Protein 6HCU (pdb70)

Radius of gyration: 32.03 Å; Cα contacts (8 Å, |Δi|>4): 2051; chains: 2; bounding box: 73×59×92 Å

Secondary structure (DSSP, 8-state):
--HHHHHHHHHHHHHHHHHTT--SS-S----S--HHHHHHHHTTPPTT-B-TT--EEEEEEEEEEE-SSTTEEEEEEEETTEEEEEEEEGGGS-GGG--HHHHHHT--TT-EEEEEEEEEE-TT--EEEEEEEEEEEE---SPPPPTT----HHHHTTSHHHHHHH-HHHHHHHHHHHHHHHHHHHHHHHTT-EE----SEES---PPPEEEETTTTEEEEE-S-SHHHHHHHHHTT--EEEEEEEEE--S--BTTB-SEEEEEEEEEET--HHHHHHHHHHHHHHHHHHHHSSSEEEE-TT-TTS--EEEE-PSP--EEEHHHHHHHHHT---PSSTTSHHHHHHHHHHHHHTTPPPPSS--HHHHHHHHHHHHTTTS-SSS-EEEE--BGGG-TTBPBPSSSTTBBSEEEEEETTEEEEEEEEB---GGG-TTT---HHHHHHHHTTPPSEEEEEEEHHHHHHHHTT-SSGGGTSSS------/--HHHHHHHHHHHHHHHHHTT--SS-S----S--HHHHHHHHTT--TT-B-TT--EEEEEEEEEE----EEEEEEEETTEEEEEEEEGGG--TTT--HHHHHHT--TT-EEEEEEEEEE-TTS-EEEEEEEEEEEE---SPPPPSS----HHHHHHSHHHHHHH-HHHHHHHHHHHHHHHHHHHHHHHTT-EE----SEES---BTTBPPPEEEETTTTEEEEE-S-SHHHHHHHHHTT--EEEEEEEEE--S--BTTB-SEEEEEEEEEET--HHHHHHHHHHHHHHHHHHHHSSSEEEE-TT-TTS--EEEE-PSP--EEEHHHHHHHHHT---PSSTTSHHHHHHHHHHHHHHTPPPPSS--HHHHHHHHHHHHTTTS-SSS-EEEE--BGGG-TTBPBPSSSTTBBSEEEEEETTEEEEEEEEB---TTT-TT---HHHHHHHTTPPSEEEEEEEHHHHHHHHHT-SSGGGGSSS------

InterPro domains:
  IPR002313 Lysine-tRNA ligase, class II [MF_00252] (86-583)
  IPR002313 Lysine-tRNA ligase, class II [TIGR00499] (83-581)
  IPR004364 Aminoacyl-tRNA synthetase, class II (D/K/N) [PF00152] (230-579)
  IPR004365 OB-fold nucleic acid binding domain, AA-tRNA synthetase-type [PF01336] (135-210)
  IPR006195 Aminoacyl-tRNA synthetase, class II [PS50862] (251-581)
  IPR012340 Nucleic acid-binding, OB-fold [G3DSA:2.40.50.140] (77-225)
  IPR012340 Nucleic acid-binding, OB-fold [SSF50249] (78-222)
  IPR018149 Lysyl-tRNA synthetase, class II, C-terminal [PR00982] (266-276)
  IPR018149 Lysyl-tRNA synthetase, class II, C-terminal [PR00982] (282-298)
  IPR018149 Lysyl-tRNA synthetase, class II, C-terminal [PR00982] (311-324)
  IPR018149 Lysyl-tRNA synthetase, class II, C-terminal [PR00982] (329-346)
  IPR018149 Lysyl-tRNA synthetase, class II, C-terminal [PR00982] (464-480)
  IPR018149 Lysyl-tRNA synthetase, class II, C-terminal [cd00775] (244-581)
  IPR034762 Bacterial/eukaryotic lysine-tRNA ligase, class II [PIRSF039101] (47-582)
  IPR044136 Lysine-tRNA ligase, class II, N-terminal [cd04322] (132-241)
  IPR045864 Class II Aminoacyl-tRNA synthetase/Biotinyl protein ligase (BPL) and lipoyl protein ligase (LPL) [G3DSA:3.30.930.10] (226-583)
  IPR045864 Class II Aminoacyl-tRNA synthetase/Biotinyl protein ligase (BPL) and lipoyl protein ligase (LPL) [SSF55681] (229-580)

Sequence (970 aa):
VDPRLYFENRSKFIQDQKDKGINPYPHKFERTISIPEFIEKYKDLGNGEHLEDTILNITGRIMRVSASGQKLRFFDLVVGDGEKIQQVLANYSFHNHEKGNFAECCYDKIRRGDIVGIVGFPGKSKKGELSIFPKETILLSACLHMLPMKYGLKDTEIRYRQRYLDLLINESSRHTFVTRTKIINFLRNNFLNERGFFEVETPMMMNNLIAARPFITHHNDLDLDLYLRIATELPLKMMLIVGGIDKKVYEIGKVFRNEGIDNTHNPEFTSCEFYWAYADYNDLIKWSEDFFSQLVYHLFGTYKISYNKDGPENQPIEIDFTPPYPKVSIVEEIEKVTNTILEQPFDSNETIEKMINIIKEHKIELPNPPTAAKLLDQLASHFIENKYNDKPFFIVEHPQIMSPLAKYHRTKPGLTERLEMFICGKEVLNAYTTELNDPFKQKECCFLDSSAFCCCTSLEYGLPPTGGLGLGIDRITMFLTNKNSIKDVILFPTMRRPAVDPRLYFENRSKFIQDQKDKGINPYPHKFERTISIPEFIEKYKDLGNGEHLEDTILNITGRIMRVSAQKLRFFDLVGDGEKIQVLANYSFHNHEKGNFAECCYDKIRRGDIVGIVGFPGKSKKGELSIFPKETILLSACLHMLPMKYGLKDTEIRYRQRYLDLLINESSRHTFVTRTKIINFLRNNFLNERGFFEVETPMMMNLIAGGANARPFITHHNDLDLDLYLRIATELPLKMLIVGGIDKKVYEIGKVFRNEGIDNTHNPEFTSCEFYWAYADYNDLIIKKWSEDFFSQLVYHLFGTYKISYNKDGPENQPIEIDFTPPYPKVSSIVEEIEKVTNTILEQPFDSNETIEKMINIIKEHKIELPNPPTAAKLLDQLASHFIENKYNDKPFFIVEHPQIIMSPLAKYHRTKPGLTERLEMFICGKEVLNAYTELNDPFKQKECFSAFCCTSLEYGLPPTGGLGLGIDRITMFLTNKNSIKDVILFPTMRPA

CATH classification: 2.40.50.140 (+1 more: 3.30.930.10)

Foldseek 3Di:
DPQVVLLVVVVVVCVVCVVVVAHLADDDDDFDDEPVRLCVVCLPADAPFWPQPDKGKYKFFWADWDADDLFWIKTWGDGPLDIAMETEGNVLAPCVVHDRSVQRVSDDHGFMKMFIFTWHHHNVSTTYGYGNDIGTNHDDSGDQAAQVRDDDCVCCQAVVVSVVVRPSLLVVLQVLLVVLVVLVVVLLVVVVEDEDDDDQWAQDDLVWDWDADDVVRGIITGAQDPPQVQLLVLLVVNQKYKYWAKGAHPDDFDQPDFRIFIKIKIKHFPDALVVVLVVVLVSLQVSLCVVPVAQKDWAQQPDPVDGTAIEGSHDDAAEAAQQVQLCVVQVHHQDPPCQDPVSLVVLVVVCVVVVQDQDVPNGSLVSSVSSCLVRPLQPDQHYKHKHFFAFCVNPLFFAADPPDGRTGSKIFIHHNSHTFKIKHWGHLDLVSRVVQCPPVVSSVSSVSPRGGMMMMMGGSLVVSCGSSRHSGSSSNDSRTDDDDD/DDFVVLLVVVVVVCVVCVVVVAHLADDDDDFDAEPVRLCVVCVPADAPDWPQVDKGKYKFFWAAWDCVQWTWTWGDDPLDIAIAIEGPVLAPVVVHDPCVQSVSDDGGFIKIFTATWDHYNVGGTYGYGNDIGGNGDDSGDQQAQPRPPDVVCCQAVVVSVVVRPSLLVVLQVLLVLLVVLVVVLLVVVPEDEDDDDQKADDQADDVFGWDWDADVVVRDIITGAQDPPQVQLLVLLVPNQKYKYWAWHAGPDDFDQPDARIFIKIKIKHFPDALVNVLVSVLVSLQVSLCVVPVAQKDWACQPDPVDGTAIEGSHDDAAEAEQQVQLCVQQVHHQDPPCQPPVNLVVLQVSCVVVVHDQDPPSGSLVSSVSSCLPRPLQVDQRYKHKHAFAFCVNPLQFDHDPPDPRTGSKIFIHHNSHTFKIKHWGHLDLVSRVVNCDPRSVSSVSPNHGMMMMMGGSLVSSCRSSRHRGSSSNDSHGDDDDD

Nearest PDB structures (foldseek):
  6hcu-assembly1_A  TM=1.002E+00  e=0.000E+00  Plasmodium falciparum 3D7
  8k9v-assembly1_B  TM=9.851E-01  e=1.370E-96  Plasmodium falciparum CAMP/Malaysia
  8k9u-assembly1_A  TM=9.831E-01  e=2.458E-96  Plasmodium falciparum CAMP/Malaysia
  6kct-assembly2_D  TM=9.791E-01  e=2.017E-95  Plasmodium falciparum NF54
  6l3y-assembly1_A  TM=9.919E-01  e=2.642E-94  Plasmodium falciparum 3D7

Organism: Plasmodium falciparum (isolate 3D7) (NCBI:txid36329)

GO terms:
  GO:0005524 ATP binding (F, IDA)
  GO:0015966 diadenosine tetraphosphate biosynthetic process (P, IDA)

Structure (mmCIF, N/CA/C/O backbone):
data_6HCU
#
_entry.id   6HCU
#
_cell.length_a   73.137
_cell.length_b   95.344
_cell.length_c   166.517
_cell.angle_alpha   90.000
_cell.angle_beta   90.000
_cell.angle_gamma   90.000
#
_symmetry.space_group_name_H-M   'P 21 21 21'
#
loop_
_entity.id
_entity.type
_entity.pdbx_description
1 polymer 'Lysine--tRNA ligase'
2 non-polymer ~{N}-[[4,4-bis(fluoranyl)-1-oxidanyl-cyclohexyl]methyl]-6-fluoranyl-4-oxidanylidene-chromene-2-carboxamide
3 non-polymer LYSINE
4 non-polymer DI(HYDROXYETHYL)ETHER
5 non-polymer HISTIDINE
6 non-polymer 2-AMINO-2-HYDROXYMETHYL-PROPANE-1,3-DIOL
7 water water
#
loop_
_atom_site.group_PDB
_atom_site.id
_atom_site.type_symbol
_atom_site.label_atom_id
_atom_site.label_alt_id
_atom_site.label_comp_id
_atom_site.label_asym_id
_atom_site.label_entity_id
_atom_site.label_seq_id
_atom_site.pdbx_PDB_ins_code
_atom_site.Cartn_x
_atom_site.Cartn_y
_atom_site.Cartn_z
_atom_site.occupancy
_atom_site.B_iso_or_equiv
_atom_site.auth_seq_id
_atom_site.auth_comp_id
_atom_site.auth_asym_id
_atom_site.auth_atom_id
_atom_site.pdbx_PDB_model_num
ATOM 1 N N . VAL A 1 2 ? -46.714 -1.362 -59.514 1.00 75.89 78 VAL A N 1
ATOM 2 C CA . VAL A 1 2 ? -45.482 -0.753 -60.106 1.00 72.17 78 VAL A CA 1
ATOM 3 C C . VAL A 1 2 ? -44.691 -1.700 -61.043 1.00 65.93 78 VAL A C 1
ATOM 4 O O . VAL A 1 2 ? -44.544 -1.379 -62.209 1.00 72.37 78 VAL A O 1
ATOM 8 N N . ASP A 1 3 ? -44.254 -2.866 -60.566 1.00 60.91 79 ASP A N 1
ATOM 9 C CA . ASP A 1 3 ? -43.202 -3.703 -61.245 1.00 58.61 79 ASP A CA 1
ATOM 10 C C . ASP A 1 3 ? -41.773 -3.032 -61.334 1.00 48.01 79 ASP A C 1
ATOM 11 O O . ASP A 1 3 ? -41.336 -2.582 -62.403 1.00 38.11 79 ASP A O 1
ATOM 16 N N . PRO A 1 4 ? -41.045 -2.980 -60.202 1.00 49.29 80 PRO A N 1
ATOM 17 C CA . PRO A 1 4 ? -39.635 -2.488 -60.234 1.00 43.07 80 PRO A CA 1
ATOM 18 C C . PRO A 1 4 ? -38.725 -3.202 -61.242 1.00 36.97 80 PRO A C 1
ATOM 19 O O . PRO A 1 4 ? -37.842 -2.572 -61.863 1.00 31.82 80 PRO A O 1
ATOM 23 N N . ARG A 1 5 ? -38.938 -4.511 -61.454 1.00 33.69 81 ARG A N 1
ATOM 24 C CA . ARG A 1 5 ? -38.050 -5.253 -62.337 1.00 37.20 81 ARG A CA 1
ATOM 25 C C . ARG A 1 5 ? -38.075 -4.726 -63.746 1.00 31.11 81 ARG A C 1
ATOM 26 O O . ARG A 1 5 ? -37.015 -4.643 -64.419 1.00 30.43 81 ARG A O 1
ATOM 34 N N . LEU A 1 6 ? -39.268 -4.322 -64.183 1.00 30.30 82 LEU A N 1
ATOM 35 C CA . LEU A 1 6 ? -39.458 -3.804 -65.510 1.00 30.76 82 LEU A CA 1
ATOM 36 C C . LEU A 1 6 ? -38.825 -2.414 -65.656 1.00 23.73 82 LEU A C 1
ATOM 37 O O . LEU A 1 6 ? -38.213 -2.073 -66.681 1.00 27.68 82 LEU A O 1
ATOM 42 N N . TYR A 1 7 ? -39.118 -1.575 -64.694 1.00 29.75 83 TYR A N 1
ATOM 43 C CA . TYR A 1 7 ? -38.472 -0.241 -64.575 1.00 28.29 83 TYR A CA 1
ATOM 44 C C . TYR A 1 7 ? -36.929 -0.308 -64.811 1.00 20.27 83 TYR A C 1
ATOM 45 O O . TYR A 1 7 ? -36.330 0.385 -65.690 1.00 22.41 83 TYR A O 1
ATOM 54 N N . PHE A 1 8 ? -36.317 -1.213 -64.086 1.00 25.20 84 PHE A N 1
ATOM 55 C CA . PHE A 1 8 ? -34.880 -1.431 -64.151 1.00 25.63 84 PHE A CA 1
ATOM 56 C C . PHE A 1 8 ? -34.415 -1.956 -65.515 1.00 25.73 84 PHE A C 1
ATOM 57 O O . PHE A 1 8 ? -33.500 -1.434 -66.120 1.00 23.45 84 PHE A O 1
ATOM 65 N N . GLU A 1 9 ? -35.146 -2.924 -66.054 1.00 25.98 85 GLU A N 1
ATOM 66 C CA . GLU A 1 9 ? -34.809 -3.433 -67.382 1.00 28.76 85 GLU A CA 1
ATOM 67 C C . GLU A 1 9 ? -34.880 -2.337 -68.395 1.00 24.23 85 GLU A C 1
ATOM 68 O O . GLU A 1 9 ? -34.016 -2.218 -69.223 1.00 26.04 85 GLU A O 1
ATOM 74 N N . ASN A 1 10 ? -35.924 -1.491 -68.324 1.00 22.50 86 ASN A N 1
ATOM 75 C CA . ASN A 1 10 ? -36.058 -0.414 -69.294 1.00 22.55 86 ASN A CA 1
ATOM 76 C C . ASN A 1 10 ? -35.017 0.708 -69.136 1.00 20.31 86 ASN A C 1
ATOM 77 O O . ASN A 1 10 ? -34.494 1.306 -70.089 1.00 20.78 86 ASN A O 1
ATOM 82 N N . ARG A 1 11 ? -34.656 0.996 -67.895 1.00 25.68 87 ARG A N 1
ATOM 83 C CA . ARG A 1 11 ? -33.598 2.006 -67.682 1.00 24.89 87 ARG A CA 1
ATOM 84 C C . ARG A 1 11 ? -32.290 1.500 -68.195 1.00 21.67 87 ARG A C 1
ATOM 85 O O . ARG A 1 11 ? -31.490 2.263 -68.691 1.00 22.27 87 ARG A O 1
ATOM 93 N N . SER A 1 12 ? -32.036 0.192 -68.064 1.00 23.57 88 SER A N 1
ATOM 94 C CA . SER A 1 12 ? -30.790 -0.382 -68.639 1.00 22.96 88 SER A CA 1
ATOM 95 C C . SER A 1 12 ? -30.761 -0.236 -70.138 1.00 21.86 88 SER A C 1
ATOM 96 O O . SER A 1 12 ? -29.760 0.175 -70.742 1.00 24.22 88 SER A O 1
ATOM 99 N N . LYS A 1 13 ? -31.924 -0.423 -70.771 1.00 25.87 89 LYS A N 1
ATOM 100 C CA . LYS A 1 13 ? -32.034 -0.168 -72.222 1.00 27.25 89 LYS A CA 1
ATOM 101 C C . LYS A 1 13 ? -31.825 1.253 -72.663 1.00 25.28 89 LYS A C 1
ATOM 102 O O . LYS A 1 13 ? -31.088 1.568 -73.666 1.00 31.21 89 LYS A O 1
ATOM 108 N N . PHE A 1 14 ? -32.343 2.175 -71.860 1.00 29.63 90 PHE A N 1
ATOM 109 C CA . PHE A 1 14 ? -32.052 3.590 -72.035 1.00 23.61 90 PHE A CA 1
ATOM 110 C C . PHE A 1 14 ? -30.566 3.901 -72.038 1.00 23.02 90 PHE A C 1
ATOM 111 O O . PHE A 1 14 ? -30.076 4.712 -72.826 1.00 26.52 90 PHE A O 1
ATOM 119 N N . ILE A 1 15 ? -29.826 3.330 -71.068 1.00 24.89 91 ILE A N 1
ATOM 120 C CA . ILE A 1 15 ? -28.404 3.550 -70.991 1.00 23.37 91 ILE A CA 1
ATOM 121 C C . ILE A 1 15 ? -27.736 3.222 -72.353 1.00 22.31 91 ILE A C 1
ATOM 122 O O . ILE A 1 15 ? -26.959 4.041 -72.889 1.00 25.54 91 ILE A O 1
ATOM 127 N N . GLN A 1 16 ? -28.047 2.043 -72.859 1.00 25.05 92 GLN A N 1
ATOM 128 C CA . GLN A 1 16 ? -27.493 1.544 -74.114 1.00 32.63 92 GLN A CA 1
ATOM 129 C C . GLN A 1 16 ? -27.849 2.452 -75.280 1.00 26.27 92 GLN A C 1
ATOM 130 O O . GLN A 1 16 ? -27.025 2.869 -76.102 1.00 27.47 92 GLN A O 1
ATOM 136 N N . ASP A 1 17 ? -29.116 2.812 -75.292 1.00 29.18 93 ASP A N 1
ATOM 137 C CA . ASP A 1 17 ? -29.658 3.871 -76.180 1.00 32.70 93 ASP A CA 1
ATOM 138 C C . ASP A 1 17 ? -28.979 5.203 -76.230 1.00 30.55 93 ASP A C 1
ATOM 139 O O . ASP A 1 17 ? -28.735 5.737 -77.276 1.00 29.50 93 ASP A O 1
ATOM 144 N N . GLN A 1 18 ? -28.680 5.772 -75.059 1.00 27.14 94 GLN A N 1
ATOM 145 C CA . GLN A 1 18 ? -27.937 6.956 -75.013 1.00 26.72 94 GLN A CA 1
ATOM 146 C C . GLN A 1 18 ? -26.555 6.812 -75.582 1.00 25.56 94 GLN A C 1
ATOM 147 O O . GLN A 1 18 ? -26.062 7.666 -76.377 1.00 29.16 94 GLN A O 1
ATOM 153 N N . LYS A 1 19 ? -25.910 5.685 -75.219 1.00 26.26 95 LYS A N 1
ATOM 154 C CA . LYS A 1 19 ? -24.600 5.408 -75.729 1.00 26.40 95 LYS A CA 1
ATOM 155 C C . LYS A 1 19 ? -24.590 5.305 -77.309 1.00 22.82 95 LYS A C 1
ATOM 156 O O . LYS A 1 19 ? -23.618 5.683 -77.947 1.00 28.74 95 LYS A O 1
ATOM 162 N N . ASP A 1 20 ? -25.609 4.716 -77.844 1.00 30.26 96 ASP A N 1
ATOM 163 C CA . ASP A 1 20 ? -25.811 4.687 -79.355 1.00 33.31 96 ASP A CA 1
ATOM 164 C C . ASP A 1 20 ? -25.811 6.033 -80.039 1.00 40.17 96 ASP A C 1
ATOM 165 O O . ASP A 1 20 ? -25.292 6.132 -81.166 1.00 45.25 96 ASP A O 1
ATOM 170 N N . LYS A 1 21 ? -26.239 7.083 -79.315 1.00 39.07 97 LYS A N 1
ATOM 171 C CA . LYS A 1 21 ? -26.318 8.484 -79.811 1.00 40.89 97 LYS A CA 1
ATOM 172 C C . LYS A 1 21 ? -25.063 9.303 -79.523 1.00 39.79 97 LYS A C 1
ATOM 173 O O . LYS A 1 21 ? -24.911 10.480 -79.899 1.00 44.12 97 LYS A O 1
ATOM 179 N N . GLY A 1 22 ? -24.084 8.639 -78.956 1.00 29.46 98 GLY A N 1
ATOM 180 C CA . GLY A 1 22 ? -22.828 9.239 -78.667 1.00 34.30 98 GLY A CA 1
ATOM 181 C C . GLY A 1 22 ? -22.893 10.048 -77.376 1.00 35.51 98 GLY A C 1
ATOM 182 O O . GLY A 1 22 ? -21.947 10.767 -77.109 1.00 38.43 98 GLY A O 1
ATOM 183 N N . ILE A 1 23 ? -23.906 9.794 -76.545 1.00 32.81 99 ILE A N 1
ATOM 184 C CA . ILE A 1 23 ? -23.999 10.363 -75.175 1.00 35.54 99 ILE A CA 1
ATOM 185 C C . ILE A 1 23 ? -23.502 9.343 -74.095 1.00 26.75 99 ILE A C 1
ATOM 186 O O . ILE A 1 23 ? -24.042 8.252 -74.033 1.00 29.17 99 ILE A O 1
ATOM 191 N N . ASN A 1 24 ? -22.469 9.706 -73.307 1.00 28.50 100 ASN A N 1
ATOM 192 C CA . ASN A 1 24 ? -22.004 8.854 -72.217 1.00 27.28 100 ASN A CA 1
ATOM 193 C C . ASN A 1 24 ? -22.825 9.226 -70.981 1.00 24.91 100 ASN A C 1
ATOM 194 O O . ASN A 1 24 ? -22.678 10.308 -70.455 1.00 24.49 100 ASN A O 1
ATOM 199 N N . PRO A 1 25 ? -23.679 8.347 -70.531 1.00 21.92 101 PRO A N 1
ATOM 200 C CA . PRO A 1 25 ? -24.496 8.696 -69.363 1.00 23.51 101 PRO A CA 1
ATOM 201 C C . PRO A 1 25 ? -23.717 8.583 -68.063 1.00 21.37 101 PRO A C 1
ATOM 202 O O . PRO A 1 25 ? -24.224 9.001 -66.991 1.00 22.05 101 PRO A O 1
ATOM 206 N N . TYR A 1 26 ? -22.464 8.112 -68.154 1.00 18.12 102 TYR A N 1
ATOM 207 C CA . TYR A 1 26 ? -21.494 8.129 -67.042 1.00 18.97 102 TYR A CA 1
ATOM 208 C C . TYR A 1 26 ? -20.216 8.819 -67.421 1.00 18.86 102 TYR A C 1
ATOM 209 O O . TYR A 1 26 ? -19.121 8.212 -67.467 1.00 20.24 102 TYR A O 1
ATOM 218 N N . PRO A 1 27 ? -20.261 10.144 -67.588 1.00 19.11 103 PRO A N 1
ATOM 219 C CA . PRO A 1 27 ? -19.120 10.838 -68.131 1.00 22.10 103 PRO A CA 1
ATOM 220 C C . PRO A 1 27 ? -18.005 11.036 -67.144 1.00 20.94 103 PRO A C 1
ATOM 221 O O . PRO A 1 27 ? -18.195 10.825 -65.945 1.00 21.23 103 PRO A O 1
ATOM 225 N N . HIS A 1 28 ? -16.820 11.361 -67.636 1.00 22.65 104 HIS A N 1
ATOM 226 C CA . HIS A 1 28 ? -15.655 11.409 -66.783 1.00 26.68 104 HIS A CA 1
ATOM 227 C C . HIS A 1 28 ? -15.573 12.351 -65.642 1.00 34.98 104 HIS A C 1
ATOM 228 O O . HIS A 1 28 ? -15.231 11.937 -64.460 1.00 40.80 104 HIS A O 1
ATOM 235 N N . LYS A 1 29 ? -15.799 13.605 -65.985 1.00 28.14 105 LYS A N 1
ATOM 236 C CA . LYS A 1 29 ? -15.554 14.710 -65.090 1.00 35.88 105 LYS A CA 1
ATOM 237 C C . LYS A 1 29 ? -16.491 15.901 -65.477 1.00 31.79 105 LYS A C 1
ATOM 238 O O . LYS A 1 29 ? -16.652 16.258 -66.631 1.00 33.41 105 LYS A O 1
ATOM 244 N N . PHE A 1 30 ? -17.198 16.395 -64.493 1.00 26.47 106 PHE A N 1
ATOM 245 C CA . PHE A 1 30 ? -17.961 17.647 -64.702 1.00 25.05 106 PHE A CA 1
ATOM 246 C C . PHE A 1 30 ? -17.378 18.564 -63.701 1.00 20.57 106 PHE A C 1
ATOM 247 O O . PHE A 1 30 ? -17.299 18.226 -62.549 1.00 22.35 106 PHE A O 1
ATOM 255 N N . GLU A 1 31 ? -16.918 19.745 -64.104 1.00 19.26 107 GLU A N 1
ATOM 256 C CA . GLU A 1 31 ? -16.318 20.648 -63.209 1.00 23.99 107 GLU A CA 1
ATOM 257 C C . GLU A 1 31 ? -17.334 21.580 -62.575 1.00 23.67 107 GLU A C 1
ATOM 258 O O . GLU A 1 31 ? -17.716 22.568 -63.176 1.00 26.22 107 GLU A O 1
ATOM 264 N N . ARG A 1 32 ? -17.567 21.382 -61.308 1.00 24.29 108 ARG A N 1
ATOM 265 C CA . ARG A 1 32 ? -18.548 22.114 -60.582 1.00 23.03 108 ARG A CA 1
ATOM 266 C C . ARG A 1 32 ? -17.969 23.397 -60.058 1.00 21.96 108 ARG A C 1
ATOM 267 O O . ARG A 1 32 ? -16.809 23.429 -59.623 1.00 21.27 108 ARG A O 1
ATOM 275 N N . THR A 1 33 ? -18.739 24.430 -59.927 1.00 19.07 109 THR A N 1
ATOM 276 C CA . THR A 1 33 ? -18.179 25.645 -59.336 1.00 21.97 109 THR A CA 1
ATOM 277 C C . THR A 1 33 ? -18.634 25.979 -57.925 1.00 20.40 109 THR A C 1
ATOM 278 O O . THR A 1 33 ? -18.001 26.740 -57.287 1.00 22.82 109 THR A O 1
ATOM 282 N N . ILE A 1 34 ? -19.730 25.382 -57.456 1.00 19.59 110 ILE A N 1
ATOM 283 C CA . ILE A 1 34 ? -20.318 25.655 -56.175 1.00 18.54 110 ILE A CA 1
ATOM 284 C C . ILE A 1 34 ? -21.130 24.451 -55.730 1.00 15.11 110 ILE A C 1
ATOM 285 O O . ILE A 1 34 ? -21.706 23.766 -56.562 1.00 17.12 110 ILE A O 1
ATOM 290 N N . SER A 1 35 ? -21.191 24.237 -54.403 1.00 15.31 111 SER A N 1
ATOM 291 C CA . SER A 1 35 ? -21.978 23.153 -53.821 1.00 16.76 111 SER A CA 1
ATOM 292 C C . SER A 1 35 ? -23.382 23.663 -53.545 1.00 16.14 111 SER A C 1
ATOM 293 O O . SER A 1 35 ? -23.575 24.872 -53.531 1.00 16.41 111 SER A O 1
ATOM 296 N N . ILE A 1 36 ? -24.312 22.752 -53.323 1.00 15.05 112 ILE A N 1
ATOM 297 C CA . ILE A 1 36 ? -25.692 23.213 -53.032 1.00 14.79 112 ILE A CA 1
ATOM 298 C C . ILE A 1 36 ? -25.748 24.038 -51.722 1.00 15.82 112 ILE A C 1
ATOM 299 O O . ILE A 1 36 ? -26.381 25.138 -51.684 1.00 15.30 112 ILE A O 1
ATOM 304 N N . PRO A 1 37 ? -25.102 23.624 -50.620 1.00 14.99 113 PRO A N 1
ATOM 305 C CA . PRO A 1 37 ? -25.076 24.454 -49.389 1.00 16.17 113 PRO A CA 1
ATOM 306 C C . PRO A 1 37 ? -24.427 25.773 -49.654 1.00 16.89 113 PRO A C 1
ATOM 307 O O . PRO A 1 37 ? -24.902 26.804 -49.101 1.00 18.57 113 PRO A O 1
ATOM 311 N N . GLU A 1 38 ? -23.400 25.826 -50.480 1.00 16.05 114 GLU A N 1
ATOM 312 C CA . GLU A 1 38 ? -22.753 27.102 -50.723 1.00 17.68 114 GLU A CA 1
ATOM 313 C C . GLU A 1 38 ? -23.710 27.990 -51.524 1.00 19.05 114 GLU A C 1
ATOM 314 O O . GLU A 1 38 ? -23.714 29.232 -51.300 1.00 18.11 114 GLU A O 1
ATOM 320 N N . PHE A 1 39 ? -24.391 27.391 -52.492 1.00 18.02 115 PHE A N 1
ATOM 321 C CA . PHE A 1 39 ? -25.331 28.156 -53.354 1.00 19.93 115 PHE A CA 1
ATOM 322 C C . PHE A 1 39 ? -26.468 28.776 -52.461 1.00 18.98 115 PHE A C 1
ATOM 323 O O . PHE A 1 39 ? -26.839 29.977 -52.592 1.00 17.58 115 PHE A O 1
ATOM 331 N N . ILE A 1 40 ? -26.988 27.971 -51.540 1.00 16.74 116 ILE A N 1
ATOM 332 C CA . ILE A 1 40 ? -28.055 28.449 -50.630 1.00 17.48 116 ILE A CA 1
ATOM 333 C C . ILE A 1 40 ? -27.529 29.581 -49.743 1.00 20.50 116 ILE A C 1
ATOM 334 O O . ILE A 1 40 ? -28.153 30.632 -49.632 1.00 19.42 116 ILE A O 1
ATOM 339 N N . GLU A 1 41 ? -26.332 29.415 -49.229 1.00 19.95 117 GLU A N 1
ATOM 340 C CA . GLU A 1 41 ? -25.796 30.476 -48.411 1.00 22.13 117 GLU A CA 1
ATOM 341 C C . GLU A 1 41 ? -25.570 31.736 -49.221 1.00 21.95 117 GLU A C 1
ATOM 342 O O . GLU A 1 41 ? -25.819 32.825 -48.684 1.00 23.97 117 GLU A O 1
ATOM 348 N N . LYS A 1 42 ? -25.125 31.629 -50.471 1.00 21.46 118 LYS A N 1
ATOM 349 C CA . LYS A 1 42 ? -24.722 32.824 -51.231 1.00 22.53 118 LYS A CA 1
ATOM 350 C C . LYS A 1 42 ? -25.986 33.560 -51.787 1.00 21.81 118 LYS A C 1
ATOM 351 O O . LYS A 1 42 ? -25.996 34.782 -51.916 1.00 23.48 118 LYS A O 1
ATOM 357 N N . TYR A 1 43 ? -27.010 32.843 -52.128 1.00 21.52 119 TYR A N 1
ATOM 358 C CA . TYR A 1 43 ? -28.169 33.429 -52.817 1.00 23.65 119 TYR A CA 1
ATOM 359 C C . TYR A 1 43 ? -29.465 33.562 -52.010 1.00 23.67 119 TYR A C 1
ATOM 360 O O . TYR A 1 43 ? -30.473 33.979 -52.558 1.00 23.93 119 TYR A O 1
ATOM 369 N N . LYS A 1 44 ? -29.459 33.201 -50.723 1.00 25.86 120 LYS A N 1
ATOM 370 C CA . LYS A 1 44 ? -30.700 33.082 -49.988 1.00 31.00 120 LYS A CA 1
ATOM 371 C C . LYS A 1 44 ? -31.335 34.448 -49.790 1.00 28.49 120 LYS A C 1
ATOM 372 O O . LYS A 1 44 ? -32.489 34.470 -49.529 1.00 33.34 120 LYS A O 1
ATOM 378 N N . ASP A 1 45 ? -30.589 35.546 -49.941 1.00 28.83 121 ASP A N 1
ATOM 379 C CA . ASP A 1 45 ? -31.174 36.902 -49.780 1.00 34.45 121 ASP A CA 1
ATOM 380 C C . ASP A 1 45 ? -31.684 37.520 -51.070 1.00 34.96 121 ASP A C 1
ATOM 381 O O . ASP A 1 45 ? -32.136 38.702 -51.026 1.00 33.64 121 ASP A O 1
ATOM 386 N N . LEU A 1 46 ? -31.703 36.761 -52.192 1.00 24.14 122 LEU A N 1
ATOM 387 C CA . LEU A 1 46 ? -32.337 37.287 -53.404 1.00 22.26 122 LEU A CA 1
ATOM 388 C C . LEU A 1 46 ? -33.781 37.634 -53.103 1.00 21.24 122 LEU A C 1
ATOM 389 O O . LEU A 1 46 ? -34.416 36.986 -52.322 1.00 19.89 122 LEU A O 1
ATOM 394 N N . GLY A 1 47 ? -34.333 38.577 -53.863 1.00 25.58 123 GLY A N 1
ATOM 395 C CA . GLY A 1 47 ? -35.773 38.836 -53.734 1.00 22.74 123 GLY A CA 1
ATOM 396 C C . GLY A 1 47 ? -36.573 37.865 -54.557 1.00 22.49 123 GLY A C 1
ATOM 397 O O . GLY A 1 47 ? -36.077 37.194 -55.452 1.00 21.63 123 GLY A O 1
ATOM 398 N N . ASN A 1 48 ? -37.843 37.795 -54.251 1.00 19.03 124 ASN A N 1
ATOM 399 C CA . ASN A 1 48 ? -38.749 37.006 -55.037 1.00 20.62 124 ASN A CA 1
ATOM 400 C C . ASN A 1 48 ? -38.730 37.346 -56.518 1.00 22.76 124 ASN A C 1
ATOM 401 O O . ASN A 1 48 ? -38.777 38.526 -56.866 1.00 23.77 124 ASN A O 1
ATOM 406 N N . GLY A 1 49 ? -38.576 36.327 -57.397 1.00 19.16 125 GLY A N 1
ATOM 407 C CA . GLY A 1 49 ? -38.532 36.556 -58.826 1.00 19.43 125 GLY A CA 1
ATOM 408 C C . GLY A 1 49 ? -37.256 37.102 -59.369 1.00 17.72 125 GLY A C 1
ATOM 409 O O . GLY A 1 49 ? -37.174 37.309 -60.580 1.00 23.06 125 GLY A O 1
ATOM 410 N N . GLU A 1 50 ? -36.255 37.367 -58.547 1.00 17.85 126 GLU A N 1
ATOM 411 C CA . GLU A 1 50 ? -34.988 37.985 -58.968 1.00 19.33 126 GLU A CA 1
ATOM 412 C C . GLU A 1 50 ? -34.072 36.913 -59.626 1.00 21.83 126 GLU A C 1
ATOM 413 O O . GLU A 1 50 ? -34.013 35.774 -59.116 1.00 22.36 126 GLU A O 1
ATOM 419 N N . HIS A 1 51 ? -33.505 37.273 -60.766 1.00 21.01 127 HIS A N 1
ATOM 420 C CA . HIS A 1 51 ? -32.663 36.356 -61.608 1.00 20.82 127 HIS A CA 1
ATOM 421 C C . HIS A 1 51 ? -31.329 37.040 -61.679 1.00 27.11 127 HIS A C 1
ATOM 422 O O . HIS A 1 51 ? -31.299 38.278 -61.813 1.00 26.55 127 HIS A O 1
ATOM 429 N N . LEU A 1 52 ? -30.209 36.292 -61.580 1.00 22.33 128 LEU A N 1
ATOM 430 C CA . LEU A 1 52 ? -28.910 36.821 -61.854 1.00 22.04 128 LEU A CA 1
ATOM 431 C C . LEU A 1 52 ? -28.409 36.223 -63.150 1.00 27.79 128 LEU A C 1
ATOM 432 O O . LEU A 1 52 ? -27.523 35.383 -63.121 1.00 24.11 128 LEU A O 1
ATOM 437 N N . GLU A 1 53 ? -29.030 36.623 -64.285 1.00 24.25 129 GLU A N 1
ATOM 438 C CA . GLU A 1 53 ? -28.868 35.949 -65.573 1.00 27.33 129 GLU A CA 1
ATOM 439 C C . GLU A 1 53 ? -27.409 36.010 -66.063 1.00 26.42 129 GLU A C 1
ATOM 440 O O . GLU A 1 53 ? -27.051 35.178 -66.829 1.00 28.51 129 GLU A O 1
ATOM 446 N N . ASP A 1 54 ? -26.608 36.976 -65.612 1.00 25.86 130 ASP A N 1
ATOM 447 C CA . ASP A 1 54 ? -25.196 37.055 -65.995 1.00 30.79 130 ASP A CA 1
ATOM 448 C C . ASP A 1 54 ? -24.267 36.216 -65.150 1.00 31.05 130 ASP A C 1
ATOM 449 O O . ASP A 1 54 ? -23.079 36.236 -65.435 1.00 28.89 130 ASP A O 1
ATOM 454 N N . THR A 1 55 ? -24.765 35.542 -64.108 1.00 23.51 131 THR A N 1
ATOM 455 C CA . THR A 1 55 ? -23.893 34.685 -63.245 1.00 25.16 131 THR A CA 1
ATOM 456 C C . THR A 1 55 ? -24.064 33.270 -63.730 1.00 27.17 131 THR A C 1
ATOM 457 O O . THR A 1 55 ? -25.149 32.707 -63.691 1.00 26.84 131 THR A O 1
ATOM 461 N N . ILE A 1 56 ? -23.004 32.681 -64.285 1.00 24.27 132 ILE A N 1
ATOM 462 C CA . ILE A 1 56 ? -23.178 31.322 -64.863 1.00 23.38 132 ILE A CA 1
ATOM 463 C C . ILE A 1 56 ? -22.374 30.401 -63.963 1.00 23.02 132 ILE A C 1
ATOM 464 O O . ILE A 1 56 ? -21.201 30.669 -63.660 1.00 25.66 132 ILE A O 1
ATOM 469 N N . LEU A 1 57 ? -23.062 29.394 -63.444 1.00 20.14 133 LEU A N 1
ATOM 470 C CA . LEU A 1 57 ? -22.545 28.478 -62.454 1.00 18.61 133 LEU A CA 1
ATOM 471 C C . LEU A 1 57 ? -22.729 27.079 -62.955 1.00 17.87 133 LEU A C 1
ATOM 472 O O . LEU A 1 57 ? -23.646 26.713 -63.665 1.00 17.30 133 LEU A O 1
ATOM 477 N N . ASN A 1 58 ? -21.815 26.216 -62.524 1.00 18.94 134 ASN A N 1
ATOM 478 C CA . ASN A 1 58 ? -21.967 24.796 -62.687 1.00 17.85 134 ASN A CA 1
ATOM 479 C C . ASN A 1 58 ? -22.234 24.091 -61.355 1.00 15.80 134 ASN A C 1
ATOM 480 O O . ASN A 1 58 ? -21.474 24.230 -60.383 1.00 16.10 134 ASN A O 1
ATOM 485 N N . ILE A 1 59 ? -23.305 23.346 -61.321 1.00 14.06 135 ILE A N 1
ATOM 486 C CA . ILE A 1 59 ? -23.741 22.712 -60.026 1.00 15.00 135 ILE A CA 1
ATOM 487 C C . ILE A 1 59 ? -24.123 21.286 -60.285 1.00 15.57 135 ILE A C 1
ATOM 488 O O . ILE A 1 59 ? -24.480 20.890 -61.388 1.00 17.57 135 ILE A O 1
ATOM 493 N N . THR A 1 60 ? -24.088 20.449 -59.255 1.00 14.05 136 THR A N 1
ATOM 494 C CA . THR A 1 60 ? -24.492 19.100 -59.360 1.00 13.91 136 THR A CA 1
ATOM 495 C C . THR A 1 60 ? -25.344 18.709 -58.228 1.00 14.00 136 THR A C 1
ATOM 496 O O . THR A 1 60 ? -25.374 19.346 -57.165 1.00 13.92 136 THR A O 1
ATOM 500 N N . GLY A 1 61 ? -25.986 17.595 -58.395 1.00 12.08 137 GLY A N 1
ATOM 501 C CA . GLY A 1 61 ? -26.861 17.036 -57.388 1.00 13.05 137 GLY A CA 1
ATOM 502 C C . GLY A 1 61 ? -27.692 15.902 -57.818 1.00 14.93 137 GLY A C 1
ATOM 503 O O . GLY A 1 61 ? -27.636 15.493 -58.965 1.00 14.94 137 GLY A O 1
ATOM 504 N N . ARG A 1 62 ? -28.470 15.357 -56.910 1.00 14.12 138 ARG A N 1
ATOM 505 C CA . ARG A 1 62 ? -29.364 14.289 -57.229 1.00 15.15 138 ARG A CA 1
ATOM 506 C C . ARG A 1 62 ? -30.806 14.840 -57.371 1.00 15.64 138 ARG A C 1
ATOM 507 O O . ARG A 1 62 ? -31.332 15.466 -56.429 1.00 14.39 138 ARG A O 1
ATOM 515 N N . ILE A 1 63 ? -31.423 14.470 -58.494 1.00 15.10 139 ILE A N 1
ATOM 516 C CA . ILE A 1 63 ? -32.858 14.785 -58.701 1.00 15.67 139 ILE A CA 1
ATOM 517 C C . ILE A 1 63 ? -33.712 13.938 -57.813 1.00 14.96 139 ILE A C 1
ATOM 518 O O . ILE A 1 63 ? -33.630 12.692 -57.869 1.00 19.17 139 ILE A O 1
ATOM 523 N N . MET A 1 64 ? -34.564 14.568 -57.001 1.00 15.48 140 MET A N 1
ATOM 524 C CA . MET A 1 64 ? -35.427 13.873 -56.098 1.00 17.95 140 MET A CA 1
ATOM 525 C C . MET A 1 64 ? -36.923 14.105 -56.322 1.00 19.76 140 MET A C 1
ATOM 526 O O . MET A 1 64 ? -37.666 13.440 -55.714 1.00 21.22 140 MET A O 1
ATOM 531 N N . ARG A 1 65 ? -37.249 14.986 -57.236 1.00 19.87 141 ARG A N 1
ATOM 532 C CA . ARG A 1 65 ? -38.634 15.159 -57.712 1.00 21.45 141 ARG A CA 1
ATOM 533 C C . ARG A 1 65 ? -38.640 15.660 -59.109 1.00 19.82 141 ARG A C 1
ATOM 534 O O . ARG A 1 65 ? -37.806 16.413 -59.532 1.00 18.29 141 ARG A O 1
ATOM 542 N N . VAL A 1 66 ? -39.598 15.199 -59.900 1.00 22.84 142 VAL A N 1
ATOM 543 C CA . VAL A 1 66 ? -39.761 15.643 -61.254 1.00 25.12 142 VAL A CA 1
ATOM 544 C C . VAL A 1 66 ? -41.236 16.077 -61.459 1.00 25.70 142 VAL A C 1
ATOM 545 O O . VAL A 1 66 ? -42.118 15.362 -61.009 1.00 28.18 142 VAL A O 1
ATOM 549 N N . SER A 1 67 ? -41.407 17.201 -62.146 1.00 29.86 143 SER A N 1
ATOM 550 C CA . SER A 1 67 ? -42.721 17.717 -62.649 1.00 35.05 143 SER A CA 1
ATOM 551 C C . SER A 1 67 ? -42.599 18.739 -63.810 1.00 42.42 143 SER A C 1
ATOM 552 O O . SER A 1 67 ? -41.487 19.196 -64.207 1.00 32.48 143 SER A O 1
ATOM 555 N N . ALA A 1 68 ? -43.750 19.048 -64.416 1.00 52.36 144 ALA A N 1
ATOM 556 C CA . ALA A 1 68 ? -43.774 19.865 -65.630 1.00 54.69 144 ALA A CA 1
ATOM 557 C C . ALA A 1 68 ? -45.048 20.684 -65.760 1.00 63.83 144 ALA A C 1
ATOM 558 O O . ALA A 1 68 ? -45.145 21.777 -65.229 1.00 67.82 144 ALA A O 1
ATOM 560 N N . SER A 1 69 ? -46.035 20.108 -66.443 1.00 74.75 145 SER A N 1
ATOM 561 C CA . SER A 1 69 ? -47.028 20.847 -67.230 1.00 73.27 145 SER A CA 1
ATOM 562 C C . SER A 1 69 ? -46.468 22.104 -67.950 1.00 67.67 145 SER A C 1
ATOM 563 O O . SER A 1 69 ? -45.901 23.035 -67.357 1.00 60.63 145 SER A O 1
ATOM 566 N N . GLY A 1 70 ? -46.649 22.079 -69.261 1.00 57.86 146 GLY A N 1
ATOM 567 C CA . GLY A 1 70 ? -45.777 22.759 -70.158 1.00 55.43 146 GLY A CA 1
ATOM 568 C C . GLY A 1 70 ? -44.760 21.716 -70.585 1.00 49.00 146 GLY A C 1
ATOM 569 O O . GLY A 1 70 ? -43.905 21.265 -69.799 1.00 46.09 146 GLY A O 1
ATOM 570 N N 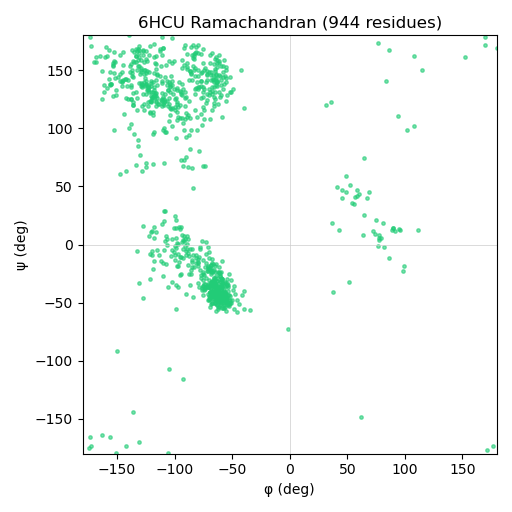. GLN A 1 71 ? -44.843 21.329 -71.840 1.00 46.48 147 GLN A N 1
ATOM 571 C CA . GLN A 1 71 ? -43.685 20.759 -72.518 1.00 49.40 147 GLN A CA 1
ATOM 572 C C . GLN A 1 71 ? -42.468 21.685 -72.381 1.00 43.30 147 GLN A C 1
ATOM 573 O O . GLN A 1 71 ? -41.333 21.198 -72.523 1.00 42.28 147 GLN A O 1
ATOM 579 N N . LYS A 1 72 ? -42.699 23.006 -72.175 1.00 35.64 148 LYS A N 1
ATOM 580 C CA . LYS A 1 72 ? -41.637 24.023 -72.214 1.00 33.86 148 LYS A CA 1
ATOM 581 C C . LYS A 1 72 ? -41.222 24.622 -70.841 1.00 26.25 148 LYS A C 1
ATOM 582 O O . LYS A 1 72 ? -40.451 25.609 -70.799 1.00 26.95 148 LYS A O 1
ATOM 588 N N . LEU A 1 73 ? -41.762 24.059 -69.754 1.00 28.73 149 LEU A N 1
ATOM 589 C CA . LEU A 1 73 ? -41.421 24.508 -68.356 1.00 33.46 149 LEU A CA 1
ATOM 590 C C . LEU A 1 73 ? -41.409 23.271 -67.436 1.00 30.35 149 LEU A C 1
ATOM 591 O O . LEU A 1 73 ? -42.418 22.603 -67.223 1.00 31.37 149 LEU A O 1
ATOM 596 N N . ARG A 1 74 ? -40.203 22.943 -66.964 1.00 30.51 150 ARG A N 1
ATOM 597 C CA . ARG A 1 74 ? -39.962 21.681 -66.226 1.00 24.63 150 ARG A CA 1
ATOM 598 C C . ARG A 1 74 ? -39.331 22.067 -64.867 1.00 21.39 150 ARG A C 1
ATOM 599 O O . ARG A 1 74 ? -38.536 22.997 -64.805 1.00 22.16 150 ARG A O 1
ATOM 607 N N . PHE A 1 75 ? -39.752 21.357 -63.800 1.00 22.35 151 PHE A N 1
ATOM 608 C CA . PHE A 1 75 ? -39.322 21.717 -62.424 1.00 24.19 151 PHE A CA 1
ATOM 609 C C . PHE A 1 75 ? -38.842 20.421 -61.761 1.00 22.50 151 PHE A C 1
ATOM 610 O O . PHE A 1 75 ? -39.517 19.412 -61.821 1.00 21.32 151 PHE A O 1
ATOM 618 N N . PHE A 1 76 ? -37.728 20.508 -61.008 1.00 20.00 152 PHE A N 1
ATOM 619 C CA . PHE A 1 76 ? -37.185 19.376 -60.252 1.00 17.53 152 PHE A CA 1
ATOM 620 C C . PHE A 1 76 ? -36.733 19.852 -58.873 1.00 14.06 152 PHE A C 1
ATOM 621 O O . PHE A 1 76 ? -36.421 21.073 -58.683 1.00 16.73 152 PHE A O 1
ATOM 629 N N . ASP A 1 77 ? -36.703 18.926 -57.919 1.00 16.37 153 ASP A N 1
ATOM 630 C CA . ASP A 1 77 ? -35.940 19.096 -56.662 1.00 17.95 153 ASP A CA 1
ATOM 631 C C . ASP A 1 77 ? -34.499 18.515 -56.847 1.00 17.46 153 ASP A C 1
ATOM 632 O O . ASP A 1 77 ? -34.381 17.377 -57.351 1.00 18.26 153 ASP A O 1
ATOM 637 N N . LEU A 1 78 ? -33.494 19.271 -56.474 1.00 14.64 154 LEU A N 1
ATOM 638 C CA . LEU A 1 78 ? -32.053 18.868 -56.618 1.00 15.32 154 LEU A CA 1
ATOM 639 C C . LEU A 1 78 ? -31.453 18.883 -55.215 1.00 15.51 154 LEU A C 1
ATOM 640 O O . LEU A 1 78 ? -31.484 19.931 -54.532 1.00 15.61 154 LEU A O 1
ATOM 645 N N . VAL A 1 79 ? -30.890 17.747 -54.788 1.00 14.03 155 VAL A N 1
ATOM 646 C CA A VAL A 1 79 ? -30.365 17.688 -53.444 0.50 14.46 155 VAL A CA 1
ATOM 647 C CA B VAL A 1 79 ? -30.383 17.606 -53.433 0.50 14.53 155 VAL A CA 1
ATOM 648 C C . VAL A 1 79 ? -28.854 17.459 -53.449 1.00 14.57 155 VAL A C 1
ATOM 649 O O . VAL A 1 79 ? -28.338 16.726 -54.287 1.00 15.25 155 VAL A O 1
ATOM 656 N N . GLY A 1 80 ? -28.182 18.017 -52.488 1.00 14.63 156 GLY A N 1
ATOM 657 C CA . GLY A 1 80 ? -26.756 17.780 -52.324 1.00 17.53 156 GLY A CA 1
ATOM 658 C C . GLY A 1 80 ? -26.335 18.158 -50.908 1.00 18.52 156 GLY A C 1
ATOM 659 O O . GLY A 1 80 ? -26.757 19.186 -50.347 1.00 16.92 156 GLY A O 1
ATOM 660 N N . ASP A 1 81 ? -25.475 17.302 -50.284 1.00 17.68 157 ASP A N 1
ATOM 661 C CA . ASP A 1 81 ? -25.030 17.604 -48.926 1.00 18.96 157 ASP A CA 1
ATOM 662 C C . ASP A 1 81 ? -26.170 17.842 -47.929 1.00 18.00 157 ASP A C 1
ATOM 663 O O . ASP A 1 81 ? -26.043 18.623 -47.048 1.00 19.70 157 ASP A O 1
ATOM 668 N N . GLY A 1 82 ? -27.245 17.092 -48.106 1.00 20.71 158 GLY A N 1
ATOM 669 C CA . GLY A 1 82 ? -28.420 17.158 -47.231 1.00 23.35 158 GLY A CA 1
ATOM 670 C C . GLY A 1 82 ? -29.285 18.420 -47.382 1.00 24.33 158 GLY A C 1
ATOM 671 O O . GLY A 1 82 ? -30.115 18.714 -46.514 1.00 23.85 158 GLY A O 1
ATOM 672 N N . GLU A 1 83 ? -29.026 19.190 -48.434 1.00 20.14 159 GLU A N 1
ATOM 673 C CA . GLU A 1 83 ? -29.721 20.433 -48.639 1.00 16.93 159 GLU A CA 1
ATOM 674 C C . GLU A 1 83 ? -30.345 20.385 -50.048 1.00 19.57 159 GLU A C 1
ATOM 675 O O . GLU A 1 83 ? -30.075 19.489 -50.848 1.00 16.21 159 GLU A O 1
ATOM 681 N N . LYS A 1 84 ? -31.256 21.321 -50.321 1.00 17.38 160 LYS A N 1
ATOM 682 C CA . LYS A 1 84 ? -32.064 21.185 -51.504 1.00 16.78 160 LYS A CA 1
ATOM 683 C C . LYS A 1 84 ? -32.386 22.514 -52.131 1.00 15.89 160 LYS A C 1
ATOM 684 O O . LYS A 1 84 ? -32.551 23.500 -51.420 1.00 14.61 160 LYS A O 1
ATOM 690 N N . ILE A 1 85 ? -32.373 22.550 -53.444 1.00 14.12 161 ILE A N 1
ATOM 691 C CA . ILE A 1 85 ? -32.813 23.728 -54.268 1.00 14.80 161 ILE A CA 1
ATOM 692 C C . ILE A 1 85 ? -33.763 23.229 -55.333 1.00 16.35 161 ILE A C 1
ATOM 693 O O . ILE A 1 85 ? -33.870 22.024 -55.625 1.00 14.04 161 ILE A O 1
ATOM 698 N N . GLN A 1 86 ? -34.455 24.185 -55.987 1.00 14.20 162 GLN A N 1
ATOM 699 C CA A GLN A 1 86 ? -35.246 23.827 -57.157 0.50 15.13 162 GLN A CA 1
ATOM 700 C CA B GLN A 1 86 ? -35.245 23.861 -57.178 0.50 15.33 162 GLN A CA 1
ATOM 701 C C . GLN A 1 86 ? -34.432 24.039 -58.450 1.00 13.31 162 GLN A C 1
ATOM 702 O O . GLN A 1 86 ? -33.522 24.850 -58.504 1.00 14.43 162 GLN A O 1
ATOM 713 N N . VAL A 1 87 ? -34.792 23.253 -59.485 1.00 14.01 163 VAL A N 1
ATOM 714 C CA . VAL A 1 87 ? -34.329 23.434 -60.856 1.00 12.86 163 VAL A CA 1
ATOM 715 C C . VAL A 1 87 ? -35.568 23.895 -61.659 1.00 14.12 163 VAL A C 1
ATOM 716 O O . VAL A 1 87 ? -36.521 23.121 -61.689 1.00 16.77 163 VAL A O 1
ATOM 720 N N . LEU A 1 88 ? -35.442 25.095 -62.230 1.00 15.56 164 LEU A N 1
ATOM 721 C CA . LEU A 1 88 ? -36.465 25.658 -63.144 1.00 18.28 164 LEU A CA 1
ATOM 722 C C . LEU A 1 88 ? -35.931 25.703 -64.569 1.00 14.59 164 LEU A C 1
ATOM 723 O O . LEU A 1 88 ? -35.162 26.568 -64.890 1.00 17.78 164 LEU A O 1
ATOM 728 N N . ALA A 1 89 ? -36.310 24.709 -65.359 1.00 16.02 165 ALA A N 1
ATOM 729 C CA . ALA A 1 89 ? -35.862 24.576 -66.745 1.00 18.82 165 ALA A CA 1
ATOM 730 C C . ALA A 1 89 ? -36.885 25.314 -67.646 1.00 19.32 165 ALA A C 1
ATOM 731 O O . ALA A 1 89 ? -37.954 24.811 -67.833 1.00 23.21 165 ALA A O 1
ATOM 733 N N . ASN A 1 90 ? -36.495 26.429 -68.163 1.00 22.42 166 ASN A N 1
ATOM 734 C CA . ASN A 1 90 ? -37.461 27.224 -69.015 1.00 20.46 166 ASN A CA 1
ATOM 735 C C . ASN A 1 90 ? -36.906 27.117 -70.437 1.00 22.71 166 ASN A C 1
ATOM 736 O O . ASN A 1 90 ? -35.702 27.333 -70.645 1.00 22.10 166 ASN A O 1
ATOM 741 N N . TYR A 1 91 ? -37.780 26.757 -71.369 1.00 21.20 167 TYR A N 1
ATOM 742 C CA . TYR A 1 91 ? -37.440 26.681 -72.813 1.00 24.01 167 TYR A CA 1
ATOM 743 C C . TYR A 1 91 ? -36.586 27.825 -73.310 1.00 25.24 167 TYR A C 1
ATOM 744 O O . TYR A 1 91 ? -35.662 27.592 -74.041 1.00 23.53 167 TYR A O 1
ATOM 753 N N . SER A 1 92 ? -36.894 29.071 -72.913 1.00 24.68 168 SER A N 1
ATOM 754 C CA . SER A 1 92 ? -36.178 30.240 -73.360 1.00 24.87 168 SER A CA 1
ATOM 755 C C . SER A 1 92 ? -34.813 30.412 -72.880 1.00 23.96 168 SER A C 1
ATOM 756 O O . SER A 1 92 ? -34.058 31.233 -73.442 1.00 25.32 168 SER A O 1
ATOM 759 N N . PHE A 1 93 ? -34.490 29.764 -71.743 1.00 21.94 169 PHE A N 1
ATOM 760 C CA . PHE A 1 93 ? -33.129 29.871 -71.209 1.00 23.36 169 PHE A CA 1
ATOM 761 C C . PHE A 1 93 ? -32.194 28.720 -71.637 1.00 23.38 169 PHE A C 1
ATOM 762 O O . PHE A 1 93 ? -31.012 28.811 -71.417 1.00 23.79 169 PHE A O 1
ATOM 770 N N . HIS A 1 94 ? -32.756 27.700 -72.223 1.00 23.32 170 HIS A N 1
ATOM 771 C CA . HIS A 1 94 ? -32.001 26.589 -72.781 1.00 22.27 170 HIS A CA 1
ATOM 772 C C . HIS A 1 94 ? -31.075 26.965 -73.929 1.00 29.50 170 HIS A C 1
ATOM 773 O O . HIS A 1 94 ? -31.391 27.795 -74.776 1.00 25.22 170 HIS A O 1
ATOM 780 N N . ASN A 1 95 ? -29.888 26.372 -73.920 1.00 24.67 171 ASN A N 1
ATOM 781 C CA . ASN A 1 95 ? -28.960 26.487 -75.040 1.00 27.72 171 ASN A CA 1
ATOM 782 C C . ASN A 1 95 ? -29.444 25.472 -76.086 1.00 28.81 171 ASN A C 1
ATOM 783 O O . ASN A 1 95 ? -29.192 24.249 -75.992 1.00 27.05 171 ASN A O 1
ATOM 788 N N . HIS A 1 96 ? -30.190 25.966 -77.094 1.00 24.57 172 HIS A N 1
ATOM 789 C CA . HIS A 1 96 ? -30.785 25.015 -78.088 1.00 25.75 172 HIS A CA 1
ATOM 790 C C . HIS A 1 96 ? -29.740 24.414 -79.056 1.00 24.61 172 HIS A C 1
ATOM 791 O O . HIS A 1 96 ? -30.042 23.450 -79.677 1.00 30.26 172 HIS A O 1
ATOM 798 N N . GLU A 1 97 ? -28.574 24.986 -79.141 1.00 33.29 173 GLU A N 1
ATOM 799 C CA . GLU A 1 97 ? -27.489 24.440 -79.975 1.00 37.68 173 GLU A CA 1
ATOM 800 C C . GLU A 1 97 ? -26.906 23.174 -79.369 1.00 37.95 173 GLU A C 1
ATOM 801 O O . GLU A 1 97 ? -26.261 22.391 -80.060 1.00 38.75 173 GLU A O 1
ATOM 807 N N . LYS A 1 98 ? -27.053 22.981 -78.076 1.00 36.33 174 LYS A N 1
ATOM 808 C CA . LYS A 1 98 ? -26.494 21.754 -77.445 1.00 38.29 174 LYS A CA 1
ATOM 809 C C . LYS A 1 98 ? -27.483 20.611 -77.418 1.00 37.64 174 LYS A C 1
ATOM 810 O O . LYS A 1 98 ? -27.166 19.546 -76.934 1.00 43.12 174 LYS A O 1
ATOM 816 N N . GLY A 1 99 ? -28.689 20.821 -77.906 1.00 32.37 175 GLY A N 1
ATOM 817 C CA . GLY A 1 99 ? -29.717 19.774 -77.934 1.00 28.07 175 GLY A CA 1
ATOM 818 C C . GLY A 1 99 ? -31.162 20.247 -77.880 1.00 29.04 175 GLY A C 1
ATOM 819 O O . GLY A 1 99 ? -31.453 21.339 -77.403 1.00 32.03 175 GLY A O 1
ATOM 820 N N . ASN A 1 100 ? -32.065 19.365 -78.286 1.00 31.37 176 ASN A N 1
ATOM 821 C CA . ASN A 1 100 ? -33.483 19.568 -78.141 1.00 32.40 176 ASN A CA 1
ATOM 822 C C . ASN A 1 100 ? -33.942 19.602 -76.647 1.00 34.47 176 ASN A C 1
ATOM 823 O O . ASN A 1 100 ? -33.579 18.738 -75.869 1.00 32.35 176 ASN A O 1
ATOM 828 N N . PHE A 1 101 ? -34.795 20.566 -76.305 1.00 26.67 177 PHE A N 1
ATOM 829 C CA . PHE A 1 101 ? -35.122 20.881 -74.921 1.00 25.39 177 PHE A CA 1
ATOM 830 C C . PHE A 1 101 ? -35.905 19.769 -74.381 1.00 27.30 177 PHE A C 1
ATOM 831 O O . PHE A 1 101 ? -35.570 19.201 -73.322 1.00 27.58 177 PHE A O 1
ATOM 839 N N . ALA A 1 102 ? -36.979 19.427 -75.078 1.00 27.94 178 ALA A N 1
ATOM 840 C CA . ALA A 1 102 ? -37.847 18.422 -74.602 1.00 31.15 178 ALA A CA 1
ATOM 841 C C . ALA A 1 102 ? -37.133 17.081 -74.493 1.00 33.55 178 ALA A C 1
ATOM 842 O O . ALA A 1 102 ? -37.395 16.321 -73.559 1.00 39.20 178 ALA A O 1
ATOM 844 N N . GLU A 1 103 ? -36.222 16.814 -75.426 1.00 34.14 179 GLU A N 1
ATOM 845 C CA . GLU A 1 103 ? -35.509 15.532 -75.434 1.00 39.37 179 GLU A CA 1
ATOM 846 C C . GLU A 1 103 ? -34.596 15.449 -74.206 1.00 31.72 179 GLU A C 1
ATOM 847 O O . GLU A 1 103 ? -34.570 14.382 -73.513 1.00 37.25 179 GLU A O 1
ATOM 853 N N . CYS A 1 104 ? -33.897 16.550 -73.938 1.00 30.47 180 CYS A N 1
ATOM 854 C CA A CYS A 1 104 ? -32.987 16.623 -72.808 0.48 31.78 180 CYS A CA 1
ATOM 855 C CA B CYS A 1 104 ? -33.001 16.648 -72.760 0.52 29.38 180 CYS A CA 1
ATOM 856 C C . CYS A 1 104 ? -33.766 16.367 -71.501 1.00 29.56 180 CYS A C 1
ATOM 857 O O . CYS A 1 104 ? -33.367 15.547 -70.696 1.00 36.08 180 CYS A O 1
ATOM 862 N N . TYR A 1 105 ? -34.911 17.029 -71.306 1.00 25.26 181 TYR A N 1
ATOM 863 C CA . TYR A 1 105 ? -35.615 16.973 -70.045 1.00 21.12 181 TYR A CA 1
ATOM 864 C C . TYR A 1 105 ? -36.574 15.877 -69.856 1.00 24.85 181 TYR A C 1
ATOM 865 O O . TYR A 1 105 ? -36.868 15.432 -68.730 1.00 22.99 181 TYR A O 1
ATOM 874 N N . ASP A 1 106 ? -37.130 15.324 -70.943 1.00 23.71 182 ASP A N 1
ATOM 875 C CA . ASP A 1 106 ? -38.014 14.188 -70.805 1.00 24.84 182 ASP A CA 1
ATOM 876 C C . ASP A 1 106 ? -37.314 12.884 -70.216 1.00 22.48 182 ASP A C 1
ATOM 877 O O . ASP A 1 106 ? -38.001 12.038 -69.695 1.00 21.34 182 ASP A O 1
ATOM 882 N N . LYS A 1 107 ? -36.025 12.769 -70.441 1.00 26.68 183 LYS A N 1
ATOM 883 C CA . LYS A 1 107 ? -35.309 11.530 -70.079 1.00 26.71 183 LYS A CA 1
ATOM 884 C C . LYS A 1 107 ? -34.953 11.534 -68.560 1.00 27.42 183 LYS A C 1
ATOM 885 O O . LYS A 1 107 ? -34.499 10.538 -68.085 1.00 24.64 183 LYS A O 1
ATOM 891 N N . ILE A 1 108 ? -35.012 12.679 -67.892 1.00 23.41 184 ILE A N 1
ATOM 892 C CA . ILE A 1 108 ? -34.601 12.754 -66.449 1.00 22.26 184 ILE A CA 1
ATOM 893 C C . ILE A 1 108 ? -35.579 12.020 -65.562 1.00 26.34 184 ILE A C 1
ATOM 894 O O . ILE A 1 108 ? -36.820 12.199 -65.689 1.00 25.87 184 ILE A O 1
ATOM 899 N N . ARG A 1 109 ? -35.070 11.165 -64.664 1.00 20.34 185 ARG A N 1
ATOM 900 C CA . ARG A 1 109 ? -35.886 10.433 -63.688 1.00 20.49 185 ARG A CA 1
ATOM 901 C C . ARG A 1 109 ? -35.398 10.697 -62.253 1.00 20.63 185 ARG A C 1
ATOM 902 O O . ARG A 1 109 ? -34.229 11.078 -62.015 1.00 18.81 185 ARG A O 1
ATOM 910 N N . ARG A 1 110 ? -36.300 10.480 -61.337 1.00 19.74 186 ARG A N 1
ATOM 911 C CA . ARG A 1 110 ? -36.018 10.616 -59.920 1.00 19.41 186 ARG A CA 1
ATOM 912 C C . ARG A 1 110 ? -34.896 9.681 -59.591 1.00 20.01 186 ARG A C 1
ATOM 913 O O . ARG A 1 110 ? -34.907 8.526 -59.969 1.00 18.27 186 ARG A O 1
ATOM 921 N N . GLY A 1 111 ? -33.917 10.181 -58.839 1.00 17.38 187 GLY A N 1
ATOM 922 C CA . GLY A 1 111 ? -32.692 9.440 -58.570 1.00 16.66 187 GLY A CA 1
ATOM 923 C C . GLY A 1 111 ? -31.476 9.799 -59.444 1.00 17.58 187 GLY A C 1
ATOM 924 O O . GLY A 1 111 ? -30.341 9.643 -59.019 1.00 17.55 187 GLY A O 1
ATOM 925 N N . ASP A 1 112 ? -31.675 10.367 -60.634 1.00 16.26 188 ASP A N 1
ATOM 926 C CA . ASP A 1 112 ? -30.576 10.700 -61.478 1.00 16.64 188 ASP A CA 1
ATOM 927 C C . ASP A 1 112 ? -29.646 11.767 -60.863 1.00 17.77 188 ASP A C 1
ATOM 928 O O . ASP A 1 112 ? -30.113 12.777 -60.329 1.00 17.75 188 ASP A O 1
ATOM 933 N N . ILE A 1 113 ? -28.337 11.569 -60.966 1.00 14.45 189 ILE A N 1
ATOM 934 C CA . ILE A 1 113 ? -27.377 12.592 -60.645 1.00 15.82 189 ILE A CA 1
ATOM 935 C C . ILE A 1 113 ? -27.095 13.374 -61.900 1.00 15.13 189 ILE A C 1
ATOM 936 O O . ILE A 1 113 ? -26.812 12.747 -62.943 1.00 16.32 189 ILE A O 1
ATOM 941 N N . VAL A 1 114 ? -27.233 14.719 -61.840 1.00 14.47 190 VAL A N 1
ATOM 942 C CA . VAL A 1 114 ? -27.002 15.621 -62.938 1.00 14.51 190 VAL A CA 1
ATOM 943 C C . VAL A 1 114 ? -26.012 16.730 -62.670 1.00 14.33 190 VAL A C 1
ATOM 944 O O . VAL A 1 114 ? -25.669 17.065 -61.517 1.00 14.03 190 VAL A O 1
ATOM 948 N N . GLY A 1 115 ? -25.485 17.280 -63.762 1.00 12.78 191 GLY A N 1
ATOM 949 C CA . GLY A 1 115 ? -24.593 18.354 -63.826 1.00 13.93 191 GLY A CA 1
ATOM 950 C C . GLY A 1 115 ? -25.369 19.449 -64.566 1.00 17.08 191 GLY A C 1
ATOM 951 O O . GLY A 1 115 ? -25.847 19.188 -65.674 1.00 16.82 191 GLY A O 1
ATOM 952 N N . ILE A 1 116 ? -25.414 20.640 -63.958 1.00 14.29 192 ILE A N 1
ATOM 953 C CA . ILE A 1 116 ? -26.201 21.765 -64.533 1.00 15.97 192 ILE A CA 1
ATOM 954 C C . ILE A 1 116 ? -25.266 22.944 -64.748 1.00 15.39 192 ILE A C 1
ATOM 955 O O . ILE A 1 116 ? -24.489 23.362 -63.840 1.00 15.81 192 ILE A O 1
ATOM 960 N N . VAL A 1 117 ? -25.391 23.596 -65.922 1.00 15.43 193 VAL A N 1
ATOM 961 C CA . VAL A 1 117 ? -24.829 24.877 -66.188 1.00 15.46 193 VAL A CA 1
ATOM 962 C C . VAL A 1 117 ? -26.021 25.838 -66.236 1.00 14.66 193 VAL A C 1
ATOM 963 O O . VAL A 1 117 ? -26.950 25.670 -67.046 1.00 16.52 193 VAL A O 1
ATOM 967 N N . GLY A 1 118 ? -25.957 26.848 -65.409 1.00 16.59 194 GLY A N 1
ATOM 968 C CA . GLY A 1 118 ? -27.138 27.756 -65.304 1.00 17.17 194 GLY A CA 1
ATOM 969 C C . GLY A 1 118 ? -26.923 28.918 -64.459 1.00 15.57 194 GLY A C 1
ATOM 970 O O . GLY A 1 118 ? -25.853 29.188 -64.024 1.00 18.49 194 GLY A O 1
ATOM 971 N N . PHE A 1 119 ? -28.021 29.715 -64.249 1.00 18.18 195 PHE A N 1
ATOM 972 C CA . PHE A 1 119 ? -27.903 30.890 -63.416 1.00 18.02 195 PHE A CA 1
ATOM 973 C C . PHE A 1 119 ? -28.766 30.835 -62.146 1.00 15.08 195 PHE A C 1
ATOM 974 O O . PHE A 1 119 ? -29.747 30.162 -62.140 1.00 15.02 195 PHE A O 1
ATOM 982 N N . PRO A 1 120 ? -28.383 31.586 -61.091 1.00 16.64 196 PRO A N 1
ATOM 983 C CA . PRO A 1 120 ? -29.148 31.503 -59.870 1.00 17.79 196 PRO A CA 1
ATOM 984 C C . PRO A 1 120 ? -30.338 32.556 -59.875 1.00 18.62 196 PRO A C 1
ATOM 985 O O . PRO A 1 120 ? -30.265 33.561 -60.527 1.00 18.26 196 PRO A O 1
ATOM 989 N N . GLY A 1 121 ? -31.384 32.246 -59.193 1.00 19.62 197 GLY A N 1
ATOM 990 C CA . GLY A 1 121 ? -32.518 33.173 -59.025 1.00 20.58 197 GLY A CA 1
ATOM 991 C C . GLY A 1 121 ? -33.505 32.608 -58.071 1.00 22.12 197 GLY A C 1
ATOM 992 O O . GLY A 1 121 ? -33.306 31.524 -57.489 1.00 20.31 197 GLY A O 1
ATOM 993 N N . LYS A 1 122 ? -34.583 33.348 -57.799 1.00 18.44 198 LYS A N 1
ATOM 994 C CA . LYS A 1 122 ? -35.629 32.820 -57.049 1.00 18.28 198 LYS A CA 1
ATOM 995 C C . LYS A 1 122 ? -36.888 32.790 -57.882 1.00 18.40 198 LYS A C 1
ATOM 996 O O . LYS A 1 122 ? -37.118 33.718 -58.700 1.00 21.68 198 LYS A O 1
ATOM 1002 N N . SER A 1 123 ? -37.738 31.813 -57.666 1.00 18.27 199 SER A N 1
ATOM 1003 C CA . SER A 1 123 ? -39.022 31.761 -58.318 1.00 20.62 199 SER A CA 1
ATOM 1004 C C . SER A 1 123 ? -39.855 32.932 -57.759 1.00 20.24 199 SER A C 1
ATOM 1005 O O . SER A 1 123 ? -39.442 33.547 -56.778 1.00 17.62 199 SER A O 1
ATOM 1008 N N . LYS A 1 124 ? -40.946 33.235 -58.451 1.00 24.92 200 LYS A N 1
ATOM 1009 C CA . LYS A 1 124 ? -41.881 34.322 -57.949 1.00 23.28 200 LYS A CA 1
ATOM 1010 C C . LYS A 1 124 ? -42.391 33.968 -56.569 1.00 23.96 200 LYS A C 1
ATOM 1011 O O . LYS A 1 124 ? -42.554 34.853 -55.723 1.00 22.96 200 LYS A O 1
ATOM 1017 N N . LYS A 1 125 ? -42.500 32.694 -56.267 1.00 20.52 201 LYS A N 1
ATOM 1018 C CA . LYS A 1 125 ? -42.807 32.248 -54.878 1.00 20.75 201 LYS A CA 1
ATOM 1019 C C . LYS A 1 125 ? -41.714 32.365 -53.799 1.00 24.06 201 LYS A C 1
ATOM 1020 O O . LYS A 1 125 ? -41.909 32.184 -52.584 1.00 27.13 201 LYS A O 1
ATOM 1026 N N . GLY A 1 126 ? -40.531 32.697 -54.186 1.00 21.80 202 GLY A N 1
ATOM 1027 C CA . GLY A 1 126 ? -39.462 32.807 -53.275 1.00 21.58 202 GLY A CA 1
ATOM 1028 C C . GLY A 1 126 ? -38.591 31.563 -53.164 1.00 21.91 202 GLY A C 1
ATOM 1029 O O . GLY A 1 126 ? -37.718 31.550 -52.330 1.00 24.58 202 GLY A O 1
ATOM 1030 N N . GLU A 1 127 ? -38.732 30.593 -54.077 1.00 22.46 203 GLU A N 1
ATOM 1031 C CA . GLU A 1 127 ? -37.877 29.363 -53.906 1.00 26.00 203 GLU A CA 1
ATOM 1032 C C . GLU A 1 127 ? -36.573 29.540 -54.655 1.00 21.74 203 GLU A C 1
ATOM 1033 O O . GLU A 1 127 ? -36.594 29.758 -55.909 1.00 19.71 203 GLU A O 1
ATOM 1039 N N . LEU A 1 128 ? -35.519 29.349 -53.940 1.00 20.19 204 LEU A N 1
ATOM 1040 C CA . LEU A 1 128 ? -34.183 29.479 -54.480 1.00 21.80 204 LEU A CA 1
ATOM 1041 C C . LEU A 1 128 ? -34.007 28.398 -55.528 1.00 14.97 204 LEU A C 1
ATOM 1042 O O . LEU A 1 128 ? -34.334 27.209 -55.273 1.00 15.27 204 LEU A O 1
ATOM 1047 N N . SER A 1 129 ? -33.514 28.783 -56.711 1.00 15.31 205 SER A N 1
ATOM 1048 C CA . SER A 1 129 ? -33.530 27.880 -57.866 1.00 14.22 205 SER A CA 1
ATOM 1049 C C . SER A 1 129 ? -32.289 28.084 -58.711 1.00 14.33 205 SER A C 1
ATOM 1050 O O . SER A 1 129 ? -31.687 29.120 -58.728 1.00 14.31 205 SER A O 1
ATOM 1053 N N . ILE A 1 130 ? -31.915 27.023 -59.441 1.00 14.10 206 ILE A N 1
ATOM 1054 C CA . ILE A 1 130 ? -30.998 27.126 -60.547 1.00 15.16 206 ILE A CA 1
ATOM 1055 C C . ILE A 1 130 ? -31.824 27.042 -61.821 1.00 12.70 206 ILE A C 1
ATOM 1056 O O . ILE A 1 130 ? -32.719 26.192 -61.944 1.00 14.07 206 ILE A O 1
ATOM 1061 N N . PHE A 1 131 ? -31.466 27.931 -62.751 1.00 14.46 207 PHE A N 1
ATOM 1062 C CA . PHE A 1 131 ? -32.117 28.049 -64.076 1.00 17.25 207 PHE A CA 1
ATOM 1063 C C . PHE A 1 131 ? -31.173 27.530 -65.133 1.00 13.57 207 PHE A C 1
ATOM 1064 O O . PHE A 1 131 ? -30.291 28.239 -65.491 1.00 17.34 207 PHE A O 1
ATOM 1072 N N . PRO A 1 132 ? -31.335 26.255 -65.533 1.00 16.59 208 PRO A N 1
ATOM 1073 C CA . PRO A 1 132 ? -30.302 25.698 -66.450 1.00 17.44 208 PRO A CA 1
ATOM 1074 C C . PRO A 1 132 ? -30.349 26.246 -67.885 1.00 21.62 208 PRO A C 1
ATOM 1075 O O . PRO A 1 132 ? -31.461 26.579 -68.354 1.00 19.42 208 PRO A O 1
ATOM 1079 N N . LYS A 1 133 ? -29.182 26.348 -68.497 1.00 19.61 209 LYS A N 1
ATOM 1080 C CA . LYS A 1 133 ? -28.966 26.419 -69.940 1.00 20.07 209 LYS A CA 1
ATOM 1081 C C . LYS A 1 133 ? -28.677 25.005 -70.486 1.00 22.74 209 LYS A C 1
ATOM 1082 O O . LYS A 1 133 ? -28.987 24.666 -71.687 1.00 19.67 209 LYS A O 1
ATOM 1088 N N . GLU A 1 134 ? -28.167 24.106 -69.628 1.00 20.43 210 GLU A N 1
ATOM 1089 C CA . GLU A 1 134 ? -27.801 22.780 -70.098 1.00 20.96 210 GLU A CA 1
ATOM 1090 C C . GLU A 1 134 ? -27.773 21.858 -68.859 1.00 19.46 210 GLU A C 1
ATOM 1091 O O . GLU A 1 134 ? -27.251 22.297 -67.812 1.00 17.81 210 GLU A O 1
ATOM 1097 N N . THR A 1 135 ? -28.355 20.712 -68.988 1.00 20.00 211 THR A N 1
ATOM 1098 C CA . THR A 1 135 ? -28.362 19.664 -67.963 1.00 21.24 211 THR A CA 1
ATOM 1099 C C . THR A 1 135 ? -27.878 18.360 -68.554 1.00 22.42 211 THR A C 1
ATOM 1100 O O . THR A 1 135 ? -28.284 18.029 -69.706 1.00 20.63 211 THR A O 1
ATOM 1104 N N . ILE A 1 136 ? -26.915 17.721 -67.879 1.00 20.57 212 ILE A N 1
ATOM 1105 C CA . ILE A 1 136 ? -26.394 16.422 -68.374 1.00 20.87 212 ILE A CA 1
ATOM 1106 C C . ILE A 1 136 ? -26.534 15.403 -67.268 1.00 18.42 212 ILE A C 1
ATOM 1107 O O . ILE A 1 136 ? -26.395 15.759 -66.073 1.00 18.69 212 ILE A O 1
ATOM 1112 N N . LEU A 1 137 ? -26.767 14.154 -67.646 1.00 15.91 213 LEU A N 1
ATOM 1113 C CA . LEU A 1 137 ? -26.749 13.066 -66.722 1.00 17.72 213 LEU A CA 1
ATOM 1114 C C . LEU A 1 137 ? -25.286 12.787 -66.398 1.00 19.72 213 LEU A C 1
ATOM 1115 O O . LEU A 1 137 ? -24.393 12.701 -67.320 1.00 17.11 213 LEU A O 1
ATOM 1120 N N . LEU A 1 138 ? -25.008 12.675 -65.076 1.00 16.55 214 LEU A N 1
ATOM 1121 C CA . LEU A 1 138 ? -23.726 12.221 -64.571 1.00 16.36 214 LEU A CA 1
ATOM 1122 C C . LEU A 1 138 ? -23.724 10.786 -64.096 1.00 16.98 214 LEU A C 1
ATOM 1123 O O . LEU A 1 138 ? -22.709 10.097 -64.213 1.00 19.73 214 LEU A O 1
ATOM 1128 N N . SER A 1 139 ? -24.836 10.321 -63.565 1.00 14.59 215 SER A N 1
ATOM 1129 C CA . SER A 1 139 ? -24.996 8.969 -63.213 1.00 17.30 215 SER A CA 1
ATOM 1130 C C . SER A 1 139 ? -26.458 8.623 -63.074 1.00 18.18 215 SER A C 1
ATOM 1131 O O . SER A 1 139 ? -27.180 9.219 -62.336 1.00 23.15 215 SER A O 1
ATOM 1134 N N . ALA A 1 140 ? -26.917 7.549 -63.672 1.00 17.80 216 ALA A N 1
ATOM 1135 C CA . ALA A 1 140 ? -28.312 7.225 -63.551 1.00 18.94 216 ALA A CA 1
ATOM 1136 C C . ALA A 1 140 ? -28.699 6.415 -62.340 1.00 19.90 216 ALA A C 1
ATOM 1137 O O . ALA A 1 140 ? -27.978 5.520 -61.923 1.00 19.22 216 ALA A O 1
ATOM 1139 N N . CYS A 1 141 ? -29.925 6.635 -61.869 1.00 17.89 217 CYS A N 1
ATOM 1140 C CA . CYS A 1 141 ? -30.534 5.748 -60.954 1.00 19.07 217 CYS A CA 1
ATOM 1141 C C . CYS A 1 141 ? -31.390 4.725 -61.720 1.00 21.69 217 CYS A C 1
ATOM 1142 O O . CYS A 1 141 ? -32.443 5.100 -62.245 1.00 22.55 217 CYS A O 1
ATOM 1145 N N . LEU A 1 142 ? -30.969 3.462 -61.793 1.00 19.05 218 LEU A N 1
ATOM 1146 C CA . LEU A 1 142 ? -31.699 2.475 -62.626 1.00 20.12 218 LEU A CA 1
ATOM 1147 C C . LEU A 1 142 ? -32.867 1.870 -61.965 1.00 21.41 218 LEU A C 1
ATOM 1148 O O . LEU A 1 142 ? -33.744 1.385 -62.645 1.00 24.44 218 LEU A O 1
ATOM 1153 N N . HIS A 1 143 ? -32.934 1.924 -60.626 1.00 19.68 219 HIS A N 1
ATOM 1154 C CA . HIS A 1 143 ? -34.064 1.448 -59.812 1.00 21.98 219 HIS A CA 1
ATOM 1155 C C . HIS A 1 143 ? -35.068 2.506 -59.490 1.00 23.04 219 HIS A C 1
ATOM 1156 O O . HIS A 1 143 ? -34.757 3.705 -59.454 1.00 26.46 219 HIS A O 1
ATOM 1163 N N . MET A 1 144 ? -36.255 2.076 -59.164 1.00 24.64 220 MET A N 1
ATOM 1164 C CA . MET A 1 144 ? -37.260 2.937 -58.543 1.00 28.37 220 MET A CA 1
ATOM 1165 C C . MET A 1 144 ? -36.874 3.146 -57.070 1.00 27.61 220 MET A C 1
ATOM 1166 O O . MET A 1 144 ? -36.826 2.222 -56.285 1.00 27.00 220 MET A O 1
ATOM 1171 N N . LEU A 1 145 ? -36.628 4.373 -56.705 1.00 26.92 221 LEU A N 1
ATOM 1172 C CA . LEU A 1 145 ? -36.374 4.664 -55.310 1.00 27.30 221 LEU A CA 1
ATOM 1173 C C . LEU A 1 145 ? -37.638 4.588 -54.522 1.00 33.11 221 LEU A C 1
ATOM 1174 O O . LEU A 1 145 ? -38.699 4.782 -55.049 1.00 37.61 221 LEU A O 1
ATOM 1179 N N . PRO A 1 146 ? -37.550 4.256 -53.251 1.00 31.61 222 PRO A N 1
ATOM 1180 C CA . PRO A 1 146 ? -38.748 4.362 -52.480 1.00 31.83 222 PRO A CA 1
ATOM 1181 C C . PRO A 1 146 ? -39.266 5.791 -52.385 1.00 31.57 222 PRO A C 1
ATOM 1182 O O . PRO A 1 146 ? -38.501 6.735 -52.413 1.00 24.50 222 PRO A O 1
ATOM 1186 N N . MET A 1 147 ? -40.563 5.916 -52.134 1.00 33.88 223 MET A N 1
ATOM 1187 C CA . MET A 1 147 ? -41.165 7.237 -51.968 1.00 38.44 223 MET A CA 1
ATOM 1188 C C . MET A 1 147 ? -40.784 7.785 -50.612 1.00 32.20 223 MET A C 1
ATOM 1189 O O . MET A 1 147 ? -40.503 7.014 -49.652 1.00 29.37 223 MET A O 1
ATOM 1194 N N . LYS A 1 148 ? -40.818 9.105 -50.478 1.00 35.11 224 LYS A N 1
ATOM 1195 C CA . LYS A 1 148 ? -40.601 9.782 -49.160 1.00 43.01 224 LYS A CA 1
ATOM 1196 C C . LYS A 1 148 ? -41.621 9.202 -48.170 1.00 43.59 224 LYS A C 1
ATOM 1197 O O . LYS A 1 148 ? -42.737 8.912 -48.568 1.00 42.55 224 LYS A O 1
ATOM 1203 N N . TYR A 1 149 ? -41.238 8.945 -46.927 1.00 51.79 225 TYR A N 1
ATOM 1204 C CA . TYR A 1 149 ? -42.150 8.238 -45.983 1.00 52.44 225 TYR A CA 1
ATOM 1205 C C . TYR A 1 149 ? -42.502 6.802 -46.418 1.00 47.00 225 TYR A C 1
ATOM 1206 O O . TYR A 1 149 ? -43.319 6.170 -45.760 1.00 47.73 225 TYR A O 1
ATOM 1215 N N . GLY A 1 150 ? -41.875 6.250 -47.468 1.00 43.13 226 GLY A N 1
ATOM 1216 C CA . GLY A 1 150 ? -42.142 4.842 -47.894 1.00 40.96 226 GLY A CA 1
ATOM 1217 C C . GLY A 1 150 ? -41.005 3.858 -47.623 1.00 36.81 226 GLY A C 1
ATOM 1218 O O . GLY A 1 150 ? -40.883 2.794 -48.293 1.00 35.15 226 GLY A O 1
ATOM 1219 N N . LEU A 1 151 ? -40.107 4.223 -46.701 1.00 37.18 227 LEU A N 1
ATOM 1220 C CA . LEU A 1 151 ? -38.981 3.324 -46.350 1.00 33.01 227 LEU A CA 1
ATOM 1221 C C . LEU A 1 151 ? -38.901 3.238 -44.852 1.00 39.81 227 LEU A C 1
ATOM 1222 O O . LEU A 1 151 ? -38.270 4.086 -44.144 1.00 38.16 227 LEU A O 1
ATOM 1227 N N . LYS A 1 152 ? -39.635 2.243 -44.361 1.00 35.88 228 LYS A N 1
ATOM 1228 C CA . LYS A 1 152 ? -39.705 1.944 -42.947 1.00 38.83 228 LYS A CA 1
ATOM 1229 C C . LYS A 1 152 ? -39.005 0.640 -42.608 1.00 36.55 228 LYS A C 1
ATOM 1230 O O . LYS A 1 152 ? -38.574 0.500 -41.458 1.00 37.83 228 LYS A O 1
ATOM 1236 N N . ASP A 1 153 ? -38.925 -0.306 -43.563 1.00 30.06 229 ASP A N 1
ATOM 1237 C CA . ASP A 1 153 ? -38.371 -1.656 -43.343 1.00 32.06 229 ASP A CA 1
ATOM 1238 C C . ASP A 1 153 ? -36.904 -1.575 -42.859 1.00 32.69 229 ASP A C 1
ATOM 1239 O O . ASP A 1 153 ? -36.024 -1.133 -43.613 1.00 30.50 229 ASP A O 1
ATOM 1244 N N . THR A 1 154 ? -36.675 -1.915 -41.597 1.00 31.23 230 THR A N 1
ATOM 1245 C CA . THR A 1 154 ? -35.343 -1.932 -41.048 1.00 33.84 230 THR A CA 1
ATOM 1246 C C . THR A 1 154 ? -34.431 -2.924 -41.762 1.00 34.56 230 THR A C 1
ATOM 1247 O O . THR A 1 154 ? -33.208 -2.739 -41.767 1.00 35.05 230 THR A O 1
ATOM 1251 N N . GLU A 1 155 ? -34.965 -3.950 -42.409 1.00 29.26 231 GLU A N 1
ATOM 1252 C CA . GLU A 1 155 ? -34.099 -4.874 -43.107 1.00 31.30 231 GLU A CA 1
ATOM 1253 C C . GLU A 1 155 ? -33.437 -4.141 -44.263 1.00 32.91 231 GLU A C 1
ATOM 1254 O O . GLU A 1 155 ? -32.359 -4.545 -44.687 1.00 36.63 231 GLU A O 1
ATOM 1260 N N . ILE A 1 156 ? -34.092 -3.141 -44.861 1.00 24.19 232 ILE A N 1
ATOM 1261 C CA . ILE A 1 156 ? -33.459 -2.439 -46.013 1.00 23.33 232 ILE A CA 1
ATOM 1262 C C . ILE A 1 156 ? -32.643 -1.244 -45.458 1.00 21.46 232 ILE A C 1
ATOM 1263 O O . ILE A 1 156 ? -31.487 -1.112 -45.833 1.00 22.03 232 ILE A O 1
ATOM 1268 N N . ARG A 1 157 ? -33.179 -0.503 -44.507 1.00 18.74 233 ARG A N 1
ATOM 1269 C CA . ARG A 1 157 ? -32.537 0.679 -43.966 1.00 19.87 233 ARG A CA 1
ATOM 1270 C C . ARG A 1 157 ? -31.151 0.315 -43.333 1.00 19.55 233 ARG A C 1
ATOM 1271 O O . ARG A 1 157 ? -30.277 1.195 -43.337 1.00 18.44 233 ARG A O 1
ATOM 1279 N N . TYR A 1 158 ? -31.036 -0.879 -42.685 1.00 17.76 234 TYR A N 1
ATOM 1280 C CA . TYR A 1 158 ? -29.781 -1.271 -41.983 1.00 18.70 234 TYR A CA 1
ATOM 1281 C C . TYR A 1 158 ? -28.801 -1.948 -42.800 1.00 19.86 234 TYR A C 1
ATOM 1282 O O . TYR A 1 158 ? -27.601 -2.017 -42.388 1.00 23.08 234 TYR A O 1
ATOM 1291 N N . ARG A 1 159 ? -29.208 -2.463 -43.946 1.00 18.13 235 ARG A N 1
ATOM 1292 C CA . ARG A 1 159 ? -28.304 -3.075 -44.897 1.00 21.88 235 ARG A CA 1
ATOM 1293 C C . ARG A 1 159 ? -27.925 -2.126 -46.022 1.00 21.74 235 ARG A C 1
ATOM 1294 O O . ARG A 1 159 ? -26.713 -1.852 -46.223 1.00 25.18 235 ARG A O 1
ATOM 1302 N N . GLN A 1 160 ? -28.935 -1.590 -46.724 1.00 20.22 236 GLN A N 1
ATOM 1303 C CA . GLN A 1 160 ? -28.760 -0.586 -47.752 1.00 19.92 236 GLN A CA 1
ATOM 1304 C C . GLN A 1 160 ? -28.891 0.802 -47.163 1.00 16.33 236 GLN A C 1
ATOM 1305 O O . GLN A 1 160 ? -29.815 1.548 -47.412 1.00 15.56 236 GLN A O 1
ATOM 1311 N N . ARG A 1 161 ? -27.901 1.144 -46.313 1.00 15.62 237 ARG A N 1
ATOM 1312 C CA . ARG A 1 161 ? -27.968 2.385 -45.536 1.00 14.26 237 ARG A CA 1
ATOM 1313 C C . ARG A 1 161 ? -28.054 3.646 -46.464 1.00 14.07 237 ARG A C 1
ATOM 1314 O O . ARG A 1 161 ? -28.617 4.634 -46.125 1.00 13.66 237 ARG A O 1
ATOM 1322 N N . TYR A 1 162 ? -27.491 3.525 -47.626 1.00 12.74 238 TYR A N 1
ATOM 1323 C CA . TYR A 1 162 ? -27.537 4.583 -48.645 1.00 13.11 238 TYR A CA 1
ATOM 1324 C C . TYR A 1 162 ? -29.021 4.991 -49.005 1.00 12.85 238 TYR A C 1
ATOM 1325 O O . TYR A 1 162 ? -29.296 6.179 -49.178 1.00 14.27 238 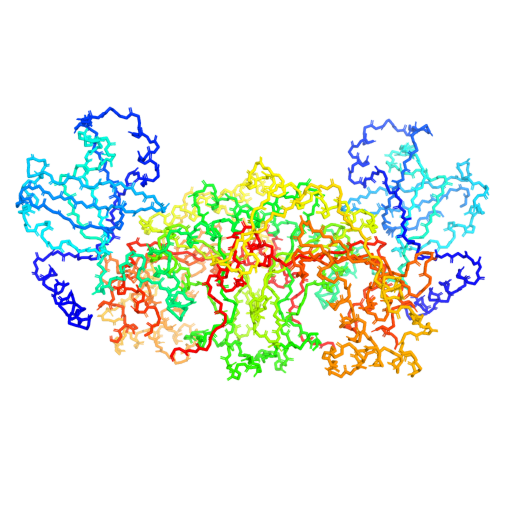TYR A O 1
ATOM 1334 N N . LEU A 1 163 ? -29.893 3.976 -49.101 1.00 15.52 239 LEU A N 1
ATOM 1335 C CA . LEU A 1 163 ? -31.316 4.306 -49.341 1.00 17.80 239 LEU A CA 1
ATOM 1336 C C . LEU A 1 163 ? -31.924 5.042 -48.171 1.00 15.67 239 LEU A C 1
ATOM 1337 O O . LEU A 1 163 ? -32.691 5.990 -48.354 1.00 17.37 239 LEU A O 1
ATOM 1342 N N . ASP A 1 164 ? -31.618 4.587 -46.972 1.00 15.56 240 ASP A N 1
ATOM 1343 C CA . ASP A 1 164 ? -32.030 5.348 -45.764 1.00 15.83 240 ASP A CA 1
ATOM 1344 C C . ASP A 1 164 ? -31.551 6.767 -45.735 1.00 16.83 240 ASP A C 1
ATOM 1345 O O . ASP A 1 164 ? -32.292 7.680 -45.484 1.00 15.89 240 ASP A O 1
ATOM 1350 N N . LEU A 1 165 ? -30.282 7.007 -46.110 1.00 14.23 241 LEU A N 1
ATOM 1351 C CA . LEU A 1 165 ? -29.758 8.348 -46.155 1.00 14.68 241 LEU A CA 1
ATOM 1352 C C . LEU A 1 165 ? -30.397 9.231 -47.232 1.00 14.83 241 LEU A C 1
ATOM 1353 O O . LEU A 1 165 ? -30.584 10.435 -47.012 1.00 16.00 241 LEU A O 1
ATOM 1358 N N . LEU A 1 166 ? -30.754 8.653 -48.335 1.00 15.05 242 LEU A N 1
ATOM 1359 C CA . LEU A 1 166 ? -31.363 9.438 -49.412 1.00 17.93 242 LEU A CA 1
ATOM 1360 C C . LEU A 1 166 ? -32.817 9.778 -49.106 1.00 19.25 242 LEU A C 1
ATOM 1361 O O . LEU A 1 166 ? -33.280 10.865 -49.484 1.00 21.13 242 LEU A O 1
ATOM 1366 N N . ILE A 1 167 ? -33.553 8.863 -48.490 1.00 18.17 243 ILE A N 1
ATOM 1367 C CA . ILE A 1 167 ? -35.066 9.010 -48.371 1.00 20.30 243 ILE A CA 1
ATOM 1368 C C . ILE A 1 167 ? -35.551 9.564 -47.010 1.00 25.53 243 ILE A C 1
ATOM 1369 O O . ILE A 1 167 ? -36.537 10.329 -46.912 1.00 23.68 243 ILE A O 1
ATOM 1374 N N . ASN A 1 168 ? -34.852 9.194 -45.932 1.00 21.90 244 ASN A N 1
ATOM 1375 C CA . ASN A 1 168 ? -35.206 9.568 -44.547 1.00 22.73 244 ASN A CA 1
ATOM 1376 C C . ASN A 1 168 ? -34.292 10.703 -44.071 1.00 27.07 244 ASN A C 1
ATOM 1377 O O . ASN A 1 168 ? -33.152 10.466 -43.635 1.00 25.38 244 ASN A O 1
ATOM 1382 N N . GLU A 1 169 ? -34.782 11.944 -44.063 1.00 26.12 245 GLU A N 1
ATOM 1383 C CA . GLU A 1 169 ? -33.939 13.102 -43.688 1.00 28.57 245 GLU A CA 1
ATOM 1384 C C . GLU A 1 169 ? -33.363 13.082 -42.319 1.00 27.83 245 GLU A C 1
ATOM 1385 O O . GLU A 1 169 ? -32.270 13.570 -42.124 1.00 28.61 245 GLU A O 1
ATOM 1391 N N . SER A 1 170 ? -34.067 12.508 -41.358 1.00 21.32 246 SER A N 1
ATOM 1392 C CA . SER A 1 170 ? -33.553 12.485 -40.037 1.00 25.11 246 SER A CA 1
ATOM 1393 C C . SER A 1 170 ? -32.338 11.520 -39.953 1.00 22.36 246 SER A C 1
ATOM 1394 O O . SER A 1 170 ? -31.604 11.559 -38.976 1.00 24.40 246 SER A O 1
ATOM 1397 N N . SER A 1 171 ? -32.203 10.580 -40.904 1.00 22.23 247 SER A N 1
ATOM 1398 C CA . SER A 1 171 ? -31.086 9.613 -40.811 1.00 19.86 247 SER A CA 1
ATOM 1399 C C . SER A 1 171 ? -29.754 10.341 -40.950 1.00 16.22 247 SER A C 1
ATOM 1400 O O . SER A 1 171 ? -28.834 10.204 -40.069 1.00 17.08 247 SER A O 1
ATOM 1403 N N . ARG A 1 172 ? -29.576 11.179 -41.962 1.00 15.92 248 ARG A N 1
ATOM 1404 C CA . ARG A 1 172 ? -28.363 11.908 -42.093 1.00 17.03 248 ARG A CA 1
ATOM 1405 C C . ARG A 1 172 ? -28.078 12.753 -40.817 1.00 18.65 248 ARG A C 1
ATOM 1406 O O . ARG A 1 172 ? -26.963 12.813 -40.341 1.00 15.49 248 ARG A O 1
ATOM 1414 N N . HIS A 1 173 ? -29.091 13.459 -40.282 1.00 17.27 249 HIS A N 1
ATOM 1415 C CA . HIS A 1 173 ? -28.927 14.259 -39.074 1.00 19.47 249 HIS A CA 1
ATOM 1416 C C . HIS A 1 173 ? -28.383 13.410 -37.929 1.00 15.58 249 HIS A C 1
ATOM 1417 O O . HIS A 1 173 ? -27.553 13.869 -37.176 1.00 16.46 249 HIS A O 1
ATOM 1424 N N . THR A 1 174 ? -28.895 12.198 -37.766 1.00 13.03 250 THR A N 1
ATOM 1425 C CA . THR A 1 174 ? -28.439 11.287 -36.708 1.00 13.57 250 THR A CA 1
ATOM 1426 C C . THR A 1 174 ? -26.910 11.032 -36.811 1.00 12.76 250 THR A C 1
ATOM 1427 O O . THR A 1 174 ? -26.170 11.155 -35.805 1.00 12.48 250 THR A O 1
ATOM 1431 N N . PHE A 1 175 ? -26.490 10.757 -38.057 1.00 11.91 251 PHE A N 1
ATOM 1432 C CA . PHE A 1 175 ? -25.047 10.386 -38.249 1.00 12.65 251 PHE A CA 1
ATOM 1433 C C . PHE A 1 175 ? -24.172 11.603 -38.189 1.00 12.72 251 PHE A C 1
ATOM 1434 O O . PHE A 1 175 ? -23.027 11.548 -37.731 1.00 12.85 251 PHE A O 1
ATOM 1442 N N . VAL A 1 176 ? -24.711 12.770 -38.578 1.00 12.70 252 VAL A N 1
ATOM 1443 C CA . VAL A 1 176 ? -23.987 14.009 -38.371 1.00 11.94 252 VAL A CA 1
ATOM 1444 C C . VAL A 1 176 ? -23.740 14.256 -36.874 1.00 10.83 252 VAL A C 1
ATOM 1445 O O . VAL A 1 176 ? -22.637 14.599 -36.423 1.00 12.95 252 VAL A O 1
ATOM 1449 N N . THR A 1 177 ? -24.797 14.093 -36.067 1.00 11.14 253 THR A N 1
ATOM 1450 C CA . THR A 1 177 ? -24.735 14.313 -34.598 1.00 12.31 253 THR A CA 1
ATOM 1451 C C . THR A 1 177 ? -23.674 13.325 -34.004 1.00 12.63 253 THR A C 1
ATOM 1452 O O . THR A 1 177 ? -22.870 13.714 -33.156 1.00 13.32 253 THR A O 1
ATOM 1456 N N . ARG A 1 178 ? -23.686 12.082 -34.476 1.00 11.71 254 ARG A N 1
ATOM 1457 C CA . ARG A 1 178 ? -22.700 11.115 -33.955 1.00 13.27 254 ARG A CA 1
ATOM 1458 C C . ARG A 1 178 ? -21.249 11.617 -34.153 1.00 10.38 254 ARG A C 1
ATOM 1459 O O . ARG A 1 178 ? -20.402 11.656 -33.224 1.00 10.74 254 ARG A O 1
ATOM 1467 N N . THR A 1 179 ? -20.937 12.045 -35.399 1.00 11.05 255 THR A N 1
ATOM 1468 C CA . THR A 1 179 ? -19.624 12.574 -35.633 1.00 10.78 255 THR A CA 1
ATOM 1469 C C . THR A 1 179 ? -19.291 13.860 -34.833 1.00 10.82 255 THR A C 1
ATOM 1470 O O . THR A 1 179 ? -18.186 14.016 -34.333 1.00 10.66 255 THR A O 1
ATOM 1474 N N . LYS A 1 180 ? -20.272 14.762 -34.628 1.00 11.28 256 LYS A N 1
ATOM 1475 C CA . LYS A 1 180 ? -20.053 15.909 -33.777 1.00 12.41 256 LYS A CA 1
ATOM 1476 C C . LYS A 1 180 ? -19.821 15.497 -32.353 1.00 10.39 256 LYS A C 1
ATOM 1477 O O . LYS A 1 180 ? -19.007 16.120 -31.706 1.00 11.31 256 LYS A O 1
ATOM 1483 N N . ILE A 1 181 ? -20.453 14.422 -31.863 1.00 11.03 257 ILE A N 1
ATOM 1484 C CA . ILE A 1 181 ? -20.190 13.961 -30.467 1.00 11.46 257 ILE A CA 1
ATOM 1485 C C . ILE A 1 181 ? -18.706 13.507 -30.319 1.00 10.05 257 ILE A C 1
ATOM 1486 O O . ILE A 1 181 ? -17.992 13.860 -29.375 1.00 10.24 257 ILE A O 1
ATOM 1491 N N . ILE A 1 182 ? -18.286 12.649 -31.228 1.00 10.57 258 ILE A N 1
ATOM 1492 C CA . ILE A 1 182 ? -16.901 12.137 -31.246 1.00 10.61 258 ILE A CA 1
ATOM 1493 C C . ILE A 1 182 ? -15.928 13.267 -31.391 1.00 9.90 258 ILE A C 1
ATOM 1494 O O . ILE A 1 182 ? -14.931 13.322 -30.634 1.00 10.36 258 ILE A O 1
ATOM 1499 N N . ASN A 1 183 ? -16.202 14.248 -32.271 1.00 10.16 259 ASN A N 1
ATOM 1500 C CA . ASN A 1 183 ? -15.284 15.419 -32.452 1.00 10.80 259 ASN A CA 1
ATOM 1501 C C . ASN A 1 183 ? -15.221 16.167 -31.135 1.00 9.75 259 ASN A C 1
ATOM 1502 O O . ASN A 1 183 ? -14.138 16.642 -30.719 1.00 10.36 259 ASN A O 1
ATOM 1507 N N . PHE A 1 184 ? -16.378 16.400 -30.526 1.00 11.31 260 PHE A N 1
ATOM 1508 C CA . PHE A 1 184 ? -16.413 17.118 -29.204 1.00 12.32 260 PHE A CA 1
ATOM 1509 C C . PHE A 1 184 ? -15.544 16.449 -28.141 1.00 11.85 260 PHE A C 1
ATOM 1510 O O . PHE A 1 184 ? -14.792 17.066 -27.435 1.00 12.31 260 PHE A O 1
ATOM 1518 N N . LEU A 1 185 ? -15.707 15.138 -28.031 1.00 12.03 261 LEU A N 1
ATOM 1519 C CA . LEU A 1 185 ? -14.905 14.333 -27.094 1.00 11.01 261 LEU A CA 1
ATOM 1520 C C . LEU A 1 185 ? -13.479 14.356 -27.338 1.00 9.79 261 LEU A C 1
ATOM 1521 O O . LEU A 1 185 ? -12.693 14.585 -26.420 1.00 11.33 261 LEU A O 1
ATOM 1526 N N . ARG A 1 186 ? -13.072 14.169 -28.594 1.00 10.99 262 ARG A N 1
ATOM 1527 C CA . ARG A 1 186 ? -11.657 14.188 -28.929 1.00 12.43 262 ARG A CA 1
ATOM 1528 C C . ARG A 1 186 ? -11.074 15.554 -28.554 1.00 11.46 262 ARG A C 1
ATOM 1529 O O . ARG A 1 186 ? -10.020 15.638 -27.948 1.00 11.41 262 ARG A O 1
ATOM 1537 N N . ASN A 1 187 ? -11.780 16.634 -28.884 1.00 12.98 263 ASN A N 1
ATOM 1538 C CA A ASN A 1 187 ? -11.297 17.984 -28.541 0.50 13.99 263 ASN A CA 1
ATOM 1539 C CA B ASN A 1 187 ? -11.272 17.979 -28.542 0.50 13.30 263 ASN A CA 1
ATOM 1540 C C . ASN A 1 187 ? -11.254 18.228 -27.006 1.00 13.37 263 ASN A C 1
ATOM 1541 O O . ASN A 1 187 ? -10.295 18.792 -26.475 1.00 12.65 263 ASN A O 1
ATOM 1550 N N . PHE A 1 188 ? -12.225 17.718 -26.320 1.00 12.88 264 PHE A N 1
ATOM 1551 C CA . PHE A 1 188 ? -12.358 17.837 -24.868 1.00 13.11 264 PHE A CA 1
ATOM 1552 C C . PHE A 1 188 ? -11.187 17.225 -24.170 1.00 14.37 264 PHE A C 1
ATOM 1553 O O . PHE A 1 188 ? -10.613 17.779 -23.243 1.00 13.58 264 PHE A O 1
ATOM 1561 N N . LEU A 1 189 ? -10.846 15.991 -24.583 1.00 11.65 265 LEU A N 1
ATOM 1562 C CA . LEU A 1 189 ? -9.683 15.329 -24.105 1.00 12.36 265 LEU A CA 1
ATOM 1563 C C . LEU A 1 189 ? -8.395 16.016 -24.522 1.00 11.72 265 LEU A C 1
ATOM 1564 O O . LEU A 1 189 ? -7.471 16.206 -23.692 1.00 11.31 265 LEU A O 1
ATOM 1569 N N . ASN A 1 190 ? -8.258 16.393 -25.795 1.00 12.79 266 ASN A N 1
ATOM 1570 C CA . ASN A 1 190 ? -7.016 16.959 -26.272 1.00 11.20 266 ASN A CA 1
ATOM 1571 C C . ASN A 1 190 ? -6.767 18.301 -25.576 1.00 11.70 266 ASN A C 1
ATOM 1572 O O . ASN A 1 190 ? -5.632 18.512 -25.209 1.00 14.42 266 ASN A O 1
ATOM 1577 N N . GLU A 1 191 ? -7.795 19.063 -25.293 1.00 12.92 267 GLU A N 1
ATOM 1578 C CA . GLU A 1 191 ? -7.543 20.371 -24.608 1.00 14.91 267 GLU A CA 1
ATOM 1579 C C . GLU A 1 191 ? -7.131 20.172 -23.198 1.00 18.97 267 GLU A C 1
ATOM 1580 O O . GLU A 1 191 ? -6.497 21.105 -22.574 1.00 20.82 267 GLU A O 1
ATOM 1586 N N . ARG A 1 192 ? -7.446 19.009 -22.610 1.00 16.33 268 ARG A N 1
ATOM 1587 C CA . ARG A 1 192 ? -6.945 18.642 -21.294 1.00 16.56 268 ARG A CA 1
ATOM 1588 C C . ARG A 1 192 ? -5.592 17.914 -21.173 1.00 17.62 268 ARG A C 1
ATOM 1589 O O . ARG A 1 192 ? -5.251 17.413 -20.093 1.00 18.74 268 ARG A O 1
ATOM 1597 N N . GLY A 1 193 ? -4.902 17.754 -22.298 1.00 15.55 269 GLY A N 1
ATOM 1598 C CA . GLY A 1 193 ? -3.542 17.298 -22.385 1.00 15.74 269 GLY A CA 1
ATOM 1599 C C . GLY A 1 193 ? -3.476 15.799 -22.623 1.00 16.19 269 GLY A C 1
ATOM 1600 O O . GLY A 1 193 ? -2.443 15.198 -22.437 1.00 16.77 269 GLY A O 1
ATOM 1601 N N . PHE A 1 194 ? -4.607 15.208 -22.973 1.00 15.13 270 PHE A N 1
ATOM 1602 C CA . PHE A 1 194 ? -4.652 13.705 -23.259 1.00 13.01 270 PHE A CA 1
ATOM 1603 C C . PHE A 1 194 ? -4.055 13.397 -24.616 1.00 12.99 270 PHE A C 1
ATOM 1604 O O . PHE A 1 194 ? -4.131 14.155 -25.574 1.00 14.38 270 PHE A O 1
ATOM 1612 N N . PHE A 1 195 ? -3.452 12.222 -24.741 1.00 12.33 271 PHE A N 1
ATOM 1613 C CA . PHE A 1 195 ? -2.675 11.791 -25.845 1.00 12.71 271 PHE A CA 1
ATOM 1614 C C . PHE A 1 195 ? -3.346 10.552 -26.447 1.00 12.61 271 PHE A C 1
ATOM 1615 O O . PHE A 1 195 ? -3.451 9.561 -25.754 1.00 11.14 271 PHE A O 1
ATOM 1623 N N . GLU A 1 196 ? -3.841 10.653 -27.666 1.00 10.78 272 GLU A N 1
ATOM 1624 C CA . GLU A 1 196 ? -4.573 9.562 -28.312 1.00 11.19 272 GLU A CA 1
ATOM 1625 C C . GLU A 1 196 ? -3.666 8.513 -28.875 1.00 13.28 272 GLU A C 1
ATOM 1626 O O . GLU A 1 196 ? -2.661 8.916 -29.568 1.00 12.39 272 GLU A O 1
ATOM 1632 N N . VAL A 1 197 ? -3.933 7.238 -28.686 1.00 9.80 273 VAL A N 1
ATOM 1633 C CA . VAL A 1 197 ? -3.111 6.151 -29.250 1.00 11.29 273 VAL A CA 1
ATOM 1634 C C . VAL A 1 197 ? -3.968 5.125 -29.935 1.00 11.70 273 VAL A C 1
ATOM 1635 O O . VAL A 1 197 ? -5.209 5.122 -29.847 1.00 11.18 273 VAL A O 1
ATOM 1639 N N . GLU A 1 198 ? -3.317 4.209 -30.639 1.00 11.79 274 GLU A N 1
ATOM 1640 C CA . GLU A 1 198 ? -3.932 2.971 -31.135 1.00 11.57 274 GLU A CA 1
ATOM 1641 C C . GLU A 1 198 ? -3.241 1.762 -30.485 1.00 11.35 274 GLU A C 1
ATOM 1642 O O . GLU A 1 198 ? -2.030 1.660 -30.412 1.00 12.54 274 GLU A O 1
ATOM 1648 N N . THR A 1 199 ? -4.077 0.909 -29.934 1.00 10.60 275 THR A N 1
ATOM 1649 C CA . THR A 1 199 ? -3.640 -0.401 -29.391 1.00 11.85 275 THR A CA 1
ATOM 1650 C C . THR A 1 199 ? -4.196 -1.540 -30.218 1.00 11.57 275 THR A C 1
ATOM 1651 O O . THR A 1 199 ? -5.054 -1.387 -31.045 1.00 11.06 275 THR A O 1
ATOM 1655 N N . PRO A 1 200 ? -3.652 -2.770 -30.015 1.00 13.16 276 PRO A N 1
ATOM 1656 C CA . PRO A 1 200 ? -4.024 -3.852 -30.943 1.00 13.21 276 PRO A CA 1
ATOM 1657 C C . PRO A 1 200 ? -5.481 -4.275 -30.855 1.00 13.93 276 PRO A C 1
ATOM 1658 O O . PRO A 1 200 ? -6.065 -4.303 -29.794 1.00 12.26 276 PRO A O 1
ATOM 1662 N N . MET A 1 201 ? -6.017 -4.649 -31.994 1.00 12.47 277 MET A N 1
ATOM 1663 C CA A MET A 1 201 ? -7.398 -5.093 -32.000 0.50 14.71 277 MET A CA 1
ATOM 1664 C CA B MET A 1 201 ? -7.373 -5.112 -32.121 0.50 14.42 277 MET A CA 1
ATOM 1665 C C . MET A 1 201 ? -7.509 -6.576 -31.671 1.00 15.33 277 MET A C 1
ATOM 1666 O O . MET A 1 201 ? -8.626 -7.056 -31.447 1.00 14.35 277 MET A O 1
ATOM 1675 N N . MET A 1 202 ? -6.410 -7.286 -31.681 1.00 16.67 278 MET A N 1
ATOM 1676 C CA . MET A 1 202 ? -6.422 -8.727 -31.324 1.00 19.54 278 MET A CA 1
ATOM 1677 C C . MET A 1 202 ? -5.274 -9.062 -30.411 1.00 20.64 278 MET A C 1
ATOM 1678 O O . MET A 1 202 ? -4.240 -8.366 -30.470 1.00 19.81 278 MET A O 1
ATOM 1683 N N . ASN A 1 203 ? -5.550 -9.979 -29.475 1.00 18.67 279 ASN A N 1
ATOM 1684 C CA A ASN A 1 203 ? -4.675 -10.238 -28.324 0.50 22.45 279 ASN A CA 1
ATOM 1685 C CA B ASN A 1 203 ? -4.590 -10.247 -28.416 0.50 20.63 279 ASN A CA 1
ATOM 1686 C C . ASN A 1 203 ? -4.582 -11.728 -28.115 1.00 21.92 279 ASN A C 1
ATOM 1687 O O . ASN A 1 203 ? -5.437 -12.508 -28.598 1.00 18.23 279 ASN A O 1
ATOM 1696 N N . LEU A 1 204 ? -3.583 -12.123 -27.320 1.00 32.18 280 LEU A N 1
ATOM 1697 C CA . LEU A 1 204 ? -3.190 -13.536 -27.200 1.00 38.66 280 LEU A CA 1
ATOM 1698 C C . LEU A 1 204 ? -4.050 -14.213 -26.224 1.00 42.07 280 LEU A C 1
ATOM 1699 O O . LEU A 1 204 ? -4.502 -15.347 -26.423 1.00 55.51 280 LEU A O 1
ATOM 1704 N N . ILE A 1 205 ? -4.244 -13.543 -25.130 1.00 37.30 281 ILE A N 1
ATOM 1705 C CA . ILE A 1 205 ? -4.850 -14.186 -24.035 1.00 37.84 281 ILE A CA 1
ATOM 1706 C C . ILE A 1 205 ? -6.084 -13.380 -24.086 1.00 47.69 281 ILE A C 1
ATOM 1707 O O . ILE A 1 205 ? -6.072 -12.218 -24.519 1.00 38.90 281 ILE A O 1
ATOM 1708 N N . ALA A 1 206 ? -7.181 -14.025 -23.759 1.00 48.87 282 ALA A N 1
ATOM 1709 C CA . ALA A 1 206 ? -8.388 -13.309 -23.571 1.00 40.90 282 ALA A CA 1
ATOM 1710 C C . ALA A 1 206 ? -9.434 -14.309 -23.218 1.00 46.61 282 ALA A C 1
ATOM 1711 O O . ALA A 1 206 ? -9.822 -15.083 -24.085 1.00 54.25 282 ALA A O 1
ATOM 1713 N N . ALA A 1 211 ? -16.874 -10.867 -20.389 1.00 49.97 287 ALA A N 1
ATOM 1714 C CA . ALA A 1 211 ? -17.208 -10.785 -21.823 1.00 43.17 287 ALA A CA 1
ATOM 1715 C C . ALA A 1 211 ? -16.576 -11.906 -22.661 1.00 39.83 287 ALA A C 1
ATOM 1716 O O . ALA A 1 211 ? -15.372 -12.030 -22.707 1.00 34.03 287 ALA A O 1
ATOM 1718 N N . ARG A 1 212 ? -17.432 -12.678 -23.307 1.00 33.13 288 ARG A N 1
ATOM 1719 C CA . ARG A 1 212 ? -17.109 -13.767 -24.251 1.00 27.33 288 ARG A CA 1
ATOM 1720 C C . ARG A 1 212 ? -16.442 -13.153 -25.515 1.00 22.85 288 ARG A C 1
ATOM 1721 O O . ARG A 1 212 ? -17.051 -12.236 -26.088 1.00 21.35 288 ARG A O 1
ATOM 1723 N N . PRO A 1 213 ? -15.271 -13.646 -25.919 1.00 19.68 289 PRO A N 1
ATOM 1724 C CA . PRO A 1 213 ? -14.521 -13.034 -26.997 1.00 18.78 289 PRO A CA 1
ATOM 1725 C C . PRO A 1 213 ? -14.876 -13.673 -28.360 1.00 16.50 289 PRO A C 1
ATOM 1726 O O . PRO A 1 213 ? -15.388 -14.846 -28.460 1.00 17.04 289 PRO A O 1
ATOM 1730 N N . PHE A 1 214 ? -14.688 -12.891 -29.404 1.00 15.39 290 PHE A N 1
ATOM 1731 C CA . PHE A 1 214 ? -14.545 -13.434 -30.753 1.00 15.17 290 PHE A CA 1
ATOM 1732 C C . PHE A 1 214 ? -13.140 -13.993 -30.883 1.00 15.17 290 PHE A C 1
ATOM 1733 O O . PHE A 1 214 ? -12.109 -13.428 -30.350 1.00 14.85 290 PHE A O 1
ATOM 1741 N N . ILE A 1 215 ? -13.053 -15.158 -31.577 1.00 14.97 291 ILE A N 1
ATOM 1742 C CA . ILE A 1 215 ? -11.742 -15.779 -31.825 1.00 15.28 291 ILE A CA 1
ATOM 1743 C C . ILE A 1 215 ? -11.423 -15.791 -33.297 1.00 15.16 291 ILE A C 1
ATOM 1744 O O . ILE A 1 215 ? -12.337 -15.918 -34.100 1.00 18.00 291 ILE A O 1
ATOM 1749 N N . THR A 1 216 ? -10.123 -15.633 -33.679 1.00 15.45 292 THR A N 1
ATOM 1750 C CA . THR A 1 216 ? -9.701 -15.606 -35.073 1.00 14.15 292 THR A CA 1
ATOM 1751 C C . THR A 1 216 ? -8.361 -16.228 -35.188 1.00 16.15 292 THR A C 1
ATOM 1752 O O . THR A 1 216 ? -7.529 -16.169 -34.305 1.00 21.54 292 THR A O 1
ATOM 1756 N N . HIS A 1 217 ? -8.115 -16.848 -36.321 1.00 19.50 293 HIS A N 1
ATOM 1757 C CA . HIS A 1 217 ? -6.835 -17.540 -36.574 1.00 18.34 293 HIS A CA 1
ATOM 1758 C C . HIS A 1 217 ? -5.919 -16.646 -37.304 1.00 17.03 293 HIS A C 1
ATOM 1759 O O . HIS A 1 217 ? -6.295 -16.140 -38.329 1.00 17.74 293 HIS A O 1
ATOM 1766 N N . HIS A 1 218 ? -4.687 -16.544 -36.846 1.00 15.79 294 HIS A N 1
ATOM 1767 C CA . HIS A 1 218 ? -3.680 -15.723 -37.437 1.00 16.65 294 HIS A CA 1
ATOM 1768 C C . HIS A 1 218 ? -2.749 -16.637 -38.233 1.00 19.69 294 HIS A C 1
ATOM 1769 O O . HIS A 1 218 ? -2.106 -17.484 -37.676 1.00 19.75 294 HIS A O 1
ATOM 1776 N N . ASN A 1 219 ? -2.697 -16.422 -39.532 1.00 19.04 295 ASN A N 1
ATOM 1777 C CA . ASN A 1 219 ? -2.055 -17.322 -40.437 1.00 21.72 295 ASN A CA 1
ATOM 1778 C C . ASN A 1 219 ? -0.575 -17.325 -40.321 1.00 23.55 295 ASN A C 1
ATOM 1779 O O . ASN A 1 219 ? 0.019 -18.390 -40.300 1.00 22.29 295 ASN A O 1
ATOM 1784 N N . ASP A 1 220 ? 0.045 -16.143 -40.192 1.00 22.53 296 ASP A N 1
ATOM 1785 C CA . ASP A 1 220 ? 1.516 -16.033 -40.098 1.00 25.58 296 ASP A CA 1
ATOM 1786 C C . ASP A 1 220 ? 2.027 -16.604 -38.800 1.00 21.99 296 ASP A C 1
ATOM 1787 O O . ASP A 1 220 ? 3.048 -17.294 -38.762 1.00 24.61 296 ASP A O 1
ATOM 1792 N N . LEU A 1 221 ? 1.291 -16.468 -37.700 1.00 21.27 297 LEU A N 1
ATOM 1793 C CA . LEU A 1 221 ? 1.821 -16.933 -36.405 1.00 23.92 297 LEU A CA 1
ATOM 1794 C C . LEU A 1 221 ? 1.332 -18.340 -35.992 1.00 24.97 297 LEU A C 1
ATOM 1795 O O . LEU A 1 221 ? 1.759 -18.827 -34.963 1.00 24.93 297 LEU A O 1
ATOM 1800 N N . ASP A 1 222 ? 0.388 -18.929 -36.722 1.00 23.86 298 ASP A N 1
ATOM 1801 C CA . ASP A 1 222 ? -0.286 -20.163 -36.383 1.00 26.31 298 ASP A CA 1
ATOM 1802 C C . ASP A 1 222 ? -0.856 -20.118 -34.994 1.00 27.29 298 ASP A C 1
ATOM 1803 O O . ASP A 1 222 ? -0.541 -20.944 -34.185 1.00 27.17 298 ASP A O 1
ATOM 1808 N N . LEU A 1 223 ? -1.612 -19.063 -34.692 1.00 27.00 299 LEU A N 1
ATOM 1809 C CA . LEU A 1 223 ? -2.210 -18.802 -33.388 1.00 25.46 299 LEU A CA 1
ATOM 1810 C C . LEU A 1 223 ? -3.625 -18.446 -33.535 1.00 20.76 299 LEU A C 1
ATOM 1811 O O . LEU A 1 223 ? -3.990 -17.783 -34.545 1.00 23.04 299 LEU A O 1
ATOM 1816 N N . ASP A 1 224 ? -4.425 -18.771 -32.537 1.00 20.66 300 ASP A N 1
ATOM 1817 C CA . ASP A 1 224 ? -5.765 -18.378 -32.464 1.00 22.96 300 ASP A CA 1
ATOM 1818 C C . ASP A 1 224 ? -5.831 -17.245 -31.436 1.00 27.53 300 ASP A C 1
ATOM 1819 O O . ASP A 1 224 ? -5.635 -17.474 -30.226 1.00 26.23 300 ASP A O 1
ATOM 1824 N N . LEU A 1 225 ? -6.232 -16.080 -31.930 1.00 18.81 301 LEU A N 1
ATOM 1825 C CA . LEU A 1 225 ? -6.135 -14.874 -31.119 1.00 19.71 301 LEU A CA 1
ATOM 1826 C C . LEU A 1 225 ? -7.545 -14.416 -30.802 1.00 17.85 301 LEU A C 1
ATOM 1827 O O . LEU A 1 225 ? -8.540 -14.890 -31.376 1.00 17.31 301 LEU A O 1
ATOM 1832 N N . TYR A 1 226 ? -7.687 -13.480 -29.881 1.00 16.34 302 TYR A N 1
ATOM 1833 C CA . TYR A 1 226 ? -8.994 -13.028 -29.496 1.00 16.33 302 TYR A CA 1
ATOM 1834 C C . TYR A 1 226 ? -9.128 -11.534 -29.907 1.00 15.12 302 TYR A C 1
ATOM 1835 O O . TYR A 1 226 ? -8.169 -10.798 -29.654 1.00 15.28 302 TYR A O 1
ATOM 1844 N N . LEU A 1 227 ? -10.269 -11.168 -30.465 1.00 13.75 303 LEU A N 1
ATOM 1845 C CA . LEU A 1 227 ? -10.567 -9.718 -30.658 1.00 13.82 303 LEU A CA 1
ATOM 1846 C C . LEU A 1 227 ? -10.687 -9.061 -29.304 1.00 13.60 303 LEU A C 1
ATOM 1847 O O . LEU A 1 227 ? -11.214 -9.609 -28.349 1.00 14.37 303 LEU A O 1
ATOM 1852 N N . ARG A 1 228 ? -10.197 -7.816 -29.208 1.00 12.08 304 ARG A N 1
ATOM 1853 C CA . ARG A 1 228 ? -10.217 -7.120 -27.947 1.00 11.46 304 ARG A CA 1
ATOM 1854 C C . ARG A 1 228 ? -11.654 -6.865 -27.464 1.00 10.44 304 ARG A C 1
ATOM 1855 O O . ARG A 1 228 ? -12.525 -6.493 -28.225 1.00 11.26 304 ARG A O 1
ATOM 1863 N N . ILE A 1 229 ? -11.850 -7.038 -26.163 1.00 11.12 305 ILE A N 1
ATOM 1864 C CA . ILE A 1 229 ? -13.091 -6.715 -25.550 1.00 12.75 305 ILE A CA 1
ATOM 1865 C C . ILE A 1 229 ? -13.075 -5.287 -24.918 1.00 12.63 305 ILE A C 1
ATOM 1866 O O . ILE A 1 229 ? -14.105 -4.751 -24.637 1.00 14.26 305 ILE A O 1
ATOM 1871 N N . ALA A 1 230 ? -11.909 -4.728 -24.768 1.00 12.87 306 ALA A N 1
ATOM 1872 C CA . ALA A 1 230 ? -11.639 -3.450 -24.160 1.00 13.27 306 ALA A CA 1
ATOM 1873 C C . ALA A 1 230 ? -10.234 -3.004 -24.503 1.00 16.67 306 ALA A C 1
ATOM 1874 O O . ALA A 1 230 ? -9.423 -3.833 -24.848 1.00 17.08 306 ALA A O 1
ATOM 1876 N N . THR A 1 231 ? -9.901 -1.706 -24.358 1.00 15.46 307 THR A N 1
ATOM 1877 C CA . THR A 1 231 ? -8.573 -1.228 -24.569 1.00 13.91 307 THR A CA 1
ATOM 1878 C C . THR A 1 231 ? -7.800 -0.975 -23.269 1.00 14.65 307 THR A C 1
ATOM 1879 O O . THR A 1 231 ? -6.612 -0.566 -23.324 1.00 14.26 307 THR A O 1
ATOM 1883 N N . GLU A 1 232 ? -8.403 -1.305 -22.145 1.00 12.17 308 GLU A N 1
ATOM 1884 C CA . GLU A 1 232 ? -7.883 -1.017 -20.906 1.00 14.76 308 GLU A CA 1
ATOM 1885 C C . GLU A 1 232 ? -6.418 -1.461 -20.651 1.00 14.32 308 GLU A C 1
ATOM 1886 O O . GLU A 1 232 ? -5.644 -0.728 -20.094 1.00 14.95 308 GLU A O 1
ATOM 1892 N N . LEU A 1 233 ? -6.107 -2.715 -20.937 1.00 14.40 309 LEU A N 1
ATOM 1893 C CA . LEU A 1 233 ? -4.758 -3.198 -20.510 1.00 17.21 309 LEU A CA 1
ATOM 1894 C C . LEU A 1 233 ? -3.605 -2.487 -21.162 1.00 15.31 309 LEU A C 1
ATOM 1895 O O . LEU A 1 233 ? -2.680 -2.011 -20.483 1.00 15.86 309 LEU A O 1
ATOM 1900 N N . PRO A 1 234 ? -3.610 -2.401 -22.515 1.00 13.72 310 PRO A N 1
ATOM 1901 C CA . PRO A 1 234 ? -2.477 -1.708 -23.057 1.00 13.72 310 PRO A CA 1
ATOM 1902 C C . PRO A 1 234 ? -2.416 -0.234 -22.705 1.00 12.82 310 PRO A C 1
ATOM 1903 O O . PRO A 1 234 ? -1.310 0.360 -22.610 1.00 14.44 310 PRO A O 1
ATOM 1907 N N . LEU A 1 235 ? -3.593 0.408 -22.483 1.00 12.66 311 LEU A N 1
ATOM 1908 C CA . LEU A 1 235 ? -3.575 1.858 -22.022 1.00 12.35 311 LEU A CA 1
ATOM 1909 C C . LEU A 1 235 ? -2.880 1.973 -20.710 1.00 12.12 311 LEU A C 1
ATOM 1910 O O . LEU A 1 235 ? -2.130 2.914 -20.419 1.00 12.04 311 LEU A O 1
ATOM 1915 N N . LYS A 1 236 ? -3.168 1.054 -19.806 1.00 11.85 312 LYS A N 1
ATOM 1916 C CA . LYS A 1 236 ? -2.500 1.143 -18.466 1.00 13.16 312 LYS A CA 1
ATOM 1917 C C . LYS A 1 236 ? -1.030 0.894 -18.614 1.00 12.98 312 LYS A C 1
ATOM 1918 O O . LYS A 1 236 ? -0.226 1.491 -17.869 1.00 14.43 312 LYS A O 1
ATOM 1924 N N . MET A 1 237 ? -0.606 0.018 -19.523 1.00 13.25 313 MET A N 1
ATOM 1925 C CA A MET A 1 237 ? 0.817 -0.179 -19.747 0.50 15.09 313 MET A CA 1
ATOM 1926 C CA B MET A 1 237 ? 0.820 -0.174 -19.761 0.50 14.64 313 MET A CA 1
ATOM 1927 C C . MET A 1 237 ? 1.455 1.105 -20.257 1.00 15.38 313 MET A C 1
ATOM 1928 O O . MET A 1 237 ? 2.609 1.399 -19.929 1.00 13.32 313 MET A O 1
ATOM 1937 N N . LEU A 1 238 ? 0.713 1.913 -21.042 1.00 11.93 314 LEU A N 1
ATOM 1938 C CA . LEU A 1 238 ? 1.238 3.216 -21.439 1.00 13.48 314 LEU A CA 1
ATOM 1939 C C . LEU A 1 238 ? 1.389 4.213 -20.292 1.00 11.24 314 LEU A C 1
ATOM 1940 O O . LEU A 1 238 ? 2.332 5.013 -20.297 1.00 12.66 314 LEU A O 1
ATOM 1945 N N . ILE A 1 239 ? 0.539 4.136 -19.299 1.00 11.05 315 ILE A N 1
ATOM 1946 C CA . ILE A 1 239 ? 0.666 4.953 -18.070 1.00 11.60 315 ILE A CA 1
ATOM 1947 C C . ILE A 1 239 ? 1.998 4.561 -17.383 1.00 13.36 315 ILE A C 1
ATOM 1948 O O . ILE A 1 239 ? 2.819 5.437 -16.979 1.00 13.21 315 ILE A O 1
ATOM 1953 N N . VAL A 1 240 ? 2.224 3.222 -17.257 1.00 13.58 316 VAL A N 1
ATOM 1954 C CA . VAL A 1 240 ? 3.514 2.753 -16.725 1.00 14.45 316 VAL A CA 1
ATOM 1955 C C . VAL A 1 240 ? 4.696 3.335 -17.501 1.00 15.17 316 VAL A C 1
ATOM 1956 O O . VAL A 1 240 ? 5.609 3.851 -16.937 1.00 15.25 316 VAL A O 1
ATOM 1960 N N . GLY A 1 241 ? 4.544 3.403 -18.837 1.00 13.71 317 GLY A N 1
ATOM 1961 C CA . GLY A 1 241 ? 5.517 3.963 -19.735 1.00 15.57 317 GLY A CA 1
ATOM 1962 C C . GLY A 1 241 ? 5.686 5.467 -19.701 1.00 16.41 317 GLY A C 1
ATOM 1963 O O . GLY A 1 241 ? 6.520 6.026 -20.424 1.00 18.11 317 GLY A O 1
ATOM 1964 N N . GLY A 1 242 ? 4.891 6.130 -18.876 1.00 14.22 318 GLY A N 1
ATOM 1965 C CA . GLY A 1 242 ? 4.993 7.537 -18.680 1.00 14.47 318 GLY A CA 1
ATOM 1966 C C . GLY A 1 242 ? 4.120 8.457 -19.591 1.00 17.00 318 GLY A C 1
ATOM 1967 O O . GLY A 1 242 ? 4.269 9.671 -19.596 1.00 17.75 318 GLY A O 1
ATOM 1968 N N . ILE A 1 243 ? 3.166 7.860 -20.312 1.00 14.93 319 ILE A N 1
ATOM 1969 C CA . ILE A 1 243 ? 2.155 8.657 -21.034 1.00 14.51 319 ILE A CA 1
ATOM 1970 C C . ILE A 1 243 ? 1.077 8.857 -20.023 1.00 15.17 319 ILE A C 1
ATOM 1971 O O . ILE A 1 243 ? 0.138 8.055 -19.956 1.00 16.40 319 ILE A O 1
ATOM 1976 N N . ASP A 1 244 ? 1.123 9.990 -19.301 1.00 13.75 320 ASP A N 1
ATOM 1977 C CA . ASP A 1 244 ? 0.338 10.088 -18.115 1.00 13.26 320 ASP A CA 1
ATOM 1978 C C . ASP A 1 244 ? -1.150 10.407 -18.301 1.00 12.76 320 ASP A C 1
ATOM 1979 O O . ASP A 1 244 ? -1.975 10.299 -17.351 1.00 14.52 320 ASP A O 1
ATOM 1984 N N . LYS A 1 245 ? -1.528 10.882 -19.493 1.00 12.46 321 LYS A N 1
ATOM 1985 C CA A LYS A 1 245 ? -2.905 11.075 -19.860 0.50 11.13 321 LYS A CA 1
ATOM 1986 C CA B LYS A 1 245 ? -2.911 11.058 -19.851 0.50 10.97 321 LYS A CA 1
ATOM 1987 C C . LYS A 1 245 ? -3.060 10.474 -21.247 1.00 11.11 321 LYS A C 1
ATOM 1988 O O . LYS A 1 245 ? -2.510 10.996 -22.220 1.00 12.41 321 LYS A O 1
ATOM 1999 N N . VAL A 1 246 ? -3.741 9.366 -21.334 1.00 10.89 322 VAL A N 1
ATOM 2000 C CA . VAL A 1 246 ? -3.756 8.551 -22.564 1.00 10.21 322 VAL A CA 1
ATOM 2001 C C . VAL A 1 246 ? -5.180 8.080 -22.860 1.00 9.68 322 VAL A C 1
ATOM 2002 O O . VAL A 1 246 ? -5.965 7.800 -21.940 1.00 11.29 322 VAL A O 1
ATOM 2006 N N . TYR A 1 247 ? -5.516 7.937 -24.145 1.00 9.11 323 TYR A N 1
ATOM 2007 C CA . TYR A 1 247 ? -6.842 7.416 -24.477 1.00 9.19 323 TYR A CA 1
ATOM 2008 C C . TYR A 1 247 ? -6.880 6.799 -25.843 1.00 9.38 323 TYR A C 1
ATOM 2009 O O . TYR A 1 247 ? -5.959 7.065 -26.668 1.00 9.90 323 TYR A O 1
ATOM 2018 N N . GLU A 1 248 ? -7.980 6.072 -26.086 1.00 9.19 324 GLU A N 1
ATOM 2019 C CA . GLU A 1 248 ? -8.271 5.533 -27.416 1.00 8.82 324 GLU A CA 1
ATOM 2020 C C . GLU A 1 248 ? -9.718 5.623 -27.660 1.00 10.10 324 GLU A C 1
ATOM 2021 O O . GLU A 1 248 ? -10.541 5.293 -26.765 1.00 9.87 324 GLU A O 1
ATOM 2027 N N . ILE A 1 249 ? -10.103 5.937 -28.906 1.00 9.96 325 ILE A N 1
ATOM 2028 C CA . ILE A 1 249 ? -11.475 5.889 -29.362 1.00 9.24 325 ILE A CA 1
ATOM 2029 C C . ILE A 1 249 ? -11.540 4.908 -30.471 1.00 11.40 325 ILE A C 1
ATOM 2030 O O . ILE A 1 249 ? -10.948 5.082 -31.505 1.00 10.71 325 ILE A O 1
ATOM 2035 N N . GLY A 1 250 ? -12.203 3.785 -30.235 1.00 10.99 326 GLY A N 1
ATOM 2036 C CA . GLY A 1 250 ? -12.239 2.803 -31.296 1.00 11.30 326 GLY A CA 1
ATOM 2037 C C . GLY A 1 250 ? -13.187 1.629 -30.955 1.00 10.36 326 GLY A C 1
ATOM 2038 O O . GLY A 1 250 ? -13.764 1.581 -29.879 1.00 11.41 326 GLY A O 1
ATOM 2039 N N . LYS A 1 251 ? -13.154 0.645 -31.827 1.00 10.79 327 LYS A N 1
ATOM 2040 C CA . LYS A 1 251 ? -14.077 -0.433 -31.751 1.00 11.13 327 LYS A CA 1
ATOM 2041 C C . LYS A 1 251 ? -13.580 -1.504 -30.774 1.00 10.27 327 LYS A C 1
ATOM 2042 O O . LYS A 1 251 ? -12.382 -1.833 -30.752 1.00 11.01 327 LYS A O 1
ATOM 2048 N N . VAL A 1 252 ? -14.502 -2.039 -30.051 1.00 9.59 328 VAL A N 1
ATOM 2049 C CA . VAL A 1 252 ? -14.264 -3.227 -29.223 1.00 11.33 328 VAL A CA 1
ATOM 2050 C C . VAL A 1 252 ? -15.381 -4.244 -29.621 1.00 11.72 328 VAL A C 1
ATOM 2051 O O . VAL A 1 252 ? -16.359 -3.899 -30.267 1.00 11.63 328 VAL A O 1
ATOM 2055 N N . PHE A 1 253 ? -15.152 -5.530 -29.244 1.00 12.73 329 PHE A N 1
ATOM 2056 C CA . PHE A 1 253 ? -15.886 -6.655 -29.850 1.00 12.67 329 PHE A CA 1
ATOM 2057 C C . PHE A 1 253 ? -16.365 -7.573 -28.724 1.00 12.51 329 PHE A C 1
ATOM 2058 O O . PHE A 1 253 ? -15.541 -7.967 -27.909 1.00 13.41 329 PHE A O 1
ATOM 2066 N N . ARG A 1 254 ? -17.631 -7.930 -28.773 1.00 12.93 330 ARG A N 1
ATOM 2067 C CA . ARG A 1 254 ? -18.181 -8.763 -27.693 1.00 15.40 330 ARG A CA 1
ATOM 2068 C C . ARG A 1 254 ? -19.021 -9.832 -28.388 1.00 12.98 330 ARG A C 1
ATOM 2069 O O . ARG A 1 254 ? -19.998 -9.538 -29.018 1.00 13.99 330 ARG A O 1
ATOM 2077 N N . ASN A 1 255 ? -18.622 -11.073 -28.153 1.00 14.28 331 ASN A N 1
ATOM 2078 C CA . ASN A 1 255 ? -19.290 -12.198 -28.851 1.00 15.01 331 ASN A CA 1
ATOM 2079 C C . ASN A 1 255 ? -20.444 -12.678 -27.950 1.00 17.18 331 ASN A C 1
ATOM 2080 O O . ASN A 1 255 ? -20.314 -13.727 -27.256 1.00 18.69 331 ASN A O 1
ATOM 2085 N N . GLU A 1 256 ? -21.486 -11.880 -27.889 1.00 17.01 332 GLU A N 1
ATOM 2086 C CA . GLU A 1 256 ? -22.563 -11.950 -26.871 1.00 17.42 332 GLU A CA 1
ATOM 2087 C C . GLU A 1 256 ? -23.902 -11.788 -27.510 1.00 17.27 332 GLU A C 1
ATOM 2088 O O . GLU A 1 256 ? -24.115 -12.318 -28.599 1.00 18.34 332 GLU A O 1
ATOM 2094 N N . GLY A 1 257 ? -24.859 -11.126 -26.872 1.00 17.90 333 GLY A N 1
ATOM 2095 C CA . GLY A 1 257 ? -26.151 -10.964 -27.452 1.00 17.68 333 GLY A CA 1
ATOM 2096 C C . GLY A 1 257 ? -26.299 -9.699 -28.252 1.00 19.34 333 GLY A C 1
ATOM 2097 O O . GLY A 1 257 ? -25.433 -8.839 -28.220 1.00 20.55 333 GLY A O 1
ATOM 2098 N N . ILE A 1 258 ? -27.388 -9.629 -28.981 1.00 16.96 334 ILE A N 1
ATOM 2099 C CA . ILE A 1 258 ? -27.795 -8.467 -29.780 1.00 16.00 334 ILE A CA 1
ATOM 2100 C C . ILE A 1 258 ? -29.146 -8.013 -29.368 1.00 18.98 334 ILE A C 1
ATOM 2101 O O . ILE A 1 258 ? -30.014 -8.866 -29.211 1.00 22.03 334 ILE A O 1
ATOM 2106 N N . ASP A 1 259 ? -29.339 -6.724 -29.152 1.00 16.19 335 ASP A N 1
ATOM 2107 C CA . ASP A 1 259 ? -30.645 -6.181 -28.823 1.00 18.21 335 ASP A CA 1
ATOM 2108 C C . ASP A 1 259 ? -30.633 -4.667 -29.049 1.00 16.97 335 ASP A C 1
ATOM 2109 O O . ASP A 1 259 ? -29.712 -4.174 -29.711 1.00 17.25 335 ASP A O 1
ATOM 2114 N N . ASN A 1 260 ? -31.598 -3.920 -28.525 1.00 16.16 336 ASN A N 1
ATOM 2115 C CA . ASN A 1 260 ? -31.692 -2.466 -28.778 1.00 17.11 336 ASN A CA 1
ATOM 2116 C C . ASN A 1 260 ? -30.499 -1.707 -28.202 1.00 14.86 336 ASN A C 1
ATOM 2117 O O . ASN A 1 260 ? -30.347 -0.503 -28.655 1.00 15.31 336 ASN A O 1
ATOM 2122 N N . THR A 1 261 ? -29.696 -2.273 -27.274 1.00 15.27 337 THR A N 1
ATOM 2123 C CA . THR A 1 261 ? -28.521 -1.547 -26.686 1.00 13.11 337 THR A CA 1
ATOM 2124 C C . THR A 1 261 ? -27.249 -2.318 -26.774 1.00 13.29 337 THR A C 1
ATOM 2125 O O . THR A 1 261 ? -26.265 -1.968 -26.181 1.00 13.37 337 THR A O 1
ATOM 2129 N N . HIS A 1 262 ? -27.211 -3.358 -27.621 1.00 13.04 338 HIS A N 1
ATOM 2130 C CA . HIS A 1 262 ? -26.005 -4.168 -27.786 1.00 13.34 338 HIS A CA 1
ATOM 2131 C C . HIS A 1 262 ? -25.831 -4.530 -29.270 1.00 15.48 338 HIS A C 1
ATOM 2132 O O . HIS A 1 262 ? -26.705 -5.116 -29.901 1.00 14.75 338 HIS A O 1
ATOM 2139 N N . ASN A 1 263 ? -24.648 -4.191 -29.818 1.00 14.22 339 ASN A N 1
ATOM 2140 C CA . ASN A 1 263 ? -24.167 -4.637 -31.107 1.00 14.34 339 ASN A CA 1
ATOM 2141 C C . ASN A 1 263 ? -22.817 -5.312 -30.906 1.00 12.84 339 ASN A C 1
ATOM 2142 O O . ASN A 1 263 ? -22.029 -4.933 -30.048 1.00 15.61 339 ASN A O 1
ATOM 2147 N N . PRO A 1 264 ? -22.487 -6.320 -31.773 1.00 13.00 340 PRO A N 1
ATOM 2148 C CA . PRO A 1 264 ? -21.283 -7.116 -31.451 1.00 14.48 340 PRO A CA 1
ATOM 2149 C C . PRO A 1 264 ? -19.969 -6.384 -31.559 1.00 13.59 340 PRO A C 1
ATOM 2150 O O . PRO A 1 264 ? -18.994 -6.761 -30.932 1.00 14.95 340 PRO A O 1
ATOM 2154 N N . GLU A 1 265 ? -20.005 -5.283 -32.309 1.00 13.72 341 GLU A N 1
ATOM 2155 C CA . GLU A 1 265 ? -18.880 -4.339 -32.256 1.00 10.99 341 GLU A CA 1
ATOM 2156 C C . GLU A 1 265 ? -19.480 -3.006 -31.913 1.00 12.52 341 GLU A C 1
ATOM 2157 O O . GLU A 1 265 ? -20.490 -2.590 -32.470 1.00 13.26 341 GLU A O 1
ATOM 2163 N N . PHE A 1 266 ? -18.782 -2.318 -31.037 1.00 10.66 342 PHE A N 1
ATOM 2164 C CA . PHE A 1 266 ? -19.256 -1.019 -30.637 1.00 10.97 342 PHE A CA 1
ATOM 2165 C C . PHE A 1 266 ? -18.080 -0.136 -30.418 1.00 10.30 342 PHE A C 1
ATOM 2166 O O . PHE A 1 266 ? -16.977 -0.603 -30.265 1.00 11.51 342 PHE A O 1
ATOM 2174 N N . THR A 1 267 ? -18.359 1.169 -30.331 1.00 10.82 343 THR A N 1
ATOM 2175 C CA . THR A 1 267 ? -17.230 2.111 -30.173 1.00 12.09 343 THR A CA 1
ATOM 2176 C C . THR A 1 267 ? -17.113 2.635 -28.769 1.00 11.34 343 THR A C 1
ATOM 2177 O O . THR A 1 267 ? -18.087 3.179 -28.184 1.00 12.48 343 THR A O 1
ATOM 2181 N N . SER A 1 268 ? -15.992 2.394 -28.153 1.00 11.22 344 SER A N 1
ATOM 2182 C CA . SER A 1 268 ? -15.712 2.895 -26.782 1.00 11.65 344 SER A CA 1
ATOM 2183 C C . SER A 1 268 ? -14.656 4.047 -26.850 1.00 11.67 344 SER A C 1
ATOM 2184 O O . SER A 1 268 ? -13.795 4.103 -27.727 1.00 11.74 344 SER A O 1
ATOM 2187 N N . CYS A 1 269 ? -14.669 4.930 -25.854 1.00 10.00 345 CYS A N 1
ATOM 2188 C CA . CYS A 1 269 ? -13.561 5.790 -25.568 1.00 10.36 345 CYS A CA 1
ATOM 2189 C C . CYS A 1 269 ? -13.088 5.388 -24.183 1.00 11.18 345 CYS A C 1
ATOM 2190 O O . CYS A 1 269 ? -13.928 5.413 -23.240 1.00 13.30 345 CYS A O 1
ATOM 2193 N N . GLU A 1 270 ? -11.825 4.998 -24.021 1.00 12.61 346 GLU A N 1
ATOM 2194 C CA . GLU A 1 270 ? -11.303 4.645 -22.709 1.00 11.77 346 GLU A CA 1
ATOM 2195 C C . GLU A 1 270 ? -10.102 5.584 -22.494 1.00 11.20 346 GLU A C 1
ATOM 2196 O O . GLU A 1 270 ? -9.320 5.782 -23.441 1.00 11.55 346 GLU A O 1
ATOM 2202 N N . PHE A 1 271 ? -9.976 6.177 -21.310 1.00 10.42 347 PHE A N 1
ATOM 2203 C CA . PHE A 1 271 ? -8.844 6.993 -20.961 1.00 11.18 347 PHE A CA 1
ATOM 2204 C C . PHE A 1 271 ? -8.299 6.590 -19.624 1.00 10.78 347 PHE A C 1
ATOM 2205 O O . PHE A 1 271 ? -9.045 6.090 -18.760 1.00 12.17 347 PHE A O 1
ATOM 2213 N N . TYR A 1 272 ? -7.008 6.861 -19.444 1.00 10.25 348 TYR A N 1
ATOM 2214 C CA . TYR A 1 272 ? -6.306 6.725 -18.139 1.00 11.26 348 TYR A CA 1
ATOM 2215 C C . TYR A 1 272 ? -5.624 8.023 -17.849 1.00 11.62 348 TYR A C 1
ATOM 2216 O O . TYR A 1 272 ? -5.045 8.670 -18.751 1.00 11.28 348 TYR A O 1
ATOM 2225 N N . TRP A 1 273 ? -5.700 8.398 -16.578 1.00 11.42 349 TRP A N 1
ATOM 2226 C CA . TRP A 1 273 ? -5.329 9.696 -16.076 1.00 11.78 349 TRP A CA 1
ATOM 2227 C C . TRP A 1 273 ? -4.512 9.564 -14.806 1.00 11.99 349 TRP A C 1
ATOM 2228 O O . TRP A 1 273 ? -5.110 9.290 -13.702 1.00 11.56 349 TRP A O 1
ATOM 2239 N N . ALA A 1 274 ? -3.195 9.586 -14.975 1.00 11.76 350 ALA A N 1
ATOM 2240 C CA . ALA A 1 274 ? -2.299 9.464 -13.784 1.00 13.51 350 ALA A CA 1
ATOM 2241 C C . ALA A 1 274 ? -2.610 10.558 -12.792 1.00 15.71 350 ALA A C 1
ATOM 2242 O O . ALA A 1 274 ? -2.749 11.744 -13.097 1.00 14.94 350 ALA A O 1
ATOM 2244 N N . TYR A 1 275 ? -2.623 10.152 -11.529 1.00 15.99 351 TYR A N 1
ATOM 2245 C CA . TYR A 1 275 ? -2.770 11.101 -10.381 1.00 17.47 351 TYR A CA 1
ATOM 2246 C C . TYR A 1 275 ? -4.132 11.585 -10.139 1.00 19.93 351 TYR A C 1
ATOM 2247 O O . TYR A 1 275 ? -4.304 12.409 -9.249 1.00 23.77 351 TYR A O 1
ATOM 2256 N N . ALA A 1 276 ? -5.123 11.098 -10.887 1.00 15.69 352 ALA A N 1
ATOM 2257 C CA . ALA A 1 276 ? -6.524 11.323 -10.645 1.00 17.42 352 ALA A CA 1
ATOM 2258 C C . ALA A 1 276 ? -7.122 10.266 -9.713 1.00 18.72 352 ALA A C 1
ATOM 2259 O O . ALA A 1 276 ? -6.606 9.155 -9.735 1.00 22.26 352 ALA A O 1
ATOM 2261 N N . ASP A 1 277 ? -8.167 10.708 -9.021 1.00 23.55 353 ASP A N 1
ATOM 2262 C CA . ASP A 1 277 ? -9.010 9.999 -8.031 1.00 33.02 353 ASP A CA 1
ATOM 2263 C C . ASP A 1 277 ? -10.445 9.942 -8.562 1.00 30.28 353 ASP A C 1
ATOM 2264 O O . ASP A 1 277 ? -10.834 10.542 -9.542 1.00 20.53 353 ASP A O 1
ATOM 2269 N N . TYR A 1 278 ? -11.234 9.184 -7.810 1.00 38.43 354 TYR A N 1
ATOM 2270 C CA . TYR A 1 278 ? -12.685 9.136 -7.874 1.00 35.53 354 TYR A CA 1
ATOM 2271 C C . TYR A 1 278 ? -13.351 10.408 -8.186 1.00 27.59 354 TYR A C 1
ATOM 2272 O O . TYR A 1 278 ? -14.191 10.550 -9.087 1.00 24.26 354 TYR A O 1
ATOM 2281 N N . ASN A 1 279 ? -13.054 11.367 -7.366 1.00 29.26 355 ASN A N 1
ATOM 2282 C CA . ASN A 1 279 ? -13.675 12.624 -7.370 1.00 28.55 355 ASN A CA 1
ATOM 2283 C C . ASN A 1 279 ? -13.357 13.324 -8.681 1.00 22.61 355 ASN A C 1
ATOM 2284 O O . ASN A 1 279 ? -14.228 14.049 -9.208 1.00 22.07 355 ASN A O 1
ATOM 2289 N N . ASP A 1 280 ? -12.105 13.148 -9.186 1.00 19.50 356 ASP A N 1
ATOM 2290 C CA . ASP A 1 280 ? -11.778 13.778 -10.464 1.00 17.89 356 ASP A CA 1
ATOM 2291 C C . ASP A 1 280 ? -12.610 13.122 -11.601 1.00 16.74 356 ASP A C 1
ATOM 2292 O O . ASP A 1 280 ? -12.964 13.783 -12.594 1.00 17.44 356 ASP A O 1
ATOM 2297 N N . LEU A 1 281 ? -12.863 11.827 -11.459 1.00 14.93 357 LEU A N 1
ATOM 2298 C CA . LEU A 1 281 ? -13.621 11.107 -12.532 1.00 14.62 357 LEU A CA 1
ATOM 2299 C C . LEU A 1 281 ? -15.093 11.454 -12.553 1.00 13.23 357 LEU A C 1
ATOM 2300 O O . LEU A 1 281 ? -15.702 11.675 -13.591 1.00 13.71 357 LEU A O 1
ATOM 2305 N N . ILE A 1 282 ? -15.649 11.642 -11.358 1.00 14.92 358 ILE A N 1
ATOM 2306 C CA . ILE A 1 282 ? -16.979 12.127 -11.250 1.00 16.19 358 ILE A CA 1
ATOM 2307 C C . ILE A 1 282 ? -17.149 13.546 -11.839 1.00 15.44 358 ILE A C 1
ATOM 2308 O O . ILE A 1 282 ? -18.113 13.800 -12.616 1.00 15.72 358 ILE A O 1
ATOM 2313 N N . LYS A 1 283 ? -16.224 14.444 -11.494 1.00 16.04 359 LYS A N 1
ATOM 2314 C CA . LYS A 1 283 ? -16.265 15.799 -12.010 1.00 17.27 359 LYS A CA 1
ATOM 2315 C C . LYS A 1 283 ? -16.071 15.823 -13.517 1.00 15.79 359 LYS A C 1
ATOM 2316 O O . LYS A 1 283 ? -16.766 16.532 -14.262 1.00 16.65 359 LYS A O 1
ATOM 2322 N N . TRP A 1 284 ? -15.120 15.041 -14.019 1.00 14.67 360 TRP A N 1
ATOM 2323 C CA . TRP A 1 284 ? -14.937 14.871 -15.483 1.00 14.44 360 TRP A CA 1
ATOM 2324 C C . TRP A 1 284 ? -16.234 14.507 -16.160 1.00 13.71 360 TRP A C 1
ATOM 2325 O O . TRP A 1 284 ? -16.568 15.055 -17.182 1.00 14.21 360 TRP A O 1
ATOM 2336 N N . SER A 1 285 ? -16.944 13.515 -15.664 1.00 12.65 361 SER A N 1
ATOM 2337 C CA . SER A 1 285 ? -18.182 13.030 -16.201 1.00 13.75 361 SER A CA 1
ATOM 2338 C C . SER A 1 285 ? -19.259 14.099 -16.248 1.00 13.90 361 SER A C 1
ATOM 2339 O O . SER A 1 285 ? -19.903 14.322 -17.274 1.00 14.66 361 SER A O 1
ATOM 2342 N N . GLU A 1 286 ? -19.436 14.740 -15.084 1.00 15.94 362 GLU A N 1
ATOM 2343 C CA . GLU A 1 286 ? -20.401 15.867 -15.030 1.00 14.44 362 GLU A CA 1
ATOM 2344 C C . GLU A 1 286 ? -20.042 16.980 -15.981 1.00 12.74 362 GLU A C 1
ATOM 2345 O O . GLU A 1 286 ? -20.988 17.458 -16.726 1.00 14.46 362 GLU A O 1
ATOM 2351 N N . ASP A 1 287 ? -18.774 17.352 -16.038 1.00 13.25 363 ASP A N 1
ATOM 2352 C CA . ASP A 1 287 ? -18.295 18.433 -16.962 1.00 13.91 363 ASP A CA 1
ATOM 2353 C C . ASP A 1 287 ? -18.544 18.052 -18.431 1.00 15.16 363 ASP A C 1
ATOM 2354 O O . ASP A 1 287 ? -19.105 18.795 -19.213 1.00 13.05 363 ASP A O 1
ATOM 2359 N N . PHE A 1 288 ? -18.180 16.816 -18.741 1.00 12.28 364 PHE A N 1
ATOM 2360 C CA . PHE A 1 288 ? -18.222 16.362 -20.100 1.00 12.59 364 PHE A CA 1
ATOM 2361 C C . PHE A 1 288 ? -19.684 16.242 -20.583 1.00 13.38 364 PHE A C 1
ATOM 2362 O O . PHE A 1 288 ? -20.050 16.755 -21.638 1.00 14.44 364 PHE A O 1
ATOM 2370 N N . PHE A 1 289 ? -20.557 15.555 -19.848 1.00 13.96 365 PHE A N 1
ATOM 2371 C CA . PHE A 1 289 ? -21.914 15.412 -20.317 1.00 13.04 365 PHE A CA 1
ATOM 2372 C C . PHE A 1 289 ? -22.676 16.745 -20.427 1.00 13.64 365 PHE A C 1
ATOM 2373 O O . PHE A 1 289 ? -23.391 16.988 -21.394 1.00 14.35 365 PHE A O 1
ATOM 2381 N N . SER A 1 290 ? -22.539 17.538 -19.368 1.00 16.10 366 SER A N 1
ATOM 2382 C CA . SER A 1 290 ? -23.231 18.849 -19.399 1.00 15.99 366 SER A CA 1
ATOM 2383 C C . SER A 1 290 ? -22.746 19.718 -20.580 1.00 14.98 366 SER A C 1
ATOM 2384 O O . SER A 1 290 ? -23.535 20.342 -21.240 1.00 16.36 366 SER A O 1
ATOM 2387 N N . GLN A 1 291 ? -21.433 19.786 -20.779 1.00 13.34 367 GLN A N 1
ATOM 2388 C CA . GLN A 1 291 ? -20.877 20.622 -21.820 1.00 14.12 367 GLN A CA 1
ATOM 2389 C C . GLN A 1 291 ? -21.167 20.057 -23.199 1.00 15.11 367 GLN A C 1
ATOM 2390 O O . GLN A 1 291 ? -21.435 20.832 -24.171 1.00 14.56 367 GLN A O 1
ATOM 2396 N N . LEU A 1 292 ? -21.179 18.695 -23.327 1.00 13.78 368 LEU A N 1
ATOM 2397 C CA . LEU A 1 292 ? -21.594 18.138 -24.639 1.00 13.67 368 LEU A CA 1
ATOM 2398 C C . LEU A 1 292 ? -23.036 18.486 -25.004 1.00 13.94 368 LEU A C 1
ATOM 2399 O O . LEU A 1 292 ? -23.369 18.810 -26.140 1.00 14.27 368 LEU A O 1
ATOM 2404 N N . VAL A 1 293 ? -23.948 18.287 -24.065 1.00 14.35 369 VAL A N 1
ATOM 2405 C CA . VAL A 1 293 ? -25.361 18.546 -24.351 1.00 14.13 369 VAL A CA 1
ATOM 2406 C C . VAL A 1 293 ? -25.580 20.052 -24.673 1.00 14.43 369 VAL A C 1
ATOM 2407 O O . VAL A 1 293 ? -26.281 20.316 -25.631 1.00 17.31 369 VAL A O 1
ATOM 2411 N N . TYR A 1 294 ? -24.967 20.931 -23.909 1.00 16.02 370 TYR A N 1
ATOM 2412 C CA . TYR A 1 294 ? -25.038 22.370 -24.145 1.00 17.38 370 TYR A CA 1
ATOM 2413 C C . TYR A 1 294 ? -24.493 22.681 -25.557 1.00 19.53 370 TYR A C 1
ATOM 2414 O O . TYR A 1 294 ? -25.057 23.457 -26.336 1.00 20.11 370 TYR A O 1
ATOM 2423 N N . HIS A 1 295 ? -23.334 22.095 -25.907 1.00 17.77 371 HIS A N 1
ATOM 2424 C CA . HIS A 1 295 ? -22.750 22.272 -27.245 1.00 18.19 371 HIS A CA 1
ATOM 2425 C C . HIS A 1 295 ? -23.707 21.887 -28.356 1.00 18.73 371 HIS A C 1
ATOM 2426 O O . HIS A 1 295 ? -23.829 22.627 -29.348 1.00 20.67 371 HIS A O 1
ATOM 2433 N N . LEU A 1 296 ? -24.385 20.756 -28.227 1.00 16.90 372 LEU A N 1
ATOM 2434 C CA . LEU A 1 296 ? -25.306 20.309 -29.221 1.00 17.31 372 LEU A CA 1
ATOM 2435 C C . LEU A 1 296 ? -26.627 21.076 -29.266 1.00 20.61 372 LEU A C 1
ATOM 2436 O O . LEU A 1 296 ? -27.185 21.259 -30.342 1.00 20.54 372 LEU A O 1
ATOM 2441 N N . PHE A 1 297 ? -27.132 21.434 -28.099 1.00 19.20 373 PHE A N 1
ATOM 2442 C CA . PHE A 1 297 ? -28.520 21.873 -27.995 1.00 22.37 373 PHE A CA 1
ATOM 2443 C C . PHE A 1 297 ? -28.745 23.306 -27.510 1.00 23.24 373 PHE A C 1
ATOM 2444 O O . PHE A 1 297 ? -29.931 23.809 -27.594 1.00 22.63 373 PHE A O 1
ATOM 2452 N N . GLY A 1 298 ? -27.722 23.906 -26.958 1.00 21.44 374 GLY A N 1
ATOM 2453 C CA . GLY A 1 298 ? -27.822 25.201 -26.306 1.00 23.61 374 GLY A CA 1
ATOM 2454 C C . GLY A 1 298 ? -28.683 25.236 -25.066 1.00 24.29 374 GLY A C 1
ATOM 2455 O O . GLY A 1 298 ? -29.233 26.305 -24.704 1.00 23.90 374 GLY A O 1
ATOM 2456 N N . THR A 1 299 ? -28.836 24.092 -24.404 1.00 20.75 375 THR A N 1
ATOM 2457 C CA . THR A 1 299 ? -29.568 23.947 -23.163 1.00 21.89 375 THR A CA 1
ATOM 2458 C C . THR A 1 299 ? -29.030 22.607 -22.557 1.00 22.89 375 THR A C 1
ATOM 2459 O O . THR A 1 299 ? -28.437 21.791 -23.301 1.00 20.48 375 THR A O 1
ATOM 2463 N N . TYR A 1 300 ? -29.239 22.428 -21.283 1.00 21.30 376 TYR A N 1
ATOM 2464 C CA . TYR A 1 300 ? -28.961 21.151 -20.567 1.00 21.17 376 TYR A CA 1
ATOM 2465 C C . TYR A 1 300 ? -30.015 20.116 -20.611 1.00 22.67 376 TYR A C 1
ATOM 2466 O O . TYR A 1 300 ? -29.782 18.968 -20.208 1.00 21.90 376 TYR A O 1
ATOM 2475 N N . LYS A 1 301 ? -31.208 20.473 -21.042 1.00 23.40 377 LYS A N 1
ATOM 2476 C CA . LYS A 1 301 ? -32.378 19.616 -21.031 1.00 24.72 377 LYS A CA 1
ATOM 2477 C C . LYS A 1 301 ? -32.751 19.121 -22.372 1.00 25.82 377 LYS A C 1
ATOM 2478 O O . LYS A 1 301 ? -32.827 19.879 -23.314 1.00 30.86 377 LYS A O 1
ATOM 2484 N N . ILE A 1 302 ? -33.017 17.828 -22.465 1.00 22.85 378 ILE A N 1
ATOM 2485 C CA . ILE A 1 302 ? -33.472 17.283 -23.700 1.00 22.78 378 ILE A CA 1
ATOM 2486 C C . ILE A 1 302 ? -34.662 16.436 -23.548 1.00 21.04 378 ILE A C 1
ATOM 2487 O O . ILE A 1 302 ? -35.061 16.021 -22.466 1.00 23.69 378 ILE A O 1
ATOM 2492 N N . SER A 1 303 ? -35.272 16.191 -24.679 1.00 22.40 379 SER A N 1
ATOM 2493 C CA . SER A 1 303 ? -36.394 15.376 -24.786 1.00 24.38 379 SER A CA 1
ATOM 2494 C C . SER A 1 303 ? -36.004 13.998 -25.328 1.00 24.70 379 SER A C 1
ATOM 2495 O O . SER A 1 303 ? -35.213 13.908 -26.297 1.00 22.59 379 SER A O 1
ATOM 2498 N N . TYR A 1 304 ? -36.554 12.903 -24.764 1.00 20.75 380 TYR A N 1
ATOM 2499 C CA . TYR A 1 304 ? -36.240 11.539 -25.237 1.00 20.06 380 TYR A CA 1
ATOM 2500 C C . TYR A 1 304 ? -37.464 10.684 -25.182 1.00 22.81 380 TYR A C 1
ATOM 2501 O O . TYR A 1 304 ? -38.129 10.603 -24.123 1.00 22.21 380 TYR A O 1
ATOM 2510 N N . ASN A 1 305 ? -37.807 10.081 -26.276 1.00 21.43 381 ASN A N 1
ATOM 2511 C CA . ASN A 1 305 ? -38.878 9.072 -26.294 1.00 23.29 381 ASN A CA 1
ATOM 2512 C C . ASN A 1 305 ? -38.444 7.698 -25.786 1.00 25.24 381 ASN A C 1
ATOM 2513 O O . ASN A 1 305 ? -38.202 6.792 -26.550 1.00 32.66 381 ASN A O 1
ATOM 2518 N N . LYS A 1 306 ? -38.402 7.568 -24.481 1.00 31.46 382 LYS A N 1
ATOM 2519 C CA . LYS A 1 306 ? -37.954 6.359 -23.812 1.00 36.83 382 LYS A CA 1
ATOM 2520 C C . LYS A 1 306 ? -38.777 5.162 -24.196 1.00 45.33 382 LYS A C 1
ATOM 2521 O O . LYS A 1 306 ? -38.240 4.055 -24.320 1.00 40.64 382 LYS A O 1
ATOM 2527 N N . ASP A 1 307 ? -40.071 5.369 -24.405 1.00 41.40 383 ASP A N 1
ATOM 2528 C CA . ASP A 1 307 ? -40.966 4.238 -24.623 1.00 47.04 383 ASP A CA 1
ATOM 2529 C C . ASP A 1 307 ? -41.444 4.236 -26.038 1.00 48.16 383 ASP A C 1
ATOM 2530 O O . ASP A 1 307 ? -42.454 3.625 -26.342 1.00 53.43 383 ASP A O 1
ATOM 2535 N N . GLY A 1 308 ? -40.752 4.955 -26.909 1.00 43.27 384 GLY A N 1
ATOM 2536 C CA . GLY A 1 308 ? -40.983 4.841 -28.314 1.00 41.98 384 GLY A CA 1
ATOM 2537 C C . GLY A 1 308 ? -41.687 6.073 -28.836 1.00 39.26 384 GLY A C 1
ATOM 2538 O O . GLY A 1 308 ? -42.214 6.849 -28.067 1.00 39.10 384 GLY A O 1
ATOM 2539 N N . PRO A 1 309 ? -41.628 6.270 -30.157 1.00 41.35 385 PRO A N 1
ATOM 2540 C CA . PRO A 1 309 ? -42.154 7.403 -30.905 1.00 47.04 385 PRO A CA 1
ATOM 2541 C C . PRO A 1 309 ? -43.667 7.578 -30.788 1.00 47.31 385 PRO A C 1
ATOM 2542 O O . PRO A 1 309 ? -44.148 8.664 -30.990 1.00 57.07 385 PRO A O 1
ATOM 2546 N N . GLU A 1 310 ? -44.388 6.513 -30.488 1.00 56.32 386 GLU A N 1
ATOM 2547 C CA . GLU A 1 310 ? -45.854 6.564 -30.361 1.00 61.04 386 GLU A CA 1
ATOM 2548 C C . GLU A 1 310 ? -46.347 7.010 -28.953 1.00 61.43 386 GLU A C 1
ATOM 2549 O O . GLU A 1 310 ? -47.506 7.408 -28.823 1.00 56.87 386 GLU A O 1
ATOM 2555 N N . ASN A 1 311 ? -45.460 7.007 -27.942 1.00 50.75 387 ASN A N 1
ATOM 2556 C CA . ASN A 1 311 ? -45.769 7.462 -26.584 1.00 47.79 387 ASN A CA 1
ATOM 2557 C C . ASN A 1 311 ? -45.042 8.741 -26.260 1.00 45.00 387 ASN A C 1
ATOM 2558 O O . ASN A 1 311 ? -44.062 9.106 -26.905 1.00 43.86 387 ASN A O 1
ATOM 2563 N N . GLN A 1 312 ? -45.507 9.405 -25.214 1.00 36.26 388 GLN A N 1
ATOM 2564 C CA . GLN A 1 312 ? -45.060 10.769 -24.898 1.00 37.68 388 GLN A CA 1
ATOM 2565 C C . GLN A 1 312 ? -43.572 10.705 -24.446 1.00 33.48 388 GLN A C 1
ATOM 2566 O O . GLN A 1 312 ? -43.174 9.733 -23.844 1.00 33.02 388 GLN A O 1
ATOM 2572 N N . PRO A 1 313 ? -42.801 11.721 -24.759 1.00 32.04 389 PRO A N 1
ATOM 2573 C CA . PRO A 1 313 ? -41.379 11.656 -24.381 1.00 31.69 389 PRO A CA 1
ATOM 2574 C C . PRO A 1 313 ? -41.207 12.040 -22.932 1.00 36.50 389 PRO A C 1
ATOM 2575 O O . PRO A 1 313 ? -42.154 12.542 -22.311 1.00 33.68 389 PRO A O 1
ATOM 2579 N N . ILE A 1 314 ? -40.017 11.833 -22.399 1.00 29.82 390 ILE A N 1
ATOM 2580 C CA . ILE A 1 314 ? -39.593 12.450 -21.134 1.00 25.88 390 ILE A CA 1
ATOM 2581 C C . ILE A 1 314 ? -38.525 13.499 -21.324 1.00 30.03 390 ILE A C 1
ATOM 2582 O O . ILE A 1 314 ? -37.951 13.652 -22.418 1.00 32.48 390 ILE A O 1
ATOM 2587 N N . GLU A 1 315 ? -38.274 14.241 -20.266 1.00 26.58 391 GLU A N 1
ATOM 2588 C CA . GLU A 1 315 ? -37.228 15.213 -20.270 1.00 26.82 391 GLU A CA 1
ATOM 2589 C C . GLU A 1 315 ? -36.082 14.668 -19.437 1.00 27.96 391 GLU A C 1
ATOM 2590 O O . GLU A 1 315 ? -36.272 14.117 -18.352 1.00 27.29 391 GLU A O 1
ATOM 2596 N N . ILE A 1 316 ? -34.865 14.775 -19.992 1.00 26.77 392 ILE A N 1
ATOM 2597 C CA . ILE A 1 316 ? -33.626 14.396 -19.280 1.00 23.99 392 ILE A CA 1
ATOM 2598 C C . ILE A 1 316 ? -32.826 15.615 -19.122 1.00 20.58 392 ILE A C 1
ATOM 2599 O O . ILE A 1 316 ? -32.509 16.295 -20.081 1.00 21.51 392 ILE A O 1
ATOM 2604 N N . ASP A 1 317 ? -32.498 15.921 -17.891 1.00 18.70 393 ASP A N 1
ATOM 2605 C CA . ASP A 1 317 ? -31.805 17.047 -17.524 1.00 19.22 393 ASP A CA 1
ATOM 2606 C C . ASP A 1 317 ? -30.354 16.738 -17.155 1.00 19.25 393 ASP A C 1
ATOM 2607 O O . ASP A 1 317 ? -30.068 16.043 -16.162 1.00 19.96 393 ASP A O 1
ATOM 2612 N N . PHE A 1 318 ? -29.451 17.353 -17.932 1.00 19.09 394 PHE A N 1
ATOM 2613 C CA . PHE A 1 318 ? -28.022 17.160 -17.761 1.00 16.59 394 PHE A CA 1
ATOM 2614 C C . PHE A 1 318 ? -27.344 18.243 -16.989 1.00 17.27 394 PHE A C 1
ATOM 2615 O O . PHE A 1 318 ? -26.157 18.269 -16.888 1.00 17.56 394 PHE A O 1
ATOM 2623 N N . THR A 1 319 ? -28.142 19.122 -16.280 1.00 18.75 395 THR A N 1
ATOM 2624 C CA . THR A 1 319 ? -27.548 20.040 -15.308 1.00 18.68 395 THR A CA 1
ATOM 2625 C C . THR A 1 319 ? -26.854 19.337 -14.147 1.00 15.82 395 THR A C 1
ATOM 2626 O O . THR A 1 319 ? -27.452 18.538 -13.476 1.00 17.94 395 THR A O 1
ATOM 2630 N N . PRO A 1 320 ? -25.609 19.572 -13.964 1.00 18.55 396 PRO A N 1
ATOM 2631 C CA . PRO A 1 320 ? -24.859 18.922 -12.910 1.00 21.26 396 PRO A CA 1
ATOM 2632 C C . PRO A 1 320 ? -25.131 19.614 -11.529 1.00 26.78 396 PRO A C 1
ATOM 2633 O O . PRO A 1 320 ? -25.635 20.734 -11.559 1.00 24.95 396 PRO A O 1
ATOM 2637 N N . PRO A 1 321 ? -24.794 19.001 -10.385 1.00 25.88 397 PRO A N 1
ATOM 2638 C CA . PRO A 1 321 ? -24.234 17.606 -10.281 1.00 22.39 397 PRO A CA 1
ATOM 2639 C C . PRO A 1 321 ? -25.351 16.608 -10.393 1.00 21.21 397 PRO A C 1
ATOM 2640 O O . PRO A 1 321 ? -26.575 16.908 -10.501 1.00 22.89 397 PRO A O 1
ATOM 2644 N N . TYR A 1 322 ? -24.970 15.336 -10.490 1.00 19.38 398 TYR A N 1
ATOM 2645 C CA . TYR A 1 322 ? -25.899 14.266 -10.691 1.00 16.21 398 TYR A CA 1
ATOM 2646 C C . TYR A 1 322 ? -25.927 13.397 -9.408 1.00 16.84 398 TYR A C 1
ATOM 2647 O O . TYR A 1 322 ? -24.891 13.331 -8.722 1.00 18.66 398 TYR A O 1
ATOM 2656 N N . PRO A 1 323 ? -27.046 12.711 -9.157 1.00 16.79 399 PRO A N 1
ATOM 2657 C CA . PRO A 1 323 ? -27.149 11.848 -7.964 1.00 19.83 399 PRO A CA 1
ATOM 2658 C C . PRO A 1 323 ? -26.125 10.729 -7.946 1.00 21.53 399 PRO A C 1
ATOM 2659 O O . PRO A 1 323 ? -25.722 10.219 -9.044 1.00 18.35 399 PRO A O 1
ATOM 2663 N N . LYS A 1 324 ? -25.662 10.399 -6.745 1.00 16.86 400 LYS A N 1
ATOM 2664 C CA . LYS A 1 324 ? -24.825 9.196 -6.540 1.00 18.47 400 LYS A CA 1
ATOM 2665 C C . LYS A 1 324 ? -25.450 8.234 -5.566 1.00 20.22 400 LYS A C 1
ATOM 2666 O O . LYS A 1 324 ? -25.834 8.647 -4.442 1.00 19.49 400 LYS A O 1
ATOM 2672 N N . VAL A 1 325 ? -25.570 6.982 -5.966 1.00 16.87 401 VAL A N 1
ATOM 2673 C CA . VAL A 1 325 ? -26.323 5.945 -5.198 1.00 16.06 401 VAL A CA 1
ATOM 2674 C C . VAL A 1 325 ? -25.342 4.829 -4.888 1.00 17.19 401 VAL A C 1
ATOM 2675 O O . VAL A 1 325 ? -24.818 4.182 -5.792 1.00 16.20 401 VAL A O 1
ATOM 2679 N N . SER A 1 326 ? -25.021 4.609 -3.620 1.00 14.54 402 SER A N 1
ATOM 2680 C CA . SER A 1 326 ? -24.104 3.534 -3.210 1.00 14.50 402 SER A CA 1
ATOM 2681 C C . SER A 1 326 ? -24.803 2.187 -3.314 1.00 16.50 402 SER A C 1
ATOM 2682 O O . SER A 1 326 ? -25.879 1.959 -2.691 1.00 19.55 402 SER A O 1
ATOM 2685 N N . ILE A 1 327 ? -24.337 1.310 -4.193 1.00 14.37 403 ILE A N 1
ATOM 2686 C CA . ILE A 1 327 ? -25.053 0.107 -4.577 1.00 14.35 403 ILE A CA 1
ATOM 2687 C C . ILE A 1 327 ? -25.462 -0.827 -3.418 1.00 16.40 403 ILE A C 1
ATOM 2688 O O . ILE A 1 327 ? -26.681 -1.169 -3.268 1.00 14.94 403 ILE A O 1
ATOM 2693 N N . VAL A 1 328 ? -24.513 -1.153 -2.537 1.00 14.27 404 VAL A N 1
ATOM 2694 C CA . VAL A 1 328 ? -24.836 -2.114 -1.462 1.00 15.82 404 VAL A CA 1
ATOM 2695 C C . VAL A 1 328 ? -25.823 -1.539 -0.480 1.00 17.85 404 VAL A C 1
ATOM 2696 O O . VAL A 1 328 ? -26.863 -2.183 -0.169 1.00 18.65 404 VAL A O 1
ATOM 2700 N N . GLU A 1 329 ? -25.508 -0.344 -0.004 1.00 19.75 405 GLU A N 1
ATOM 2701 C CA . GLU A 1 329 ? -26.364 0.375 0.977 1.00 19.85 405 GLU A CA 1
ATOM 2702 C C . GLU A 1 329 ? -27.764 0.484 0.455 1.00 19.84 405 GLU A C 1
ATOM 2703 O O . GLU A 1 329 ? -28.730 0.262 1.207 1.00 21.36 405 GLU A O 1
ATOM 2709 N N . GLU A 1 330 ? -27.921 0.825 -0.824 1.00 16.59 406 GLU A N 1
ATOM 2710 C CA . GLU A 1 330 ? -29.224 0.927 -1.384 1.00 17.78 406 GLU A CA 1
ATOM 2711 C C . GLU A 1 330 ? -29.903 -0.401 -1.515 1.00 15.57 406 GLU A C 1
ATOM 2712 O O . GLU A 1 330 ? -31.119 -0.476 -1.199 1.00 18.95 406 GLU A O 1
ATOM 2718 N N . ILE A 1 331 ? -29.240 -1.479 -1.927 1.00 15.24 407 ILE A N 1
ATOM 2719 C CA . ILE A 1 331 ? -29.913 -2.792 -2.028 1.00 15.31 407 ILE A CA 1
ATOM 2720 C C . ILE A 1 331 ? -30.403 -3.191 -0.595 1.00 15.78 407 ILE A C 1
ATOM 2721 O O . ILE A 1 331 ? -31.497 -3.673 -0.404 1.00 16.59 407 ILE A O 1
ATOM 2726 N N . GLU A 1 332 ? -29.512 -3.013 0.348 1.00 15.02 408 GLU A N 1
ATOM 2727 C CA . GLU A 1 332 ? -29.806 -3.402 1.763 1.00 17.15 408 GLU A CA 1
ATOM 2728 C C . GLU A 1 332 ? -31.001 -2.638 2.309 1.00 17.50 408 GLU A C 1
ATOM 2729 O O . GLU A 1 332 ? -31.910 -3.231 2.939 1.00 21.35 408 GLU A O 1
ATOM 2735 N N . LYS A 1 333 ? -31.070 -1.346 2.004 1.00 19.59 409 LYS A N 1
ATOM 2736 C CA . LYS A 1 333 ? -32.157 -0.498 2.391 1.00 23.95 409 LYS A CA 1
ATOM 2737 C C . LYS A 1 333 ? -33.498 -0.971 1.824 1.00 25.64 409 LYS A C 1
ATOM 2738 O O . LYS A 1 333 ? -34.471 -1.208 2.594 1.00 23.41 409 LYS A O 1
ATOM 2744 N N . VAL A 1 334 ? -33.556 -1.200 0.532 1.00 24.79 410 VAL A N 1
ATOM 2745 C CA . VAL A 1 334 ? -34.827 -1.464 -0.111 1.00 26.20 410 VAL A CA 1
ATOM 2746 C C . VAL A 1 334 ? -35.298 -2.833 0.208 1.00 27.66 410 VAL A C 1
ATOM 2747 O O . VAL A 1 334 ? -36.504 -3.003 0.271 1.00 29.23 410 VAL A O 1
ATOM 2751 N N . THR A 1 335 ? -34.390 -3.797 0.365 1.00 22.17 411 THR A N 1
ATOM 2752 C CA . THR A 1 335 ? -34.725 -5.177 0.654 1.00 21.71 411 THR A CA 1
ATOM 2753 C C . THR A 1 335 ? -34.799 -5.473 2.175 1.00 23.26 411 THR A C 1
ATOM 2754 O O . THR A 1 335 ? -35.128 -6.593 2.553 1.00 22.08 411 THR A O 1
ATOM 2758 N N . ASN A 1 336 ? -34.454 -4.496 2.987 1.00 21.07 412 ASN A N 1
ATOM 2759 C CA . ASN A 1 336 ? -34.267 -4.665 4.429 1.00 22.43 412 ASN A CA 1
ATOM 2760 C C . ASN A 1 336 ? -33.471 -5.869 4.887 1.00 24.84 412 ASN A C 1
ATOM 2761 O O . ASN A 1 336 ? -33.780 -6.535 5.892 1.00 20.64 412 ASN A O 1
ATOM 2766 N N . THR A 1 337 ? -32.409 -6.154 4.153 1.00 19.23 413 THR A N 1
ATOM 2767 C CA . THR A 1 337 ? -31.567 -7.275 4.351 1.00 21.09 413 THR A CA 1
ATOM 2768 C C . THR A 1 337 ? -30.136 -6.831 4.232 1.00 21.63 413 THR A C 1
ATOM 2769 O O . THR A 1 337 ? -29.697 -6.371 3.165 1.00 20.22 413 THR A O 1
ATOM 2773 N N . ILE A 1 338 ? -29.336 -7.221 5.216 1.00 17.89 414 ILE A N 1
ATOM 2774 C CA . ILE A 1 338 ? -27.899 -7.030 5.174 1.00 17.75 414 ILE A CA 1
ATOM 2775 C C . ILE A 1 338 ? -27.256 -8.145 4.376 1.00 18.13 414 ILE A C 1
ATOM 2776 O O . ILE A 1 338 ? -27.573 -9.323 4.583 1.00 19.89 414 ILE A O 1
ATOM 2781 N N . LEU A 1 339 ? -26.426 -7.773 3.441 1.00 17.13 415 LEU A N 1
ATOM 2782 C CA . LEU A 1 339 ? -25.633 -8.729 2.669 1.00 18.64 415 LEU A CA 1
ATOM 2783 C C . LEU A 1 339 ? -24.235 -8.792 3.270 1.00 19.92 415 LEU A C 1
ATOM 2784 O O . LEU A 1 339 ? -23.330 -8.003 3.000 1.00 18.16 415 LEU A O 1
ATOM 2789 N N . GLU A 1 340 ? -24.079 -9.722 4.186 1.00 18.72 416 GLU A N 1
ATOM 2790 C CA . GLU A 1 340 ? -22.894 -9.794 5.014 1.00 21.57 416 GLU A CA 1
ATOM 2791 C C . GLU A 1 340 ? -21.681 -10.154 4.175 1.00 19.29 416 GLU A C 1
ATOM 2792 O O . GLU A 1 340 ? -21.654 -11.107 3.407 1.00 20.38 416 GLU A O 1
ATOM 2798 N N . GLN A 1 341 ? -20.605 -9.441 4.422 1.00 17.79 417 GLN A N 1
ATOM 2799 C CA . GLN A 1 341 ? -19.382 -9.768 3.771 1.00 20.01 417 GLN A CA 1
ATOM 2800 C C . GLN A 1 341 ? -18.685 -10.999 4.386 1.00 23.24 417 GLN A C 1
ATOM 2801 O O . GLN A 1 341 ? -18.747 -11.170 5.579 1.00 22.91 417 GLN A O 1
ATOM 2807 N N . PRO A 1 342 ? -17.993 -11.769 3.603 1.00 23.97 418 PRO A N 1
ATOM 2808 C CA . PRO A 1 342 ? -17.816 -11.549 2.113 1.00 25.36 418 PRO A CA 1
ATOM 2809 C C . PRO A 1 342 ? -19.012 -11.887 1.287 1.00 23.40 418 PRO A C 1
ATOM 2810 O O . PRO A 1 342 ? -19.838 -12.751 1.654 1.00 22.80 418 PRO A O 1
ATOM 2814 N N . PHE A 1 343 ? -19.167 -11.190 0.149 1.00 26.56 419 PHE A N 1
ATOM 2815 C CA . PHE A 1 343 ? -20.419 -11.333 -0.610 1.00 24.74 419 PHE A CA 1
ATOM 2816 C C . PHE A 1 343 ? -20.510 -12.658 -1.332 1.00 26.50 419 PHE A C 1
ATOM 2817 O O . PHE A 1 343 ? -21.596 -13.101 -1.698 1.00 23.01 419 PHE A O 1
ATOM 2825 N N . ASP A 1 344 ? -19.388 -13.329 -1.547 1.00 26.25 420 ASP A N 1
ATOM 2826 C CA . ASP A 1 344 ? -19.409 -14.642 -2.130 1.00 30.35 420 ASP A CA 1
ATOM 2827 C C . ASP A 1 344 ? -19.371 -15.801 -1.136 1.00 31.89 420 ASP A C 1
ATOM 2828 O O . ASP A 1 344 ? -19.129 -16.906 -1.561 1.00 33.28 420 ASP A O 1
ATOM 2833 N N . SER A 1 345 ? -19.621 -15.574 0.143 1.00 27.91 421 SER A N 1
ATOM 2834 C CA . SER A 1 345 ? -19.889 -16.673 1.056 1.00 26.11 421 SER A CA 1
ATOM 2835 C C . SER A 1 345 ? -21.096 -17.457 0.623 1.00 30.00 421 SER A C 1
ATOM 2836 O O . SER A 1 345 ? -22.008 -16.903 -0.048 1.00 26.92 421 SER A O 1
ATOM 2839 N N . ASN A 1 346 ? -21.152 -18.742 1.000 1.00 31.33 422 ASN A N 1
ATOM 2840 C CA . ASN A 1 346 ? -22.306 -19.541 0.621 1.00 31.92 422 ASN A CA 1
ATOM 2841 C C . ASN A 1 346 ? -23.555 -18.898 1.198 1.00 28.57 422 ASN A C 1
ATOM 2842 O O . ASN A 1 346 ? -24.608 -18.903 0.522 1.00 29.12 422 ASN A O 1
ATOM 2847 N N . GLU A 1 347 ? -23.457 -18.344 2.428 1.00 28.47 423 GLU A N 1
ATOM 2848 C CA . GLU A 1 347 ? -24.640 -17.779 3.109 1.00 28.92 423 GLU A CA 1
ATOM 2849 C C . GLU A 1 347 ? -25.145 -16.523 2.407 1.00 25.16 423 GLU A C 1
ATOM 2850 O O . GLU A 1 347 ? -26.346 -16.317 2.229 1.00 25.88 423 GLU A O 1
ATOM 2856 N N . THR A 1 348 ? -24.236 -15.649 2.041 1.00 23.22 424 THR A N 1
ATOM 2857 C CA . THR A 1 348 ? -24.681 -14.421 1.374 1.00 21.26 424 THR A CA 1
ATOM 2858 C C . THR A 1 348 ? -25.207 -14.620 -0.080 1.00 20.13 424 THR A C 1
ATOM 2859 O O . THR A 1 348 ? -26.130 -13.951 -0.461 1.00 20.73 424 THR A O 1
ATOM 2863 N N . ILE A 1 349 ? -24.588 -15.519 -0.817 1.00 19.81 425 ILE A N 1
ATOM 2864 C CA . ILE A 1 349 ? -25.123 -15.990 -2.083 1.00 22.92 425 ILE A CA 1
ATOM 2865 C C . ILE A 1 349 ? -26.529 -16.484 -1.904 1.00 23.76 425 ILE A C 1
ATOM 2866 O O . ILE A 1 349 ? -27.447 -16.055 -2.610 1.00 21.05 425 ILE A O 1
ATOM 2871 N N . GLU A 1 350 ? -26.724 -17.376 -0.931 1.00 24.82 426 GLU A N 1
ATOM 2872 C CA . GLU A 1 350 ? -28.104 -17.849 -0.636 1.00 22.74 426 GLU A CA 1
ATOM 2873 C C . GLU A 1 350 ? -29.046 -16.741 -0.320 1.00 24.88 426 GLU A C 1
ATOM 2874 O O . GLU A 1 350 ? -30.183 -16.770 -0.758 1.00 23.73 426 GLU A O 1
ATOM 2876 N N . LYS A 1 351 ? -28.641 -15.754 0.481 1.00 22.86 427 LYS A N 1
ATOM 2877 C CA . LYS A 1 351 ? -29.498 -14.649 0.727 1.00 24.76 427 LYS A CA 1
ATOM 2878 C C . LYS A 1 351 ? -29.859 -13.871 -0.545 1.00 21.90 427 LYS A C 1
ATOM 2879 O O . LYS A 1 351 ? -30.992 -13.446 -0.650 1.00 22.19 427 LYS A O 1
ATOM 2885 N N . MET A 1 352 ? -28.871 -13.595 -1.413 1.00 20.46 428 MET A N 1
ATOM 2886 C CA . MET A 1 352 ? -29.169 -12.848 -2.639 1.00 18.74 428 MET A CA 1
ATOM 2887 C C . MET A 1 352 ? -30.173 -13.667 -3.568 1.00 17.79 428 MET A C 1
ATOM 2888 O O . MET A 1 352 ? -31.131 -13.105 -4.107 1.00 21.89 428 MET A O 1
ATOM 2893 N N . ILE A 1 353 ? -29.941 -14.934 -3.668 1.00 18.94 429 ILE A N 1
ATOM 2894 C CA . ILE A 1 353 ? -30.810 -15.838 -4.455 1.00 23.05 429 ILE A CA 1
ATOM 2895 C C . ILE A 1 353 ? -32.237 -15.758 -3.874 1.00 23.57 429 ILE A C 1
ATOM 2896 O O . ILE A 1 353 ? -33.172 -15.698 -4.640 1.00 22.94 429 ILE A O 1
ATOM 2901 N N . ASN A 1 354 ? -32.393 -15.760 -2.531 1.00 24.75 430 ASN A N 1
ATOM 2902 C CA . ASN A 1 354 ? -33.686 -15.698 -1.945 1.00 27.58 430 ASN A CA 1
ATOM 2903 C C . ASN A 1 354 ? -34.349 -14.409 -2.290 1.00 25.26 430 ASN A C 1
ATOM 2904 O O . ASN A 1 354 ? -35.554 -14.356 -2.503 1.00 23.65 430 ASN A O 1
ATOM 2909 N N . ILE A 1 355 ? -33.602 -13.271 -2.283 1.00 20.73 431 ILE A N 1
ATOM 2910 C CA . ILE A 1 355 ? -34.275 -12.056 -2.612 1.00 18.91 431 ILE A CA 1
ATOM 2911 C C . ILE A 1 355 ? -34.731 -12.056 -4.059 1.00 21.01 431 ILE A C 1
ATOM 2912 O O . ILE A 1 355 ? -35.798 -11.546 -4.419 1.00 21.36 431 ILE A O 1
ATOM 2917 N N . ILE A 1 356 ? -33.832 -12.579 -4.910 1.00 19.53 432 ILE A N 1
ATOM 2918 C CA . ILE A 1 356 ? -34.076 -12.653 -6.354 1.00 21.12 432 ILE A CA 1
ATOM 2919 C C . ILE A 1 356 ? -35.367 -13.520 -6.575 1.00 22.98 432 ILE A C 1
ATOM 2920 O O . ILE A 1 356 ? -36.318 -13.057 -7.261 1.00 23.35 432 ILE A O 1
ATOM 2925 N N . LYS A 1 357 ? -35.375 -14.640 -5.905 1.00 24.88 433 LYS A N 1
ATOM 2926 C CA . LYS A 1 357 ? -36.581 -15.567 -5.953 1.00 29.24 433 LYS A CA 1
ATOM 2927 C C . LYS A 1 357 ? -37.879 -14.871 -5.514 1.00 33.94 433 LYS A C 1
ATOM 2928 O O . LYS A 1 357 ? -38.865 -14.846 -6.292 1.00 34.60 433 LYS A O 1
ATOM 2934 N N . GLU A 1 358 ? -37.865 -14.231 -4.345 1.00 31.08 434 GLU A N 1
ATOM 2935 C CA . GLU A 1 358 ? -39.060 -13.417 -3.918 1.00 28.14 434 GLU A CA 1
ATOM 2936 C C . GLU A 1 358 ? -39.532 -12.285 -4.805 1.00 31.31 434 GLU A C 1
ATOM 2937 O O . GLU A 1 358 ? -40.705 -12.093 -4.881 1.00 36.15 434 GLU A O 1
ATOM 2943 N N . HIS A 1 359 ? -38.690 -11.566 -5.526 1.00 24.95 435 HIS A N 1
ATOM 2944 C CA . HIS A 1 359 ? -39.100 -10.545 -6.439 1.00 28.91 435 HIS A CA 1
ATOM 2945 C C . HIS A 1 359 ? -39.283 -11.072 -7.851 1.00 31.29 435 HIS A C 1
ATOM 2946 O O . HIS A 1 359 ? -39.510 -10.283 -8.740 1.00 33.00 435 HIS A O 1
ATOM 2953 N N . LYS A 1 360 ? -39.102 -12.377 -8.053 1.00 29.83 436 LYS A N 1
ATOM 2954 C CA . LYS A 1 360 ? -39.292 -12.946 -9.395 1.00 32.99 436 LYS A CA 1
ATOM 2955 C C . LYS A 1 3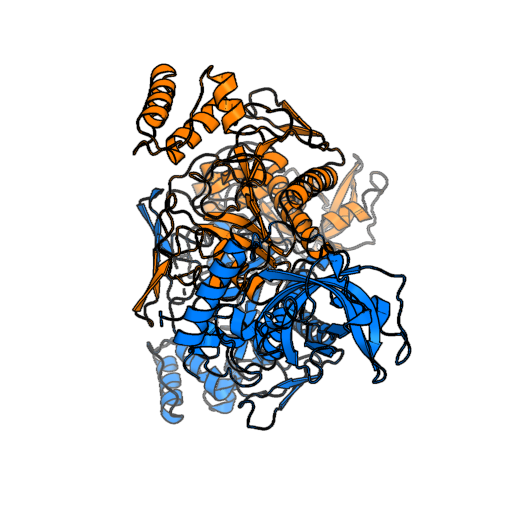60 ? -38.414 -12.257 -10.422 1.00 32.04 436 LYS A C 1
ATOM 2956 O O . LYS A 1 360 ? -38.833 -11.990 -11.544 1.00 30.90 436 LYS A O 1
ATOM 2962 N N . ILE A 1 361 ? -37.178 -11.976 -10.014 1.00 28.07 437 ILE A N 1
ATOM 2963 C CA . ILE A 1 361 ? -36.156 -11.454 -10.890 1.00 29.07 437 ILE A CA 1
ATOM 2964 C C . ILE A 1 361 ? -35.481 -12.658 -11.505 1.00 26.04 437 ILE A C 1
ATOM 2965 O O . ILE A 1 361 ? -35.128 -13.632 -10.829 1.00 28.68 437 ILE A O 1
ATOM 2970 N N . GLU A 1 362 ? -35.146 -12.523 -12.772 1.00 27.18 438 GLU A N 1
ATOM 2971 C CA . GLU A 1 362 ? -34.544 -13.616 -13.469 1.00 27.88 438 GLU A CA 1
ATOM 2972 C C . GLU A 1 362 ? -33.240 -13.995 -12.800 1.00 31.97 438 GLU A C 1
ATOM 2973 O O . GLU A 1 362 ? -32.450 -13.081 -12.549 1.00 26.82 438 GLU A O 1
ATOM 2979 N N . LEU A 1 363 ? -33.048 -15.278 -12.448 1.00 24.11 439 LEU A N 1
ATOM 2980 C CA . LEU A 1 363 ? -31.820 -15.703 -11.808 1.00 26.47 439 LEU A CA 1
ATOM 2981 C C . LEU A 1 363 ? -30.785 -15.734 -12.818 1.00 28.03 439 LEU A C 1
ATOM 2982 O O . LEU A 1 363 ? -31.014 -16.285 -13.892 1.00 28.14 439 LEU A O 1
ATOM 2987 N N . PRO A 1 364 ? -29.608 -15.185 -12.505 1.00 28.05 440 PRO A N 1
ATOM 2988 C CA . PRO A 1 364 ? -28.621 -15.248 -13.574 1.00 28.90 440 PRO A CA 1
ATOM 2989 C C . PRO A 1 364 ? -27.927 -16.550 -13.642 1.00 27.95 440 PRO A C 1
ATOM 2990 O O . PRO A 1 364 ? -27.847 -17.319 -12.684 1.00 31.93 440 PRO A O 1
ATOM 2994 N N . ASN A 1 365 ? -27.289 -16.717 -14.786 1.00 37.32 441 ASN A N 1
ATOM 2995 C CA . ASN A 1 365 ? -26.639 -17.944 -15.100 1.00 45.42 441 ASN A CA 1
ATOM 2996 C C . ASN A 1 365 ? -25.179 -17.680 -15.478 1.00 42.34 441 ASN A C 1
ATOM 2997 O O . ASN A 1 365 ? -24.928 -16.931 -16.455 1.00 41.64 441 ASN A O 1
ATOM 3002 N N . PRO A 1 366 ? -24.217 -18.261 -14.760 1.00 39.59 442 PRO A N 1
ATOM 3003 C CA . PRO A 1 366 ? -24.358 -18.879 -13.486 1.00 40.51 442 PRO A CA 1
ATOM 3004 C C . PRO A 1 366 ? -24.652 -17.835 -12.339 1.00 37.40 442 PRO A C 1
ATOM 3005 O O . PRO A 1 366 ? -24.433 -16.629 -12.509 1.00 34.49 442 PRO A O 1
ATOM 3009 N N . PRO A 1 367 ? -25.137 -18.295 -11.208 1.00 38.66 443 PRO A N 1
ATOM 3010 C CA . PRO A 1 367 ? -25.551 -17.340 -10.174 1.00 37.55 443 PRO A CA 1
ATOM 3011 C C . PRO A 1 367 ? -24.392 -16.974 -9.267 1.00 32.87 443 PRO A C 1
ATOM 3012 O O . PRO A 1 367 ? -24.397 -17.333 -8.104 1.00 31.85 443 PRO A O 1
ATOM 3016 N N . THR A 1 368 ? -23.380 -16.271 -9.807 1.00 28.58 444 THR A N 1
ATOM 3017 C CA . THR A 1 368 ? -22.183 -15.951 -9.044 1.00 29.95 444 THR A CA 1
ATOM 3018 C C . THR A 1 368 ? -22.491 -14.700 -8.257 1.00 21.41 444 THR A C 1
ATOM 3019 O O . THR A 1 368 ? -23.417 -13.962 -8.632 1.00 23.88 444 THR A O 1
ATOM 3023 N N . ALA A 1 369 ? -21.715 -14.456 -7.207 1.00 24.24 445 ALA A N 1
ATOM 3024 C CA . ALA A 1 369 ? -22.024 -13.297 -6.367 1.00 24.78 445 ALA A CA 1
ATOM 3025 C C . ALA A 1 369 ? -22.067 -12.046 -7.214 1.00 21.36 445 ALA A C 1
ATOM 3026 O O . ALA A 1 369 ? -22.953 -11.226 -7.049 1.00 18.82 445 ALA A O 1
ATOM 3028 N N . ALA A 1 370 ? -21.083 -11.847 -8.094 1.00 20.53 446 ALA A N 1
ATOM 3029 C CA . ALA A 1 370 ? -21.145 -10.591 -8.866 1.00 22.33 446 ALA A CA 1
ATOM 3030 C C . ALA A 1 370 ? -22.317 -10.451 -9.761 1.00 20.73 446 ALA A C 1
ATOM 3031 O O . ALA A 1 370 ? -22.883 -9.352 -9.901 1.00 19.41 446 ALA A O 1
ATOM 3033 N N . LYS A 1 371 ? -22.707 -11.585 -10.398 1.00 22.05 447 LYS A N 1
ATOM 3034 C CA . LYS A 1 371 ? -23.885 -11.483 -11.252 1.00 21.09 447 LYS A CA 1
ATOM 3035 C C . LYS A 1 371 ? -25.227 -11.282 -10.474 1.00 17.46 447 LYS A C 1
ATOM 3036 O O . LYS A 1 371 ? -26.147 -10.669 -10.945 1.00 17.65 447 LYS A O 1
ATOM 3042 N N . LEU A 1 372 ? -25.269 -11.831 -9.294 1.00 18.14 448 LEU A N 1
ATOM 3043 C CA . LEU A 1 372 ? -26.395 -11.623 -8.387 1.00 18.18 448 LEU A CA 1
ATOM 3044 C C . LEU A 1 372 ? -26.539 -10.163 -7.962 1.00 17.94 448 LEU A C 1
ATOM 3045 O O . LEU A 1 372 ? -27.602 -9.578 -8.066 1.00 16.61 448 LEU A O 1
ATOM 3050 N N . LEU A 1 373 ? -25.430 -9.584 -7.563 1.00 18.30 449 LEU A N 1
ATOM 3051 C CA . LEU A 1 373 ? -25.413 -8.129 -7.255 1.00 18.55 449 LEU A CA 1
ATOM 3052 C C . LEU A 1 373 ? -25.806 -7.277 -8.445 1.00 18.28 449 LEU A C 1
ATOM 3053 O O . LEU A 1 373 ? -26.539 -6.313 -8.309 1.00 16.50 449 LEU A O 1
ATOM 3058 N N . ASP A 1 374 ? -25.353 -7.651 -9.641 1.00 17.64 450 ASP A N 1
ATOM 3059 C CA . ASP A 1 374 ? -25.735 -6.944 -10.874 1.00 21.87 450 ASP A CA 1
ATOM 3060 C C . ASP A 1 374 ? -27.240 -6.973 -11.102 1.00 20.24 450 ASP A C 1
ATOM 3061 O O . ASP A 1 374 ? -27.889 -5.928 -11.373 1.00 19.07 450 ASP A O 1
ATOM 3066 N N . GLN A 1 375 ? -27.809 -8.167 -10.944 1.00 20.01 451 GLN A N 1
ATOM 3067 C CA . GLN A 1 375 ? -29.280 -8.312 -11.126 1.00 18.48 451 GLN A CA 1
ATOM 3068 C C . GLN A 1 375 ? -30.084 -7.514 -10.076 1.00 19.79 451 GLN A C 1
ATOM 3069 O O . GLN A 1 375 ? -31.080 -6.829 -10.374 1.00 18.50 451 GLN A O 1
ATOM 3075 N N . LEU A 1 376 ? -29.591 -7.550 -8.841 1.00 16.27 452 LEU A N 1
ATOM 3076 C CA . LEU A 1 376 ? -30.234 -6.736 -7.793 1.00 16.49 452 LEU A CA 1
ATOM 3077 C C . LEU A 1 376 ? -30.215 -5.268 -8.045 1.00 15.19 452 LEU A C 1
ATOM 3078 O O . LEU A 1 376 ? -31.169 -4.558 -7.880 1.00 17.08 452 LEU A O 1
ATOM 3083 N N . ALA A 1 377 ? -29.046 -4.777 -8.479 1.00 15.82 453 ALA A N 1
ATOM 3084 C CA . ALA A 1 377 ? -28.970 -3.384 -8.920 1.00 18.92 453 ALA A CA 1
ATOM 3085 C C . ALA A 1 377 ? -29.839 -3.010 -10.099 1.00 19.29 453 ALA A C 1
ATOM 3086 O O . ALA A 1 377 ? -30.475 -1.990 -10.045 1.00 19.71 453 ALA A O 1
ATOM 3088 N N . SER A 1 378 ? -29.913 -3.875 -11.111 1.00 19.73 454 SER A N 1
ATOM 3089 C CA . SER A 1 378 ? -30.819 -3.600 -12.236 1.00 21.06 454 SER A CA 1
ATOM 3090 C C . SER A 1 378 ? -32.269 -3.539 -11.782 1.00 23.81 454 SER A C 1
ATOM 3091 O O . SER A 1 378 ? -33.064 -2.688 -12.242 1.00 25.87 454 SER A O 1
ATOM 3094 N N . HIS A 1 379 ? -32.660 -4.415 -10.827 1.00 21.26 455 HIS A N 1
ATOM 3095 C CA . HIS A 1 379 ? -34.006 -4.371 -10.342 1.00 24.22 455 HIS A CA 1
ATOM 3096 C C . HIS A 1 379 ? -34.349 -3.222 -9.387 1.00 23.29 455 HIS A C 1
ATOM 3097 O O . HIS A 1 379 ? -35.398 -2.653 -9.462 1.00 27.56 455 HIS A O 1
ATOM 3104 N N . PHE A 1 380 ? -33.481 -2.932 -8.427 1.00 22.46 456 PHE A N 1
ATOM 3105 C CA . PHE A 1 380 ? -33.752 -2.021 -7.368 1.00 22.08 456 PHE A CA 1
ATOM 3106 C C . PHE A 1 380 ? -33.210 -0.611 -7.569 1.00 23.55 456 PHE A C 1
ATOM 3107 O O . PHE A 1 380 ? -33.648 0.325 -6.914 1.00 24.30 456 PHE A O 1
ATOM 3115 N N . ILE A 1 381 ? -32.259 -0.435 -8.459 1.00 21.87 457 ILE A N 1
ATOM 3116 C CA . ILE A 1 381 ? -31.609 0.854 -8.585 1.00 23.26 457 ILE A CA 1
ATOM 3117 C C . ILE A 1 381 ? -31.566 1.462 -10.021 1.00 24.04 457 ILE A C 1
ATOM 3118 O O . ILE A 1 381 ? -31.806 2.657 -10.169 1.00 30.50 457 ILE A O 1
ATOM 3123 N N . GLU A 1 382 ? -31.208 0.657 -11.022 1.00 23.23 458 GLU A N 1
ATOM 3124 C CA . GLU A 1 382 ? -30.830 1.205 -12.330 1.00 24.38 458 GLU A CA 1
ATOM 3125 C C . GLU A 1 382 ? -31.972 1.987 -12.942 1.00 27.92 458 GLU A C 1
ATOM 3126 O O . GLU A 1 382 ? -31.712 2.874 -13.700 1.00 30.07 458 GLU A O 1
ATOM 3132 N N . ASN A 1 383 ? -33.232 1.678 -12.605 1.00 30.44 459 ASN A N 1
ATOM 3133 C CA . ASN A 1 383 ? -34.355 2.513 -13.083 1.00 36.56 459 ASN A CA 1
ATOM 3134 C C . ASN A 1 383 ? -34.837 3.602 -12.126 1.00 38.19 459 ASN A C 1
ATOM 3135 O O . ASN A 1 383 ? -35.820 4.215 -12.431 1.00 44.15 459 ASN A O 1
ATOM 3140 N N . LYS A 1 384 ? -34.074 3.907 -11.074 1.00 46.99 460 LYS A N 1
ATOM 3141 C CA . LYS A 1 384 ? -34.375 4.945 -10.047 1.00 50.86 460 LYS A CA 1
ATOM 3142 C C . LYS A 1 384 ? -34.610 6.378 -10.576 1.00 53.58 460 LYS A C 1
ATOM 3143 O O . LYS A 1 384 ? -35.357 7.155 -9.965 1.00 44.90 460 LYS A O 1
ATOM 3149 N N . TYR A 1 385 ? -33.918 6.741 -11.652 1.00 42.02 461 TYR A N 1
ATOM 3150 C CA . TYR A 1 385 ? -33.886 8.125 -12.137 1.00 41.06 461 TYR A CA 1
ATOM 3151 C C . TYR A 1 385 ? -33.957 8.138 -13.662 1.00 38.06 461 TYR A C 1
ATOM 3152 O O . TYR A 1 385 ? -32.971 7.915 -14.356 1.00 47.94 461 TYR A O 1
ATOM 3161 N N . ASN A 1 386 ? -35.110 8.391 -14.211 1.00 32.91 462 ASN A N 1
ATOM 3162 C CA . ASN A 1 386 ? -35.249 8.466 -15.671 1.00 38.20 462 ASN A CA 1
ATOM 3163 C C . ASN A 1 386 ? -35.116 9.925 -16.149 1.00 36.51 462 ASN A C 1
ATOM 3164 O O . ASN A 1 386 ? -34.832 10.160 -17.341 1.00 42.31 462 ASN A O 1
ATOM 3169 N N . ASP A 1 387 ? -35.118 10.884 -15.223 1.00 30.02 463 ASP A N 1
ATOM 3170 C CA . ASP A 1 387 ? -35.212 12.333 -15.534 1.00 35.78 463 ASP A CA 1
ATOM 3171 C C . ASP A 1 387 ? -33.834 13.055 -15.512 1.00 28.09 463 ASP A C 1
ATOM 3172 O O . ASP A 1 387 ? -33.697 14.189 -15.875 1.00 26.70 463 ASP A O 1
ATOM 3177 N N . LYS A 1 388 ? -32.803 12.365 -15.049 1.00 29.12 464 LYS A N 1
ATOM 3178 C CA . LYS A 1 388 ? -31.458 12.889 -15.041 1.00 25.90 464 LYS A CA 1
ATOM 3179 C C . LYS A 1 388 ? -30.505 11.673 -15.106 1.00 20.87 464 LYS A C 1
ATOM 3180 O O . LYS A 1 388 ? -30.857 10.554 -14.715 1.00 23.18 464 LYS A O 1
ATOM 3186 N N . PRO A 1 389 ? -29.349 11.918 -15.611 1.00 19.05 465 PRO A N 1
ATOM 3187 C CA . PRO A 1 389 ? -28.309 10.857 -15.448 1.00 19.11 465 PRO A CA 1
ATOM 3188 C C . PRO A 1 389 ? -27.973 10.719 -14.001 1.00 20.59 465 PRO A C 1
ATOM 3189 O O . PRO A 1 389 ? -28.141 11.647 -13.219 1.00 19.34 465 PRO A O 1
ATOM 3193 N N . PHE A 1 390 ? -27.496 9.557 -13.630 1.00 16.30 466 PHE A N 1
ATOM 3194 C CA . PHE A 1 390 ? -27.070 9.375 -12.224 1.00 16.20 466 PHE A CA 1
ATOM 3195 C C . PHE A 1 390 ? -25.977 8.280 -12.173 1.00 14.02 466 PHE A C 1
ATOM 3196 O O . PHE A 1 390 ? -25.860 7.494 -13.135 1.00 13.24 466 PHE A O 1
ATOM 3204 N N . PHE A 1 391 ? -25.181 8.295 -11.130 1.00 12.68 467 PHE A N 1
ATOM 3205 C CA . PHE A 1 391 ? -24.137 7.318 -10.876 1.00 13.62 467 PHE A CA 1
ATOM 3206 C C . PHE A 1 391 ? -24.506 6.270 -9.776 1.00 16.36 467 PHE A C 1
ATOM 3207 O O . PHE A 1 391 ? -25.058 6.644 -8.716 1.00 17.25 467 PHE A O 1
ATOM 3215 N N . ILE A 1 392 ? -24.206 5.016 -10.050 1.00 14.68 468 ILE A N 1
ATOM 3216 C CA . ILE A 1 392 ? -24.172 3.968 -9.076 1.00 14.32 468 ILE A CA 1
ATOM 3217 C C . ILE A 1 392 ? -22.744 3.905 -8.671 1.00 15.98 468 ILE A C 1
ATOM 3218 O O . ILE A 1 392 ? -21.831 3.910 -9.544 1.00 15.07 468 ILE A O 1
ATOM 3223 N N . VAL A 1 393 ? -22.456 3.900 -7.375 1.00 14.20 469 VAL A N 1
ATOM 3224 C CA . VAL A 1 393 ? -21.071 4.055 -6.862 1.00 13.63 469 VAL A CA 1
ATOM 3225 C C . VAL A 1 393 ? -20.725 3.030 -5.779 1.00 13.26 469 VAL A C 1
ATOM 3226 O O . VAL A 1 393 ? -21.602 2.397 -5.205 1.00 14.13 469 VAL A O 1
ATOM 3230 N N . GLU A 1 394 ? -19.432 2.886 -5.562 1.00 13.93 470 GLU A N 1
ATOM 3231 C CA . GLU A 1 394 ? -18.850 2.140 -4.425 1.00 14.65 470 GLU A CA 1
ATOM 3232 C C . GLU A 1 394 ? -19.163 0.646 -4.548 1.00 14.47 470 GLU A C 1
ATOM 3233 O O . GLU A 1 394 ? -19.463 -0.050 -3.593 1.00 15.80 470 GLU A O 1
ATOM 3239 N N . HIS A 1 395 ? -19.084 0.133 -5.763 1.00 14.56 471 HIS A N 1
ATOM 3240 C CA . HIS A 1 395 ? -19.264 -1.275 -5.980 1.00 15.27 471 HIS A CA 1
ATOM 3241 C C . HIS A 1 395 ? -18.312 -2.150 -5.154 1.00 13.19 471 HIS A C 1
ATOM 3242 O O . HIS A 1 395 ? -17.138 -1.823 -4.971 1.00 14.60 471 HIS A O 1
ATOM 3249 N N . PRO A 1 396 ? -18.802 -3.331 -4.706 1.00 13.09 472 PRO A N 1
ATOM 3250 C CA . PRO A 1 396 ? -17.967 -4.336 -4.079 1.00 13.59 472 PRO A CA 1
ATOM 3251 C C . PRO A 1 396 ? -16.747 -4.697 -4.912 1.00 14.99 472 PRO A C 1
ATOM 3252 O O . PRO A 1 396 ? -16.841 -4.728 -6.173 1.00 16.14 472 PRO A O 1
ATOM 3256 N N . GLN A 1 397 ? -15.646 -4.966 -4.249 1.00 14.45 473 GLN A N 1
ATOM 3257 C CA . GLN A 1 397 ? -14.462 -5.529 -4.842 1.00 16.51 473 GLN A CA 1
ATOM 3258 C C . GLN A 1 397 ? -14.723 -6.758 -5.695 1.00 17.28 473 GLN A C 1
ATOM 3259 O O . GLN A 1 397 ? -14.107 -6.922 -6.717 1.00 18.83 473 GLN A O 1
ATOM 3265 N N . ILE A 1 398 ? -15.610 -7.605 -5.267 1.00 16.97 474 ILE A N 1
ATOM 3266 C CA . ILE A 1 398 ? -15.806 -8.820 -6.035 1.00 18.51 474 ILE A CA 1
ATOM 3267 C C . ILE A 1 398 ? -16.427 -8.529 -7.395 1.00 17.68 474 ILE A C 1
ATOM 3268 O O . ILE A 1 398 ? -16.374 -9.351 -8.289 1.00 21.18 474 ILE A O 1
ATOM 3273 N N . MET A 1 399 ? -17.129 -7.392 -7.537 1.00 15.06 475 MET A N 1
ATOM 3274 C CA . MET A 1 399 ? -17.663 -6.939 -8.839 1.00 18.62 475 MET A CA 1
ATOM 3275 C C . MET A 1 399 ? -16.649 -6.169 -9.697 1.00 18.82 475 MET A C 1
ATOM 3276 O O . MET A 1 399 ? -16.936 -5.912 -10.892 1.00 20.22 475 MET A O 1
ATOM 3281 N N . SER A 1 400 ? -15.514 -5.846 -9.129 1.00 18.33 476 SER A N 1
ATOM 3282 C CA . SER A 1 400 ? -14.668 -4.749 -9.645 1.00 19.43 476 SER A CA 1
ATOM 3283 C C . SER A 1 400 ? -13.199 -5.104 -9.392 1.00 18.61 476 SER A C 1
ATOM 3284 O O . SER A 1 400 ? -12.548 -4.440 -8.637 1.00 17.24 476 SER A O 1
ATOM 3287 N N . PRO A 1 401 ? -12.703 -6.215 -9.963 1.00 19.07 477 PRO A N 1
ATOM 3288 C CA . PRO A 1 401 ? -11.347 -6.681 -9.556 1.00 22.26 477 PRO A CA 1
ATOM 3289 C C . PRO A 1 401 ? -10.176 -5.799 -9.960 1.00 22.57 477 PRO A C 1
ATOM 3290 O O . PRO A 1 401 ? -9.057 -5.949 -9.412 1.00 21.87 477 PRO A O 1
ATOM 3294 N N . LEU A 1 402 ? -10.417 -4.839 -10.847 1.00 18.82 478 LEU A N 1
ATOM 3295 C CA . LEU A 1 402 ? -9.342 -3.872 -11.161 1.00 18.43 478 LEU A CA 1
ATOM 3296 C C . LEU A 1 402 ? -9.399 -2.542 -10.421 1.00 18.08 478 LEU A C 1
ATOM 3297 O O . LEU A 1 402 ? -8.578 -1.635 -10.638 1.00 17.32 478 LEU A O 1
ATOM 3302 N N . ALA A 1 403 ? -10.405 -2.387 -9.551 1.00 16.43 479 ALA A N 1
ATOM 3303 C CA . ALA A 1 403 ? -10.637 -1.136 -8.867 1.00 15.05 479 ALA A CA 1
ATOM 3304 C C . ALA A 1 403 ? -10.011 -1.134 -7.498 1.00 15.10 479 ALA A C 1
ATOM 3305 O O . ALA A 1 403 ? -10.116 -2.057 -6.707 1.00 19.65 479 ALA A O 1
ATOM 3307 N N . LYS A 1 404 ? -9.441 0.012 -7.166 1.00 14.88 480 LYS A N 1
ATOM 3308 C CA . LYS A 1 404 ? -8.746 0.185 -5.919 1.00 17.26 480 LYS A CA 1
ATOM 3309 C C . LYS A 1 404 ? -9.749 0.140 -4.750 1.00 17.56 480 LYS A C 1
ATOM 3310 O O . LYS A 1 404 ? -10.896 0.666 -4.843 1.00 15.72 480 LYS A O 1
ATOM 3316 N N . TYR A 1 405 ? -9.255 -0.372 -3.609 1.00 18.57 481 TYR A N 1
ATOM 3317 C CA . TYR A 1 405 ? -10.109 -0.439 -2.401 1.00 18.35 481 TYR A CA 1
ATOM 3318 C C . TYR A 1 405 ? -10.614 0.863 -1.911 1.00 20.29 481 TYR A C 1
ATOM 3319 O O . TYR A 1 405 ? -9.918 1.897 -2.008 1.00 19.34 481 TYR A O 1
ATOM 3328 N N . HIS A 1 406 ? -11.866 0.935 -1.426 1.00 18.48 482 HIS A N 1
ATOM 3329 C CA . HIS A 1 406 ? -12.440 2.158 -0.941 1.00 17.79 482 HIS A CA 1
ATOM 3330 C C . HIS A 1 406 ? -11.676 2.516 0.369 1.00 23.69 482 HIS A C 1
ATOM 3331 O O . HIS A 1 406 ? -11.346 1.644 1.141 1.00 22.54 482 HIS A O 1
ATOM 3338 N N . ARG A 1 407 ? -11.415 3.783 0.578 1.00 25.38 483 ARG A N 1
ATOM 3339 C CA . ARG A 1 407 ? -10.532 4.125 1.706 1.00 35.54 483 ARG A CA 1
ATOM 3340 C C . ARG A 1 407 ? -11.236 4.108 3.039 1.00 35.09 483 ARG A C 1
ATOM 3341 O O . ARG A 1 407 ? -10.576 4.004 4.035 1.00 39.01 483 ARG A O 1
ATOM 3349 N N . THR A 1 408 ? -12.568 4.108 3.086 1.00 28.27 484 THR A N 1
ATOM 3350 C CA . THR A 1 408 ? -13.296 4.013 4.334 1.00 30.02 484 THR A CA 1
ATOM 3351 C C . THR A 1 408 ? -14.442 3.046 4.480 1.00 29.38 484 THR A C 1
ATOM 3352 O O . THR A 1 408 ? -15.022 2.941 5.557 1.00 28.29 484 THR A O 1
ATOM 3356 N N . LYS A 1 409 ? -14.853 2.365 3.407 1.00 25.47 485 LYS A N 1
ATOM 3357 C CA . LYS A 1 409 ? -15.988 1.425 3.444 1.00 23.11 485 LYS A CA 1
ATOM 3358 C C . LYS A 1 409 ? -15.339 0.082 3.052 1.00 23.73 485 LYS A C 1
ATOM 3359 O O . LYS A 1 409 ? -15.061 -0.188 1.859 1.00 21.62 485 LYS A O 1
ATOM 3365 N N . PRO A 1 410 ? -14.940 -0.728 4.044 1.00 23.27 486 PRO A N 1
ATOM 3366 C CA . PRO A 1 410 ? -14.269 -1.965 3.640 1.00 20.13 486 PRO A CA 1
ATOM 3367 C C . PRO A 1 410 ? -15.056 -2.880 2.741 1.00 18.88 486 PRO A C 1
ATOM 3368 O O . PRO A 1 410 ? -16.271 -2.935 2.823 1.00 19.72 486 PRO A O 1
ATOM 3372 N N . GLY A 1 411 ? -14.367 -3.533 1.818 1.00 19.63 487 GLY A N 1
ATOM 3373 C CA . GLY A 1 411 ? -14.954 -4.406 0.879 1.00 18.48 487 GLY A CA 1
ATOM 3374 C C . GLY A 1 411 ? -15.493 -3.755 -0.421 1.00 17.29 487 GLY A C 1
ATOM 3375 O O . GLY A 1 411 ? -15.873 -4.505 -1.375 1.00 17.27 487 GLY A O 1
ATOM 3376 N N . LEU A 1 412 ? -15.561 -2.439 -0.409 1.00 16.52 488 LEU A N 1
ATOM 3377 C CA . LEU A 1 412 ? -16.065 -1.683 -1.548 1.00 16.13 488 LEU A CA 1
ATOM 3378 C C . LEU A 1 412 ? -14.842 -1.099 -2.289 1.00 16.36 488 LEU A C 1
ATOM 3379 O O . LEU A 1 412 ? -13.693 -1.305 -1.931 1.00 17.94 488 LEU A O 1
ATOM 3384 N N . THR A 1 413 ? -15.159 -0.404 -3.396 1.00 15.03 489 THR A N 1
ATOM 3385 C CA . THR A 1 413 ? -14.169 0.230 -4.290 1.00 13.94 489 THR A CA 1
ATOM 3386 C C . THR A 1 413 ? -14.565 1.641 -4.587 1.00 13.69 489 THR A C 1
ATOM 3387 O O . THR A 1 413 ? -15.667 2.075 -4.275 1.00 16.05 489 THR A O 1
ATOM 3391 N N . GLU A 1 414 ? -13.603 2.359 -5.182 1.00 16.80 490 GLU A N 1
ATOM 3392 C CA . GLU A 1 414 ? -13.838 3.711 -5.664 1.00 19.79 490 GLU A CA 1
ATOM 3393 C C . GLU A 1 414 ? -14.220 3.652 -7.144 1.00 20.47 490 GLU A C 1
ATOM 3394 O O . GLU A 1 414 ? -13.296 3.878 -7.988 1.00 17.85 490 GLU A O 1
ATOM 3400 N N . ARG A 1 415 ? -15.412 3.190 -7.398 1.00 16.34 491 ARG A N 1
ATOM 3401 C CA . ARG A 1 415 ? -15.941 2.965 -8.759 1.00 15.61 491 ARG A CA 1
ATOM 3402 C C . ARG A 1 415 ? -17.217 3.782 -8.895 1.00 14.32 491 ARG A C 1
ATOM 3403 O O . ARG A 1 415 ? -17.994 4.015 -7.920 1.00 14.07 491 ARG A O 1
ATOM 3411 N N . LEU A 1 416 ? -17.465 4.237 -10.139 1.00 12.29 492 LEU A N 1
ATOM 3412 C CA . LEU A 1 416 ? -18.685 4.934 -10.500 1.00 12.33 492 LEU A CA 1
ATOM 3413 C C . LEU A 1 416 ? -19.159 4.400 -11.849 1.00 16.36 492 LEU A C 1
ATOM 3414 O O . LEU A 1 416 ? -18.344 4.125 -12.720 1.00 15.73 492 LEU A O 1
ATOM 3419 N N . GLU A 1 417 ? -20.448 4.318 -12.040 1.00 15.91 493 GLU A N 1
ATOM 3420 C CA . GLU A 1 417 ? -21.031 3.852 -13.306 1.00 15.40 493 GLU A CA 1
ATOM 3421 C C . GLU A 1 417 ? -22.196 4.757 -13.593 1.00 16.78 493 GLU A C 1
ATOM 3422 O O . GLU A 1 417 ? -23.012 4.947 -12.739 1.00 16.14 493 GLU A O 1
ATOM 3428 N N . MET A 1 418 ? -22.257 5.401 -14.756 1.00 11.99 494 MET A N 1
ATOM 3429 C CA . MET A 1 418 ? -23.246 6.397 -15.022 1.00 14.01 494 MET A CA 1
ATOM 3430 C C . MET A 1 418 ? -24.303 5.795 -15.929 1.00 14.00 494 MET A C 1
ATOM 3431 O O . MET A 1 418 ? -23.967 5.098 -16.889 1.00 12.86 494 MET A O 1
ATOM 3436 N N . PHE A 1 419 ? -25.584 6.073 -15.654 1.00 13.47 495 PHE A N 1
ATOM 3437 C CA . PHE A 1 419 ? -26.758 5.530 -16.341 1.00 15.16 495 PHE A CA 1
ATOM 3438 C C . PHE A 1 419 ? -27.615 6.693 -16.845 1.00 16.02 495 PHE A C 1
ATOM 3439 O O . PHE A 1 419 ? -27.720 7.732 -16.192 1.00 15.87 495 PHE A O 1
ATOM 3447 N N . ILE A 1 420 ? -28.091 6.523 -18.064 1.00 17.41 496 ILE A N 1
ATOM 3448 C CA . ILE A 1 420 ? -29.112 7.427 -18.693 1.00 19.88 496 ILE A CA 1
ATOM 3449 C C . ILE A 1 420 ? -30.280 6.521 -18.997 1.00 20.03 496 ILE A C 1
ATOM 3450 O O . ILE A 1 420 ? -30.154 5.500 -19.738 1.00 16.81 496 ILE A O 1
ATOM 3455 N N . CYS A 1 421 ? -31.468 6.877 -18.439 1.00 21.66 497 CYS A N 1
ATOM 3456 C CA . CYS A 1 421 ? -32.663 6.071 -18.599 1.00 22.07 497 CYS A CA 1
ATOM 3457 C C . CYS A 1 421 ? -32.473 4.608 -18.402 1.00 20.34 497 CYS A C 1
ATOM 3458 O O . CYS A 1 421 ? -32.906 3.810 -19.197 1.00 21.68 497 CYS A O 1
ATOM 3461 N N . GLY A 1 422 ? -31.789 4.244 -17.329 1.00 19.67 498 GLY A N 1
ATOM 3462 C CA . GLY A 1 422 ? -31.658 2.878 -16.977 1.00 20.29 498 GLY A CA 1
ATOM 3463 C C . GLY A 1 422 ? -30.610 2.120 -17.771 1.00 20.61 498 GLY A C 1
ATOM 3464 O O . GLY A 1 422 ? -30.471 0.939 -17.598 1.00 19.21 498 GLY A O 1
ATOM 3465 N N . LYS A 1 423 ? -29.856 2.808 -18.619 1.00 16.78 499 LYS A N 1
ATOM 3466 C CA . LYS A 1 423 ? -28.771 2.155 -19.433 1.00 14.36 499 LYS A CA 1
ATOM 3467 C C . LYS A 1 423 ? -27.379 2.673 -19.111 1.00 13.62 499 LYS A C 1
ATOM 3468 O O . LYS A 1 423 ? -27.209 3.899 -19.033 1.00 13.67 499 LYS A O 1
ATOM 3474 N N . GLU A 1 424 ? -26.443 1.724 -18.881 1.00 13.60 500 GLU A N 1
ATOM 3475 C CA . GLU A 1 424 ? -25.058 2.068 -18.559 1.00 12.88 500 GLU A CA 1
ATOM 3476 C C . GLU A 1 424 ? -24.397 2.774 -19.757 1.00 12.98 500 GLU A C 1
ATOM 3477 O O . GLU A 1 424 ? -24.387 2.211 -20.886 1.00 13.98 500 GLU A O 1
ATOM 3483 N N . VAL A 1 425 ? -23.842 3.948 -19.553 1.00 12.81 501 VAL A N 1
ATOM 3484 C CA . VAL A 1 425 ? -23.051 4.585 -20.637 1.00 12.78 501 VAL A CA 1
ATOM 3485 C C . VAL A 1 425 ? -21.567 4.863 -20.290 1.00 13.04 501 VAL A C 1
ATOM 3486 O O . VAL A 1 425 ? -20.772 5.265 -21.129 1.00 12.53 501 VAL A O 1
ATOM 3490 N N . LEU A 1 426 ? -21.194 4.690 -19.046 1.00 11.79 502 LEU A N 1
ATOM 3491 C CA . LEU A 1 426 ? -19.909 5.054 -18.518 1.00 12.38 502 LEU A CA 1
ATOM 3492 C C . LEU A 1 426 ? -19.576 4.216 -17.278 1.00 12.20 502 LEU A C 1
ATOM 3493 O O . LEU A 1 426 ? -20.463 3.891 -16.493 1.00 13.79 502 LEU A O 1
ATOM 3498 N N . ASN A 1 427 ? -18.327 3.789 -17.223 1.00 11.96 503 ASN A N 1
ATOM 3499 C CA . ASN A 1 427 ? -17.821 3.069 -16.045 1.00 12.69 503 ASN A CA 1
ATOM 3500 C C . ASN A 1 427 ? -16.455 3.615 -15.796 1.00 12.60 503 ASN A C 1
ATOM 3501 O O . ASN A 1 427 ? -15.629 3.786 -16.710 1.00 12.58 503 ASN A O 1
ATOM 3506 N N . ALA A 1 428 ? -16.121 3.873 -14.514 1.00 11.99 504 ALA A N 1
ATOM 3507 C CA . ALA A 1 428 ? -14.815 4.478 -14.172 1.00 10.81 504 ALA A CA 1
ATOM 3508 C C . ALA A 1 428 ? -14.411 4.074 -12.762 1.00 12.35 504 ALA A C 1
ATOM 3509 O O . ALA A 1 428 ? -15.262 3.810 -11.901 1.00 12.01 504 ALA A O 1
ATOM 3511 N N . TYR A 1 429 ? -13.101 4.110 -12.511 1.00 12.79 505 TYR A N 1
ATOM 3512 C CA . TYR A 1 429 ? -12.605 3.814 -11.170 1.00 13.92 505 TYR A CA 1
ATOM 3513 C C . TYR A 1 429 ? -11.163 4.174 -11.034 1.00 14.55 505 TYR A C 1
ATOM 3514 O O . TYR A 1 429 ? -10.457 4.267 -11.994 1.00 14.27 505 TYR A O 1
ATOM 3523 N N . THR A 1 430 ? -10.729 4.400 -9.789 1.00 12.52 506 THR A N 1
ATOM 3524 C CA A THR A 1 430 ? -9.312 4.406 -9.402 0.50 14.61 506 THR A CA 1
ATOM 3525 C CA B THR A 1 430 ? -9.289 4.417 -9.566 0.50 14.32 506 THR A CA 1
ATOM 3526 C C . THR A 1 430 ? -8.748 3.003 -9.642 1.00 14.65 506 THR A C 1
ATOM 3527 O O . THR A 1 430 ? -9.403 2.001 -9.201 1.00 13.30 506 THR A O 1
ATOM 3534 N N . GLU A 1 431 ? -7.597 2.850 -10.303 1.00 14.35 507 GLU A N 1
ATOM 3535 C CA . GLU A 1 431 ? -7.018 1.523 -10.583 1.00 14.79 507 GLU A CA 1
ATOM 3536 C C . GLU A 1 431 ? -6.341 0.907 -9.341 1.00 13.96 507 GLU A C 1
ATOM 3537 O O . GLU A 1 431 ? -5.655 1.603 -8.610 1.00 15.56 507 GLU A O 1
ATOM 3543 N N . LEU A 1 432 ? -6.595 -0.388 -9.119 1.00 16.65 508 LEU A N 1
ATOM 3544 C CA . LEU A 1 432 ? -5.858 -1.125 -8.072 1.00 16.38 508 LEU A CA 1
ATOM 3545 C C . LEU A 1 432 ? -4.407 -1.263 -8.562 1.00 21.21 508 LEU A C 1
ATOM 3546 O O . LEU A 1 432 ? -4.154 -2.003 -9.526 1.00 21.83 508 LEU A O 1
ATOM 3551 N N . ASN A 1 433 ? -3.488 -0.514 -7.946 1.00 18.35 509 ASN A N 1
ATOM 3552 C CA . ASN A 1 433 ? -2.110 -0.518 -8.431 1.00 17.41 509 ASN A CA 1
ATOM 3553 C C . ASN A 1 433 ? -1.078 -1.277 -7.577 1.00 20.15 509 ASN A C 1
ATOM 3554 O O . ASN A 1 433 ? 0.091 -1.345 -7.962 1.00 20.21 509 ASN A O 1
ATOM 3559 N N . ASP A 1 434 ? -1.522 -1.865 -6.468 1.00 19.68 510 ASP A N 1
ATOM 3560 C CA . ASP A 1 434 ? -0.639 -2.706 -5.617 1.00 18.86 510 ASP A CA 1
ATOM 3561 C C . ASP A 1 434 ? -0.667 -4.104 -6.146 1.00 17.48 510 ASP A C 1
ATOM 3562 O O . ASP A 1 434 ? -1.694 -4.784 -6.057 1.00 20.18 510 ASP A O 1
ATOM 3567 N N . PRO A 1 435 ? 0.442 -4.581 -6.779 1.00 18.24 511 PRO A N 1
ATOM 3568 C CA . PRO A 1 435 ? 0.446 -5.908 -7.388 1.00 20.36 511 PRO A CA 1
ATOM 3569 C C . PRO A 1 435 ? 0.182 -7.012 -6.363 1.00 22.41 511 PRO A C 1
ATOM 3570 O O . PRO A 1 435 ? -0.416 -8.036 -6.693 1.00 25.34 511 PRO A O 1
ATOM 3574 N N . PHE A 1 436 ? 0.531 -6.768 -5.127 1.00 24.39 512 PHE A N 1
ATOM 3575 C CA . PHE A 1 436 ? 0.235 -7.777 -4.068 1.00 25.41 512 PHE A CA 1
ATOM 3576 C C . PHE A 1 436 ? -1.213 -7.827 -3.639 1.00 26.40 512 PHE A C 1
ATOM 3577 O O . PHE A 1 436 ? -1.614 -8.788 -2.923 1.00 30.72 512 PHE A O 1
ATOM 3585 N N . LYS A 1 437 ? -2.018 -6.819 -4.024 1.00 21.69 513 LYS A N 1
ATOM 3586 C CA . LYS A 1 437 ? -3.436 -6.885 -3.823 1.00 21.91 513 LYS A CA 1
ATOM 3587 C C . LYS A 1 437 ? -4.219 -7.264 -5.055 1.00 24.71 513 LYS A C 1
ATOM 3588 O O . LYS A 1 437 ? -5.442 -7.454 -4.933 1.00 25.13 513 LYS A O 1
ATOM 3594 N N . GLN A 1 438 ? -3.567 -7.379 -6.227 1.00 24.39 514 GLN A N 1
ATOM 3595 C CA . GLN A 1 438 ? -4.260 -7.676 -7.445 1.00 25.10 514 GLN A CA 1
ATOM 3596 C C . GLN A 1 438 ? -4.403 -9.222 -7.571 1.00 31.39 514 GLN A C 1
ATOM 3597 O O . GLN A 1 438 ? -3.483 -9.915 -7.978 1.00 30.40 514 GLN A O 1
ATOM 3603 N N . LYS A 1 439 ? -5.564 -9.735 -7.206 1.00 29.89 515 LYS A N 1
ATOM 3604 C CA . LYS A 1 439 ? -5.743 -11.187 -7.078 1.00 37.76 515 LYS A CA 1
ATOM 3605 C C . LYS A 1 439 ? -5.581 -11.913 -8.403 1.00 38.50 515 LYS A C 1
ATOM 3606 O O . LYS A 1 439 ? -5.132 -13.070 -8.470 1.00 28.56 515 LYS A O 1
ATOM 3612 N N . GLU A 1 440 ? -5.897 -11.192 -9.475 1.00 35.69 516 GLU A N 1
ATOM 3613 C CA . GLU A 1 440 ? -5.881 -11.766 -10.768 1.00 41.14 516 GLU A CA 1
ATOM 3614 C C . GLU A 1 440 ? -4.459 -11.910 -11.242 1.00 39.68 516 GLU A C 1
ATOM 3615 O O . GLU A 1 440 ? -4.289 -12.316 -12.361 1.00 56.49 516 GLU A O 1
ATOM 3617 N N . CYS A 1 441 ? -3.457 -11.555 -10.403 1.00 43.89 517 CYS A N 1
ATOM 3618 C CA A CYS A 1 441 ? -2.106 -11.819 -10.802 0.50 48.03 517 CYS A CA 1
ATOM 3619 C CA B CYS A 1 441 ? -1.984 -11.709 -10.601 0.50 45.40 517 CYS A CA 1
ATOM 3620 C C . CYS A 1 441 ? -1.544 -13.075 -10.167 1.00 55.20 517 CYS A C 1
ATOM 3621 O O . CYS A 1 441 ? -0.944 -13.851 -10.912 1.00 69.20 517 CYS A O 1
ATOM 3626 N N . PHE A 1 442 ? -1.806 -13.308 -8.876 1.00 61.47 518 PHE A N 1
ATOM 3627 C CA . PHE A 1 442 ? -1.146 -14.347 -8.097 1.00 70.12 518 PHE A CA 1
ATOM 3628 C C . PHE A 1 442 ? -2.028 -15.509 -7.736 1.00 71.10 518 PHE A C 1
ATOM 3629 O O . PHE A 1 442 ? -1.890 -16.557 -8.350 1.00 80.91 518 PHE A O 1
ATOM 3637 N N . LEU A 1 459 ? -5.422 -12.668 -15.288 1.00 58.02 535 LEU A N 1
ATOM 3638 C CA . LEU A 1 459 ? -5.064 -11.456 -16.055 1.00 61.64 535 LEU A CA 1
ATOM 3639 C C . LEU A 1 459 ? -3.843 -11.704 -16.947 1.00 61.97 535 LEU A C 1
ATOM 3640 O O . LEU A 1 459 ? -2.886 -12.376 -16.530 1.00 55.38 535 LEU A O 1
ATOM 3645 N N . ASP A 1 460 ? -3.862 -11.149 -18.160 1.00 62.25 536 ASP A N 1
ATOM 3646 C CA . ASP A 1 460 ? -2.684 -11.196 -19.056 1.00 62.10 536 ASP A CA 1
ATOM 3647 C C . ASP A 1 460 ? -1.430 -10.989 -18.221 1.00 55.88 536 ASP A C 1
ATOM 3648 O O . ASP A 1 460 ? -1.282 -9.908 -17.634 1.00 52.09 536 ASP A O 1
ATOM 3653 N N . SER A 1 461 ? -0.557 -12.015 -18.196 1.00 47.26 537 SER A N 1
ATOM 3654 C CA A SER A 1 461 ? 0.643 -12.015 -17.332 0.50 41.02 537 SER A CA 1
ATOM 3655 C CA B SER A 1 461 ? 0.697 -12.044 -17.401 0.50 41.00 537 SER A CA 1
ATOM 3656 C C . SER A 1 461 ? 1.464 -10.753 -17.595 1.00 36.76 537 SER A C 1
ATOM 3657 O O . SER A 1 461 ? 2.125 -10.270 -16.685 1.00 33.18 537 SER A O 1
ATOM 3662 N N . ALA A 1 462 ? 1.387 -10.236 -18.818 1.00 32.21 538 ALA A N 1
ATOM 3663 C CA . ALA A 1 462 ? 1.991 -8.942 -19.225 1.00 32.30 538 ALA A CA 1
ATOM 3664 C C . ALA A 1 462 ? 1.494 -7.766 -18.381 1.00 28.72 538 ALA A C 1
ATOM 3665 O O . ALA A 1 462 ? 2.284 -6.899 -18.029 1.00 27.26 538 ALA A O 1
ATOM 3667 N N . PHE A 1 463 ? 0.214 -7.751 -18.021 1.00 30.01 539 PHE A N 1
ATOM 3668 C CA . PHE A 1 463 ? -0.310 -6.681 -17.166 1.00 33.01 539 PHE A CA 1
ATOM 3669 C C . PHE A 1 463 ? 0.261 -6.717 -15.784 1.00 26.24 539 PHE A C 1
ATOM 3670 O O . PHE A 1 463 ? 0.650 -5.695 -15.222 1.00 25.95 539 PHE A O 1
ATOM 3678 N N . CYS A 1 464 ? 0.263 -7.929 -15.205 1.00 25.87 540 CYS A N 1
ATOM 3679 C CA A CYS A 1 464 ? 0.780 -8.166 -13.866 0.25 25.71 540 CYS A CA 1
ATOM 3680 C CA B CYS A 1 464 ? 0.790 -8.084 -13.811 0.25 25.18 540 CYS A CA 1
ATOM 3681 C CA C CYS A 1 464 ? 0.739 -8.223 -13.912 0.50 26.98 540 CYS A CA 1
ATOM 3682 C C . CYS A 1 464 ? 2.258 -7.727 -13.774 1.00 23.41 540 CYS A C 1
ATOM 3683 O O . CYS A 1 464 ? 2.688 -7.023 -12.877 1.00 23.53 540 CYS A O 1
ATOM 3690 N N . THR A 1 465 ? 3.005 -8.102 -14.761 1.00 21.14 541 THR A N 1
ATOM 3691 C CA . THR A 1 465 ? 4.373 -7.733 -14.862 1.00 18.20 541 THR A CA 1
ATOM 3692 C C . THR A 1 465 ? 4.507 -6.230 -14.889 1.00 21.73 541 THR A C 1
ATOM 3693 O O . THR A 1 465 ? 5.393 -5.633 -14.292 1.00 17.83 541 THR A O 1
ATOM 3697 N N . SER A 1 466 ? 3.657 -5.587 -15.709 1.00 18.89 542 SER A N 1
ATOM 3698 C CA . SER A 1 466 ? 3.801 -4.131 -15.827 1.00 18.98 542 SER A CA 1
ATOM 3699 C C . SER A 1 466 ? 3.502 -3.460 -14.530 1.00 17.72 542 SER A C 1
ATOM 3700 O O . SER A 1 466 ? 4.135 -2.426 -14.173 1.00 17.18 542 SER A O 1
ATOM 3703 N N . LEU A 1 467 ? 2.558 -3.988 -13.715 1.00 17.55 543 LEU A N 1
ATOM 3704 C CA . LEU A 1 467 ? 2.362 -3.414 -12.402 1.00 18.45 543 LEU A CA 1
ATOM 3705 C C . LEU A 1 467 ? 3.569 -3.437 -11.479 1.00 20.43 543 LEU A C 1
ATOM 3706 O O . LEU A 1 467 ? 3.683 -2.628 -10.632 1.00 20.56 543 LEU A O 1
ATOM 3711 N N . GLU A 1 468 ? 4.405 -4.470 -11.616 1.00 18.50 544 GLU A N 1
ATOM 3712 C CA . GLU A 1 468 ? 5.616 -4.619 -10.866 1.00 19.67 544 GLU A CA 1
ATOM 3713 C C . GLU A 1 468 ? 6.624 -3.589 -11.210 1.00 19.97 544 GLU A C 1
ATOM 3714 O O . GLU A 1 468 ? 7.601 -3.363 -10.495 1.00 17.97 544 GLU A O 1
ATOM 3720 N N . TYR A 1 469 ? 6.452 -2.903 -12.354 1.00 17.25 545 TYR A N 1
ATOM 3721 C CA . TYR A 1 469 ? 7.327 -1.750 -12.615 1.00 17.33 545 TYR A CA 1
ATOM 3722 C C . TYR A 1 469 ? 6.853 -0.428 -12.097 1.00 17.79 545 TYR A C 1
ATOM 3723 O O . TYR A 1 469 ? 7.596 0.568 -12.120 1.00 19.25 545 TYR A O 1
ATOM 3732 N N . GLY A 1 470 ? 5.637 -0.421 -11.518 1.00 16.34 546 GLY A N 1
ATOM 3733 C CA . GLY A 1 470 ? 5.152 0.765 -10.861 1.00 17.24 546 GLY A CA 1
ATOM 3734 C C . GLY A 1 470 ? 4.134 1.537 -11.734 1.00 18.86 546 GLY A C 1
ATOM 3735 O O . GLY A 1 470 ? 4.512 2.262 -12.700 1.00 16.84 546 GLY A O 1
ATOM 3736 N N . LEU A 1 471 ? 2.878 1.290 -11.430 1.00 17.26 547 LEU A N 1
ATOM 3737 C CA . LEU A 1 471 ? 1.738 2.119 -11.969 1.00 15.81 547 LEU A CA 1
ATOM 3738 C C . LEU A 1 471 ? 1.449 3.143 -10.932 1.00 17.40 547 LEU A C 1
ATOM 3739 O O . LEU A 1 471 ? 1.181 2.792 -9.790 1.00 16.89 547 LEU A O 1
ATOM 3744 N N . PRO A 1 472 ? 1.565 4.440 -11.295 1.00 16.14 548 PRO A N 1
ATOM 3745 C CA . PRO A 1 472 ? 1.170 5.490 -10.421 1.00 16.77 548 PRO A CA 1
ATOM 3746 C C . PRO A 1 472 ? -0.277 5.365 -9.997 1.00 16.27 548 PRO A C 1
ATOM 3747 O O . PRO A 1 472 ? -1.014 4.766 -10.684 1.00 17.64 548 PRO A O 1
ATOM 3751 N N . PRO A 1 473 ? -0.674 5.976 -8.904 1.00 17.58 549 PRO A N 1
ATOM 3752 C CA . PRO A 1 473 ? -2.094 6.137 -8.708 1.00 16.12 549 PRO A CA 1
ATOM 3753 C C . PRO A 1 473 ? -2.732 6.772 -9.975 1.00 17.09 549 PRO A C 1
ATOM 3754 O O . PRO A 1 473 ? -2.195 7.746 -10.513 1.00 18.30 549 PRO A O 1
ATOM 3758 N N . THR A 1 474 ? -3.801 6.168 -10.418 1.00 15.10 550 THR A N 1
ATOM 3759 C CA . THR A 1 474 ? -4.419 6.475 -11.729 1.00 15.05 550 THR A CA 1
ATOM 3760 C C . THR A 1 474 ? -5.911 6.312 -11.697 1.00 14.40 550 THR A C 1
ATOM 3761 O O . THR A 1 474 ? -6.408 5.354 -11.007 1.00 16.10 550 THR A O 1
ATOM 3765 N N . GLY A 1 475 ? -6.603 7.142 -12.478 1.00 14.81 551 GLY A N 1
ATOM 3766 C CA . GLY A 1 475 ? -8.037 6.937 -12.712 1.00 14.50 551 GLY A CA 1
ATOM 3767 C C . GLY A 1 475 ? -8.276 6.524 -14.138 1.00 14.47 551 GLY A C 1
ATOM 3768 O O . GLY A 1 475 ? -7.689 7.086 -15.088 1.00 14.43 551 GLY A O 1
ATOM 3769 N N . GLY A 1 476 ? -9.191 5.599 -14.313 1.00 13.30 552 GLY A N 1
ATOM 3770 C CA . GLY A 1 476 ? -9.545 5.174 -15.691 1.00 12.63 552 GLY A CA 1
ATOM 3771 C C . GLY A 1 476 ? -11.008 5.295 -15.881 1.00 11.77 552 GLY A C 1
ATOM 3772 O O . GLY A 1 476 ? -11.857 5.146 -14.929 1.00 12.09 552 GLY A O 1
ATOM 3773 N N . LEU A 1 477 ? -11.402 5.417 -17.139 1.00 10.87 553 LEU A N 1
ATOM 3774 C CA . LEU A 1 477 ? -12.827 5.692 -17.476 1.00 9.96 553 LEU A CA 1
ATOM 3775 C C . LEU A 1 477 ? -13.122 5.191 -18.854 1.00 11.30 553 LEU A C 1
ATOM 3776 O O . LEU A 1 477 ? -12.324 5.439 -19.766 1.00 11.53 553 LEU A O 1
ATOM 3781 N N . GLY A 1 478 ? -14.278 4.574 -19.032 1.00 9.51 554 GLY A N 1
ATOM 3782 C CA . GLY A 1 478 ? -14.719 4.299 -20.394 1.00 10.97 554 GLY A CA 1
ATOM 3783 C C . GLY A 1 478 ? -16.176 4.776 -20.625 1.00 12.63 554 GLY A C 1
ATOM 3784 O O . GLY A 1 478 ? -16.997 4.772 -19.729 1.00 12.83 554 GLY A O 1
ATOM 3785 N N . LEU A 1 479 ? -16.421 5.213 -21.884 1.00 11.88 555 LEU A N 1
ATOM 3786 C CA . LEU A 1 479 ? -17.705 5.679 -22.413 1.00 12.77 555 LEU A CA 1
ATOM 3787 C C . LEU A 1 479 ? -18.113 4.819 -23.585 1.00 13.27 555 LEU A C 1
ATOM 3788 O O . LEU A 1 479 ? -17.307 4.466 -24.440 1.00 13.00 555 LEU A O 1
ATOM 3793 N N . GLY A 1 480 ? -19.418 4.541 -23.624 1.00 10.69 556 GLY A N 1
ATOM 3794 C CA . GLY A 1 480 ? -20.058 3.879 -24.761 1.00 12.09 556 GLY A CA 1
ATOM 3795 C C . GLY A 1 480 ? -20.584 4.922 -25.689 1.00 13.45 556 GLY A C 1
ATOM 3796 O O . GLY A 1 480 ? -21.686 5.449 -25.510 1.00 12.44 556 GLY A O 1
ATOM 3797 N N . ILE A 1 481 ? -19.895 5.108 -26.782 1.00 13.61 557 ILE A N 1
ATOM 3798 C CA . ILE A 1 481 ? -20.245 6.200 -27.683 1.00 13.58 557 ILE A CA 1
ATOM 3799 C C . ILE A 1 481 ? -21.591 5.947 -28.376 1.00 11.77 557 ILE A C 1
ATOM 3800 O O . ILE A 1 481 ? -22.404 6.872 -28.557 1.00 10.89 557 ILE A O 1
ATOM 3805 N N . ASP A 1 482 ? -21.849 4.708 -28.797 1.00 12.95 558 ASP A N 1
ATOM 3806 C CA . ASP A 1 482 ? -23.171 4.413 -29.485 1.00 11.76 558 ASP A CA 1
ATOM 3807 C C . ASP A 1 482 ? -24.346 4.719 -28.534 1.00 12.25 558 ASP A C 1
ATOM 3808 O O . ASP A 1 482 ? -25.355 5.349 -28.955 1.00 12.12 558 ASP A O 1
ATOM 3813 N N . ARG A 1 483 ? -24.233 4.277 -27.278 1.00 10.83 559 ARG A N 1
ATOM 3814 C CA . ARG A 1 483 ? -25.416 4.491 -26.389 1.00 12.33 559 ARG A CA 1
ATOM 3815 C C . ARG A 1 483 ? -25.593 5.940 -26.151 1.00 11.92 559 ARG A C 1
ATOM 3816 O O . ARG A 1 483 ? -26.749 6.377 -26.107 1.00 14.71 559 ARG A O 1
ATOM 3824 N N . ILE A 1 484 ? -24.491 6.666 -25.936 1.00 10.89 560 ILE A N 1
ATOM 3825 C CA . ILE A 1 484 ? -24.630 8.134 -25.738 1.00 12.46 560 ILE A CA 1
ATOM 3826 C C . ILE A 1 484 ? -25.338 8.743 -26.951 1.00 13.53 560 ILE A C 1
ATOM 3827 O O . ILE A 1 484 ? -26.265 9.605 -26.815 1.00 12.65 560 ILE A O 1
ATOM 3832 N N . THR A 1 485 ? -24.877 8.385 -28.154 1.00 10.41 561 THR A N 1
ATOM 3833 C CA . THR A 1 485 ? -25.493 8.910 -29.388 1.00 10.92 561 THR A CA 1
ATOM 3834 C C . THR A 1 485 ? -27.016 8.636 -29.485 1.00 11.22 561 THR A C 1
ATOM 3835 O O . THR A 1 485 ? -27.776 9.549 -29.843 1.00 13.67 561 THR A O 1
ATOM 3839 N N . MET A 1 486 ? -27.409 7.433 -29.109 1.00 11.91 562 MET A N 1
ATOM 3840 C CA . MET A 1 486 ? -28.837 7.051 -28.999 1.00 12.47 562 MET A CA 1
ATOM 3841 C C . MET A 1 486 ? -29.571 8.143 -28.215 1.00 14.04 562 MET A C 1
ATOM 3842 O O . MET A 1 486 ? -30.573 8.621 -28.689 1.00 14.39 562 MET A O 1
ATOM 3847 N N . PHE A 1 487 ? -29.117 8.454 -27.024 1.00 13.30 563 PHE A N 1
ATOM 3848 C CA . PHE A 1 487 ? -29.888 9.380 -26.204 1.00 13.98 563 PHE A CA 1
ATOM 3849 C C . PHE A 1 487 ? -29.939 10.788 -26.783 1.00 16.56 563 PHE A C 1
ATOM 3850 O O . PHE A 1 487 ? -30.947 11.493 -26.673 1.00 20.91 563 PHE A O 1
ATOM 3858 N N . LEU A 1 488 ? -28.861 11.215 -27.421 1.00 14.89 564 LEU A N 1
ATOM 3859 C CA . LEU A 1 488 ? -28.767 12.536 -27.941 1.00 14.66 564 LEU A CA 1
ATOM 3860 C C . LEU A 1 488 ? -29.275 12.663 -29.344 1.00 14.05 564 LEU A C 1
ATOM 3861 O O . LEU A 1 488 ? -29.293 13.806 -29.840 1.00 18.42 564 LEU A O 1
ATOM 3866 N N . THR A 1 489 ? -29.751 11.606 -29.970 1.00 14.94 565 THR A N 1
ATOM 3867 C CA . THR A 1 489 ? -30.454 11.626 -31.232 1.00 14.83 565 THR A CA 1
ATOM 3868 C C . THR A 1 489 ? -31.825 11.060 -31.159 1.00 15.95 565 THR A C 1
ATOM 3869 O O . THR A 1 489 ? -32.434 10.864 -32.186 1.00 16.93 565 THR A O 1
ATOM 3873 N N . ASN A 1 490 ? -32.326 10.809 -29.918 1.00 14.72 566 ASN A N 1
ATOM 3874 C CA . ASN A 1 490 ? -33.646 10.324 -29.737 1.00 16.12 566 ASN A CA 1
ATOM 3875 C C . ASN A 1 490 ? -33.979 9.016 -30.417 1.00 16.05 566 ASN A C 1
ATOM 3876 O O . ASN A 1 490 ? -34.990 8.842 -31.047 1.00 18.27 566 ASN A O 1
ATOM 3881 N N . LYS A 1 491 ? -33.045 8.078 -30.345 1.00 16.82 567 LYS A N 1
ATOM 3882 C CA . LYS A 1 491 ? -33.207 6.761 -30.825 1.00 15.90 567 LYS A CA 1
ATOM 3883 C C . LYS A 1 491 ? -33.336 5.770 -29.725 1.00 18.18 567 LYS A C 1
ATOM 3884 O O . LYS A 1 491 ? -32.699 5.911 -28.735 1.00 17.79 567 LYS A O 1
ATOM 3890 N N . ASN A 1 492 ? -34.174 4.753 -29.941 1.00 19.54 568 ASN A N 1
ATOM 3891 C CA . ASN A 1 492 ? -34.419 3.680 -28.993 1.00 21.76 568 ASN A CA 1
ATOM 3892 C C . ASN A 1 492 ? -33.621 2.431 -29.361 1.00 18.29 568 ASN A C 1
ATOM 3893 O O . ASN A 1 492 ? -33.525 1.522 -28.548 1.00 18.74 568 ASN A O 1
ATOM 3898 N N . SER A 1 493 ? -33.036 2.337 -30.573 1.00 17.32 569 SER A N 1
ATOM 3899 C CA . SER A 1 493 ? -32.218 1.174 -30.924 1.00 16.38 569 SER A CA 1
ATOM 3900 C C . SER A 1 493 ? -30.783 1.673 -31.343 1.00 17.35 569 SER A C 1
ATOM 3901 O O . SER A 1 493 ? -30.716 2.658 -32.073 1.00 15.30 569 SER A O 1
ATOM 3904 N N . ILE A 1 494 ? -29.731 1.041 -30.831 1.00 16.44 570 ILE A N 1
ATOM 3905 C CA . ILE A 1 494 ? -28.356 1.184 -31.268 1.00 14.71 570 ILE A CA 1
ATOM 3906 C C . ILE A 1 494 ? -28.238 1.006 -32.776 1.00 14.97 570 ILE A C 1
ATOM 3907 O O . ILE A 1 494 ? -27.345 1.584 -33.424 1.00 15.33 570 ILE A O 1
ATOM 3912 N N . LYS A 1 495 ? -29.082 0.197 -33.407 1.00 14.82 571 LYS A N 1
ATOM 3913 C CA . LYS A 1 495 ? -29.034 0.044 -34.858 1.00 16.45 571 LYS A CA 1
ATOM 3914 C C . LYS A 1 495 ? -29.268 1.323 -35.651 1.00 15.19 571 LYS A C 1
ATOM 3915 O O . LYS A 1 495 ? -28.845 1.434 -36.769 1.00 16.34 571 LYS A O 1
ATOM 3921 N N . ASP A 1 496 ? -29.947 2.287 -35.079 1.00 14.47 572 ASP A N 1
ATOM 3922 C CA . ASP A 1 496 ? -30.220 3.537 -35.682 1.00 14.61 572 ASP A CA 1
ATOM 3923 C C . ASP A 1 496 ? -29.048 4.523 -35.584 1.00 13.85 572 ASP A C 1
ATOM 3924 O O . ASP A 1 496 ? -29.138 5.553 -36.241 1.00 15.98 572 ASP A O 1
ATOM 3929 N N . VAL A 1 497 ? -27.984 4.206 -34.814 1.00 12.57 573 VAL A N 1
ATOM 3930 C CA . VAL A 1 497 ? -26.790 5.106 -34.621 1.00 11.49 573 VAL A CA 1
ATOM 3931 C C . VAL A 1 497 ? -25.460 4.474 -35.146 1.00 10.64 573 VAL A C 1
ATOM 3932 O O . VAL A 1 497 ? -24.448 5.132 -35.077 1.00 12.21 573 VAL A O 1
ATOM 3936 N N . ILE A 1 498 ? -25.559 3.295 -35.791 1.00 10.86 574 ILE A N 1
ATOM 3937 C CA . ILE A 1 498 ? -24.425 2.587 -36.382 1.00 11.41 574 ILE A CA 1
ATOM 3938 C C . ILE A 1 498 ? -24.753 2.427 -37.858 1.00 11.16 574 ILE A C 1
ATOM 3939 O O . ILE A 1 498 ? -25.823 2.010 -38.236 1.00 11.96 574 ILE A O 1
ATOM 3944 N N . LEU A 1 499 ? -23.857 2.934 -38.705 1.00 11.47 575 LEU A N 1
ATOM 3945 C CA . LEU A 1 499 ? -24.158 3.014 -40.111 1.00 12.64 575 LEU A CA 1
ATOM 3946 C C . LEU A 1 499 ? -24.531 1.616 -40.696 1.00 12.75 575 LEU A C 1
ATOM 3947 O O . LEU A 1 499 ? -25.525 1.478 -41.414 1.00 12.23 575 LEU A O 1
ATOM 3952 N N . PHE A 1 500 ? -23.738 0.609 -40.333 1.00 11.61 576 PHE A N 1
ATOM 3953 C CA . PHE A 1 500 ? -24.025 -0.747 -40.799 1.00 12.78 576 PHE A CA 1
ATOM 3954 C C . PHE A 1 500 ? -23.991 -1.763 -39.662 1.00 13.07 576 PHE A C 1
ATOM 3955 O O . PHE A 1 500 ? -22.944 -2.380 -39.346 1.00 13.27 576 PHE A O 1
ATOM 3963 N N . PRO A 1 501 ? -25.115 -1.952 -38.908 1.00 13.02 577 PRO A N 1
ATOM 3964 C CA . PRO A 1 501 ? -25.138 -2.844 -37.740 1.00 14.05 577 PRO A CA 1
ATOM 3965 C C . PRO A 1 501 ? -25.003 -4.334 -38.179 1.00 14.79 577 PRO A C 1
ATOM 3966 O O . PRO A 1 501 ? -25.163 -4.661 -39.352 1.00 16.43 577 PRO A O 1
ATOM 3970 N N . THR A 1 502 ? -24.539 -5.152 -37.283 1.00 17.36 578 THR A N 1
ATOM 3971 C CA . THR A 1 502 ? -24.244 -6.577 -37.565 1.00 17.08 578 THR A CA 1
ATOM 3972 C C . THR A 1 502 ? -25.545 -7.323 -37.837 1.00 21.75 578 THR A C 1
ATOM 3973 O O . THR A 1 502 ? -26.395 -7.345 -37.005 1.00 21.78 578 THR A O 1
ATOM 3977 N N . MET A 1 503 ? -25.691 -7.818 -39.047 1.00 21.98 579 MET A N 1
ATOM 3978 C CA . MET A 1 503 ? -26.936 -8.502 -39.426 1.00 26.79 579 MET A CA 1
ATOM 3979 C C . MET A 1 503 ? -26.550 -9.737 -40.256 1.00 24.01 579 MET A C 1
ATOM 3980 O O . MET A 1 503 ? -25.574 -9.739 -40.990 1.00 25.37 579 MET A O 1
ATOM 3985 N N . ARG A 1 504 ? -27.375 -10.786 -40.132 1.00 28.05 580 ARG A N 1
ATOM 3986 C CA A ARG A 1 504 ? -27.257 -11.935 -41.029 0.50 29.29 580 ARG A CA 1
ATOM 3987 C CA B ARG A 1 504 ? -27.299 -11.925 -41.057 0.50 29.91 580 ARG A CA 1
ATOM 3988 C C . ARG A 1 504 ? -27.588 -11.478 -42.455 1.00 31.49 580 ARG A C 1
ATOM 3989 O O . ARG A 1 504 ? -28.280 -10.443 -42.655 1.00 28.39 580 ARG A O 1
ATOM 4004 N N . PRO A 1 505 ? -27.122 -12.250 -43.455 1.00 31.69 581 PRO A N 1
ATOM 4005 C CA . PRO A 1 505 ? -27.511 -11.877 -44.825 1.00 41.73 581 PRO A CA 1
ATOM 4006 C C . PRO A 1 505 ? -29.055 -11.931 -45.072 1.00 41.49 581 PRO A C 1
ATOM 4007 O O . PRO A 1 505 ? -29.795 -12.581 -44.321 1.00 40.46 581 PRO A O 1
ATOM 4011 N N . ALA A 1 506 ? -29.517 -11.163 -46.067 1.00 54.27 582 ALA A N 1
ATOM 4012 C CA . ALA A 1 506 ? -30.941 -11.117 -46.410 1.00 56.93 582 ALA A CA 1
ATOM 4013 C C . ALA A 1 506 ? -31.348 -12.367 -47.171 1.00 56.58 582 ALA A C 1
ATOM 4014 O O . ALA A 1 506 ? -31.876 -13.298 -46.565 1.00 54.45 582 ALA A O 1
ATOM 4016 N N . VAL B 1 2 ? 24.787 -6.844 -8.595 1.00 80.61 78 VAL B N 1
ATOM 4017 C CA . VAL B 1 2 ? 23.276 -6.742 -8.507 1.00 75.49 78 VAL B CA 1
ATOM 4018 C C . VAL B 1 2 ? 22.556 -7.802 -9.397 1.00 69.13 78 VAL B C 1
ATOM 4019 O O . VAL B 1 2 ? 22.631 -7.753 -10.624 1.00 76.66 78 VAL B O 1
ATOM 4023 N N . ASP B 1 3 ? 21.889 -8.776 -8.773 1.00 63.60 79 ASP B N 1
ATOM 4024 C CA . ASP B 1 3 ? 21.201 -9.873 -9.500 1.00 58.61 79 ASP B CA 1
ATOM 4025 C C . ASP B 1 3 ? 19.664 -9.621 -9.628 1.00 59.69 79 ASP B C 1
ATOM 4026 O O . ASP B 1 3 ? 18.954 -9.591 -8.624 1.00 52.71 79 ASP B O 1
ATOM 4031 N N . PRO B 1 4 ? 19.134 -9.510 -10.863 1.00 63.52 80 PRO B N 1
ATOM 4032 C CA . PRO B 1 4 ? 17.681 -9.211 -11.073 1.00 57.43 80 PRO B CA 1
ATOM 4033 C C . PRO B 1 4 ? 16.604 -10.032 -10.273 1.00 54.93 80 PRO B C 1
ATOM 4034 O O . PRO B 1 4 ? 15.615 -9.433 -9.814 1.00 51.66 80 PRO B O 1
ATOM 4038 N N . ARG B 1 5 ? 16.761 -11.357 -10.135 1.00 47.93 81 ARG B N 1
ATOM 4039 C CA . ARG B 1 5 ? 15.813 -12.174 -9.338 1.00 46.42 81 ARG B CA 1
ATOM 4040 C C . ARG B 1 5 ? 15.831 -11.771 -7.850 1.00 45.22 81 ARG B C 1
ATOM 4041 O O . ARG B 1 5 ? 14.787 -11.702 -7.212 1.00 37.75 81 ARG B O 1
ATOM 4044 N N . LEU B 1 6 ? 17.029 -11.550 -7.318 1.00 48.83 82 LEU B N 1
ATOM 4045 C CA . LEU B 1 6 ? 17.237 -11.302 -5.884 1.00 46.97 82 LEU B CA 1
ATOM 4046 C C . LEU B 1 6 ? 16.813 -9.871 -5.551 1.00 40.98 82 LEU B C 1
ATOM 4047 O O . LEU B 1 6 ? 16.246 -9.607 -4.494 1.00 44.04 82 LEU B O 1
ATOM 4052 N N . TYR B 1 7 ? 17.122 -8.960 -6.466 1.00 36.71 83 TYR B N 1
ATOM 4053 C CA . TYR B 1 7 ? 16.658 -7.570 -6.410 1.00 30.93 83 TYR B CA 1
ATOM 4054 C C . TYR B 1 7 ? 15.104 -7.559 -6.245 1.00 28.10 83 TYR B C 1
ATOM 4055 O O . TYR B 1 7 ? 14.565 -6.962 -5.326 1.00 27.15 83 TYR B O 1
ATOM 4064 N N . PHE B 1 8 ? 14.411 -8.261 -7.133 1.00 28.68 84 PHE B N 1
ATOM 4065 C CA . PHE B 1 8 ? 12.956 -8.280 -7.104 1.00 30.23 84 PHE B CA 1
ATOM 4066 C C . PHE B 1 8 ? 12.427 -8.891 -5.786 1.00 35.07 84 PHE B C 1
ATOM 4067 O O . PHE B 1 8 ? 11.380 -8.493 -5.233 1.00 30.61 84 PHE B O 1
ATOM 4075 N N . GLU B 1 9 ? 13.132 -9.917 -5.299 1.00 32.47 85 GLU B N 1
ATOM 4076 C CA . GLU B 1 9 ? 12.668 -10.603 -4.133 1.00 32.24 85 GLU B CA 1
ATOM 4077 C C . GLU B 1 9 ? 12.819 -9.708 -2.927 1.00 26.83 85 GLU B C 1
ATOM 4078 O O . GLU B 1 9 ? 11.941 -9.734 -2.016 1.00 31.60 85 GLU B O 1
ATOM 4084 N N . ASN B 1 10 ? 13.887 -8.928 -2.901 1.00 27.32 86 ASN B N 1
ATOM 4085 C CA . ASN B 1 10 ? 14.136 -8.050 -1.815 1.00 28.20 86 ASN B CA 1
ATOM 4086 C C . ASN B 1 10 ? 13.220 -6.868 -1.844 1.00 28.50 86 ASN B C 1
ATOM 4087 O O . ASN B 1 10 ? 12.823 -6.407 -0.794 1.00 27.15 86 ASN B O 1
ATOM 4092 N N . ARG B 1 11 ? 12.842 -6.372 -3.051 1.00 26.60 87 ARG B N 1
ATOM 4093 C CA . ARG B 1 11 ? 11.865 -5.256 -3.114 1.00 24.67 87 ARG B CA 1
ATOM 4094 C C . ARG B 1 11 ? 10.511 -5.729 -2.718 1.00 22.90 87 ARG B C 1
ATOM 4095 O O . ARG B 1 11 ? 9.802 -4.982 -2.050 1.00 23.13 87 ARG B O 1
ATOM 4103 N N . SER B 1 12 ? 10.133 -6.957 -3.055 1.00 23.62 88 SER B N 1
ATOM 4104 C CA . SER B 1 12 ? 8.835 -7.482 -2.597 1.00 27.09 88 SER B CA 1
ATOM 4105 C C . SER B 1 12 ? 8.829 -7.546 -1.054 1.00 27.16 88 SER B C 1
ATOM 4106 O O . SER B 1 12 ? 7.833 -7.198 -0.443 1.00 27.70 88 SER B O 1
ATOM 4109 N N . LYS B 1 13 ? 9.954 -7.948 -0.454 1.00 28.42 89 LYS B N 1
ATOM 4110 C CA . LYS B 1 13 ? 10.062 -8.096 1.011 1.00 29.28 89 LYS B CA 1
ATOM 4111 C C . LYS B 1 13 ? 9.975 -6.709 1.630 1.00 26.94 89 LYS B C 1
ATOM 4112 O O . LYS B 1 13 ? 9.238 -6.480 2.618 1.00 32.65 89 LYS B O 1
ATOM 4114 N N . PHE B 1 14 ? 10.615 -5.736 0.988 1.00 27.74 90 PHE B N 1
ATOM 4115 C CA . PHE B 1 14 ? 10.501 -4.320 1.427 1.00 27.91 90 PHE B CA 1
ATOM 4116 C C . PHE B 1 14 ? 9.030 -3.865 1.452 1.00 28.76 90 PHE B C 1
ATOM 4117 O O . PHE B 1 14 ? 8.543 -3.260 2.417 1.00 28.00 90 PHE B O 1
ATOM 4125 N N . ILE B 1 15 ? 8.292 -4.150 0.410 1.00 26.60 91 ILE B N 1
ATOM 4126 C CA . ILE B 1 15 ? 6.926 -3.649 0.393 1.00 25.43 91 ILE B CA 1
ATOM 4127 C C . ILE B 1 15 ? 6.181 -4.129 1.647 1.00 24.49 91 ILE B C 1
ATOM 4128 O O . ILE B 1 15 ? 5.391 -3.370 2.254 1.00 25.10 91 ILE B O 1
ATOM 4133 N N . GLN B 1 16 ? 6.299 -5.417 1.901 1.00 25.07 92 GLN B N 1
ATOM 4134 C CA . GLN B 1 16 ? 5.557 -6.021 3.013 1.00 29.47 92 GLN B CA 1
ATOM 4135 C C . GLN B 1 16 ? 6.036 -5.485 4.370 1.00 28.99 92 GLN B C 1
ATOM 4136 O O . GLN B 1 16 ? 5.235 -5.283 5.313 1.00 31.80 92 GLN B O 1
ATOM 4142 N N . ASP B 1 17 ? 7.324 -5.217 4.448 1.00 30.58 93 ASP B N 1
ATOM 4143 C CA . ASP B 1 17 ? 7.891 -4.614 5.677 1.00 33.96 93 ASP B CA 1
ATOM 4144 C C . ASP B 1 17 ? 7.398 -3.226 5.872 1.00 34.99 93 ASP B C 1
ATOM 4145 O O . ASP B 1 17 ? 7.190 -2.792 6.995 1.00 31.36 93 ASP B O 1
ATOM 4150 N N . GLN B 1 18 ? 7.140 -2.480 4.787 1.00 28.58 94 GLN B N 1
ATOM 4151 C CA . GLN B 1 18 ? 6.604 -1.146 4.987 1.00 24.05 94 GLN B CA 1
ATOM 4152 C C . GLN B 1 18 ? 5.169 -1.236 5.529 1.00 25.11 94 GLN B C 1
ATOM 4153 O O . GLN B 1 18 ? 4.764 -0.463 6.425 1.00 28.57 94 GLN B O 1
ATOM 4159 N N . LYS B 1 19 ? 4.415 -2.165 4.968 1.00 24.90 95 LYS B N 1
ATOM 4160 C CA . LYS B 1 19 ? 3.030 -2.349 5.340 1.00 22.52 95 LYS B CA 1
ATOM 4161 C C . LYS B 1 19 ? 2.990 -2.765 6.836 1.00 28.78 95 LYS B C 1
ATOM 4162 O O . LYS B 1 19 ? 2.167 -2.209 7.559 1.00 30.21 95 LYS B O 1
ATOM 4168 N N . ASP B 1 20 ? 3.859 -3.675 7.240 1.00 34.33 96 ASP B N 1
ATOM 4169 C CA . ASP B 1 20 ? 3.984 -4.089 8.670 1.00 32.11 96 ASP B CA 1
ATOM 4170 C C . ASP B 1 20 ? 4.354 -2.939 9.633 1.00 36.34 96 ASP B C 1
ATOM 4171 O O . ASP B 1 20 ? 4.030 -3.011 10.804 1.00 33.13 96 ASP B O 1
ATOM 4176 N N . LYS B 1 21 ? 4.977 -1.868 9.155 1.00 31.75 97 LYS B N 1
ATOM 4177 C CA . LYS B 1 21 ? 5.204 -0.662 9.939 1.00 35.65 97 LYS B CA 1
ATOM 4178 C C . LYS B 1 21 ? 4.154 0.427 9.793 1.00 31.08 97 LYS B C 1
ATOM 4179 O O . LYS B 1 21 ? 4.357 1.516 10.258 1.00 31.51 97 LYS B O 1
ATOM 4185 N N . GLY B 1 22 ? 3.034 0.159 9.115 1.00 31.15 98 GLY B N 1
ATOM 4186 C CA . GLY B 1 22 ? 1.916 1.108 9.060 1.00 28.49 98 GLY B CA 1
ATOM 4187 C C . GLY B 1 22 ? 2.005 2.098 7.931 1.00 27.61 98 GLY B C 1
ATOM 4188 O O . GLY B 1 22 ? 1.283 3.093 7.940 1.00 28.19 98 GLY B O 1
ATOM 4189 N N . ILE B 1 23 ? 2.929 1.828 6.992 1.00 31.02 99 ILE B N 1
ATOM 4190 C CA . ILE B 1 23 ? 3.139 2.693 5.819 1.00 32.92 99 ILE B CA 1
ATOM 4191 C C . ILE B 1 23 ? 2.514 2.032 4.600 1.00 28.89 99 ILE B C 1
ATOM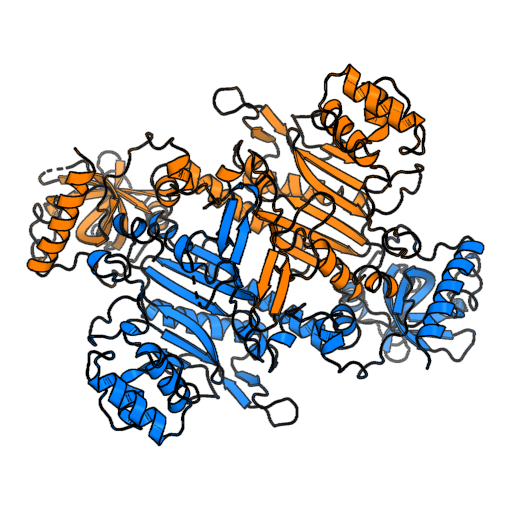 4192 O O . ILE B 1 23 ? 2.697 0.849 4.370 1.00 30.45 99 ILE B O 1
ATOM 4197 N N . ASN B 1 24 ? 1.725 2.785 3.842 1.00 30.77 100 ASN B N 1
ATOM 4198 C CA . ASN B 1 24 ? 1.082 2.196 2.651 1.00 31.74 100 ASN B CA 1
ATOM 4199 C C . ASN B 1 24 ? 2.003 2.614 1.521 1.00 27.99 100 ASN B C 1
ATOM 4200 O O . ASN B 1 24 ? 2.070 3.816 1.263 1.00 25.77 100 ASN B O 1
ATOM 4205 N N . PRO B 1 25 ? 2.759 1.670 0.920 1.00 25.51 101 PRO B N 1
ATOM 4206 C CA . PRO B 1 25 ? 3.606 2.142 -0.157 1.00 28.26 101 PRO B CA 1
ATOM 4207 C C . PRO B 1 25 ? 2.878 2.390 -1.489 1.00 23.49 101 PRO B C 1
ATOM 4208 O O . PRO B 1 25 ? 3.528 2.856 -2.433 1.00 24.55 101 PRO B O 1
ATOM 4212 N N . TYR B 1 26 ? 1.566 2.118 -1.577 1.00 21.31 102 TYR B N 1
ATOM 4213 C CA . TYR B 1 26 ? 0.702 2.465 -2.722 1.00 24.10 102 TYR B CA 1
ATOM 4214 C C . TYR B 1 26 ? -0.490 3.295 -2.218 1.00 23.49 102 TYR B C 1
ATOM 4215 O O . TYR B 1 26 ? -1.660 2.855 -2.314 1.00 23.69 102 TYR B O 1
ATOM 4224 N N . PRO B 1 27 ? -0.223 4.501 -1.741 1.00 22.07 103 PRO B N 1
ATOM 4225 C CA . PRO B 1 27 ? -1.377 5.363 -1.268 1.00 26.16 103 PRO B CA 1
ATOM 4226 C C . PRO B 1 27 ? -2.382 5.785 -2.320 1.00 25.57 103 PRO B C 1
ATOM 4227 O O . PRO B 1 27 ? -2.107 5.704 -3.540 1.00 26.36 103 PRO B O 1
ATOM 4231 N N . HIS B 1 28 ? -3.577 6.205 -1.866 1.00 24.39 104 HIS B N 1
ATOM 4232 C CA . HIS B 1 28 ? -4.705 6.405 -2.801 1.00 31.09 104 HIS B CA 1
ATOM 4233 C C . HIS B 1 28 ? -4.588 7.596 -3.766 1.00 36.61 104 HIS B C 1
ATOM 4234 O O . HIS B 1 28 ? -4.826 7.492 -5.006 1.00 42.48 104 HIS B O 1
ATOM 4241 N N . LYS B 1 29 ? -4.224 8.719 -3.196 1.00 33.82 105 LYS B N 1
ATOM 4242 C CA . LYS B 1 29 ? -4.204 9.978 -3.923 1.00 37.01 105 LYS B CA 1
ATOM 4243 C C . LYS B 1 29 ? -3.152 10.878 -3.326 1.00 38.58 105 LYS B C 1
ATOM 4244 O O . LYS B 1 29 ? -3.094 11.054 -2.137 1.00 36.11 105 LYS B O 1
ATOM 4250 N N . PHE B 1 30 ? -2.360 11.458 -4.187 1.00 30.03 106 PHE B N 1
ATOM 4251 C CA . PHE B 1 30 ? -1.474 12.560 -3.846 1.00 31.30 106 PHE B CA 1
ATOM 4252 C C . PHE B 1 30 ? -1.944 13.687 -4.774 1.00 29.70 106 PHE B C 1
ATOM 4253 O O . PHE B 1 30 ? -2.095 13.483 -6.016 1.00 27.22 106 PHE B O 1
ATOM 4261 N N . GLU B 1 31 ? -2.169 14.883 -4.212 1.00 34.11 107 GLU B N 1
ATOM 4262 C CA . GLU B 1 31 ? -2.733 15.952 -5.000 1.00 32.86 107 GLU B CA 1
ATOM 4263 C C . GLU B 1 31 ? -1.623 16.832 -5.468 1.00 33.57 107 GLU B C 1
ATOM 4264 O O . GLU B 1 31 ? -1.028 17.601 -4.714 1.00 35.55 107 GLU B O 1
ATOM 4270 N N . ARG B 1 32 ? -1.341 16.721 -6.752 1.00 25.49 108 ARG B N 1
ATOM 4271 C CA . ARG B 1 32 ? -0.275 17.459 -7.342 1.00 29.15 108 ARG B CA 1
ATOM 4272 C C . ARG B 1 32 ? -0.725 18.889 -7.712 1.00 27.35 108 ARG B C 1
ATOM 4273 O O . ARG B 1 32 ? -1.890 19.067 -7.995 1.00 32.85 108 ARG B O 1
ATOM 4281 N N . THR B 1 33 ? 0.178 19.867 -7.700 1.00 26.24 109 THR B N 1
ATOM 4282 C CA . THR B 1 33 ? -0.173 21.226 -8.091 1.00 30.59 109 THR B CA 1
ATOM 4283 C C . THR B 1 33 ? 0.492 21.667 -9.387 1.00 28.33 109 THR B C 1
ATOM 4284 O O . THR B 1 33 ? 0.120 22.673 -9.930 1.00 29.62 109 THR B O 1
ATOM 4288 N N . ILE B 1 34 ? 1.490 20.973 -9.882 1.00 26.58 110 ILE B N 1
ATOM 4289 C CA . ILE B 1 34 ? 2.100 21.373 -11.114 1.00 27.45 110 ILE B CA 1
ATOM 4290 C C . ILE B 1 34 ? 2.696 20.134 -11.796 1.00 25.42 110 ILE B C 1
ATOM 4291 O O . ILE B 1 34 ? 3.196 19.247 -11.136 1.00 25.18 110 ILE B O 1
ATOM 4296 N N . SER B 1 35 ? 2.714 20.095 -13.128 1.00 23.98 111 SER B N 1
ATOM 4297 C CA . SER B 1 35 ? 3.455 18.982 -13.801 1.00 23.93 111 SER B CA 1
ATOM 4298 C C . SER B 1 35 ? 4.931 19.313 -13.969 1.00 23.76 111 SER B C 1
ATOM 4299 O O . SER B 1 35 ? 5.327 20.473 -13.798 1.00 22.55 111 SER B O 1
ATOM 4302 N N . ILE B 1 36 ? 5.774 18.361 -14.362 1.00 21.92 112 ILE B N 1
ATOM 4303 C CA . ILE B 1 36 ? 7.170 18.628 -14.595 1.00 20.78 112 ILE B CA 1
ATOM 4304 C C . ILE B 1 36 ? 7.398 19.581 -15.782 1.00 23.68 112 ILE B C 1
ATOM 4305 O O . ILE B 1 36 ? 8.159 20.543 -15.673 1.00 22.03 112 ILE B O 1
ATOM 4310 N N . PRO B 1 37 ? 6.686 19.398 -16.907 1.00 21.67 113 PRO B N 1
ATOM 4311 C CA . PRO B 1 37 ? 6.825 20.422 -18.005 1.00 23.65 113 PRO B CA 1
ATOM 4312 C C . PRO B 1 37 ? 6.444 21.870 -17.602 1.00 23.03 113 PRO B C 1
ATOM 4313 O O . PRO B 1 37 ? 7.086 22.825 -18.106 1.00 31.79 113 PRO B O 1
ATOM 4317 N N . GLU B 1 38 ? 5.421 22.035 -16.763 1.00 22.74 114 GLU B N 1
ATOM 4318 C CA . GLU B 1 38 ? 4.918 23.294 -16.374 1.00 25.21 114 GLU B CA 1
ATOM 4319 C C . GLU B 1 38 ? 5.881 23.911 -15.384 1.00 28.74 114 GLU B C 1
ATOM 4320 O O . GLU B 1 38 ? 6.111 25.122 -15.395 1.00 27.59 114 GLU B O 1
ATOM 4326 N N . PHE B 1 39 ? 6.463 23.046 -14.552 1.00 26.83 115 PHE B N 1
ATOM 4327 C CA . PHE B 1 39 ? 7.530 23.466 -13.609 1.00 28.61 115 PHE B CA 1
ATOM 4328 C C . PHE B 1 39 ? 8.721 24.022 -14.354 1.00 32.44 115 PHE B C 1
ATOM 4329 O O . PHE B 1 39 ? 9.216 25.119 -14.026 1.00 26.75 115 PHE B O 1
ATOM 4337 N N . ILE B 1 40 ? 9.204 23.295 -15.374 1.00 28.71 116 ILE B N 1
ATOM 4338 C CA . ILE B 1 40 ? 10.380 23.718 -16.151 1.00 29.92 116 ILE B CA 1
ATOM 4339 C C . ILE B 1 40 ? 10.003 25.050 -16.783 1.00 27.04 116 ILE B C 1
ATOM 4340 O O . ILE B 1 40 ? 10.766 26.020 -16.693 1.00 35.17 116 ILE B O 1
ATOM 4345 N N . GLU B 1 41 ? 8.836 25.132 -17.401 1.00 28.90 117 GLU B N 1
ATOM 4346 C CA . GLU B 1 41 ? 8.485 26.400 -18.060 1.00 31.21 117 GLU B CA 1
ATOM 4347 C C . GLU B 1 41 ? 8.433 27.595 -17.073 1.00 35.08 117 GLU B C 1
ATOM 4348 O O . GLU B 1 41 ? 8.957 28.664 -17.381 1.00 34.30 117 GLU B O 1
ATOM 4354 N N . LYS B 1 42 ? 7.823 27.402 -15.903 1.00 30.75 118 LYS B N 1
ATOM 4355 C CA . LYS B 1 42 ? 7.652 28.489 -14.907 1.00 35.50 118 LYS B CA 1
ATOM 4356 C C . LYS B 1 42 ? 9.004 28.911 -14.293 1.00 36.88 118 LYS B C 1
ATOM 4357 O O . LYS B 1 42 ? 9.236 30.083 -14.084 1.00 38.75 118 LYS B O 1
ATOM 4362 N N . TYR B 1 43 ? 9.920 27.995 -14.044 1.00 36.26 119 TYR B N 1
ATOM 4363 C CA . TYR B 1 43 ? 11.104 28.323 -13.207 1.00 35.56 119 TYR B CA 1
ATOM 4364 C C . TYR B 1 43 ? 12.442 28.233 -13.988 1.00 39.54 119 TYR B C 1
ATOM 4365 O O . TYR B 1 43 ? 13.506 28.324 -13.408 1.00 43.48 119 TYR B O 1
ATOM 4374 N N . LYS B 1 44 ? 12.400 28.095 -15.318 1.00 42.30 120 LYS B N 1
ATOM 4375 C CA . LYS B 1 44 ? 13.637 27.916 -16.100 1.00 44.44 120 LYS B CA 1
ATOM 4376 C C . LYS B 1 44 ? 14.495 29.193 -16.103 1.00 43.02 120 LYS B C 1
ATOM 4377 O O . LYS B 1 44 ? 15.692 29.087 -16.303 1.00 40.80 120 LYS B O 1
ATOM 4383 N N . ASP B 1 45 ? 13.882 30.357 -15.874 1.00 42.94 121 ASP B N 1
ATOM 4384 C CA . ASP B 1 45 ? 14.669 31.615 -15.836 1.00 55.09 121 ASP B CA 1
ATOM 4385 C C . ASP B 1 45 ? 15.236 31.980 -14.438 1.00 57.99 121 ASP B C 1
ATOM 4386 O O . ASP B 1 45 ? 15.757 33.074 -14.282 1.00 58.22 121 ASP B O 1
ATOM 4391 N N . LEU B 1 46 ? 15.127 31.122 -13.419 1.00 62.09 122 LEU B N 1
ATOM 4392 C CA . LEU B 1 46 ? 15.630 31.488 -12.074 1.00 56.98 122 LEU B CA 1
ATOM 4393 C C . LEU B 1 46 ? 17.144 31.685 -12.140 1.00 56.72 122 LEU B C 1
ATOM 4394 O O . LEU B 1 46 ? 17.857 30.959 -12.855 1.00 52.56 122 LEU B O 1
ATOM 4399 N N . GLY B 1 47 ? 17.636 32.696 -11.422 1.00 55.99 123 GLY B N 1
ATOM 4400 C CA . GLY B 1 47 ? 19.067 32.927 -11.343 1.00 52.54 123 GLY B CA 1
ATOM 4401 C C . GLY B 1 47 ? 19.695 31.757 -10.645 1.00 52.87 123 GLY B C 1
ATOM 4402 O O . GLY B 1 47 ? 19.020 31.119 -9.823 1.00 54.75 123 GLY B O 1
ATOM 4403 N N . ASN B 1 48 ? 20.956 31.447 -10.962 1.00 53.05 124 ASN B N 1
ATOM 4404 C CA . ASN B 1 48 ? 21.701 30.382 -10.234 1.00 56.56 124 ASN B CA 1
ATOM 4405 C C . ASN B 1 48 ? 21.512 30.401 -8.712 1.00 57.91 124 ASN B C 1
ATOM 4406 O O . ASN B 1 48 ? 21.223 31.448 -8.109 1.00 53.96 124 ASN B O 1
ATOM 4411 N N . GLY B 1 49 ? 21.607 29.218 -8.102 1.00 58.48 125 GLY B N 1
ATOM 4412 C CA . GLY B 1 49 ? 21.412 29.070 -6.668 1.00 48.08 125 GLY B CA 1
ATOM 4413 C C . GLY B 1 49 ? 20.250 29.825 -6.037 1.00 46.12 125 GLY B C 1
ATOM 4414 O O . GLY B 1 49 ? 20.179 29.861 -4.810 1.00 53.23 125 GLY B O 1
ATOM 4415 N N . GLU B 1 50 ? 19.329 30.378 -6.843 1.00 47.39 126 GLU B N 1
ATOM 4416 C CA . GLU B 1 50 ? 18.148 31.139 -6.371 1.00 47.48 126 GLU B CA 1
ATOM 4417 C C . GLU B 1 50 ? 17.022 30.151 -5.932 1.00 50.78 126 GLU B C 1
ATOM 4418 O O . GLU B 1 50 ? 16.816 29.106 -6.569 1.00 48.67 126 GLU B O 1
ATOM 4424 N N . HIS B 1 51 ? 16.341 30.470 -4.837 1.00 43.40 127 HIS B N 1
ATOM 4425 C CA . HIS B 1 51 ? 15.342 29.618 -4.213 1.00 47.07 127 HIS B CA 1
ATOM 4426 C C . HIS B 1 51 ? 14.082 30.471 -4.077 1.00 52.27 127 HIS B C 1
ATOM 4427 O O . HIS B 1 51 ? 14.193 31.685 -3.900 1.00 55.69 127 HIS B O 1
ATOM 4434 N N . LEU B 1 52 ? 12.896 29.867 -4.196 1.00 40.86 128 LEU B N 1
ATOM 4435 C CA . LEU B 1 52 ? 11.667 30.544 -3.907 1.00 44.52 128 LEU B CA 1
ATOM 4436 C C . LEU B 1 52 ? 11.013 29.809 -2.778 1.00 43.78 128 LEU B C 1
ATOM 4437 O O . LEU B 1 52 ? 9.967 29.190 -2.932 1.00 41.29 128 LEU B O 1
ATOM 4442 N N . GLU B 1 53 ? 11.631 29.915 -1.591 1.00 44.72 129 GLU B N 1
ATOM 4443 C CA . GLU B 1 53 ? 11.329 29.000 -0.493 1.00 44.48 129 GLU B CA 1
ATOM 4444 C C . GLU B 1 53 ? 9.966 29.170 0.043 1.00 41.54 129 GLU B C 1
ATOM 4445 O O . GLU B 1 53 ? 9.494 28.299 0.743 1.00 48.11 129 GLU B O 1
ATOM 4451 N N . ASP B 1 54 ? 9.332 30.298 -0.282 1.00 37.10 130 ASP B N 1
ATOM 4452 C CA . ASP B 1 54 ? 7.929 30.544 0.003 1.00 38.95 130 ASP B CA 1
ATOM 4453 C C . ASP B 1 54 ? 6.944 29.883 -0.986 1.00 41.85 130 ASP B C 1
ATOM 4454 O O . ASP B 1 54 ? 5.745 29.885 -0.708 1.00 39.70 130 ASP B O 1
ATOM 4456 N N . THR B 1 55 ? 7.418 29.367 -2.138 1.00 38.66 131 THR B N 1
ATOM 4457 C CA . THR B 1 55 ? 6.521 28.677 -3.076 1.00 40.72 131 THR B CA 1
ATOM 4458 C C . THR B 1 55 ? 6.611 27.197 -2.780 1.00 37.54 131 THR B C 1
ATOM 4459 O O . THR B 1 55 ? 7.635 26.560 -3.015 1.00 45.20 131 THR B O 1
ATOM 4463 N N . ILE B 1 56 ? 5.532 26.704 -2.212 1.00 34.54 132 ILE B N 1
ATOM 4464 C CA . ILE B 1 56 ? 5.365 25.319 -1.843 1.00 39.96 132 ILE B CA 1
ATOM 4465 C C . ILE B 1 56 ? 4.539 24.686 -2.934 1.00 35.18 132 ILE B C 1
ATOM 4466 O O . ILE B 1 56 ? 3.414 25.126 -3.193 1.00 33.81 132 ILE B O 1
ATOM 4471 N N . LEU B 1 57 ? 5.072 23.615 -3.506 1.00 35.21 133 LEU B N 1
ATOM 4472 C CA . LEU B 1 57 ? 4.456 22.952 -4.678 1.00 32.65 133 LEU B CA 1
ATOM 4473 C C . LEU B 1 57 ? 4.341 21.488 -4.407 1.00 32.04 133 LEU B C 1
ATOM 4474 O O . LEU B 1 57 ? 5.203 20.937 -3.785 1.00 29.81 133 LEU B O 1
ATOM 4479 N N . ASN B 1 58 ? 3.342 20.821 -4.975 1.00 31.91 134 ASN B N 1
ATOM 4480 C CA . ASN B 1 58 ? 3.276 19.344 -4.882 1.00 29.43 134 ASN B CA 1
ATOM 4481 C C . ASN B 1 58 ? 3.596 18.858 -6.312 1.00 28.12 134 ASN B C 1
ATOM 4482 O O . ASN B 1 58 ? 2.893 19.263 -7.234 1.00 28.08 134 ASN B O 1
ATOM 4487 N N . ILE B 1 59 ? 4.623 18.036 -6.448 1.00 23.71 135 ILE B N 1
ATOM 4488 C CA . ILE B 1 59 ? 4.995 17.493 -7.768 1.00 28.91 135 ILE B CA 1
ATOM 4489 C C . ILE B 1 59 ? 5.148 15.976 -7.728 1.00 26.40 135 ILE B C 1
ATOM 4490 O O . ILE B 1 59 ? 5.451 15.435 -6.710 1.00 23.97 135 ILE B O 1
ATOM 4495 N N . THR B 1 60 ? 4.911 15.283 -8.851 1.00 20.44 136 THR B N 1
ATOM 4496 C CA . THR B 1 60 ? 5.170 13.850 -8.895 1.00 20.96 136 THR B CA 1
ATOM 4497 C C . THR B 1 60 ? 6.051 13.487 -10.069 1.00 17.56 136 THR B C 1
ATOM 4498 O O . THR B 1 60 ? 6.211 14.272 -10.968 1.00 20.20 136 THR B O 1
ATOM 4502 N N . GLY B 1 61 ? 6.590 12.272 -10.097 1.00 18.14 137 GLY B N 1
ATOM 4503 C CA . GLY B 1 61 ? 7.398 11.808 -11.274 1.00 18.26 137 GLY B CA 1
ATOM 4504 C C . GLY B 1 61 ? 8.047 10.516 -10.931 1.00 20.23 137 GLY B C 1
ATOM 4505 O O . GLY B 1 61 ? 7.793 9.998 -9.797 1.00 20.43 137 GLY B O 1
ATOM 4506 N N . ARG B 1 62 ? 8.842 10.000 -11.842 1.00 17.86 138 ARG B N 1
ATOM 4507 C CA . ARG B 1 62 ? 9.502 8.771 -11.669 1.00 20.22 138 ARG B CA 1
ATOM 4508 C C . ARG B 1 62 ? 10.987 9.146 -11.469 1.00 20.97 138 ARG B C 1
ATOM 4509 O O . ARG B 1 62 ? 11.646 9.847 -12.294 1.00 21.55 138 ARG B O 1
ATOM 4517 N N . ILE B 1 63 ? 11.559 8.590 -10.411 1.00 22.66 139 ILE B N 1
ATOM 4518 C CA . ILE B 1 63 ? 12.973 8.726 -10.174 1.00 22.85 139 ILE B CA 1
ATOM 4519 C C . ILE B 1 63 ? 13.735 7.885 -11.157 1.00 21.82 139 ILE B C 1
ATOM 4520 O O . ILE B 1 63 ? 13.529 6.688 -11.245 1.00 25.43 139 ILE B O 1
ATOM 4525 N N . MET B 1 64 ? 14.606 8.499 -11.925 1.00 26.92 140 MET B N 1
ATOM 4526 C CA . MET B 1 64 ? 15.421 7.742 -12.884 1.00 23.91 140 MET B CA 1
ATOM 4527 C C . MET B 1 64 ? 16.921 7.773 -12.593 1.00 28.62 140 MET B C 1
ATOM 4528 O O . MET B 1 64 ? 17.675 7.027 -13.178 1.00 30.06 140 MET B O 1
ATOM 4533 N N . ARG B 1 65 ? 17.331 8.525 -11.619 1.00 31.50 141 ARG B N 1
ATOM 4534 C CA . ARG B 1 65 ? 18.728 8.422 -11.191 1.00 33.19 141 ARG B CA 1
ATOM 4535 C C . ARG B 1 65 ? 18.836 8.640 -9.701 1.00 33.29 141 ARG B C 1
ATOM 4536 O O . ARG B 1 65 ? 18.165 9.517 -9.164 1.00 27.58 141 ARG B O 1
ATOM 4544 N N . VAL B 1 66 ? 19.687 7.861 -9.015 1.00 35.61 142 VAL B N 1
ATOM 4545 C CA . VAL B 1 66 ? 19.854 8.072 -7.572 1.00 34.85 142 VAL B CA 1
ATOM 4546 C C . VAL B 1 66 ? 21.326 8.366 -7.442 1.00 43.34 142 VAL B C 1
ATOM 4547 O O . VAL B 1 66 ? 22.141 7.499 -7.759 1.00 39.00 142 VAL B O 1
ATOM 4551 N N . SER B 1 67 ? 21.651 9.595 -7.069 1.00 48.06 143 SER B N 1
ATOM 4552 C CA . SER B 1 67 ? 23.058 10.029 -6.998 1.00 58.03 143 SER B CA 1
ATOM 4553 C C . SER B 1 67 ? 23.311 10.032 -5.513 1.00 55.18 143 SER B C 1
ATOM 4554 O O . SER B 1 67 ? 23.427 8.935 -4.949 1.00 61.58 143 SER B O 1
ATOM 4557 N N . ALA B 1 68 ? 23.402 11.216 -4.885 1.00 67.64 144 ALA B N 1
ATOM 4558 C CA . ALA B 1 68 ? 23.345 11.401 -3.417 1.00 76.73 144 ALA B CA 1
ATOM 4559 C C . ALA B 1 68 ? 24.634 11.034 -2.658 1.00 71.65 144 ALA B C 1
ATOM 4560 O O . ALA B 1 68 ? 24.710 9.986 -1.998 1.00 76.73 144 ALA B O 1
ATOM 4562 N N . GLN B 1 71 ? 24.911 12.014 2.228 1.00 51.78 147 GLN B N 1
ATOM 4563 C CA . GLN B 1 71 ? 24.290 12.493 3.486 1.00 60.97 147 GLN B CA 1
ATOM 4564 C C . GLN B 1 71 ? 24.296 14.023 3.697 1.00 60.02 147 GLN B C 1
ATOM 4565 O O . GLN B 1 71 ? 25.091 14.764 3.060 1.00 58.82 147 GLN B O 1
ATOM 4571 N N . LYS B 1 72 ? 23.379 14.472 4.578 1.00 43.77 148 LYS B N 1
ATOM 4572 C CA . LYS B 1 72 ? 22.766 15.790 4.518 1.00 45.87 148 LYS B CA 1
ATOM 4573 C C . LYS B 1 72 ? 22.136 16.231 3.169 1.00 43.90 148 LYS B C 1
ATOM 4574 O O . LYS B 1 72 ? 21.189 17.034 3.203 1.00 39.11 148 LYS B O 1
ATOM 4580 N N . LEU B 1 73 ? 22.720 15.762 2.048 1.00 40.71 149 LEU B N 1
ATOM 4581 C CA . LEU B 1 73 ? 22.380 16.140 0.673 1.00 51.52 149 LEU B CA 1
ATOM 4582 C C . LEU B 1 73 ? 22.124 14.874 -0.186 1.00 51.27 149 LEU B C 1
ATOM 4583 O O . LEU B 1 73 ? 23.019 14.019 -0.349 1.00 48.06 149 LEU B O 1
ATOM 4588 N N . ARG B 1 74 ? 20.900 14.775 -0.722 1.00 44.17 150 ARG B N 1
ATOM 4589 C CA . ARG B 1 74 ? 20.534 13.681 -1.631 1.00 39.93 150 ARG B CA 1
ATOM 4590 C C . ARG B 1 74 ? 20.097 14.287 -2.992 1.00 36.49 150 ARG B C 1
ATOM 4591 O O . ARG B 1 74 ? 19.391 15.318 -3.048 1.00 31.44 150 ARG B O 1
ATOM 4599 N N . PHE B 1 75 ? 20.578 13.659 -4.053 1.00 31.14 151 PHE B N 1
ATOM 4600 C CA . PHE B 1 75 ? 20.348 14.063 -5.431 1.00 40.95 151 PHE B CA 1
ATOM 4601 C C . PHE B 1 75 ? 19.627 12.951 -6.186 1.00 34.72 151 PHE B C 1
ATOM 4602 O O . PHE B 1 75 ? 20.084 11.790 -6.174 1.00 33.01 151 PHE B O 1
ATOM 4610 N N . PHE B 1 76 ? 18.544 13.332 -6.893 1.00 31.90 152 PHE B N 1
ATOM 4611 C CA . PHE B 1 76 ? 17.889 12.401 -7.903 1.00 30.08 152 PHE B CA 1
ATOM 4612 C C . PHE B 1 76 ? 17.520 13.088 -9.186 1.00 25.32 152 PHE B C 1
ATOM 4613 O O . PHE B 1 76 ? 17.334 14.316 -9.215 1.00 25.81 152 PHE B O 1
ATOM 4621 N N . ASP B 1 77 ? 17.373 12.290 -10.244 1.00 29.43 153 ASP B N 1
ATOM 4622 C CA . ASP B 1 77 ? 16.611 12.712 -11.457 1.00 29.23 153 ASP B CA 1
ATOM 4623 C C . ASP B 1 77 ? 15.148 12.261 -11.403 1.00 25.43 153 ASP B C 1
ATOM 4624 O O . ASP B 1 77 ? 14.891 11.083 -11.104 1.00 28.37 153 ASP B O 1
ATOM 4629 N N . LEU B 1 78 ? 14.245 13.234 -11.630 1.00 23.65 154 LEU B N 1
ATOM 4630 C CA . LEU B 1 78 ? 12.786 13.027 -11.656 1.00 22.67 154 LEU B CA 1
ATOM 4631 C C . LEU B 1 78 ? 12.244 13.312 -13.108 1.00 22.80 154 LEU B C 1
ATOM 4632 O O . LEU B 1 78 ? 12.397 14.427 -13.639 1.00 23.40 154 LEU B O 1
ATOM 4637 N N . VAL B 1 79 ? 11.513 12.327 -13.654 1.00 20.01 155 VAL B N 1
ATOM 4638 C CA . VAL B 1 79 ? 10.980 12.454 -15.041 1.00 21.78 155 VAL B CA 1
ATOM 4639 C C . VAL B 1 79 ? 9.449 12.407 -15.021 1.00 18.83 155 VAL B C 1
ATOM 4640 O O . VAL B 1 79 ? 8.809 11.738 -14.189 1.00 19.10 155 VAL B O 1
ATOM 4644 N N . GLY B 1 80 ? 8.879 13.258 -15.860 1.00 19.24 156 GLY B N 1
ATOM 4645 C CA . GLY B 1 80 ? 7.463 13.269 -16.118 1.00 19.65 156 GLY B CA 1
ATOM 4646 C C . GLY B 1 80 ? 7.192 13.885 -17.487 1.00 21.38 156 GLY B C 1
ATOM 4647 O O . GLY B 1 80 ? 7.765 14.917 -17.818 1.00 21.69 156 GLY B O 1
ATOM 4648 N N . ASP B 1 81 ? 6.256 13.251 -18.247 1.00 20.10 157 ASP B N 1
ATOM 4649 C CA . ASP B 1 81 ? 5.775 13.742 -19.525 1.00 19.18 157 ASP B CA 1
ATOM 4650 C C . ASP B 1 81 ? 6.971 13.958 -20.493 1.00 21.96 157 ASP B C 1
ATOM 4651 O O . ASP B 1 81 ? 6.982 14.909 -21.274 1.00 24.92 157 ASP B O 1
ATOM 4656 N N . GLY B 1 82 ? 7.968 13.099 -20.378 1.00 22.53 158 GLY B N 1
ATOM 4657 C CA . GLY B 1 82 ? 9.148 13.148 -21.243 1.00 26.35 158 GLY B CA 1
ATOM 4658 C C . GLY B 1 82 ? 10.184 14.212 -20.934 1.00 27.31 158 GLY B C 1
ATOM 4659 O O . GLY B 1 82 ? 11.115 14.387 -21.728 1.00 27.83 158 GLY B O 1
ATOM 4660 N N . GLU B 1 83 ? 10.021 14.904 -19.818 1.00 23.41 159 GLU B N 1
ATOM 4661 C CA . GLU B 1 83 ? 10.949 15.968 -19.366 1.00 24.71 159 GLU B CA 1
ATOM 4662 C C . GLU B 1 83 ? 11.506 15.627 -18.000 1.00 26.64 159 GLU B C 1
ATOM 4663 O O . GLU B 1 83 ? 11.018 14.717 -17.325 1.00 23.89 159 GLU B O 1
ATOM 4669 N N . LYS B 1 84 ? 12.4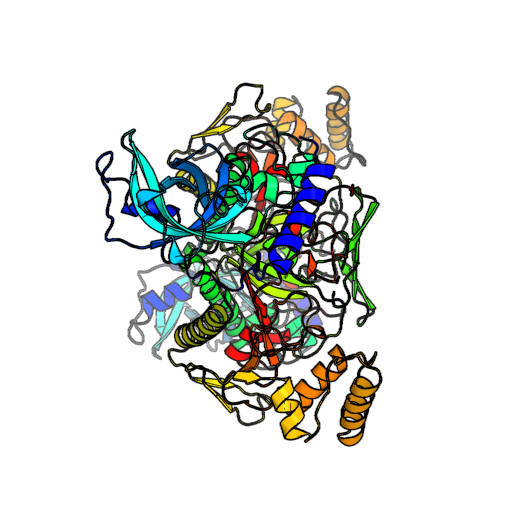91 16.387 -17.546 1.00 26.56 160 LYS B N 1
ATOM 4670 C CA . LYS B 1 84 ? 13.328 15.924 -16.435 1.00 27.94 160 LYS B CA 1
ATOM 4671 C C . LYS B 1 84 ? 13.735 17.096 -15.599 1.00 26.14 160 LYS B C 1
ATOM 4672 O O . LYS B 1 84 ? 14.012 18.171 -16.116 1.00 24.66 160 LYS B O 1
ATOM 4677 N N . ILE B 1 85 ? 13.659 16.910 -14.296 1.00 26.25 161 ILE B N 1
ATOM 4678 C CA . ILE B 1 85 ? 14.241 17.913 -13.345 1.00 28.25 161 ILE B CA 1
ATOM 4679 C C . ILE B 1 85 ? 15.066 17.212 -12.262 1.00 30.51 161 ILE B C 1
ATOM 4680 O O . ILE B 1 85 ? 14.911 16.028 -12.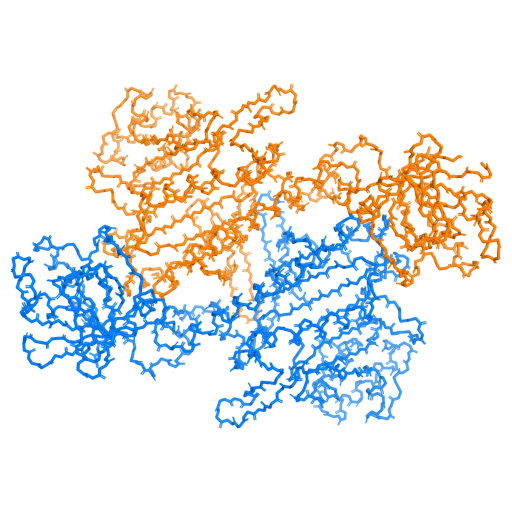055 1.00 28.99 161 ILE B O 1
ATOM 4685 N N . GLN B 1 86 ? 15.942 17.968 -11.563 1.00 29.63 162 GLN B N 1
ATOM 4686 C CA . GLN B 1 86 ? 16.672 17.421 -10.397 1.00 28.46 162 GLN B CA 1
ATOM 4687 C C . GLN B 1 86 ? 15.877 17.535 -9.163 1.00 26.68 162 GLN B C 1
ATOM 4688 O O . GLN B 1 86 ? 15.131 18.488 -9.021 1.00 28.99 162 GLN B O 1
ATOM 4694 N N . VAL B 1 87 ? 16.044 16.548 -8.265 1.00 25.12 163 VAL B N 1
ATOM 4695 C CA . VAL B 1 87 ? 15.530 16.578 -6.902 1.00 27.14 163 VAL B CA 1
ATOM 4696 C C . VAL B 1 87 ? 16.818 16.810 -6.019 1.00 27.76 163 VAL B C 1
ATOM 4697 O O . VAL B 1 87 ? 17.799 16.052 -6.108 1.00 28.18 163 VAL B O 1
ATOM 4701 N N . LEU B 1 88 ? 16.775 17.860 -5.226 1.00 30.74 164 LEU B N 1
ATOM 4702 C CA . LEU B 1 88 ? 17.913 18.169 -4.229 1.00 30.19 164 LEU B CA 1
ATOM 4703 C C . LEU B 1 88 ? 17.356 18.117 -2.827 1.00 26.03 164 LEU B C 1
ATOM 4704 O O . LEU B 1 88 ? 16.698 19.033 -2.417 1.00 28.86 164 LEU B O 1
ATOM 4709 N N . ALA B 1 89 ? 17.500 16.976 -2.101 1.00 29.69 165 ALA B N 1
ATOM 4710 C CA . ALA B 1 89 ? 16.815 16.832 -0.814 1.00 29.39 165 ALA B CA 1
ATOM 4711 C C . ALA B 1 89 ? 17.946 17.234 0.193 1.00 32.95 165 ALA B C 1
ATOM 4712 O O . ALA B 1 89 ? 19.003 16.565 0.220 1.00 31.26 165 ALA B O 1
ATOM 4714 N N . ASN B 1 90 ? 17.693 18.300 0.941 1.00 33.88 166 ASN B N 1
ATOM 4715 C CA . ASN B 1 90 ? 18.681 18.869 1.960 1.00 34.86 166 ASN B CA 1
ATOM 4716 C C . ASN B 1 90 ? 18.123 18.615 3.354 1.00 36.81 166 ASN B C 1
ATOM 4717 O O . ASN B 1 90 ? 16.994 19.097 3.676 1.00 38.50 166 ASN B O 1
ATOM 4722 N N . TYR B 1 91 ? 18.901 17.928 4.220 1.00 34.60 167 TYR B N 1
ATOM 4723 C CA . TYR B 1 91 ? 18.505 17.799 5.653 1.00 38.27 167 TYR B CA 1
ATOM 4724 C C . TYR B 1 91 ? 17.895 19.119 6.204 1.00 33.01 167 TYR B C 1
ATOM 4725 O O . TYR B 1 91 ? 16.852 19.101 6.936 1.00 33.02 167 TYR B O 1
ATOM 4734 N N . SER B 1 92 ? 18.497 20.240 5.806 1.00 33.94 168 SER B N 1
ATOM 4735 C CA . SER B 1 92 ? 18.095 21.564 6.282 1.00 39.70 168 SER B CA 1
ATOM 4736 C C . SER B 1 92 ? 16.612 21.884 6.112 1.00 44.43 168 SER B C 1
ATOM 4737 O O . SER B 1 92 ? 16.001 22.567 6.983 1.00 44.87 168 SER B O 1
ATOM 4740 N N . PHE B 1 93 ? 16.036 21.411 4.989 1.00 44.86 169 PHE B N 1
ATOM 4741 C CA . PHE B 1 93 ? 14.621 21.698 4.664 1.00 40.88 169 PHE B CA 1
ATOM 4742 C C . PHE B 1 93 ? 13.657 20.605 4.991 1.00 37.93 169 PHE B C 1
ATOM 4743 O O . PHE B 1 93 ? 12.489 20.819 4.820 1.00 35.46 169 PHE B O 1
ATOM 4751 N N . HIS B 1 94 ? 14.113 19.466 5.516 1.00 36.92 170 HIS B N 1
ATOM 4752 C CA . HIS B 1 94 ? 13.239 18.353 5.772 1.00 33.68 170 HIS B CA 1
ATOM 4753 C C . HIS B 1 94 ? 12.269 18.580 6.923 1.00 46.52 170 HIS B C 1
ATOM 4754 O O . HIS B 1 94 ? 12.677 19.064 7.994 1.00 49.37 170 HIS B O 1
ATOM 4761 N N . ASN B 1 95 ? 10.999 18.243 6.732 1.00 45.22 171 ASN B N 1
ATOM 4762 C CA . ASN B 1 95 ? 10.067 18.231 7.859 1.00 46.29 171 ASN B CA 1
ATOM 4763 C C . ASN B 1 95 ? 10.297 16.998 8.720 1.00 47.46 171 ASN B C 1
ATOM 4764 O O . ASN B 1 95 ? 9.904 15.858 8.393 1.00 49.20 171 ASN B O 1
ATOM 4769 N N . HIS B 1 96 ? 10.958 17.253 9.844 1.00 47.44 172 HIS B N 1
ATOM 4770 C CA . HIS B 1 96 ? 11.472 16.214 10.711 1.00 41.50 172 HIS B CA 1
ATOM 4771 C C . HIS B 1 96 ? 10.336 15.607 11.469 1.00 40.73 172 HIS B C 1
ATOM 4772 O O . HIS B 1 96 ? 10.397 14.432 11.799 1.00 40.75 172 HIS B O 1
ATOM 4779 N N . GLU B 1 97 ? 9.241 16.356 11.660 1.00 52.02 173 GLU B N 1
ATOM 4780 C CA . GLU B 1 97 ? 7.984 15.803 12.246 1.00 54.07 173 GLU B CA 1
ATOM 4781 C C . GLU B 1 97 ? 7.427 14.572 11.513 1.00 57.67 173 GLU B C 1
ATOM 4782 O O . GLU B 1 97 ? 6.853 13.684 12.140 1.00 61.38 173 GLU B O 1
ATOM 4784 N N . LYS B 1 98 ? 7.590 14.532 10.188 1.00 57.01 174 LYS B N 1
ATOM 4785 C CA . LYS B 1 98 ? 6.954 13.517 9.343 1.00 57.49 174 LYS B CA 1
ATOM 4786 C C . LYS B 1 98 ? 7.783 12.233 9.251 1.00 57.79 174 LYS B C 1
ATOM 4787 O O . LYS B 1 98 ? 7.226 11.163 9.017 1.00 57.65 174 LYS B O 1
ATOM 4793 N N . GLY B 1 99 ? 9.097 12.347 9.451 1.00 55.19 175 GLY B N 1
ATOM 4794 C CA . GLY B 1 99 ? 9.964 11.186 9.486 1.00 48.47 175 GLY B CA 1
ATOM 4795 C C . GLY B 1 99 ? 11.435 11.534 9.477 1.00 38.36 175 GLY B C 1
ATOM 4796 O O . GLY B 1 99 ? 11.810 12.681 9.297 1.00 38.82 175 GLY B O 1
ATOM 4797 N N . ASN B 1 100 ? 12.256 10.500 9.693 1.00 42.16 176 ASN B N 1
ATOM 4798 C CA . ASN B 1 100 ? 13.724 10.581 9.688 1.00 41.92 176 ASN B CA 1
ATOM 4799 C C . ASN B 1 100 ? 14.199 10.776 8.273 1.00 42.12 176 ASN B C 1
ATOM 4800 O O . ASN B 1 100 ? 13.840 10.009 7.383 1.00 45.98 176 ASN B O 1
ATOM 4805 N N . PHE B 1 101 ? 15.050 11.760 8.084 1.00 37.43 177 PHE B N 1
ATOM 4806 C CA . PHE B 1 101 ? 15.575 12.077 6.777 1.00 38.53 177 PHE B CA 1
ATOM 4807 C C . PHE B 1 101 ? 16.257 10.874 6.076 1.00 37.59 177 PHE B C 1
ATOM 4808 O O . PHE B 1 101 ? 15.849 10.442 4.944 1.00 28.20 177 PHE B O 1
ATOM 4816 N N . ALA B 1 102 ? 17.263 10.280 6.702 1.00 37.43 178 ALA B N 1
ATOM 4817 C CA . ALA B 1 102 ? 17.969 9.126 6.043 1.00 36.43 178 ALA B CA 1
ATOM 4818 C C . ALA B 1 102 ? 17.067 7.876 5.824 1.00 40.37 178 ALA B C 1
ATOM 4819 O O . ALA B 1 102 ? 17.124 7.275 4.776 1.00 47.07 178 ALA B O 1
ATOM 4821 N N . GLU B 1 103 ? 16.249 7.500 6.800 1.00 39.45 179 GLU B N 1
ATOM 4822 C CA . GLU B 1 103 ? 15.269 6.409 6.628 1.00 46.41 179 GLU B CA 1
ATOM 4823 C C . GLU B 1 103 ? 14.382 6.673 5.360 1.00 43.38 179 GLU B C 1
ATOM 4824 O O . GLU B 1 103 ? 14.204 5.749 4.555 1.00 42.24 179 GLU B O 1
ATOM 4827 N N . CYS B 1 104 ? 13.848 7.904 5.223 1.00 37.57 180 CYS B N 1
ATOM 4828 C CA A CYS B 1 104 ? 13.014 8.294 4.082 0.47 41.07 180 CYS B CA 1
ATOM 4829 C CA B CYS B 1 104 ? 13.035 8.320 4.027 0.53 40.21 180 CYS B CA 1
ATOM 4830 C C . CYS B 1 104 ? 13.814 8.151 2.754 1.00 37.94 180 CYS B C 1
ATOM 4831 O O . CYS B 1 104 ? 13.395 7.409 1.865 1.00 42.68 180 CYS B O 1
ATOM 4836 N N . TYR B 1 105 ? 14.975 8.811 2.639 1.00 35.57 181 TYR B N 1
ATOM 4837 C CA . TYR B 1 105 ? 15.751 8.767 1.341 1.00 31.58 181 TYR B CA 1
ATOM 4838 C C . TYR B 1 105 ? 16.549 7.538 1.030 1.00 37.40 181 TYR B C 1
ATOM 4839 O O . TYR B 1 105 ? 16.804 7.240 -0.159 1.00 37.88 181 TYR B O 1
ATOM 4848 N N . ASP B 1 106 ? 16.904 6.762 2.060 1.00 34.79 182 ASP B N 1
ATOM 4849 C CA . ASP B 1 106 ? 17.584 5.461 1.850 1.00 39.73 182 ASP B CA 1
ATOM 4850 C C . ASP B 1 106 ? 16.692 4.433 1.139 1.00 36.85 182 ASP B C 1
ATOM 4851 O O . ASP B 1 106 ? 17.216 3.539 0.504 1.00 31.41 182 ASP B O 1
ATOM 4856 N N . LYS B 1 107 ? 15.354 4.529 1.304 1.00 34.58 183 LYS B N 1
ATOM 4857 C CA . LYS B 1 107 ? 14.398 3.547 0.766 1.00 35.35 183 LYS B CA 1
ATOM 4858 C C . LYS B 1 107 ? 14.209 3.688 -0.787 1.00 34.87 183 LYS B C 1
ATOM 4859 O O . LYS B 1 107 ? 13.838 2.709 -1.467 1.00 33.15 183 LYS B O 1
ATOM 4865 N N . ILE B 1 108 ? 14.444 4.888 -1.302 1.00 33.24 184 ILE B N 1
ATOM 4866 C CA . ILE B 1 108 ? 14.209 5.230 -2.755 1.00 31.54 184 ILE B CA 1
ATOM 4867 C C . ILE B 1 108 ? 15.130 4.539 -3.727 1.00 32.64 184 ILE B C 1
ATOM 4868 O O . ILE B 1 108 ? 16.340 4.492 -3.501 1.00 30.70 184 ILE B O 1
ATOM 4873 N N . ARG B 1 109 ? 14.558 3.950 -4.807 1.00 29.71 185 ARG B N 1
ATOM 4874 C CA . ARG B 1 109 ? 15.292 3.238 -5.803 1.00 25.53 185 ARG B CA 1
ATOM 4875 C C . ARG B 1 109 ? 14.902 3.762 -7.167 1.00 27.43 185 ARG B C 1
ATOM 4876 O O . ARG B 1 109 ? 13.819 4.343 -7.331 1.00 25.87 185 ARG B O 1
ATOM 4884 N N . ARG B 1 110 ? 15.784 3.537 -8.127 1.00 26.25 186 ARG B N 1
ATOM 4885 C CA . ARG B 1 110 ? 15.560 4.005 -9.528 1.00 26.74 186 ARG B CA 1
ATOM 4886 C C . ARG B 1 110 ? 14.310 3.323 -10.013 1.00 22.33 186 ARG B C 1
ATOM 4887 O O . ARG B 1 110 ? 14.183 2.122 -9.821 1.00 26.52 186 ARG B O 1
ATOM 4895 N N . GLY B 1 111 ? 13.409 4.138 -10.590 1.00 23.03 187 GLY B N 1
ATOM 4896 C CA . GLY B 1 111 ? 12.096 3.674 -11.102 1.00 23.74 187 GLY B CA 1
ATOM 4897 C C . GLY B 1 111 ? 10.952 3.936 -10.138 1.00 24.76 187 GLY B C 1
ATOM 4898 O O . GLY B 1 111 ? 9.765 3.787 -10.501 1.00 21.20 187 GLY B O 1
ATOM 4899 N N . ASP B 1 112 ? 11.246 4.184 -8.837 1.00 21.81 188 ASP B N 1
ATOM 4900 C CA . ASP B 1 112 ? 10.153 4.498 -7.930 1.00 21.61 188 ASP B CA 1
ATOM 4901 C C . ASP B 1 112 ? 9.361 5.754 -8.366 1.00 18.02 188 ASP B C 1
ATOM 4902 O O . ASP B 1 112 ? 9.924 6.739 -8.797 1.00 19.45 188 ASP B O 1
ATOM 4907 N N . ILE B 1 113 ? 8.025 5.700 -8.286 1.00 17.98 189 ILE B N 1
ATOM 4908 C CA . ILE B 1 113 ? 7.264 6.888 -8.500 1.00 18.18 189 ILE B CA 1
ATOM 4909 C C . ILE B 1 113 ? 7.027 7.558 -7.130 1.00 20.21 189 ILE B C 1
ATOM 4910 O O . ILE B 1 113 ? 6.595 6.916 -6.158 1.00 20.34 189 ILE B O 1
ATOM 4915 N N . VAL B 1 114 ? 7.242 8.863 -7.060 1.00 20.22 190 VAL B N 1
ATOM 4916 C CA . VAL B 1 114 ? 7.180 9.594 -5.816 1.00 22.07 190 VAL B CA 1
ATOM 4917 C C . VAL B 1 114 ? 6.382 10.881 -5.916 1.00 22.44 190 VAL B C 1
ATOM 4918 O O . VAL B 1 114 ? 6.121 11.392 -7.009 1.00 20.94 190 VAL B O 1
ATOM 4922 N N . GLY B 1 115 ? 5.895 11.342 -4.761 1.00 22.67 191 GLY B N 1
ATOM 4923 C CA . GLY B 1 115 ? 5.151 12.593 -4.629 1.00 21.89 191 GLY B CA 1
ATOM 4924 C C . GLY B 1 115 ? 6.002 13.451 -3.680 1.00 25.64 191 GLY B C 1
ATOM 4925 O O . GLY B 1 115 ? 6.439 12.934 -2.620 1.00 27.05 191 GLY B O 1
ATOM 4926 N N . ILE B 1 116 ? 6.318 14.660 -4.116 1.00 24.60 192 ILE B N 1
ATOM 4927 C CA . ILE B 1 116 ? 7.185 15.599 -3.352 1.00 29.55 192 ILE B CA 1
ATOM 4928 C C . ILE B 1 116 ? 6.432 16.856 -3.000 1.00 34.10 192 ILE B C 1
ATOM 4929 O O . ILE B 1 116 ? 5.681 17.405 -3.820 1.00 30.21 192 ILE B O 1
ATOM 4934 N N . VAL B 1 117 ? 6.599 17.282 -1.736 1.00 31.87 193 VAL B N 1
ATOM 4935 C CA . VAL B 1 117 ? 6.073 18.564 -1.258 1.00 31.48 193 VAL B CA 1
ATOM 4936 C C . VAL B 1 117 ? 7.332 19.393 -1.051 1.00 29.77 193 VAL B C 1
ATOM 4937 O O . VAL B 1 117 ? 8.210 18.993 -0.303 1.00 29.63 193 VAL B O 1
ATOM 4941 N N . GLY B 1 118 ? 7.440 20.498 -1.728 1.00 26.62 194 GLY B N 1
ATOM 4942 C CA . GLY B 1 118 ? 8.758 21.203 -1.770 1.00 30.90 194 GLY B CA 1
ATOM 4943 C C . GLY B 1 118 ? 8.688 22.537 -2.460 1.00 28.03 194 GLY B C 1
ATOM 4944 O O . GLY B 1 118 ? 7.581 23.032 -2.695 1.00 30.69 194 GLY B O 1
ATOM 4945 N N . PHE B 1 119 ? 9.841 23.088 -2.791 1.00 30.70 195 PHE B N 1
ATOM 4946 C CA . PHE B 1 119 ? 9.944 24.440 -3.330 1.00 30.90 195 PHE B CA 1
ATOM 4947 C C . PHE B 1 119 ? 10.943 24.463 -4.502 1.00 28.82 195 PHE B C 1
ATOM 4948 O O . PHE B 1 119 ? 11.924 23.679 -4.549 1.00 32.81 195 PHE B O 1
ATOM 4956 N N . PRO B 1 120 ? 10.711 25.388 -5.472 1.00 27.43 196 PRO B N 1
ATOM 4957 C CA . PRO B 1 120 ? 11.505 25.480 -6.669 1.00 32.34 196 PRO B CA 1
ATOM 4958 C C . PRO B 1 120 ? 12.757 26.256 -6.417 1.00 36.95 196 PRO B C 1
ATOM 4959 O O . PRO B 1 120 ? 12.750 27.204 -5.616 1.00 37.77 196 PRO B O 1
ATOM 4963 N N . GLY B 1 121 ? 13.812 25.855 -7.065 1.00 37.32 197 GLY B N 1
ATOM 4964 C CA . GLY B 1 121 ? 15.010 26.667 -7.082 1.00 43.40 197 GLY B CA 1
ATOM 4965 C C . GLY B 1 121 ? 16.001 26.072 -8.041 1.00 43.27 197 GLY B C 1
ATOM 4966 O O . GLY B 1 121 ? 15.764 24.989 -8.527 1.00 46.48 197 GLY B O 1
ATOM 4967 N N . LYS B 1 122 ? 17.091 26.773 -8.333 1.00 42.56 198 LYS B N 1
ATOM 4968 C CA . LYS B 1 122 ? 18.227 26.183 -9.016 1.00 47.53 198 LYS B CA 1
ATOM 4969 C C . LYS B 1 122 ? 19.323 25.905 -7.996 1.00 54.89 198 LYS B C 1
ATOM 4970 O O . LYS B 1 122 ? 19.364 26.549 -6.933 1.00 60.47 198 LYS B O 1
ATOM 4976 N N . SER B 1 123 ? 20.203 24.953 -8.319 1.00 51.27 199 SER B N 1
ATOM 4977 C CA . SER B 1 123 ? 21.398 24.695 -7.521 1.00 54.83 199 SER B CA 1
ATOM 4978 C C . SER B 1 123 ? 22.421 25.796 -7.790 1.00 57.59 199 SER B C 1
ATOM 4979 O O . SER B 1 123 ? 22.262 26.603 -8.732 1.00 57.02 199 SER B O 1
ATOM 4982 N N . LYS B 1 124 ? 23.469 25.830 -6.962 1.00 63.41 200 LYS B N 1
ATOM 4983 C CA . LYS B 1 124 ? 24.601 26.748 -7.173 1.00 61.41 200 LYS B CA 1
ATOM 4984 C C . LYS B 1 124 ? 25.141 26.484 -8.562 1.00 59.02 200 LYS B C 1
ATOM 4985 O O . LYS B 1 124 ? 25.214 27.387 -9.388 1.00 66.25 200 LYS B O 1
ATOM 4986 N N . LYS B 1 125 ? 25.454 25.210 -8.821 1.00 61.85 201 LYS B N 1
ATOM 4987 C CA . LYS B 1 125 ? 26.021 24.766 -10.091 1.00 63.94 201 LYS B CA 1
ATOM 4988 C C . LYS B 1 125 ? 25.134 25.077 -11.330 1.00 63.55 201 LYS B C 1
ATOM 4989 O O . LYS B 1 125 ? 25.617 24.954 -12.456 1.00 65.29 201 LYS B O 1
ATOM 4992 N N . GLY B 1 126 ? 23.857 25.437 -11.117 1.00 58.45 202 GLY B N 1
ATOM 4993 C CA . GLY B 1 126 ? 22.908 25.872 -12.187 1.00 62.71 202 GLY B CA 1
ATOM 4994 C C . GLY B 1 126 ? 21.716 24.933 -12.534 1.00 59.10 202 GLY B C 1
ATOM 4995 O O . GLY B 1 126 ? 21.060 25.116 -13.541 1.00 45.48 202 GLY B O 1
ATOM 4996 N N . GLU B 1 127 ? 21.435 23.926 -11.707 1.00 56.30 203 GLU B N 1
ATOM 4997 C CA . GLU B 1 127 ? 20.527 22.841 -12.105 1.00 53.49 203 GLU B CA 1
ATOM 4998 C C . GLU B 1 127 ? 19.146 23.070 -11.512 1.00 46.08 203 GLU B C 1
ATOM 4999 O O . GLU B 1 127 ? 18.985 23.059 -10.286 1.00 45.86 203 GLU B O 1
ATOM 5005 N N . LEU B 1 128 ? 18.145 23.275 -12.379 1.00 38.61 204 LEU B N 1
ATOM 5006 C CA . LEU B 1 128 ? 16.790 23.517 -11.913 1.00 35.78 204 LEU B CA 1
ATOM 5007 C C . LEU B 1 128 ? 16.345 22.279 -11.088 1.00 32.43 204 LEU B C 1
ATOM 5008 O O . LEU B 1 128 ? 16.480 21.150 -11.554 1.00 34.21 204 LEU B O 1
ATOM 5013 N N . SER B 1 129 ? 15.844 22.529 -9.879 1.00 27.89 205 SER B N 1
ATOM 5014 C CA . SER B 1 129 ? 15.508 21.487 -8.954 1.00 28.74 205 SER B CA 1
ATOM 5015 C C . SER B 1 129 ? 14.241 21.691 -8.223 1.00 28.04 205 SER B C 1
ATOM 5016 O O . SER B 1 129 ? 13.782 22.824 -8.069 1.00 29.97 205 SER B O 1
ATOM 5019 N N . ILE B 1 130 ? 13.635 20.569 -7.802 1.00 27.83 206 ILE B N 1
ATOM 5020 C CA . ILE B 1 130 ? 12.685 20.636 -6.749 1.00 27.87 206 ILE B CA 1
ATOM 5021 C C . ILE B 1 130 ? 13.494 20.336 -5.454 1.00 25.75 206 ILE B C 1
ATOM 5022 O O . ILE B 1 130 ? 14.311 19.435 -5.442 1.00 29.16 206 ILE B O 1
ATOM 5027 N N . PHE B 1 131 ? 13.196 21.099 -4.397 1.00 30.90 207 PHE B N 1
ATOM 5028 C CA . PHE B 1 131 ? 13.753 20.910 -2.998 1.00 29.70 207 PHE B CA 1
ATOM 5029 C C . PHE B 1 131 ? 12.678 20.410 -2.082 1.00 27.18 207 PHE B C 1
ATOM 5030 O O . PHE B 1 131 ? 11.774 21.141 -1.686 1.00 29.71 207 PHE B O 1
ATOM 5038 N N . PRO B 1 132 ? 12.672 19.112 -1.811 1.00 27.94 208 PRO B N 1
ATOM 5039 C CA . PRO B 1 132 ? 11.658 18.542 -0.943 1.00 31.38 208 PRO B CA 1
ATOM 5040 C C . PRO B 1 132 ? 11.750 19.013 0.520 1.00 30.32 208 PRO B C 1
ATOM 5041 O O . PRO B 1 132 ? 12.866 19.177 1.041 1.00 33.91 208 PRO B O 1
ATOM 5045 N N . LYS B 1 133 ? 10.577 19.204 1.100 1.00 31.57 209 LYS B N 1
ATOM 5046 C CA . LYS B 1 133 ? 10.327 19.123 2.553 1.00 35.77 209 LYS B CA 1
ATOM 5047 C C . LYS B 1 133 ? 9.810 17.738 2.979 1.00 40.93 209 LYS B C 1
ATOM 5048 O O . LYS B 1 133 ? 9.979 17.316 4.145 1.00 35.11 209 LYS B O 1
ATOM 5054 N N . GLU B 1 134 ? 9.158 17.015 2.048 1.00 37.44 210 GLU B N 1
ATOM 5055 C CA . GLU B 1 134 ? 8.642 15.695 2.312 1.00 32.29 210 GLU B CA 1
ATOM 5056 C C . GLU B 1 134 ? 8.528 14.914 0.977 1.00 32.40 210 GLU B C 1
ATOM 5057 O O . GLU B 1 134 ? 8.158 15.503 -0.005 1.00 32.42 210 GLU B O 1
ATOM 5063 N N . THR B 1 135 ? 8.900 13.643 0.985 1.00 29.62 211 THR B N 1
ATOM 5064 C CA . THR B 1 135 ? 8.832 12.721 -0.163 1.00 31.21 211 THR B CA 1
ATOM 5065 C C . THR B 1 135 ? 8.196 11.362 0.272 1.00 37.08 211 THR B C 1
ATOM 5066 O O . THR B 1 135 ? 8.706 10.672 1.199 1.00 33.91 211 THR B O 1
ATOM 5070 N N . ILE B 1 136 ? 7.136 10.982 -0.476 1.00 30.51 212 ILE B N 1
ATOM 5071 C CA . ILE B 1 136 ? 6.237 9.837 -0.275 1.00 28.22 212 ILE B CA 1
ATOM 5072 C C . ILE B 1 136 ? 6.423 8.923 -1.485 1.00 25.89 212 ILE B C 1
ATOM 5073 O O . ILE B 1 136 ? 6.444 9.407 -2.607 1.00 21.83 212 ILE B O 1
ATOM 5078 N N . LEU B 1 137 ? 6.632 7.632 -1.260 1.00 22.92 213 LEU B N 1
ATOM 5079 C CA . LEU B 1 137 ? 6.507 6.648 -2.298 1.00 23.43 213 LEU B CA 1
ATOM 5080 C C . LEU B 1 137 ? 5.059 6.539 -2.705 1.00 21.96 213 LEU B C 1
ATOM 5081 O O . LEU B 1 137 ? 4.164 6.405 -1.835 1.00 21.37 213 LEU B O 1
ATOM 5086 N N . LEU B 1 138 ? 4.807 6.611 -4.032 1.00 18.87 214 LEU B N 1
ATOM 5087 C CA . LEU B 1 138 ? 3.446 6.471 -4.574 1.00 18.01 214 LEU B CA 1
ATOM 5088 C C . LEU B 1 138 ? 3.324 5.120 -5.223 1.00 18.78 214 LEU B C 1
ATOM 5089 O O . LEU B 1 138 ? 2.262 4.542 -5.177 1.00 21.96 214 LEU B O 1
ATOM 5094 N N . SER B 1 139 ? 4.364 4.633 -5.864 1.00 18.76 215 SER B N 1
ATOM 5095 C CA . SER B 1 139 ? 4.332 3.272 -6.459 1.00 20.21 215 SER B CA 1
ATOM 5096 C C . SER B 1 139 ? 5.793 2.825 -6.752 1.00 21.95 215 SER B C 1
ATOM 5097 O O . SER B 1 139 ? 6.538 3.506 -7.434 1.00 24.94 215 SER B O 1
ATOM 5100 N N . ALA B 1 140 ? 6.185 1.678 -6.231 1.00 21.86 216 ALA B N 1
ATOM 5101 C CA . ALA B 1 140 ? 7.539 1.228 -6.334 1.00 23.56 216 ALA B CA 1
ATOM 5102 C C . ALA B 1 140 ? 7.780 0.487 -7.639 1.00 22.40 216 ALA B C 1
ATOM 5103 O O . ALA B 1 140 ? 6.913 -0.240 -8.108 1.00 24.33 216 ALA B O 1
ATOM 5105 N N . CYS B 1 141 ? 9.008 0.605 -8.168 1.00 21.07 217 CYS B N 1
ATOM 5106 C CA . CYS B 1 141 ? 9.534 -0.242 -9.239 1.00 22.93 217 CYS B CA 1
ATOM 5107 C C . CYS B 1 141 ? 10.213 -1.453 -8.530 1.00 21.49 217 CYS B C 1
ATOM 5108 O O . CYS B 1 141 ? 11.323 -1.324 -8.033 1.00 23.85 217 CYS B O 1
ATOM 5111 N N . LEU B 1 142 ? 9.652 -2.623 -8.698 1.00 22.39 218 LEU B N 1
ATOM 5112 C CA . LEU B 1 142 ? 10.184 -3.819 -7.984 1.00 23.61 218 LEU B CA 1
ATOM 5113 C C . LEU B 1 142 ? 11.363 -4.441 -8.773 1.00 29.76 218 LEU B C 1
ATOM 5114 O O . LEU B 1 142 ? 12.152 -5.183 -8.201 1.00 29.18 218 LEU B O 1
ATOM 5119 N N . HIS B 1 143 ? 11.469 -4.133 -10.072 1.00 26.99 219 HIS B N 1
ATOM 5120 C CA . HIS B 1 143 ? 12.499 -4.683 -10.954 1.00 27.33 219 HIS B CA 1
ATOM 5121 C C . HIS B 1 143 ? 13.610 -3.727 -11.155 1.00 28.75 219 HIS B C 1
ATOM 5122 O O . HIS B 1 143 ? 13.450 -2.518 -11.008 1.00 26.17 219 HIS B O 1
ATOM 5129 N N . MET B 1 144 ? 14.765 -4.261 -11.534 1.00 27.16 220 MET B N 1
ATOM 5130 C CA . MET B 1 144 ? 15.848 -3.444 -11.909 1.00 32.36 220 MET B CA 1
ATOM 5131 C C . MET B 1 144 ? 15.542 -2.954 -13.302 1.00 31.36 220 MET B C 1
ATOM 5132 O O . MET B 1 144 ? 15.272 -3.739 -14.161 1.00 31.81 220 MET B O 1
ATOM 5137 N N . LEU B 1 145 ? 15.565 -1.667 -13.483 1.00 31.38 221 LEU B N 1
ATOM 5138 C CA . LEU B 1 145 ? 15.378 -1.105 -14.820 1.00 36.46 221 LEU B CA 1
ATOM 5139 C C . LEU B 1 145 ? 16.689 -1.153 -15.583 1.00 39.37 221 LEU B C 1
ATOM 5140 O O . LEU B 1 145 ? 17.693 -0.715 -15.049 1.00 44.78 221 LEU B O 1
ATOM 5145 N N . PRO B 1 146 ? 16.653 -1.591 -16.853 1.00 43.62 222 PRO B N 1
ATOM 5146 C CA . PRO B 1 146 ? 17.842 -1.509 -17.745 1.00 44.61 222 PRO B CA 1
ATOM 5147 C C . PRO B 1 146 ? 18.311 -0.082 -17.787 1.00 45.11 222 PRO B C 1
ATOM 5148 O O . PRO B 1 146 ? 17.505 0.817 -17.630 1.00 35.84 222 PRO B O 1
ATOM 5152 N N . MET B 1 147 ? 19.577 0.150 -18.032 1.00 49.97 223 MET B N 1
ATOM 5153 C CA . MET B 1 147 ? 20.098 1.509 -17.991 1.00 55.40 223 MET B CA 1
ATOM 5154 C C . MET B 1 147 ? 20.073 2.267 -19.327 1.00 61.90 223 MET B C 1
ATOM 5155 O O . MET B 1 147 ? 19.707 1.682 -20.392 1.00 46.02 223 MET B O 1
ATOM 5159 N N . LYS B 1 148 ? 20.398 3.578 -19.184 1.00 62.25 224 LYS B N 1
ATOM 5160 C CA . LYS B 1 148 ? 20.592 4.632 -20.219 1.00 71.85 224 LYS B CA 1
ATOM 5161 C C . LYS B 1 148 ? 20.450 4.240 -21.676 1.00 77.00 224 LYS B C 1
ATOM 5162 O O . LYS B 1 148 ? 19.483 4.633 -22.336 1.00 87.70 224 LYS B O 1
ATOM 5164 N N . TYR B 1 149 ? 21.447 3.510 -22.178 1.00 76.76 225 TYR B N 1
ATOM 5165 C CA . TYR B 1 149 ? 21.353 2.834 -23.444 1.00 66.46 225 TYR B CA 1
ATOM 5166 C C . TYR B 1 149 ? 20.870 1.448 -23.059 1.00 67.10 225 TYR B C 1
ATOM 5167 O O . TYR B 1 149 ? 19.741 1.270 -22.563 1.00 66.26 225 TYR B O 1
ATOM 5168 N N . GLY B 1 150 ? 21.713 0.453 -23.306 1.00 67.01 226 GLY B N 1
ATOM 5169 C CA . GLY B 1 150 ? 21.443 -0.918 -22.914 1.00 62.33 226 GLY B CA 1
ATOM 5170 C C . GLY B 1 150 ? 20.028 -1.472 -22.985 1.00 64.86 226 GLY B C 1
ATOM 5171 O O . GLY B 1 150 ? 19.779 -2.482 -22.350 1.00 55.96 226 GLY B O 1
ATOM 5172 N N . LEU B 1 151 ? 19.108 -0.842 -23.742 1.00 64.27 227 LEU B N 1
ATOM 5173 C CA . LEU B 1 151 ? 17.788 -1.464 -24.110 1.00 64.26 227 LEU B CA 1
ATOM 5174 C C . LEU B 1 151 ? 17.600 -1.360 -25.620 1.00 64.74 227 LEU B C 1
ATOM 5175 O O . LEU B 1 151 ? 16.704 -0.672 -26.116 1.00 58.74 227 LEU B O 1
ATOM 5180 N N . LYS B 1 152 ? 18.498 -2.039 -26.332 1.00 60.28 228 LYS B N 1
ATOM 5181 C CA . LYS B 1 152 ? 18.499 -2.107 -27.776 1.00 57.74 228 LYS B CA 1
ATOM 5182 C C . LYS B 1 152 ? 17.710 -3.339 -28.189 1.00 62.28 228 LYS B C 1
ATOM 5183 O O . LYS B 1 152 ? 17.486 -3.536 -29.385 1.00 69.27 228 LYS B O 1
ATOM 5186 N N . ASP B 1 153 ? 17.243 -4.155 -27.227 1.00 51.35 229 ASP B N 1
ATOM 5187 C CA . ASP B 1 153 ? 16.751 -5.473 -27.587 1.00 51.27 229 ASP B CA 1
ATOM 5188 C C . ASP B 1 153 ? 15.332 -5.367 -28.079 1.00 53.31 229 ASP B C 1
ATOM 5189 O O . ASP B 1 153 ? 14.434 -5.029 -27.316 1.00 45.31 229 ASP B O 1
ATOM 5194 N N . THR B 1 154 ? 15.127 -5.702 -29.342 1.00 50.16 230 THR B N 1
ATOM 5195 C CA . THR B 1 154 ? 13.851 -5.420 -29.960 1.00 54.98 230 THR B CA 1
ATOM 5196 C C . THR B 1 154 ? 12.775 -6.261 -29.305 1.00 52.68 230 THR B C 1
ATOM 5197 O O . THR B 1 154 ? 11.650 -5.763 -29.154 1.00 49.71 230 THR B O 1
ATOM 5201 N N . GLU B 1 155 ? 13.107 -7.499 -28.886 1.00 44.45 231 GLU B N 1
ATOM 5202 C CA . GLU B 1 155 ? 12.117 -8.326 -28.266 1.00 46.23 231 GLU B CA 1
ATOM 5203 C C . GLU B 1 155 ? 11.517 -7.531 -27.133 1.00 43.93 231 GLU B C 1
ATOM 5204 O O . GLU B 1 155 ? 10.318 -7.331 -27.157 1.00 37.73 231 GLU B O 1
ATOM 5210 N N . ILE B 1 156 ? 12.359 -6.939 -26.281 1.00 38.28 232 ILE B N 1
ATOM 5211 C CA . ILE B 1 156 ? 11.892 -6.263 -25.060 1.00 36.73 232 ILE B CA 1
ATOM 5212 C C . ILE B 1 156 ? 11.166 -4.990 -25.444 1.00 29.71 232 ILE B C 1
ATOM 5213 O O . ILE B 1 156 ? 10.120 -4.747 -24.949 1.00 28.64 232 ILE B O 1
ATOM 5218 N N . ARG B 1 157 ? 11.727 -4.182 -26.321 1.00 27.29 233 ARG B N 1
ATOM 5219 C CA . ARG B 1 157 ? 11.043 -2.990 -26.727 1.00 29.31 233 ARG B CA 1
ATOM 5220 C C . ARG B 1 157 ? 9.615 -3.209 -27.301 1.00 25.02 233 ARG B C 1
ATOM 5221 O O . ARG B 1 157 ? 8.782 -2.316 -27.213 1.00 23.29 233 ARG B O 1
ATOM 5229 N N . TYR B 1 158 ? 9.422 -4.296 -28.013 1.00 23.27 234 TYR B N 1
ATOM 5230 C CA . TYR B 1 158 ? 8.176 -4.593 -28.591 1.00 26.85 234 TYR B CA 1
ATOM 5231 C C . TYR B 1 158 ? 7.293 -5.332 -27.614 1.00 28.75 234 TYR B C 1
ATOM 5232 O O . TYR B 1 158 ? 6.109 -5.115 -27.718 1.00 28.77 234 TYR B O 1
ATOM 5241 N N . ARG B 1 159 ? 7.832 -6.190 -26.748 1.00 25.88 235 ARG B N 1
ATOM 5242 C CA . ARG B 1 159 ? 6.966 -6.901 -25.745 1.00 33.51 235 ARG B CA 1
ATOM 5243 C C . ARG B 1 159 ? 6.722 -6.100 -24.434 1.00 27.73 235 ARG B C 1
ATOM 5244 O O . ARG B 1 159 ? 5.783 -6.366 -23.708 1.00 41.15 235 ARG B O 1
ATOM 5252 N N . GLN B 1 160 ? 7.568 -5.176 -24.125 1.00 23.42 236 GLN B N 1
ATOM 5253 C CA . GLN B 1 160 ? 7.418 -4.375 -22.931 1.00 20.23 236 GLN B CA 1
ATOM 5254 C C . GLN B 1 160 ? 7.653 -2.939 -23.379 1.00 17.49 236 GLN B C 1
ATOM 5255 O O . GLN B 1 160 ? 8.629 -2.278 -23.045 1.00 16.92 236 GLN B O 1
ATOM 5261 N N . ARG B 1 161 ? 6.705 -2.442 -24.173 1.00 17.75 237 ARG B N 1
ATOM 5262 C CA . ARG B 1 161 ? 6.866 -1.089 -24.779 1.00 16.43 237 ARG B CA 1
ATOM 5263 C C . ARG B 1 161 ? 6.992 -0.006 -23.743 1.00 16.05 237 ARG B C 1
ATOM 5264 O O . ARG B 1 161 ? 7.636 0.967 -23.952 1.00 15.12 237 ARG B O 1
ATOM 5272 N N . TYR B 1 162 ? 6.348 -0.238 -22.569 1.00 15.46 238 TYR B N 1
ATOM 5273 C CA . TYR B 1 162 ? 6.491 0.654 -21.463 1.00 14.75 238 TYR B CA 1
ATOM 5274 C C . TYR B 1 162 ? 7.979 0.873 -21.066 1.00 17.18 238 TYR B C 1
ATOM 5275 O O . TYR B 1 162 ? 8.355 1.975 -20.747 1.00 16.11 238 TYR B O 1
ATOM 5284 N N . LEU B 1 163 ? 8.788 -0.150 -21.190 1.00 16.99 239 LEU B N 1
ATOM 5285 C CA . LEU B 1 163 ? 10.244 0.042 -20.870 1.00 17.84 239 LEU B CA 1
ATOM 5286 C C . LEU B 1 163 ? 10.964 0.843 -21.960 1.00 18.45 239 LEU B C 1
ATOM 5287 O O . LEU B 1 163 ? 11.806 1.683 -21.678 1.00 18.78 239 LEU B O 1
ATOM 5292 N N . ASP B 1 164 ? 10.582 0.588 -23.224 1.00 17.88 240 ASP B N 1
ATOM 5293 C CA . ASP B 1 164 ? 11.106 1.434 -24.299 1.00 17.19 240 ASP B CA 1
ATOM 5294 C C . ASP B 1 164 ? 10.811 2.907 -24.044 1.00 17.82 240 ASP B C 1
ATOM 5295 O O . ASP B 1 164 ? 11.670 3.837 -24.133 1.00 19.73 240 ASP B O 1
ATOM 5300 N N . LEU B 1 165 ? 9.539 3.209 -23.661 1.00 15.93 241 LEU B N 1
ATOM 5301 C CA . LEU B 1 165 ? 9.131 4.546 -23.479 1.00 16.50 241 LEU B CA 1
ATOM 5302 C C . LEU B 1 165 ? 9.828 5.251 -22.299 1.00 20.49 241 LEU B C 1
ATOM 5303 O O . LEU B 1 165 ? 10.030 6.456 -22.399 1.00 22.50 241 LEU B O 1
ATOM 5308 N N . LEU B 1 166 ? 10.112 4.495 -21.228 1.00 19.20 242 LEU B N 1
ATOM 5309 C CA . LEU B 1 166 ? 10.800 5.047 -20.047 1.00 24.63 242 LEU B CA 1
ATOM 5310 C C . LEU B 1 166 ? 12.302 5.290 -20.275 1.00 23.85 242 LEU B C 1
ATOM 5311 O O . LEU B 1 166 ? 12.804 6.293 -19.853 1.00 28.82 242 LEU B O 1
ATOM 5316 N N . ILE B 1 167 ? 12.936 4.390 -20.976 1.00 23.17 243 ILE B N 1
ATOM 5317 C CA . ILE B 1 167 ? 14.415 4.305 -21.140 1.00 26.16 243 ILE B CA 1
ATOM 5318 C C . ILE B 1 167 ? 14.974 4.944 -22.444 1.00 30.76 243 ILE B C 1
ATOM 5319 O O . ILE B 1 167 ? 16.048 5.527 -22.399 1.00 32.72 243 ILE B O 1
ATOM 5324 N N . ASN B 1 168 ? 14.283 4.861 -23.575 1.00 28.73 244 ASN B N 1
ATOM 5325 C CA . ASN B 1 168 ? 14.765 5.441 -24.884 1.00 28.38 244 ASN B CA 1
ATOM 5326 C C . ASN B 1 168 ? 14.049 6.689 -25.268 1.00 30.63 244 ASN B C 1
ATOM 5327 O O . ASN B 1 168 ? 12.885 6.612 -25.680 1.00 24.79 244 ASN B O 1
ATOM 5332 N N . GLU B 1 169 ? 14.671 7.883 -25.160 1.00 31.13 245 GLU B N 1
ATOM 5333 C CA . GLU B 1 169 ? 13.968 9.190 -25.433 1.00 34.91 245 GLU B CA 1
ATOM 5334 C C . GLU B 1 169 ? 13.290 9.274 -26.818 1.00 32.00 245 GLU B C 1
ATOM 5335 O O . GLU B 1 169 ? 12.190 9.919 -27.046 1.00 33.67 245 GLU B O 1
ATOM 5337 N N . SER B 1 170 ? 13.928 8.616 -27.769 1.00 30.21 246 SER B N 1
ATOM 5338 C CA . SER B 1 170 ? 13.446 8.651 -29.147 1.00 25.94 246 SER B CA 1
ATOM 5339 C C . SER B 1 170 ? 12.118 7.901 -29.260 1.00 25.39 246 SER B C 1
ATOM 5340 O O . SER B 1 170 ? 11.349 8.258 -30.095 1.00 22.58 246 SER B O 1
ATOM 5343 N N . SER B 1 171 ? 11.837 6.929 -28.368 1.00 21.05 247 SER B N 1
ATOM 5344 C CA . SER B 1 171 ? 10.578 6.191 -28.390 1.00 23.20 247 SER B CA 1
ATOM 5345 C C . SER B 1 171 ? 9.404 7.061 -28.251 1.00 21.32 247 SER B C 1
ATOM 5346 O O . SER B 1 171 ? 8.489 7.051 -29.121 1.00 18.43 247 SER B O 1
ATOM 5349 N N . ARG B 1 172 ? 9.371 7.875 -27.190 1.00 18.05 248 ARG B N 1
ATOM 5350 C CA . ARG B 1 172 ? 8.283 8.760 -27.013 1.00 20.46 248 ARG B CA 1
ATOM 5351 C C . ARG B 1 172 ? 8.131 9.680 -28.168 1.00 19.57 248 ARG B C 1
ATOM 5352 O O . ARG B 1 172 ? 7.000 9.896 -28.667 1.00 19.61 248 ARG B O 1
ATOM 5360 N N . HIS B 1 173 ? 9.242 10.199 -28.688 1.00 21.23 249 HIS B N 1
ATOM 5361 C CA . HIS B 1 173 ? 9.166 11.051 -29.898 1.00 20.34 249 HIS B CA 1
ATOM 5362 C C . HIS B 1 173 ? 8.521 10.397 -31.121 1.00 15.26 249 HIS B C 1
ATOM 5363 O O . HIS B 1 173 ? 7.702 11.020 -31.800 1.00 14.93 249 HIS B O 1
ATOM 5370 N N . THR B 1 174 ? 8.832 9.138 -31.386 1.00 13.06 250 THR B N 1
ATOM 5371 C CA . THR B 1 174 ? 8.283 8.391 -32.530 1.00 12.85 250 THR B CA 1
ATOM 5372 C C . THR B 1 174 ? 6.776 8.393 -32.415 1.00 12.16 250 THR B C 1
ATOM 5373 O O . THR B 1 174 ? 6.042 8.709 -33.351 1.00 12.42 250 THR B O 1
ATOM 5377 N N . PHE B 1 175 ? 6.292 8.015 -31.231 1.00 11.76 251 PHE B N 1
ATOM 5378 C CA . PHE B 1 175 ? 4.847 7.858 -31.017 1.00 11.62 251 PHE B CA 1
ATOM 5379 C C . PHE B 1 175 ? 4.106 9.189 -30.881 1.00 10.65 251 PHE B C 1
ATOM 5380 O O . PHE B 1 175 ? 2.950 9.248 -31.365 1.00 12.72 251 PHE B O 1
ATOM 5388 N N . VAL B 1 176 ? 4.739 10.239 -30.351 1.00 12.43 252 VAL B N 1
ATOM 5389 C CA . VAL B 1 176 ? 4.167 11.585 -30.390 1.00 12.90 252 VAL B CA 1
ATOM 5390 C C . VAL B 1 176 ? 4.002 11.996 -31.874 1.00 11.93 252 VAL B C 1
ATOM 5391 O O . VAL B 1 176 ? 3.002 12.571 -32.267 1.00 13.68 252 VAL B O 1
ATOM 5395 N N . THR B 1 177 ? 5.027 11.806 -32.667 1.00 11.49 253 THR B N 1
ATOM 5396 C CA . THR B 1 177 ? 4.940 12.086 -34.093 1.00 12.11 253 THR B CA 1
ATOM 5397 C C . THR B 1 177 ? 3.815 11.375 -34.835 1.00 12.16 253 THR B C 1
ATOM 5398 O O . THR B 1 177 ? 3.058 11.991 -35.586 1.00 13.22 253 THR B O 1
ATOM 5402 N N . ARG B 1 178 ? 3.684 10.096 -34.538 1.00 11.30 254 ARG B N 1
ATOM 5403 C CA . ARG B 1 178 ? 2.550 9.343 -35.106 1.00 11.38 254 ARG B CA 1
ATOM 5404 C C . ARG B 1 178 ? 1.166 9.994 -34.806 1.00 10.22 254 ARG B C 1
ATOM 5405 O O . ARG B 1 178 ? 0.347 10.185 -35.735 1.00 10.86 254 ARG B O 1
ATOM 5413 N N . THR B 1 179 ? 0.924 10.338 -33.532 1.00 11.00 255 THR B N 1
ATOM 5414 C CA . THR B 1 179 ? -0.315 10.998 -33.160 1.00 11.60 255 THR B CA 1
ATOM 5415 C C . THR B 1 179 ? -0.441 12.349 -33.825 1.00 11.72 255 THR B C 1
ATOM 5416 O O . THR B 1 179 ? -1.545 12.671 -34.357 1.00 11.26 255 THR B O 1
ATOM 5420 N N . LYS B 1 180 ? 0.675 13.103 -33.972 1.00 12.07 256 LYS B N 1
ATOM 5421 C CA . LYS B 1 180 ? 0.580 14.371 -34.698 1.00 12.47 256 LYS B CA 1
ATOM 5422 C C . LYS B 1 180 ? 0.226 14.244 -36.159 1.00 11.01 256 LYS B C 1
ATOM 5423 O O . LYS B 1 180 ? -0.483 15.096 -36.735 1.00 10.96 256 LYS B O 1
ATOM 5429 N N . ILE B 1 181 ? 0.783 13.178 -36.808 1.00 10.04 257 ILE B N 1
ATOM 5430 C CA . ILE B 1 181 ? 0.461 12.852 -38.232 1.00 10.40 257 ILE B CA 1
ATOM 5431 C C . ILE B 1 181 ? -1.020 12.637 -38.361 1.00 9.62 257 ILE B C 1
ATOM 5432 O O . ILE B 1 181 ? -1.675 13.214 -39.240 1.00 9.97 257 ILE B O 1
ATOM 5437 N N . ILE B 1 182 ? -1.552 11.751 -37.571 1.00 9.73 258 ILE B N 1
ATOM 5438 C CA . ILE B 1 182 ? -3.016 11.479 -37.605 1.00 9.48 258 ILE B CA 1
ATOM 5439 C C . ILE B 1 182 ? -3.913 12.662 -37.309 1.00 9.35 258 ILE B C 1
ATOM 5440 O O . ILE B 1 182 ? -4.871 12.953 -38.029 1.00 9.83 258 ILE B O 1
ATOM 5445 N N . ASN B 1 183 ? -3.528 13.457 -36.329 1.00 10.10 259 ASN B N 1
ATOM 5446 C CA . ASN B 1 183 ? -4.226 14.680 -36.019 1.00 10.84 259 ASN B CA 1
ATOM 5447 C C . ASN B 1 183 ? -4.204 15.715 -37.175 1.00 11.28 259 ASN B C 1
ATOM 5448 O O . ASN B 1 183 ? -5.257 16.280 -37.508 1.00 10.74 259 ASN B O 1
ATOM 5453 N N . PHE B 1 184 ? -3.031 15.791 -37.832 1.00 10.65 260 PHE B N 1
ATOM 5454 C CA . PHE B 1 184 ? -2.820 16.709 -38.973 1.00 11.33 260 PHE B CA 1
ATOM 5455 C C . PHE B 1 184 ? -3.746 16.274 -40.102 1.00 10.59 260 PHE B C 1
ATOM 5456 O O . PHE B 1 184 ? -4.442 17.093 -40.690 1.00 10.60 260 PHE B O 1
ATOM 5464 N N . LEU B 1 185 ? -3.786 14.978 -40.385 1.00 9.64 261 LEU B N 1
ATOM 5465 C CA . LEU B 1 185 ? -4.604 14.413 -41.390 1.00 9.47 261 LEU B CA 1
ATOM 5466 C C . LEU B 1 185 ? -6.096 14.600 -41.200 1.00 9.27 261 LEU B C 1
ATOM 5467 O O . LEU B 1 185 ? -6.837 14.968 -42.129 1.00 9.17 261 LEU B O 1
ATOM 5472 N N . ARG B 1 186 ? -6.581 14.284 -39.989 1.00 9.02 262 ARG B N 1
ATOM 5473 C CA . ARG B 1 186 ? -7.985 14.480 -39.628 1.00 9.35 262 ARG B CA 1
ATOM 5474 C C . ARG B 1 186 ? -8.361 15.957 -39.838 1.00 10.69 262 ARG B C 1
ATOM 5475 O O . ARG B 1 186 ? -9.403 16.248 -40.416 1.00 9.43 262 ARG B O 1
ATOM 5483 N N . ASN B 1 187 ? -7.500 16.827 -39.363 1.00 10.88 263 ASN B N 1
ATOM 5484 C CA A ASN B 1 187 ? -7.796 18.266 -39.477 0.50 12.21 263 ASN B CA 1
ATOM 5485 C CA B ASN B 1 187 ? -7.771 18.286 -39.480 0.50 11.35 263 ASN B CA 1
ATOM 5486 C C . ASN B 1 187 ? -7.782 18.719 -40.986 1.00 11.86 263 ASN B C 1
ATOM 5487 O O . ASN B 1 187 ? -8.625 19.589 -41.393 1.00 12.64 263 ASN B O 1
ATOM 5496 N N . PHE B 1 188 ? -6.802 18.264 -41.753 1.00 11.48 264 PHE B N 1
ATOM 5497 C CA . PHE B 1 188 ? -6.645 18.552 -43.195 1.00 10.22 264 PHE B CA 1
ATOM 5498 C C . PHE B 1 188 ? -7.939 18.208 -43.905 1.00 10.41 264 PHE B C 1
ATOM 5499 O O . PHE B 1 188 ? -8.458 18.936 -44.708 1.00 11.22 264 PHE B O 1
ATOM 5507 N N . LEU B 1 189 ? -8.430 16.982 -43.639 1.00 9.32 265 LEU B N 1
ATOM 5508 C CA . LEU B 1 189 ? -9.650 16.507 -44.234 1.00 9.18 265 LEU B CA 1
ATOM 5509 C C . LEU B 1 189 ? -10.858 17.337 -43.790 1.00 9.24 265 LEU B C 1
ATOM 5510 O O . LEU B 1 189 ? -11.688 17.717 -44.632 1.00 10.55 265 LEU B O 1
ATOM 5515 N N . ASN B 1 190 ? -10.960 17.551 -42.491 1.00 9.35 266 ASN B N 1
ATOM 5516 C CA . ASN B 1 190 ? -12.141 18.225 -41.893 1.00 9.08 266 ASN B CA 1
ATOM 5517 C C . ASN B 1 190 ? -12.204 19.658 -42.484 1.00 10.27 266 ASN B C 1
ATOM 5518 O O . ASN B 1 190 ? -13.318 20.067 -42.828 1.00 10.43 266 ASN B O 1
ATOM 5523 N N . GLU B 1 191 ? -11.062 20.288 -42.660 1.00 13.00 267 GLU B N 1
ATOM 5524 C CA . GLU B 1 191 ? -11.100 21.685 -43.154 1.00 14.72 267 GLU B CA 1
ATOM 5525 C C . GLU B 1 191 ? -11.513 21.747 -44.567 1.00 15.51 267 GLU B C 1
ATOM 5526 O O . GLU B 1 191 ? -11.928 22.800 -45.065 1.00 15.66 267 GLU B O 1
ATOM 5532 N N . ARG B 1 192 ? -11.415 20.644 -45.303 1.00 12.03 268 ARG B N 1
ATOM 5533 C CA . ARG B 1 192 ? -11.838 20.479 -46.707 1.00 11.70 268 ARG B CA 1
ATOM 5534 C C . ARG B 1 192 ? -13.274 19.988 -46.850 1.00 11.73 268 ARG B C 1
ATOM 5535 O O . ARG B 1 192 ? -13.714 19.658 -47.967 1.00 13.10 268 ARG B O 1
ATOM 5543 N N . GLY B 1 193 ? -13.976 19.861 -45.764 1.00 11.92 269 GLY B N 1
ATOM 5544 C CA . GLY B 1 193 ? -15.367 19.488 -45.776 1.00 12.11 269 GLY B CA 1
ATOM 5545 C C . GLY B 1 193 ? -15.647 17.993 -45.723 1.00 11.76 269 GLY B C 1
ATOM 5546 O O . GLY B 1 193 ? -16.768 17.620 -45.991 1.00 12.39 269 GLY B O 1
ATOM 5547 N N . PHE B 1 194 ? -14.657 17.163 -45.381 1.00 10.41 270 PHE B N 1
ATOM 5548 C CA . PHE B 1 194 ? -14.863 15.750 -45.368 1.00 9.67 270 PHE B CA 1
ATOM 5549 C C . PHE B 1 194 ? -15.542 15.369 -44.029 1.00 10.12 270 PHE B C 1
ATOM 5550 O O . PHE B 1 194 ? -15.290 15.986 -43.001 1.00 11.39 270 PHE B O 1
ATOM 5558 N N . PHE B 1 195 ? -16.290 14.306 -44.099 1.00 11.00 271 PHE B N 1
ATOM 5559 C CA . PHE B 1 195 ? -17.086 13.779 -43.007 1.00 10.47 271 PHE B CA 1
ATOM 5560 C C . PHE B 1 195 ? -16.602 12.397 -42.599 1.00 10.73 271 PHE B C 1
ATOM 5561 O O . PHE B 1 195 ? -16.607 11.478 -43.359 1.00 10.34 271 PHE B O 1
ATOM 5569 N N . GLU B 1 196 ? -16.197 12.350 -41.354 1.00 10.28 272 GLU B N 1
ATOM 5570 C CA . GLU B 1 196 ? -15.584 11.136 -40.764 1.00 9.25 272 GLU B CA 1
ATOM 5571 C C . GLU B 1 196 ? -16.679 10.178 -40.330 1.00 9.96 272 GLU B C 1
ATOM 5572 O O . GLU B 1 196 ? -17.635 10.599 -39.581 1.00 10.95 272 GLU B O 1
ATOM 5578 N N . VAL B 1 197 ? -16.521 8.895 -40.676 1.00 8.48 273 VAL B N 1
ATOM 5579 C CA . VAL B 1 197 ? -17.462 7.827 -40.309 1.00 10.11 273 VAL B CA 1
ATOM 5580 C C . VAL B 1 197 ? -16.759 6.608 -39.772 1.00 10.36 273 VAL B C 1
ATOM 5581 O O . VAL B 1 197 ? -15.544 6.506 -39.827 1.00 11.19 273 VAL B O 1
ATOM 5585 N N . GLU B 1 198 ? -17.560 5.699 -39.198 1.00 10.44 274 GLU B N 1
ATOM 5586 C CA . GLU B 1 198 ? -17.070 4.362 -38.801 1.00 10.67 274 GLU B CA 1
ATOM 5587 C C . GLU B 1 198 ? -17.856 3.357 -39.518 1.00 11.87 274 GLU B C 1
ATOM 5588 O O . GLU B 1 198 ? -19.103 3.287 -39.423 1.00 12.40 274 GLU B O 1
ATOM 5594 N N . THR B 1 199 ? -17.189 2.494 -40.260 1.00 11.79 275 THR B N 1
ATOM 5595 C CA . THR B 1 199 ? -17.874 1.404 -40.943 1.00 11.39 275 THR B CA 1
ATOM 5596 C C . THR B 1 199 ? -17.425 0.080 -40.208 1.00 12.71 275 THR B C 1
ATOM 5597 O O . THR B 1 199 ? -16.573 0.107 -39.383 1.00 13.12 275 THR B O 1
ATOM 5601 N N . PRO B 1 200 ? -18.079 -1.048 -40.496 1.00 12.54 276 PRO B N 1
ATOM 5602 C CA . PRO B 1 200 ? -17.871 -2.263 -39.735 1.00 12.82 276 PRO B CA 1
ATOM 5603 C C . PRO B 1 200 ? -16.437 -2.811 -39.835 1.00 12.76 276 PRO B C 1
ATOM 5604 O O . PRO B 1 200 ? -15.822 -2.831 -40.936 1.00 14.54 276 PRO B O 1
ATOM 5608 N N . MET B 1 201 ? -15.964 -3.278 -38.730 1.00 13.09 277 MET B N 1
ATOM 5609 C CA A MET B 1 201 ? -14.710 -4.028 -38.663 0.50 13.93 277 MET B CA 1
ATOM 5610 C CA B MET B 1 201 ? -14.710 -4.003 -38.770 0.50 13.67 277 MET B CA 1
ATOM 5611 C C . MET B 1 201 ? -14.932 -5.447 -39.238 1.00 14.40 277 MET B C 1
ATOM 5612 O O . MET B 1 201 ? -14.029 -6.035 -39.847 1.00 13.91 277 MET B O 1
ATOM 5621 N N . MET B 1 202 ? -16.127 -5.958 -38.971 1.00 13.42 278 MET B N 1
ATOM 5622 C CA . MET B 1 202 ? -16.588 -7.378 -39.349 1.00 14.90 278 MET B CA 1
ATOM 5623 C C . MET B 1 202 ? -17.625 -7.321 -40.426 1.00 14.93 278 MET B C 1
ATOM 5624 O O . MET B 1 202 ? -18.660 -6.597 -40.288 1.00 18.46 278 MET B O 1
ATOM 5629 N N . ASN B 1 203 ? -17.376 -8.058 -41.479 1.00 14.89 279 ASN B N 1
ATOM 5630 C CA . ASN B 1 203 ? -18.306 -8.008 -42.619 1.00 17.76 279 ASN B CA 1
ATOM 5631 C C . ASN B 1 203 ? -18.491 -9.382 -43.172 1.00 18.47 279 ASN B C 1
ATOM 5632 O O . ASN B 1 203 ? -17.966 -10.376 -42.618 1.00 15.73 279 ASN B O 1
ATOM 5637 N N . LEU B 1 204 ? -19.323 -9.438 -44.212 1.00 20.79 280 LEU B N 1
ATOM 5638 C CA . LEU B 1 204 ? -19.604 -10.774 -44.834 1.00 21.81 280 LEU B CA 1
ATOM 5639 C C . LEU B 1 204 ? -18.799 -11.011 -46.064 1.00 23.73 280 LEU B C 1
ATOM 5640 O O . LEU B 1 204 ? -19.172 -11.842 -46.865 1.00 28.03 280 LEU B O 1
ATOM 5645 N N . ILE B 1 205 ? -17.636 -10.377 -46.251 1.00 23.77 281 ILE B N 1
ATOM 5646 C CA . ILE B 1 205 ? -16.867 -10.534 -47.483 1.00 26.12 281 ILE B CA 1
ATOM 5647 C C . ILE B 1 205 ? -15.650 -11.327 -47.159 1.00 21.95 281 ILE B C 1
ATOM 5648 O O . ILE B 1 205 ? -14.828 -10.905 -46.331 1.00 22.07 281 ILE B O 1
ATOM 5653 N N . ALA B 1 206 ? -15.458 -12.486 -47.788 1.00 23.66 282 ALA B N 1
ATOM 5654 C CA . ALA B 1 206 ? -14.295 -13.340 -47.481 1.00 21.70 282 ALA B CA 1
ATOM 5655 C C . ALA B 1 206 ? -12.979 -12.845 -48.049 1.00 22.79 282 ALA B C 1
ATOM 5656 O O . ALA B 1 206 ? -12.326 -13.467 -48.903 1.00 25.68 282 ALA B O 1
ATOM 5658 N N . GLY B 1 207 ? -12.500 -11.725 -47.532 1.00 23.76 283 GLY B N 1
ATOM 5659 C CA . GLY B 1 207 ? -11.253 -11.130 -48.039 1.00 24.44 283 GLY B CA 1
ATOM 5660 C C . GLY B 1 207 ? -11.329 -10.707 -49.515 1.00 27.35 283 GLY B C 1
ATOM 5661 O O . GLY B 1 207 ? -12.410 -10.359 -50.031 1.00 27.70 283 GLY B O 1
ATOM 5662 N N . GLY B 1 208 ? -10.171 -10.797 -50.200 1.00 26.02 284 GLY B N 1
ATOM 5663 C CA . GLY B 1 208 ? -10.070 -10.405 -51.583 1.00 26.60 284 GLY B CA 1
ATOM 5664 C C . GLY B 1 208 ? -9.018 -11.186 -52.276 1.00 25.60 284 GLY B C 1
ATOM 5665 O O . GLY B 1 208 ? -8.353 -12.016 -51.659 1.00 24.78 284 GLY B O 1
ATOM 5666 N N . ALA B 1 209 ? -8.847 -10.884 -53.578 1.00 33.00 285 ALA B N 1
ATOM 5667 C CA . ALA B 1 209 ? -7.844 -11.524 -54.453 1.00 40.36 285 ALA B CA 1
ATOM 5668 C C . ALA B 1 209 ? -6.464 -11.648 -53.831 1.00 42.18 285 ALA B C 1
ATOM 5669 O O . ALA B 1 209 ? -5.939 -12.798 -53.736 1.00 50.52 285 ALA B O 1
ATOM 5671 N N . ASN B 1 210 ? -5.857 -10.535 -53.417 1.00 33.31 286 ASN B N 1
ATOM 5672 C CA . ASN B 1 210 ? -4.490 -10.613 -52.818 1.00 38.15 286 ASN B CA 1
ATOM 5673 C C . ASN B 1 210 ? -4.416 -10.599 -51.247 1.00 35.17 286 ASN B C 1
ATOM 5674 O O . ASN B 1 210 ? -3.366 -10.274 -50.634 1.00 32.03 286 ASN B O 1
ATOM 5679 N N . ALA B 1 211 ? -5.523 -10.959 -50.597 1.00 27.17 287 ALA B N 1
ATOM 5680 C CA . ALA B 1 211 ? -5.657 -10.748 -49.159 1.00 23.90 287 ALA B CA 1
ATOM 5681 C C . ALA B 1 211 ? -6.597 -11.745 -48.494 1.00 20.78 287 ALA B C 1
ATOM 5682 O O . ALA B 1 211 ? -7.842 -11.606 -48.557 1.00 22.82 287 ALA B O 1
ATOM 5684 N N . ARG B 1 212 ? -6.008 -12.768 -47.896 1.00 19.94 288 ARG B N 1
ATOM 5685 C CA . ARG B 1 212 ? -6.770 -13.690 -47.143 1.00 23.12 288 ARG B CA 1
ATOM 5686 C C . ARG B 1 212 ? -7.388 -12.949 -45.928 1.00 19.88 288 ARG B C 1
ATOM 5687 O O . ARG B 1 212 ? -6.740 -12.101 -45.352 1.00 17.62 288 ARG B O 1
ATOM 5695 N N . PRO B 1 213 ? -8.586 -13.375 -45.536 1.00 20.05 289 PRO B N 1
ATOM 5696 C CA . PRO B 1 213 ? -9.213 -12.705 -44.400 1.00 17.91 289 PRO B CA 1
ATOM 5697 C C . PRO B 1 213 ? -8.831 -13.350 -43.050 1.00 17.39 289 PRO B C 1
ATOM 5698 O O . PRO B 1 213 ? -8.501 -14.552 -42.921 1.00 18.02 289 PRO B O 1
ATOM 5702 N N . PHE B 1 214 ? -8.951 -12.529 -42.023 1.00 13.82 290 PHE B N 1
ATOM 5703 C CA . PHE B 1 214 ? -9.222 -13.000 -40.673 1.00 14.34 290 PHE B CA 1
ATOM 5704 C C . PHE B 1 214 ? -10.692 -13.402 -40.590 1.00 15.58 290 PHE B C 1
ATOM 5705 O O . PHE B 1 214 ? -11.581 -12.618 -40.874 1.00 15.86 290 PHE B O 1
ATOM 5713 N N . ILE B 1 215 ? -10.944 -14.642 -40.119 1.00 13.36 291 ILE B N 1
ATOM 5714 C CA . ILE B 1 215 ? -12.267 -15.191 -40.017 1.00 15.00 291 ILE B CA 1
ATOM 5715 C C . ILE B 1 215 ? -12.611 -15.304 -38.538 1.00 13.83 291 ILE B C 1
ATOM 5716 O O . ILE B 1 215 ? -11.778 -15.694 -37.736 1.00 12.87 291 ILE B O 1
ATOM 5721 N N . THR B 1 216 ? -13.828 -14.970 -38.171 1.00 15.25 292 THR B N 1
ATOM 5722 C CA . THR B 1 216 ? -14.301 -15.164 -36.867 1.00 16.43 292 THR B CA 1
ATOM 5723 C C . THR B 1 216 ? -15.780 -15.598 -36.919 1.00 15.83 292 THR B C 1
ATOM 5724 O O . THR B 1 216 ? -16.333 -15.886 -37.993 1.00 15.47 292 THR B O 1
ATOM 5728 N N . HIS B 1 217 ? -16.421 -15.694 -35.759 1.00 16.43 293 HIS B N 1
ATOM 5729 C CA . HIS B 1 217 ? -17.781 -16.249 -35.708 1.00 17.71 293 HIS B CA 1
ATOM 5730 C C . HIS B 1 217 ? -18.570 -15.650 -34.534 1.00 14.09 293 HIS B C 1
ATOM 5731 O O . HIS B 1 217 ? -18.039 -15.650 -33.411 1.00 15.13 293 HIS B O 1
ATOM 5738 N N . HIS B 1 218 ? -19.757 -15.148 -34.806 1.00 16.08 294 HIS B N 1
ATOM 5739 C CA . HIS B 1 218 ? -20.654 -14.698 -33.789 1.00 16.01 294 HIS B CA 1
ATOM 5740 C C . HIS B 1 218 ? -21.573 -15.884 -33.371 1.00 16.77 294 HIS B C 1
ATOM 5741 O O . HIS B 1 218 ? -22.299 -16.375 -34.249 1.00 19.16 294 HIS B O 1
ATOM 5748 N N . ASN B 1 219 ? -21.488 -16.237 -32.109 1.00 17.90 295 ASN B N 1
ATOM 5749 C CA . ASN B 1 219 ? -22.148 -17.498 -31.597 1.00 20.93 295 ASN B CA 1
ATOM 5750 C C . ASN B 1 219 ? -23.688 -17.310 -31.623 1.00 22.27 295 ASN B C 1
ATOM 5751 O O . ASN B 1 219 ? -24.390 -18.164 -32.205 1.00 23.55 295 ASN B O 1
ATOM 5756 N N . ASP B 1 220 ? -24.250 -16.186 -31.175 1.00 19.54 296 ASP B N 1
ATOM 5757 C CA . ASP B 1 220 ? -25.711 -16.111 -31.136 1.00 20.96 296 ASP B CA 1
ATOM 5758 C C . ASP B 1 220 ? -26.344 -16.110 -32.524 1.00 23.86 296 ASP B C 1
ATOM 5759 O O . ASP B 1 220 ? -27.386 -16.727 -32.737 1.00 22.81 296 ASP B O 1
ATOM 5764 N N . LEU B 1 221 ? -25.765 -15.383 -33.464 1.00 18.25 297 LEU B N 1
ATOM 5765 C CA . LEU B 1 221 ? -26.190 -15.390 -34.837 1.00 21.41 297 LEU B CA 1
ATOM 5766 C C . LEU B 1 221 ? -25.888 -16.627 -35.568 1.00 20.07 297 LEU B C 1
ATOM 5767 O O . LEU B 1 221 ? -26.404 -16.782 -36.681 1.00 23.55 297 LEU B O 1
ATOM 5772 N N . ASP B 1 222 ? -24.967 -17.402 -35.050 1.00 18.96 298 ASP B N 1
ATOM 5773 C CA . ASP B 1 222 ? -24.360 -18.540 -35.777 1.00 23.40 298 ASP B CA 1
ATOM 5774 C C . ASP B 1 222 ? -23.905 -18.092 -37.186 1.00 25.18 298 ASP B C 1
ATOM 5775 O O . ASP B 1 222 ? -24.269 -18.660 -38.166 1.00 20.93 298 ASP B O 1
ATOM 5780 N N . LEU B 1 223 ? -23.013 -17.100 -37.238 1.00 19.63 299 LEU B N 1
ATOM 5781 C CA . LEU B 1 223 ? -22.649 -16.395 -38.429 1.00 17.12 299 LEU B CA 1
ATOM 5782 C C . LEU B 1 223 ? -21.127 -16.201 -38.492 1.00 16.71 299 LEU B C 1
ATOM 5783 O O . LEU B 1 223 ? -20.479 -15.642 -37.545 1.00 19.35 299 LEU B O 1
ATOM 5788 N N . ASP B 1 224 ? -20.524 -16.739 -39.536 1.00 17.66 300 ASP B N 1
ATOM 5789 C CA . ASP B 1 224 ? -19.131 -16.463 -39.794 1.00 18.21 300 ASP B CA 1
ATOM 5790 C C . ASP B 1 224 ? -19.038 -15.020 -40.295 1.00 18.55 300 ASP B C 1
ATOM 5791 O O . ASP B 1 224 ? -19.815 -14.554 -41.158 1.00 18.67 300 ASP B O 1
ATOM 5796 N N . LEU B 1 225 ? -17.988 -14.346 -39.804 1.00 17.64 301 LEU B N 1
ATOM 5797 C CA . LEU B 1 225 ? -17.735 -12.964 -40.147 1.00 16.58 301 LEU B CA 1
ATOM 5798 C C . LEU B 1 225 ? -16.243 -12.856 -40.533 1.00 16.84 301 LEU B C 1
ATOM 5799 O O . LEU B 1 225 ? -15.376 -13.688 -40.135 1.00 18.38 301 LEU B O 1
ATOM 5804 N N . TYR B 1 226 ? -15.932 -11.791 -41.281 1.00 14.36 302 TYR B N 1
ATOM 5805 C CA . TYR B 1 226 ? -14.594 -11.556 -41.754 1.00 13.37 302 TYR B CA 1
ATOM 5806 C C . TYR B 1 226 ? -14.168 -10.147 -41.392 1.00 14.74 302 TYR B C 1
ATOM 5807 O O . TYR B 1 226 ? -14.924 -9.234 -41.536 1.00 15.63 302 TYR B O 1
ATOM 5816 N N . LEU B 1 227 ? -12.965 -9.998 -40.906 1.00 12.81 303 LEU B N 1
ATOM 5817 C CA . LEU B 1 227 ? -12.376 -8.676 -40.689 1.00 12.68 303 LEU B CA 1
ATOM 5818 C C . LEU B 1 227 ? -12.175 -7.994 -42.013 1.00 13.41 303 LEU B C 1
ATOM 5819 O O . LEU B 1 227 ? -11.760 -8.588 -43.042 1.00 12.95 303 LEU B O 1
ATOM 5824 N N . ARG B 1 228 ? -12.459 -6.681 -42.026 1.00 12.03 304 ARG B N 1
ATOM 5825 C CA . ARG B 1 228 ? -12.332 -5.953 -43.247 1.00 12.81 304 ARG B CA 1
ATOM 5826 C C . ARG B 1 228 ? -10.866 -5.852 -43.738 1.00 9.81 304 ARG B C 1
ATOM 5827 O O . ARG B 1 228 ? -9.946 -5.690 -42.979 1.00 11.01 304 ARG B O 1
ATOM 5835 N N . ILE B 1 229 ? -10.671 -5.953 -45.064 1.00 9.93 305 ILE B N 1
ATOM 5836 C CA . ILE B 1 229 ? -9.385 -5.771 -45.657 1.00 11.57 305 ILE B CA 1
ATOM 5837 C C . ILE B 1 229 ? -9.159 -4.339 -46.097 1.00 12.06 305 ILE B C 1
ATOM 5838 O O . ILE B 1 229 ? -8.003 -3.947 -46.374 1.00 12.28 305 ILE B O 1
ATOM 5843 N N . ALA B 1 230 ? -10.238 -3.565 -46.094 1.00 11.45 306 ALA B N 1
ATOM 5844 C CA . ALA B 1 230 ? -10.298 -2.178 -46.600 1.00 12.75 306 ALA B CA 1
ATOM 5845 C C . ALA B 1 230 ? -11.644 -1.596 -46.180 1.00 14.00 306 ALA B C 1
ATOM 5846 O O . ALA B 1 230 ? -12.590 -2.337 -45.960 1.00 13.55 306 ALA B O 1
ATOM 5848 N N . THR B 1 231 ? -11.731 -0.248 -46.109 1.00 12.95 307 THR B N 1
ATOM 5849 C CA . THR B 1 231 ? -12.960 0.446 -45.914 1.00 13.90 307 THR B CA 1
ATOM 5850 C C . THR B 1 231 ? -13.667 0.906 -47.158 1.00 13.21 307 THR B C 1
ATOM 5851 O O . THR B 1 231 ? -14.868 1.413 -47.050 1.00 13.31 307 THR B O 1
ATOM 5855 N N . GLU B 1 232 ? -13.128 0.597 -48.328 1.00 13.27 308 GLU B N 1
ATOM 5856 C CA . GLU B 1 232 ? -13.635 1.052 -49.591 1.00 14.40 308 GLU B CA 1
ATOM 5857 C C . GLU B 1 232 ? -15.087 0.825 -49.875 1.00 14.10 308 GLU B C 1
ATOM 5858 O O . GLU B 1 232 ? -15.795 1.782 -50.321 1.00 13.83 308 GLU B O 1
ATOM 5864 N N . LEU B 1 233 ? -15.589 -0.386 -49.643 1.00 13.75 309 LEU B N 1
ATOM 5865 C CA . LEU B 1 233 ? -16.956 -0.642 -50.029 1.00 15.83 309 LEU B CA 1
ATOM 5866 C C . LEU B 1 233 ? -18.022 0.186 -49.287 1.00 14.83 309 LEU B C 1
ATOM 5867 O O . LEU B 1 233 ? -18.794 0.904 -49.933 1.00 13.71 309 LEU B O 1
ATOM 5872 N N . PRO B 1 234 ? -18.082 0.116 -47.960 1.00 12.16 310 PRO B N 1
ATOM 5873 C CA . PRO B 1 234 ? -19.029 0.959 -47.281 1.00 11.40 310 PRO B CA 1
ATOM 5874 C C . PRO B 1 234 ? -18.855 2.457 -47.516 1.00 10.40 310 PRO B C 1
ATOM 5875 O O . PRO B 1 234 ? -19.849 3.238 -47.588 1.00 11.85 310 PRO B O 1
ATOM 5879 N N . LEU B 1 235 ? -17.624 2.915 -47.696 1.00 9.90 311 LEU B N 1
ATOM 5880 C CA . LEU B 1 235 ? -17.462 4.334 -47.966 1.00 10.30 311 LEU B CA 1
ATOM 5881 C C . LEU B 1 235 ? -18.095 4.714 -49.311 1.00 10.07 311 LEU B C 1
ATOM 5882 O O . LEU B 1 235 ? -18.777 5.752 -49.390 1.00 11.65 311 LEU B O 1
ATOM 5887 N N . LYS B 1 236 ? -17.924 3.916 -50.360 1.00 10.46 312 LYS B N 1
ATOM 5888 C CA . LYS B 1 236 ? -18.588 4.177 -51.631 1.00 11.11 312 LYS B CA 1
ATOM 5889 C C . LYS B 1 236 ? -20.079 4.126 -51.498 1.00 10.53 312 LYS B C 1
ATOM 5890 O O . LYS B 1 236 ? -20.748 4.942 -52.080 1.00 11.82 312 LYS B O 1
ATOM 5896 N N . MET B 1 237 ? -20.611 3.231 -50.661 1.00 11.34 313 MET B N 1
ATOM 5897 C CA . MET B 1 237 ? -22.065 3.214 -50.438 1.00 12.82 313 MET B CA 1
ATOM 5898 C C . MET B 1 237 ? -22.496 4.516 -49.792 1.00 13.12 313 MET B C 1
ATOM 5899 O O . MET B 1 237 ? -23.578 5.003 -50.112 1.00 13.21 313 MET B O 1
ATOM 5904 N N . LEU B 1 238 ? -21.668 5.114 -48.945 1.00 11.24 314 LEU B N 1
ATOM 5905 C CA . LEU B 1 238 ? -22.072 6.378 -48.353 1.00 10.97 314 LEU B CA 1
ATOM 5906 C C . LEU B 1 238 ? -22.037 7.552 -49.329 1.00 11.19 314 LEU B C 1
ATOM 5907 O O . LEU B 1 238 ? -22.864 8.464 -49.187 1.00 12.23 314 LEU B O 1
ATOM 5912 N N . ILE B 1 239 ? -21.157 7.493 -50.336 1.00 10.96 315 ILE B N 1
ATOM 5913 C CA . ILE B 1 239 ? -21.222 8.454 -51.491 1.00 11.85 315 ILE B CA 1
ATOM 5914 C C . ILE B 1 239 ? -22.577 8.345 -52.213 1.00 12.91 315 ILE B C 1
ATOM 5915 O O . ILE B 1 239 ? -23.265 9.352 -52.445 1.00 12.08 315 ILE B O 1
ATOM 5920 N N . VAL B 1 240 ? -22.977 7.131 -52.526 1.00 11.04 316 VAL B N 1
ATOM 5921 C CA . VAL B 1 240 ? -24.306 6.894 -53.112 1.00 10.85 316 VAL B CA 1
ATOM 5922 C C . VAL B 1 240 ? -25.376 7.551 -52.211 1.00 12.18 316 VAL B C 1
ATOM 5923 O O . VAL B 1 240 ? -26.363 8.240 -52.712 1.00 11.56 316 VAL B O 1
ATOM 5927 N N . GLY B 1 241 ? -25.220 7.366 -50.909 1.00 11.55 317 GLY B N 1
ATOM 5928 C CA . GLY B 1 241 ? -26.192 7.926 -49.922 1.00 13.12 317 GLY B CA 1
ATOM 5929 C C . GLY B 1 241 ? -26.128 9.407 -49.736 1.00 13.18 317 GLY B C 1
ATOM 5930 O O . GLY B 1 241 ? -26.802 9.954 -48.935 1.00 15.15 317 GLY B O 1
ATOM 5931 N N . GLY B 1 242 ? -25.278 10.105 -50.466 1.00 13.03 318 GLY B N 1
ATOM 5932 C CA . GLY B 1 242 ? -25.194 11.524 -50.473 1.00 12.80 318 GLY B CA 1
ATOM 5933 C C . GLY B 1 242 ? -24.239 12.162 -49.453 1.00 12.40 318 GLY B C 1
ATOM 5934 O O . GLY B 1 242 ? -24.243 13.402 -49.299 1.00 15.20 318 GLY B O 1
ATOM 5935 N N . ILE B 1 243 ? -23.356 11.375 -48.855 1.00 12.06 319 ILE B N 1
ATOM 5936 C CA . ILE B 1 243 ? -22.248 11.920 -48.062 1.00 12.04 319 ILE B CA 1
ATOM 5937 C C . ILE B 1 243 ? -21.097 12.090 -49.040 1.00 15.10 319 ILE B C 1
ATOM 5938 O O . ILE B 1 243 ? -20.332 11.186 -49.261 1.00 13.66 319 ILE B O 1
ATOM 5943 N N . ASP B 1 244 ? -20.995 13.271 -49.610 1.00 12.20 320 ASP B N 1
ATOM 5944 C CA . ASP B 1 244 ? -20.196 13.427 -50.830 1.00 13.44 320 ASP B CA 1
ATOM 5945 C C . ASP B 1 244 ? -18.717 13.516 -50.620 1.00 11.89 320 ASP B C 1
ATOM 5946 O O . ASP B 1 244 ? -17.992 13.362 -51.599 1.00 12.88 320 ASP B O 1
ATOM 5951 N N . LYS B 1 245 ? -18.291 13.821 -49.401 1.00 9.91 321 LYS B N 1
ATOM 5952 C CA A LYS B 1 245 ? -16.878 13.777 -49.044 0.50 10.13 321 LYS B CA 1
ATOM 5953 C CA B LYS B 1 245 ? -16.867 13.794 -49.053 0.50 10.09 321 LYS B CA 1
ATOM 5954 C C . LYS B 1 245 ? -16.855 12.997 -47.728 1.00 9.85 321 LYS B C 1
ATOM 5955 O O . LYS B 1 245 ? -17.361 13.503 -46.728 1.00 10.21 321 LYS B O 1
ATOM 5966 N N . VAL B 1 246 ? -16.262 11.779 -47.776 1.00 8.79 322 VAL B N 1
ATOM 5967 C CA . VAL B 1 246 ? -16.428 10.807 -46.664 1.00 9.35 322 VAL B CA 1
ATOM 5968 C C . VAL B 1 246 ? -15.077 10.101 -46.437 1.00 9.07 322 VAL B C 1
ATOM 5969 O O . VAL B 1 246 ? -14.366 9.934 -47.359 1.00 8.14 322 VAL B O 1
ATOM 5973 N N . TYR B 1 247 ? -14.756 9.858 -45.164 1.00 7.74 323 TYR B N 1
ATOM 5974 C CA . TYR B 1 247 ? -13.483 9.139 -44.909 1.00 8.28 323 TYR B CA 1
ATOM 5975 C C . TYR B 1 247 ? -13.584 8.371 -43.591 1.00 8.49 323 TYR B C 1
ATOM 5976 O O . TYR B 1 247 ? -14.472 8.596 -42.728 1.00 8.20 323 TYR B O 1
ATOM 5985 N N . GLU B 1 248 ? -12.616 7.451 -43.415 1.00 9.94 324 GLU B N 1
ATOM 5986 C CA . GLU B 1 248 ? -12.458 6.674 -42.201 1.00 9.41 324 GLU B CA 1
ATOM 5987 C C . GLU B 1 248 ? -10.924 6.537 -41.991 1.00 8.97 324 GLU B C 1
ATOM 5988 O O . GLU B 1 248 ? -10.210 6.229 -42.927 1.00 10.21 324 GLU B O 1
ATOM 5994 N N . ILE B 1 249 ? -10.556 6.597 -40.719 1.00 9.72 325 ILE B N 1
ATOM 5995 C CA . ILE B 1 249 ? -9.123 6.352 -40.326 1.00 10.50 325 ILE B CA 1
ATOM 5996 C C . ILE B 1 249 ? -9.252 5.199 -39.322 1.00 11.43 325 ILE B C 1
ATOM 5997 O O . ILE B 1 249 ? -9.917 5.384 -38.285 1.00 12.18 325 ILE B O 1
ATOM 6002 N N . GLY B 1 250 ? -8.644 4.059 -39.607 1.00 10.72 326 GLY B N 1
ATOM 6003 C CA . GLY B 1 250 ? -8.737 2.989 -38.665 1.00 11.07 326 GLY B CA 1
ATOM 6004 C C . GLY B 1 250 ? -8.062 1.743 -39.208 1.00 10.10 326 GLY B C 1
ATOM 6005 O O . GLY B 1 250 ? -7.413 1.742 -40.297 1.00 10.64 326 GLY B O 1
ATOM 6006 N N . LYS B 1 251 ? -8.224 0.667 -38.450 1.00 10.17 327 LYS B N 1
ATOM 6007 C CA . LYS B 1 251 ? -7.476 -0.562 -38.790 1.00 10.89 327 LYS B CA 1
ATOM 6008 C C . LYS B 1 251 ? -8.110 -1.332 -39.908 1.00 10.76 327 LYS B C 1
ATOM 6009 O O . LYS B 1 251 ? -9.325 -1.386 -39.976 1.00 9.65 327 LYS B O 1
ATOM 6015 N N . VAL B 1 252 ? -7.260 -1.953 -40.740 1.00 9.61 328 VAL B N 1
ATOM 6016 C CA . VAL B 1 252 ? -7.669 -2.965 -41.730 1.00 11.13 328 VAL B CA 1
ATOM 6017 C C . VAL B 1 252 ? -6.717 -4.182 -41.553 1.00 11.42 328 VAL B C 1
ATOM 6018 O O . VAL B 1 252 ? -5.730 -4.116 -40.776 1.00 11.29 328 VAL B O 1
ATOM 6022 N N . PHE B 1 253 ? -7.171 -5.325 -42.075 1.00 11.63 329 PHE B N 1
ATOM 6023 C CA . PHE B 1 253 ? -6.606 -6.598 -41.629 1.00 12.12 329 PHE B CA 1
ATOM 6024 C C . PHE B 1 253 ? -6.415 -7.478 -42.886 1.00 13.57 329 PHE B C 1
ATOM 6025 O O . PHE B 1 253 ? -7.355 -7.779 -43.587 1.00 14.85 329 PHE B O 1
ATOM 6033 N N . ARG B 1 254 ? -5.189 -7.937 -43.050 1.00 13.03 330 ARG B N 1
ATOM 6034 C CA . ARG B 1 254 ? -4.846 -8.820 -44.145 1.00 15.37 330 ARG B CA 1
ATOM 6035 C C . ARG B 1 254 ? -4.031 -9.967 -43.549 1.00 13.45 330 ARG B C 1
ATOM 6036 O O . ARG B 1 254 ? -3.006 -9.775 -42.916 1.00 16.78 330 ARG B O 1
ATOM 6044 N N . ASN B 1 255 ? -4.593 -11.178 -43.643 1.00 14.10 331 ASN B N 1
ATOM 6045 C CA . ASN B 1 255 ? -4.111 -12.332 -42.904 1.00 13.66 331 ASN B CA 1
ATOM 6046 C C . ASN B 1 255 ? -2.951 -12.994 -43.697 1.00 16.16 331 ASN B C 1
ATOM 6047 O O . ASN B 1 255 ? -3.105 -14.071 -44.282 1.00 17.94 331 ASN B O 1
ATOM 6052 N N . GLU B 1 256 ? -1.874 -12.273 -43.809 1.00 16.33 332 GLU B N 1
ATOM 6053 C CA . GLU B 1 256 ? -0.761 -12.564 -44.714 1.00 20.17 332 GLU B CA 1
ATOM 6054 C C . GLU B 1 256 ? 0.540 -12.494 -43.951 1.00 21.49 332 GLU B C 1
ATOM 6055 O O . GLU B 1 256 ? 0.571 -12.457 -42.725 1.00 22.08 332 GLU B O 1
ATOM 6061 N N . GLY B 1 257 ? 1.657 -12.525 -44.644 1.00 22.76 333 GLY B N 1
ATOM 6062 C CA . GLY B 1 257 ? 2.925 -12.650 -43.888 1.00 22.66 333 GLY B CA 1
ATOM 6063 C C . GLY B 1 257 ? 3.398 -11.308 -43.375 1.00 23.40 333 GLY B C 1
ATOM 6064 O O . GLY B 1 257 ? 2.893 -10.320 -43.765 1.00 22.83 333 GLY B O 1
ATOM 6065 N N . ILE B 1 258 ? 4.290 -11.306 -42.414 1.00 23.14 334 ILE B N 1
ATOM 6066 C CA . ILE B 1 258 ? 4.842 -10.145 -41.721 1.00 24.08 334 ILE B CA 1
ATOM 6067 C C . ILE B 1 258 ? 6.227 -9.884 -42.283 1.00 27.91 334 ILE B C 1
ATOM 6068 O O . ILE B 1 258 ? 6.986 -10.803 -42.580 1.00 28.29 334 ILE B O 1
ATOM 6073 N N . ASP B 1 259 ? 6.607 -8.622 -42.477 1.00 23.63 335 ASP B N 1
ATOM 6074 C CA . ASP B 1 259 ? 7.942 -8.269 -42.787 1.00 23.23 335 ASP B CA 1
ATOM 6075 C C . ASP B 1 259 ? 8.154 -6.788 -42.343 1.00 21.39 335 ASP B C 1
ATOM 6076 O O . ASP B 1 259 ? 7.344 -6.218 -41.579 1.00 21.69 335 ASP B O 1
ATOM 6081 N N . ASN B 1 260 ? 9.226 -6.160 -42.798 1.00 16.63 336 ASN B N 1
ATOM 6082 C CA . ASN B 1 260 ? 9.513 -4.878 -42.305 1.00 20.76 336 ASN B CA 1
ATOM 6083 C C . ASN B 1 260 ? 8.521 -3.809 -42.757 1.00 18.01 336 ASN B C 1
ATOM 6084 O O . ASN B 1 260 ? 8.535 -2.778 -42.114 1.00 17.04 336 ASN B O 1
ATOM 6089 N N . THR B 1 261 ? 7.798 -4.051 -43.857 1.00 16.21 337 THR B N 1
ATOM 6090 C CA . THR B 1 261 ? 6.745 -3.108 -44.265 1.00 15.99 337 THR B CA 1
ATOM 6091 C C . THR B 1 261 ? 5.353 -3.631 -44.305 1.00 16.08 337 THR B C 1
ATOM 6092 O O . THR B 1 261 ? 4.472 -2.947 -44.849 1.00 15.12 337 THR B O 1
ATOM 6096 N N . HIS B 1 262 ? 5.122 -4.807 -43.685 1.00 14.83 338 HIS B N 1
ATOM 6097 C CA . HIS B 1 262 ? 3.831 -5.440 -43.677 1.00 15.73 338 HIS B CA 1
ATOM 6098 C C . HIS B 1 262 ? 3.543 -5.954 -42.274 1.00 17.48 338 HIS B C 1
ATOM 6099 O O . HIS B 1 262 ? 4.289 -6.786 -41.719 1.00 16.45 338 HIS B O 1
ATOM 6106 N N . ASN B 1 263 ? 2.406 -5.485 -41.711 1.00 13.80 339 ASN B N 1
ATOM 6107 C CA . ASN B 1 263 ? 1.826 -6.006 -40.473 1.00 15.01 339 ASN B CA 1
ATOM 6108 C C . ASN B 1 263 ? 0.423 -6.425 -40.782 1.00 17.41 339 ASN B C 1
ATOM 6109 O O . ASN B 1 263 ? -0.317 -5.644 -41.349 1.00 15.81 339 ASN B O 1
ATOM 6114 N N . PRO B 1 264 ? -0.024 -7.621 -40.365 1.00 18.52 340 PRO B N 1
ATOM 6115 C CA . PRO B 1 264 ? -1.392 -8.087 -40.755 1.00 14.42 340 PRO B CA 1
ATOM 6116 C C . PRO B 1 264 ? -2.500 -7.132 -40.293 1.00 15.73 340 PRO B C 1
ATOM 6117 O O . PRO B 1 264 ? -3.507 -7.037 -40.987 1.00 17.67 340 PRO B O 1
ATOM 6121 N N . GLU B 1 265 ? -2.278 -6.435 -39.205 1.00 13.79 341 GLU B N 1
ATOM 6122 C CA . GLU B 1 265 ? -3.245 -5.362 -38.779 1.00 13.52 341 GLU B CA 1
ATOM 6123 C C . GLU B 1 265 ? -2.472 -4.051 -38.994 1.00 11.18 341 GLU B C 1
ATOM 6124 O O . GLU B 1 265 ? -1.378 -3.903 -38.502 1.00 12.17 341 GLU B O 1
ATOM 6130 N N . PHE B 1 266 ? -3.065 -3.120 -39.763 1.00 11.94 342 PHE B N 1
ATOM 6131 C CA . PHE B 1 266 ? -2.405 -1.860 -40.014 1.00 11.87 342 PHE B CA 1
ATOM 6132 C C . PHE B 1 266 ? -3.409 -0.759 -40.159 1.00 11.54 342 PHE B C 1
ATOM 6133 O O . PHE B 1 266 ? -4.586 -1.055 -40.305 1.00 14.06 342 PHE B O 1
ATOM 6141 N N . THR B 1 267 ? -2.953 0.482 -40.046 1.00 10.24 343 THR B N 1
ATOM 6142 C CA . THR B 1 267 ? -3.905 1.631 -40.009 1.00 10.96 343 THR B CA 1
ATOM 6143 C C . THR B 1 267 ? -3.993 2.293 -41.414 1.00 11.34 343 THR B C 1
ATOM 6144 O O . THR B 1 267 ? -2.974 2.686 -41.926 1.00 11.52 343 THR B O 1
ATOM 6148 N N . SER B 1 268 ? -5.183 2.404 -41.909 1.00 10.07 344 SER B N 1
ATOM 6149 C CA . SER B 1 268 ? -5.351 3.088 -43.198 1.00 10.22 344 SER B CA 1
ATOM 6150 C C . SER B 1 268 ? -6.223 4.345 -42.999 1.00 9.46 344 SER B C 1
ATOM 6151 O O . SER B 1 268 ? -7.045 4.420 -42.062 1.00 10.13 344 SER B O 1
ATOM 6154 N N . CYS B 1 269 ? -6.102 5.333 -43.898 1.00 9.59 345 CYS B N 1
ATOM 6155 C CA . CYS B 1 269 ? -7.134 6.379 -44.037 1.00 9.83 345 CYS B CA 1
ATOM 6156 C C . CYS B 1 269 ? -7.597 6.220 -45.499 1.00 10.59 345 CYS B C 1
ATOM 6157 O O . CYS B 1 269 ? -6.783 6.175 -46.446 1.00 10.77 345 CYS B O 1
ATOM 6160 N N . GLU B 1 270 ? -8.921 6.072 -45.716 1.00 9.46 346 GLU B N 1
ATOM 6161 C CA . GLU B 1 270 ? -9.473 6.015 -47.057 1.00 9.76 346 GLU B CA 1
ATOM 6162 C C . GLU B 1 270 ? -10.570 7.104 -47.102 1.00 9.52 346 GLU B C 1
ATOM 6163 O O . GLU B 1 270 ? -11.303 7.294 -46.131 1.00 9.31 346 GLU B O 1
ATOM 6169 N N . PHE B 1 271 ? -10.567 7.824 -48.199 1.00 9.47 347 PHE B N 1
ATOM 6170 C CA . PHE B 1 271 ? -11.602 8.817 -48.469 1.00 9.00 347 PHE B CA 1
ATOM 6171 C C . PHE B 1 271 ? -12.137 8.667 -49.868 1.00 9.92 347 PHE B C 1
ATOM 6172 O O . PHE B 1 271 ? -11.438 8.209 -50.796 1.00 10.21 347 PHE B O 1
ATOM 6180 N N . TYR B 1 272 ? -13.397 9.108 -50.006 1.00 8.88 348 TYR B N 1
ATOM 6181 C CA . TYR B 1 272 ? -14.065 9.240 -51.313 1.00 9.96 348 TYR B CA 1
ATOM 6182 C C . TYR B 1 272 ? -14.562 10.693 -51.400 1.00 9.77 348 TYR B C 1
ATOM 6183 O O . TYR B 1 272 ? -15.048 11.262 -50.432 1.00 9.86 348 TYR B O 1
ATOM 6192 N N . TRP B 1 273 ? -14.443 11.172 -52.637 1.00 9.56 349 TRP B N 1
ATOM 6193 C CA . TRP B 1 273 ? -14.648 12.641 -52.931 1.00 9.34 349 TRP B CA 1
ATOM 6194 C C . TRP B 1 273 ? -15.474 12.669 -54.227 1.00 9.32 349 TRP B C 1
ATOM 6195 O O . TRP B 1 273 ? -14.939 12.559 -55.314 1.00 10.20 349 TRP B O 1
ATOM 6206 N N . ALA B 1 274 ? -16.786 12.954 -54.067 1.00 9.38 350 ALA B N 1
ATOM 6207 C CA . ALA B 1 274 ? -17.637 13.013 -55.252 1.00 11.05 350 ALA B CA 1
ATOM 6208 C C . ALA B 1 274 ? -17.297 14.273 -56.059 1.00 10.31 350 ALA B C 1
ATOM 6209 O O . ALA B 1 274 ? -17.005 15.364 -55.508 1.00 11.29 350 ALA B O 1
ATOM 6211 N N . TYR B 1 275 ? -17.336 14.058 -57.344 1.00 11.81 351 TYR B N 1
ATOM 6212 C CA . TYR B 1 275 ? -17.055 15.091 -58.340 1.00 13.10 351 TYR B CA 1
ATOM 6213 C C . TYR B 1 275 ? -15.597 15.475 -58.483 1.00 16.51 351 TYR B C 1
ATOM 6214 O O . TYR B 1 275 ? -15.291 16.394 -59.240 1.00 18.06 351 TYR B O 1
ATOM 6223 N N . ALA B 1 276 ? -14.688 14.751 -57.850 1.00 12.54 352 ALA B N 1
ATOM 6224 C CA . ALA B 1 276 ? -13.268 14.896 -58.012 1.00 15.38 352 ALA B CA 1
ATOM 6225 C C . ALA B 1 276 ? -12.793 13.892 -59.111 1.00 16.35 352 ALA B C 1
ATOM 6226 O O . ALA B 1 276 ? -13.384 12.796 -59.272 1.00 16.64 352 ALA B O 1
ATOM 6228 N N . ASP B 1 277 ? -11.707 14.325 -59.756 1.00 20.92 353 ASP B N 1
ATOM 6229 C CA . ASP B 1 277 ? -10.948 13.590 -60.795 1.00 32.04 353 ASP B CA 1
ATOM 6230 C C . ASP B 1 277 ? -9.560 13.168 -60.289 1.00 32.42 353 ASP B C 1
ATOM 6231 O O . ASP B 1 277 ? -9.150 13.490 -59.213 1.00 18.60 353 ASP B O 1
ATOM 6236 N N . TYR B 1 278 ? -8.888 12.479 -61.190 1.00 36.31 354 TYR B N 1
ATOM 6237 C CA . TYR B 1 278 ? -7.497 12.191 -61.179 1.00 35.21 354 TYR B CA 1
ATOM 6238 C C . TYR B 1 278 ? -6.595 13.285 -60.721 1.00 21.81 354 TYR B C 1
ATOM 6239 O O . TYR B 1 278 ? -5.787 13.011 -59.765 1.00 22.78 354 TYR B O 1
ATOM 6248 N N . ASN B 1 279 ? -6.674 14.453 -61.353 1.00 24.25 355 ASN B N 1
ATOM 6249 C CA . ASN B 1 279 ? -5.859 15.555 -61.115 1.00 24.26 355 ASN B CA 1
ATOM 6250 C C . ASN B 1 279 ? -6.149 16.093 -59.769 1.00 19.77 355 ASN B C 1
ATOM 6251 O O . ASN B 1 279 ? -5.252 16.606 -59.113 1.00 19.15 355 ASN B O 1
ATOM 6256 N N . ASP B 1 280 ? -7.427 16.043 -59.360 1.00 16.92 356 ASP B N 1
ATOM 6257 C CA . ASP B 1 280 ? -7.693 16.542 -58.000 1.00 15.75 356 ASP B CA 1
ATOM 6258 C C . ASP B 1 280 ? -7.004 15.653 -56.922 1.00 13.10 356 ASP B C 1
ATOM 6259 O O . ASP B 1 280 ? -6.586 16.196 -55.879 1.00 12.44 356 ASP B O 1
ATOM 6264 N N . LEU B 1 281 ? -6.924 14.366 -57.193 1.00 14.01 357 LEU B N 1
ATOM 6265 C CA . LEU B 1 281 ? -6.287 13.426 -56.262 1.00 13.56 357 LEU B CA 1
ATOM 6266 C C . LEU B 1 281 ? -4.749 13.569 -56.183 1.00 13.95 357 LEU B C 1
ATOM 6267 O O . LEU B 1 281 ? -4.145 13.505 -55.120 1.00 11.73 357 LEU B O 1
ATOM 6272 N N . ILE B 1 282 ? -4.162 13.867 -57.342 1.00 12.23 358 ILE B N 1
ATOM 6273 C CA A ILE B 1 282 ? -2.713 14.211 -57.414 0.50 12.65 358 ILE B CA 1
ATOM 6274 C CA B ILE B 1 282 ? -2.725 14.134 -57.379 0.50 12.62 358 ILE B CA 1
ATOM 6275 C C . ILE B 1 282 ? -2.462 15.424 -56.599 1.00 13.99 358 ILE B C 1
ATOM 6276 O O . ILE B 1 282 ? -1.525 15.441 -55.787 1.00 13.96 358 ILE B O 1
ATOM 6285 N N . LYS B 1 283 ? -3.274 16.451 -56.809 1.00 13.19 359 LYS B N 1
ATOM 6286 C CA A LYS B 1 283 ? -3.049 17.676 -56.123 0.50 15.56 359 LYS B CA 1
ATOM 6287 C CA B LYS B 1 283 ? -3.056 17.725 -56.118 0.50 15.79 359 LYS B CA 1
ATOM 6288 C C . LYS B 1 283 ? -3.268 17.584 -54.589 1.00 13.25 359 LYS B C 1
ATOM 6289 O O . LYS B 1 283 ? -2.470 18.074 -53.838 1.00 13.22 359 LYS B O 1
ATOM 6300 N N . TRP B 1 284 ? -4.319 16.866 -54.188 1.00 11.95 360 TRP B N 1
ATOM 6301 C CA . TRP B 1 284 ? -4.574 16.570 -52.765 1.00 10.37 360 TRP B CA 1
ATOM 6302 C C . TRP B 1 284 ? -3.327 15.893 -52.172 1.00 10.83 360 TRP B C 1
ATOM 6303 O O . TRP B 1 284 ? -2.904 16.276 -51.088 1.00 10.99 360 TRP B O 1
ATOM 6314 N N . SER B 1 285 ? -2.781 14.927 -52.892 1.00 11.24 361 SER B N 1
ATOM 6315 C CA . SER B 1 285 ? -1.595 14.188 -52.435 1.00 10.80 361 SER B CA 1
ATOM 6316 C C . SER B 1 285 ? -0.352 15.090 -52.256 1.00 12.17 361 SER B C 1
ATOM 6317 O O . SER B 1 285 ? 0.323 15.023 -51.252 1.00 12.16 361 SER B O 1
ATOM 6320 N N . GLU B 1 286 ? -0.081 15.940 -53.226 1.00 11.35 362 GLU B N 1
ATOM 6321 C CA . GLU B 1 286 ? 1.054 16.907 -53.132 1.00 12.29 362 GLU B CA 1
ATOM 6322 C C . GLU B 1 286 ? 0.860 17.930 -52.029 1.00 11.28 362 GLU B C 1
ATOM 6323 O O . GLU B 1 286 ? 1.783 18.162 -51.251 1.00 13.97 362 GLU B O 1
ATOM 6329 N N . ASP B 1 287 ? -0.355 18.448 -51.877 1.00 11.43 363 ASP B N 1
ATOM 6330 C CA . ASP B 1 287 ? -0.735 19.394 -50.813 1.00 12.29 363 ASP B CA 1
ATOM 6331 C C . ASP B 1 287 ? -0.570 18.746 -49.456 1.00 13.03 363 ASP B C 1
ATOM 6332 O O . ASP B 1 287 ? 0.018 19.261 -48.532 1.00 11.81 363 ASP B O 1
ATOM 6337 N N . PHE B 1 288 ? -1.086 17.526 -49.319 1.00 12.90 364 PHE B N 1
ATOM 6338 C CA . PHE B 1 288 ? -1.073 16.890 -47.998 1.00 12.75 364 PHE B CA 1
ATOM 6339 C C . PHE B 1 288 ? 0.365 16.541 -47.525 1.00 11.62 364 PHE B C 1
ATOM 6340 O O . PHE B 1 288 ? 0.712 16.907 -46.367 1.00 12.41 364 PHE B O 1
ATOM 6348 N N . PHE B 1 289 ? 1.137 15.877 -48.383 1.00 10.98 365 PHE B N 1
ATOM 6349 C CA . PHE B 1 289 ? 2.439 15.413 -48.060 1.00 11.03 365 PHE B CA 1
ATOM 6350 C C . PHE B 1 289 ? 3.367 16.636 -47.783 1.00 12.93 365 PHE B C 1
ATOM 6351 O O . PHE B 1 289 ? 4.082 16.641 -46.758 1.00 12.42 365 PHE B O 1
ATOM 6359 N N . SER B 1 290 ? 3.273 17.641 -48.652 1.00 11.22 366 SER B N 1
ATOM 6360 C CA . SER B 1 290 ? 4.160 18.776 -48.416 1.00 12.71 366 SER B CA 1
ATOM 6361 C C . SER B 1 290 ? 3.825 19.527 -47.159 1.00 12.39 366 SER B C 1
ATOM 6362 O O . SER B 1 290 ? 4.708 19.918 -46.380 1.00 13.17 366 SER B O 1
ATOM 6365 N N . GLN B 1 291 ? 2.502 19.764 -46.955 1.00 11.12 367 GLN B N 1
ATOM 6366 C CA . GLN B 1 291 ? 2.091 20.461 -45.779 1.00 12.31 367 GLN B CA 1
ATOM 6367 C C . GLN B 1 291 ? 2.303 19.682 -44.475 1.00 11.62 367 GLN B C 1
ATOM 6368 O O . GLN B 1 291 ? 2.606 20.246 -43.445 1.00 12.95 367 GLN B O 1
ATOM 6374 N N . LEU B 1 292 ? 2.175 18.348 -44.552 1.00 10.86 368 LEU B N 1
ATOM 6375 C CA . LEU B 1 292 ? 2.425 17.516 -43.380 1.00 10.75 368 LEU B CA 1
ATOM 6376 C C . LEU B 1 292 ? 3.887 17.575 -42.930 1.00 10.92 368 LEU B C 1
ATOM 6377 O O . LEU B 1 292 ? 4.177 17.760 -41.725 1.00 12.06 368 LEU B O 1
ATOM 6382 N N . VAL B 1 293 ? 4.767 17.441 -43.876 1.00 11.80 369 VAL B N 1
ATOM 6383 C CA . VAL B 1 293 ? 6.176 17.486 -43.603 1.00 12.70 369 VAL B CA 1
ATOM 6384 C C . VAL B 1 293 ? 6.581 18.861 -43.113 1.00 14.69 369 VAL B C 1
ATOM 6385 O O . VAL B 1 293 ? 7.297 18.947 -42.135 1.00 15.41 369 VAL B O 1
ATOM 6389 N N . TYR B 1 294 ? 6.037 19.926 -43.705 1.00 14.19 370 TYR B N 1
ATOM 6390 C CA . TYR B 1 294 ? 6.360 21.284 -43.205 1.00 13.88 370 TYR B CA 1
ATOM 6391 C C . TYR B 1 294 ? 5.874 21.461 -41.784 1.00 15.55 370 TYR B C 1
ATOM 6392 O O . TYR B 1 294 ? 6.552 22.002 -40.907 1.00 15.62 370 TYR B O 1
ATOM 6401 N N . HIS B 1 295 ? 4.653 20.953 -41.556 1.00 14.36 371 HIS B N 1
ATOM 6402 C CA . HIS B 1 295 ? 4.023 21.017 -40.237 1.00 14.12 371 HIS B CA 1
ATOM 6403 C C . HIS B 1 295 ? 4.945 20.413 -39.199 1.00 14.79 371 HIS B C 1
ATOM 6404 O O . HIS B 1 295 ? 5.088 20.955 -38.147 1.00 15.21 371 HIS B O 1
ATOM 6411 N N . LEU B 1 296 ? 5.515 19.254 -39.485 1.00 14.86 372 LEU B N 1
ATOM 6412 C CA . LEU B 1 296 ? 6.323 18.525 -38.497 1.00 17.00 372 LEU B CA 1
ATOM 6413 C C . LEU B 1 296 ? 7.740 19.081 -38.327 1.00 18.06 372 LEU B C 1
ATOM 6414 O O . LEU B 1 296 ? 8.280 19.017 -37.225 1.00 19.94 372 LEU B O 1
ATOM 6419 N N . PHE B 1 297 ? 8.349 19.536 -39.405 1.00 15.61 373 PHE B N 1
ATOM 6420 C CA . PHE B 1 297 ? 9.764 19.811 -39.458 1.00 18.18 373 PHE B CA 1
ATOM 6421 C C . PHE B 1 297 ? 10.116 21.249 -39.753 1.00 19.01 373 PHE B C 1
ATOM 6422 O O . PHE B 1 297 ? 11.291 21.595 -39.542 1.00 21.39 373 PHE B O 1
ATOM 6430 N N . GLY B 1 298 ? 9.231 22.021 -40.338 1.00 16.13 374 GLY B N 1
ATOM 6431 C CA . GLY B 1 298 ? 9.516 23.413 -40.743 1.00 18.88 374 GLY B CA 1
ATOM 6432 C C . GLY B 1 298 ? 10.374 23.484 -41.976 1.00 19.17 374 GLY B C 1
ATOM 6433 O O . GLY B 1 298 ? 11.019 24.509 -42.226 1.00 19.16 374 GLY B O 1
ATOM 6434 N N . THR B 1 299 ? 10.422 22.443 -42.783 1.00 16.64 375 THR B N 1
ATOM 6435 C CA . THR B 1 299 ? 11.122 22.345 -44.042 1.00 17.62 375 THR B CA 1
ATOM 6436 C C . THR B 1 299 ? 10.428 21.187 -44.804 1.00 17.24 375 THR B C 1
ATOM 6437 O O . THR B 1 299 ? 9.701 20.411 -44.130 1.00 16.87 375 THR B O 1
ATOM 6441 N N . TYR B 1 300 ? 10.607 21.101 -46.102 1.00 15.04 376 TYR B N 1
ATOM 6442 C CA . TYR B 1 300 ? 10.100 19.997 -46.901 1.00 15.58 376 TYR B CA 1
ATOM 6443 C C . TYR B 1 300 ? 11.121 18.884 -46.983 1.00 17.69 376 TYR B C 1
ATOM 6444 O O . TYR B 1 300 ? 10.829 17.880 -47.666 1.00 21.24 376 TYR B O 1
ATOM 6453 N N . LYS B 1 301 ? 12.366 19.104 -46.506 1.00 19.25 377 LYS B N 1
ATOM 6454 C CA . LYS B 1 301 ? 13.438 18.130 -46.640 1.00 18.85 377 LYS B CA 1
ATOM 6455 C C . LYS B 1 301 ? 13.751 17.389 -45.338 1.00 20.04 377 LYS B C 1
ATOM 6456 O O . LYS B 1 301 ? 13.957 17.986 -44.278 1.00 23.77 377 LYS B O 1
ATOM 6462 N N . ILE B 1 302 ? 13.732 16.068 -45.402 1.00 18.93 378 ILE B N 1
ATOM 6463 C CA . ILE B 1 302 ? 13.996 15.240 -44.248 1.00 20.01 378 ILE B CA 1
ATOM 6464 C C . ILE B 1 302 ? 15.153 14.320 -44.530 1.00 17.79 378 ILE B C 1
ATOM 6465 O O . ILE B 1 302 ? 15.493 14.089 -45.648 1.00 18.64 378 ILE B O 1
ATOM 6470 N N . SER B 1 303 ? 15.726 13.762 -43.502 1.00 17.73 379 SER B N 1
ATOM 6471 C CA . SER B 1 303 ? 16.797 12.814 -43.627 1.00 19.61 379 SER B CA 1
ATOM 6472 C C . SER B 1 303 ? 16.202 11.422 -43.336 1.00 19.36 379 SER B C 1
ATOM 6473 O O . SER B 1 303 ? 15.456 11.291 -42.353 1.00 21.89 379 SER B O 1
ATOM 6476 N N . TYR B 1 304 ? 16.559 10.366 -44.037 1.00 16.99 380 TYR B N 1
ATOM 6477 C CA . TYR B 1 304 ? 16.033 9.032 -43.719 1.00 15.92 380 TYR B CA 1
ATOM 6478 C C . TYR B 1 304 ? 17.152 8.033 -43.913 1.00 19.65 380 TYR B C 1
ATOM 6479 O O . TYR B 1 304 ? 17.828 8.064 -44.956 1.00 20.57 380 TYR B O 1
ATOM 6488 N N . ASN B 1 305 ? 17.296 7.107 -42.978 1.00 18.66 381 ASN B N 1
ATOM 6489 C CA . ASN B 1 305 ? 18.291 6.023 -43.090 1.00 22.33 381 ASN B CA 1
ATOM 6490 C C . ASN B 1 305 ? 17.738 4.886 -43.844 1.00 23.63 381 ASN B C 1
ATOM 6491 O O . ASN B 1 305 ? 17.327 3.898 -43.296 1.00 25.98 381 ASN B O 1
ATOM 6496 N N . LYS B 1 306 ? 17.782 4.988 -45.164 1.00 24.57 382 LYS B N 1
ATOM 6497 C CA . LYS B 1 306 ? 17.157 4.028 -46.016 1.00 30.21 382 LYS B CA 1
ATOM 6498 C C . LYS B 1 306 ? 17.883 2.687 -45.817 1.00 37.48 382 LYS B C 1
ATOM 6499 O O . LYS B 1 306 ? 17.262 1.624 -45.894 1.00 39.29 382 LYS B O 1
ATOM 6505 N N . ASP B 1 307 ? 19.177 2.741 -45.505 1.00 38.43 383 ASP B N 1
ATOM 6506 C CA . ASP B 1 307 ? 19.964 1.514 -45.307 1.00 38.78 383 ASP B CA 1
ATOM 6507 C C . ASP B 1 307 ? 20.324 1.256 -43.873 1.00 41.15 383 ASP B C 1
ATOM 6508 O O . ASP B 1 307 ? 21.329 0.629 -43.595 1.00 46.66 383 ASP B O 1
ATOM 6513 N N . GLY B 1 308 ? 19.501 1.716 -42.948 1.00 37.16 384 GLY B N 1
ATOM 6514 C CA . GLY B 1 308 ? 19.694 1.445 -41.545 1.00 34.76 384 GLY B CA 1
ATOM 6515 C C . GLY B 1 308 ? 20.617 2.445 -40.893 1.00 37.57 384 GLY B C 1
ATOM 6516 O O . GLY B 1 308 ? 21.258 3.226 -41.578 1.00 36.04 384 GLY B O 1
ATOM 6517 N N . PRO B 1 309 ? 20.674 2.456 -39.559 1.00 35.59 385 PRO B N 1
ATOM 6518 C CA . PRO B 1 309 ? 21.385 3.476 -38.767 1.00 40.46 385 PRO B CA 1
ATOM 6519 C C . PRO B 1 309 ? 22.879 3.459 -38.976 1.00 38.24 385 PRO B C 1
ATOM 6520 O O . PRO B 1 309 ? 23.528 4.416 -38.683 1.00 43.32 385 PRO B O 1
ATOM 6524 N N . GLU B 1 310 ? 23.386 2.325 -39.405 1.00 38.34 386 GLU B N 1
ATOM 6525 C CA . GLU B 1 310 ? 24.838 2.096 -39.587 1.00 47.59 386 GLU B CA 1
ATOM 6526 C C . GLU B 1 310 ? 25.375 2.662 -40.919 1.00 47.99 386 GLU B C 1
ATOM 6527 O O . GLU B 1 310 ? 26.587 2.731 -41.115 1.00 47.77 386 GLU B O 1
ATOM 6533 N N . ASN B 1 311 ? 24.455 3.054 -41.820 1.00 38.23 387 ASN B N 1
ATOM 6534 C CA . ASN B 1 311 ? 24.797 3.636 -43.106 1.00 34.76 387 ASN B CA 1
ATOM 6535 C C . ASN B 1 311 ? 24.318 5.058 -43.207 1.00 33.01 387 ASN B C 1
ATOM 6536 O O . ASN B 1 311 ? 23.488 5.518 -42.428 1.00 31.16 387 ASN B O 1
ATOM 6541 N N . GLN B 1 312 ? 24.882 5.794 -44.153 1.00 33.64 388 GLN B N 1
ATOM 6542 C CA . GLN B 1 312 ? 24.572 7.215 -44.274 1.00 32.86 388 GLN B CA 1
ATOM 6543 C C . GLN B 1 312 ? 23.103 7.338 -44.650 1.00 25.59 388 GLN B C 1
ATOM 6544 O O . GLN B 1 312 ? 22.640 6.532 -45.452 1.00 27.46 388 GLN B O 1
ATOM 6550 N N . PRO B 1 313 ? 22.483 8.418 -44.219 1.00 27.02 389 PRO B N 1
ATOM 6551 C CA . PRO B 1 313 ? 21.056 8.638 -44.609 1.00 27.48 389 PRO B CA 1
ATOM 6552 C C . PRO B 1 313 ? 20.990 9.280 -45.956 1.00 31.41 389 PRO B C 1
ATOM 6553 O O . PRO B 1 313 ? 22.033 9.679 -46.470 1.00 26.26 389 PRO B O 1
ATOM 6557 N N . ILE B 1 314 ? 19.778 9.386 -46.510 1.00 24.00 390 ILE B N 1
ATOM 6558 C CA . ILE B 1 314 ? 19.533 10.134 -47.710 1.00 25.92 390 ILE B CA 1
ATOM 6559 C C . ILE B 1 314 ? 18.586 11.239 -47.397 1.00 25.20 390 ILE B C 1
ATOM 6560 O O . ILE B 1 314 ? 17.904 11.222 -46.375 1.00 26.64 390 ILE B O 1
ATOM 6565 N N . GLU B 1 315 ? 18.556 12.232 -48.262 1.00 22.57 391 GLU B N 1
ATOM 6566 C CA . GLU B 1 315 ? 17.634 13.295 -48.101 1.00 20.86 391 GLU B CA 1
ATOM 6567 C C . GLU B 1 315 ? 16.422 13.023 -49.006 1.00 20.30 391 GLU B C 1
ATOM 6568 O O . GLU B 1 315 ? 16.548 12.624 -50.162 1.00 23.95 391 GLU B O 1
ATOM 6574 N N . ILE B 1 316 ? 15.231 13.174 -48.425 1.00 19.60 392 ILE B N 1
ATOM 6575 C CA . ILE B 1 316 ? 13.968 13.034 -49.218 1.00 18.86 392 ILE B CA 1
ATOM 6576 C C . ILE B 1 316 ? 13.350 14.417 -49.219 1.00 16.16 392 ILE B C 1
ATOM 6577 O O . ILE B 1 316 ? 13.141 14.997 -48.217 1.00 16.65 392 ILE B O 1
ATOM 6582 N N . ASP B 1 317 ? 13.149 14.974 -50.393 1.00 18.58 393 ASP B N 1
ATOM 6583 C CA . ASP B 1 317 ? 12.627 16.350 -50.537 1.00 17.73 393 ASP B CA 1
ATOM 6584 C C . ASP B 1 317 ? 11.099 16.247 -50.945 1.00 15.30 393 ASP B C 1
ATOM 6585 O O . ASP B 1 317 ? 10.787 15.828 -52.060 1.00 15.98 393 ASP B O 1
ATOM 6590 N N . PHE B 1 318 ? 10.252 16.741 -50.087 1.00 14.81 394 PHE B N 1
ATOM 6591 C CA . PHE B 1 318 ? 8.820 16.732 -50.256 1.00 14.78 394 PHE B CA 1
ATOM 6592 C C . PHE B 1 318 ? 8.300 18.054 -50.889 1.00 17.02 394 PHE B C 1
ATOM 6593 O O . PHE B 1 318 ? 7.112 18.295 -50.958 1.00 14.06 394 PHE B O 1
ATOM 6601 N N . THR B 1 319 ? 9.203 18.867 -51.473 1.00 15.62 395 THR B N 1
ATOM 6602 C CA . THR B 1 319 ? 8.770 20.068 -52.254 1.00 15.89 395 THR B CA 1
ATOM 6603 C C . THR B 1 319 ? 8.003 19.668 -53.521 1.00 14.39 395 THR B C 1
ATOM 6604 O O . THR B 1 319 ? 8.499 18.903 -54.343 1.00 14.99 395 THR B O 1
ATOM 6608 N N . PRO B 1 320 ? 6.743 20.158 -53.633 1.00 17.03 396 PRO B N 1
ATOM 6609 C CA . PRO B 1 320 ? 5.950 19.733 -54.733 1.00 18.61 396 PRO B CA 1
ATOM 6610 C C . PRO B 1 320 ? 6.242 20.586 -55.963 1.00 21.21 396 PRO B C 1
ATOM 6611 O O . PRO B 1 320 ? 6.799 21.691 -55.780 1.00 19.97 396 PRO B O 1
ATOM 6615 N N . PRO B 1 321 ? 5.879 20.154 -57.161 1.00 23.09 397 PRO B N 1
ATOM 6616 C CA . PRO B 1 321 ? 5.196 18.919 -57.513 1.00 21.60 397 PRO B CA 1
ATOM 6617 C C . PRO B 1 321 ? 6.141 17.768 -57.583 1.00 19.27 397 PRO B C 1
ATOM 6618 O O . PRO B 1 321 ? 7.393 17.944 -57.587 1.00 21.49 397 PRO B O 1
ATOM 6622 N N . TYR B 1 322 ? 5.569 16.523 -57.599 1.00 16.51 398 TYR B N 1
ATOM 6623 C CA . TYR B 1 322 ? 6.363 15.314 -57.633 1.00 16.69 398 TYR B CA 1
ATOM 6624 C C . TYR B 1 322 ? 6.302 14.708 -59.042 1.00 15.10 398 TYR B C 1
ATOM 6625 O O . TYR B 1 322 ? 5.320 14.966 -59.740 1.00 18.82 398 TYR B O 1
ATOM 6634 N N . PRO B 1 323 ? 7.282 13.897 -59.397 1.00 16.89 399 PRO B N 1
ATOM 6635 C CA . PRO B 1 323 ? 7.284 13.250 -60.723 1.00 17.35 399 PRO B CA 1
ATOM 6636 C C . PRO B 1 323 ? 6.090 12.301 -60.896 1.00 19.18 399 PRO B C 1
ATOM 6637 O O . PRO B 1 323 ? 5.640 11.686 -59.896 1.00 16.96 399 PRO B O 1
ATOM 6641 N N . LYS B 1 324 ? 5.673 12.111 -62.137 1.00 15.66 400 LYS B N 1
ATOM 6642 C CA . LYS B 1 324 ? 4.600 11.193 -62.558 1.00 15.81 400 LYS B CA 1
ATOM 6643 C C . LYS B 1 324 ? 5.184 10.290 -63.637 1.00 17.05 400 LYS B C 1
ATOM 6644 O O . LYS B 1 324 ? 5.664 10.785 -64.654 1.00 20.73 400 LYS B O 1
ATOM 6650 N N . VAL B 1 325 ? 5.263 9.013 -63.376 1.00 17.35 401 VAL B N 1
ATOM 6651 C CA . VAL B 1 325 ? 5.843 8.028 -64.233 1.00 17.44 401 VAL B CA 1
ATOM 6652 C C . VAL B 1 325 ? 4.720 7.077 -64.691 1.00 16.32 401 VAL B C 1
ATOM 6653 O O . VAL B 1 325 ? 4.098 6.324 -63.875 1.00 14.33 401 VAL B O 1
ATOM 6657 N N . SER B 1 326 ? 4.496 6.983 -66.013 1.00 14.45 402 SER B N 1
ATOM 6658 C CA A SER B 1 326 ? 3.472 6.109 -66.516 0.50 15.98 402 SER B CA 1
ATOM 6659 C CA B SER B 1 326 ? 3.479 6.088 -66.522 0.50 15.37 402 SER B CA 1
ATOM 6660 C C . SER B 1 326 ? 3.993 4.680 -66.551 1.00 17.31 402 SER B C 1
ATOM 6661 O O . SER B 1 326 ? 5.017 4.413 -67.172 1.00 20.23 402 SER B O 1
ATOM 6666 N N . ILE B 1 327 ? 3.320 3.764 -65.895 1.00 15.78 403 ILE B N 1
ATOM 6667 C CA . ILE B 1 327 ? 3.810 2.412 -65.623 1.00 16.26 403 ILE B CA 1
ATOM 6668 C C . ILE B 1 327 ? 4.194 1.649 -66.931 1.00 19.60 403 ILE B C 1
ATOM 6669 O O . ILE B 1 327 ? 5.341 1.252 -67.063 1.00 19.01 403 ILE B O 1
ATOM 6674 N N . VAL B 1 328 ? 3.294 1.532 -67.891 1.00 17.62 404 VAL B N 1
ATOM 6675 C CA . VAL B 1 328 ? 3.617 0.691 -69.049 1.00 18.97 404 VAL B CA 1
ATOM 6676 C C . VAL B 1 328 ? 4.746 1.378 -69.890 1.00 16.05 404 VAL B C 1
ATOM 6677 O O . VAL B 1 328 ? 5.723 0.759 -70.234 1.00 20.15 404 VAL B O 1
ATOM 6681 N N . GLU B 1 329 ? 4.606 2.651 -70.150 1.00 18.97 405 GLU B N 1
ATOM 6682 C CA . GLU B 1 329 ? 5.644 3.409 -70.895 1.00 22.60 405 GLU B CA 1
ATOM 6683 C C . GLU B 1 329 ? 7.014 3.209 -70.271 1.00 24.30 405 GLU B C 1
ATOM 6684 O O . GLU B 1 329 ? 7.999 2.930 -71.006 1.00 23.23 405 GLU B O 1
ATOM 6690 N N . GLU B 1 330 ? 7.104 3.281 -68.946 1.00 22.44 406 GLU B N 1
ATOM 6691 C CA . GLU B 1 330 ? 8.407 3.200 -68.261 1.00 19.93 406 GLU B CA 1
ATOM 6692 C C . GLU B 1 330 ? 8.899 1.775 -68.266 1.00 20.70 406 GLU B C 1
ATOM 6693 O O . GLU B 1 330 ? 10.151 1.502 -68.381 1.00 24.66 406 GLU B O 1
ATOM 6699 N N . ILE B 1 331 ? 8.045 0.787 -68.148 1.00 19.12 407 ILE B N 1
ATOM 6700 C CA . ILE B 1 331 ? 8.510 -0.591 -68.210 1.00 19.83 407 ILE B CA 1
ATOM 6701 C C . ILE B 1 331 ? 9.118 -0.800 -69.612 1.00 22.52 407 ILE B C 1
ATOM 6702 O O . ILE B 1 331 ? 10.196 -1.351 -69.718 1.00 23.97 407 ILE B O 1
ATOM 6707 N N . GLU B 1 332 ? 8.406 -0.403 -70.647 1.00 23.87 408 GLU B N 1
ATOM 6708 C CA . GLU B 1 332 ? 8.807 -0.594 -72.042 1.00 27.59 408 GLU B CA 1
ATOM 6709 C C . GLU B 1 332 ? 10.164 0.091 -72.318 1.00 29.87 408 GLU B C 1
ATOM 6710 O O . GLU B 1 332 ? 11.030 -0.484 -72.964 1.00 35.85 408 GLU B O 1
ATOM 6716 N N . LYS B 1 333 ? 10.345 1.281 -71.844 1.00 27.57 409 LYS B N 1
ATOM 6717 C CA . LYS B 1 333 ? 11.636 1.992 -71.954 1.00 32.46 409 LYS B CA 1
ATOM 6718 C C . LYS B 1 333 ? 12.812 1.311 -71.260 1.00 31.78 409 LYS B C 1
ATOM 6719 O O . LYS B 1 333 ? 13.893 1.191 -71.841 1.00 37.41 409 LYS B O 1
ATOM 6725 N N . VAL B 1 334 ? 12.632 0.874 -70.026 1.00 27.81 410 VAL B N 1
ATOM 6726 C CA . VAL B 1 334 ? 13.749 0.402 -69.242 1.00 31.08 410 VAL B CA 1
ATOM 6727 C C . VAL B 1 334 ? 14.125 -1.004 -69.705 1.00 34.20 410 VAL B C 1
ATOM 6728 O O . VAL B 1 334 ? 15.284 -1.418 -69.627 1.00 40.08 410 VAL B O 1
ATOM 6732 N N . THR B 1 335 ? 13.160 -1.717 -70.257 1.00 31.87 411 THR B N 1
ATOM 6733 C CA . THR B 1 335 ? 13.268 -3.094 -70.552 1.00 32.80 411 THR B CA 1
ATOM 6734 C C . THR B 1 335 ? 13.534 -3.259 -72.087 1.00 31.74 411 THR B C 1
ATOM 6735 O O . THR B 1 335 ? 13.761 -4.353 -72.551 1.00 30.78 411 THR B O 1
ATOM 6739 N N . ASN B 1 336 ? 13.525 -2.181 -72.853 1.00 31.38 412 ASN B N 1
ATOM 6740 C CA . ASN B 1 336 ? 13.576 -2.234 -74.359 1.00 39.47 412 ASN B CA 1
ATOM 6741 C C . ASN B 1 336 ? 12.620 -3.179 -75.054 1.00 40.09 412 ASN B C 1
ATOM 6742 O O . ASN B 1 336 ? 12.985 -3.922 -75.984 1.00 36.24 412 ASN B O 1
ATOM 6747 N N . THR B 1 337 ? 11.374 -3.160 -74.624 1.00 34.54 413 THR B N 1
ATOM 6748 C CA . THR B 1 337 ? 10.380 -3.997 -75.188 1.00 35.33 413 THR B CA 1
ATOM 6749 C C . THR B 1 337 ? 9.142 -3.149 -75.472 1.00 36.57 413 THR B C 1
ATOM 6750 O O . THR B 1 337 ? 9.049 -1.988 -75.081 1.00 44.63 413 THR B O 1
ATOM 6754 N N . ILE B 1 338 ? 8.270 -3.748 -76.239 1.00 32.84 414 ILE B N 1
ATOM 6755 C CA . ILE B 1 338 ? 6.941 -3.248 -76.478 1.00 33.52 414 ILE B CA 1
ATOM 6756 C C . ILE B 1 338 ? 5.975 -4.256 -75.962 1.00 31.28 414 ILE B C 1
ATOM 6757 O O . ILE B 1 338 ? 5.996 -5.443 -76.315 1.00 30.31 414 ILE B O 1
ATOM 6762 N N . LEU B 1 339 ? 5.062 -3.789 -75.096 1.00 29.51 415 LEU B N 1
ATOM 6763 C CA . LEU B 1 339 ? 4.084 -4.725 -74.558 1.00 29.27 415 LEU B CA 1
ATOM 6764 C C . LEU B 1 339 ? 2.773 -4.412 -75.207 1.00 30.98 415 LEU B C 1
ATOM 6765 O O . LEU B 1 339 ? 2.083 -3.511 -74.776 1.00 28.99 415 LEU B O 1
ATOM 6770 N N . GLU B 1 340 ? 2.441 -5.145 -76.246 1.00 30.47 416 GLU B N 1
ATOM 6771 C CA . GLU B 1 340 ? 1.275 -4.851 -77.038 1.00 31.81 416 GLU B CA 1
ATOM 6772 C C . GLU B 1 340 ? 0.012 -5.312 -76.312 1.00 31.47 416 GLU B C 1
ATOM 6773 O O . GLU B 1 340 ? -0.034 -6.348 -75.703 1.00 33.66 416 GLU B O 1
ATOM 6779 N N . GLN B 1 341 ? -1.028 -4.511 -76.414 1.00 31.70 417 GLN B N 1
ATOM 6780 C CA . GLN B 1 341 ? -2.298 -4.910 -75.879 1.00 32.36 417 GLN B CA 1
ATOM 6781 C C . GLN B 1 341 ? -3.089 -5.908 -76.817 1.00 37.66 417 GLN B C 1
ATOM 6782 O O . GLN B 1 341 ? -2.893 -5.879 -78.028 1.00 35.94 417 GLN B O 1
ATOM 6788 N N . PRO B 1 342 ? -3.908 -6.793 -76.246 1.00 38.55 418 PRO B N 1
ATOM 6789 C CA . PRO B 1 342 ? -4.083 -6.848 -74.783 1.00 37.41 418 PRO B CA 1
ATOM 6790 C C . PRO B 1 342 ? -2.908 -7.402 -73.977 1.00 35.00 418 PRO B C 1
ATOM 6791 O O . PRO B 1 342 ? -2.069 -8.269 -74.404 1.00 30.89 418 PRO B O 1
ATOM 6795 N N . PHE B 1 343 ? -2.803 -6.871 -72.763 1.00 32.51 419 PHE B N 1
ATOM 6796 C CA . PHE B 1 343 ? -1.695 -7.270 -71.939 1.00 31.19 419 PHE B CA 1
ATOM 6797 C C . PHE B 1 343 ? -1.856 -8.715 -71.538 1.00 31.57 419 PHE B C 1
ATOM 6798 O O . PHE B 1 343 ? -0.911 -9.337 -71.146 1.00 30.39 419 PHE B O 1
ATOM 6806 N N . ASP B 1 344 ? -3.055 -9.275 -71.655 1.00 36.62 420 ASP B N 1
ATOM 6807 C CA . ASP B 1 344 ? -3.202 -10.670 -71.262 1.00 40.89 420 ASP B CA 1
ATOM 6808 C C . ASP B 1 344 ? -3.160 -11.646 -72.412 1.00 40.15 420 ASP B C 1
ATOM 6809 O O . ASP B 1 344 ? -3.392 -12.823 -72.190 1.00 38.51 420 ASP B O 1
ATOM 6814 N N . SER B 1 345 ? -2.894 -11.177 -73.604 1.00 38.64 421 SER B N 1
ATOM 6815 C CA . SER B 1 345 ? -2.550 -12.100 -74.723 1.00 37.81 421 SER B CA 1
ATOM 6816 C C . SER B 1 345 ? -1.350 -13.047 -74.419 1.00 46.12 421 SER B C 1
ATOM 6817 O O . SER B 1 345 ? -0.441 -12.710 -73.645 1.00 40.93 421 SER B O 1
ATOM 6820 N N . ASN B 1 346 ? -1.346 -14.258 -75.026 1.00 44.88 422 ASN B N 1
ATOM 6821 C CA . ASN B 1 346 ? -0.274 -15.230 -74.758 1.00 41.75 422 ASN B CA 1
ATOM 6822 C C . ASN B 1 346 ? 1.077 -14.624 -75.147 1.00 35.97 422 ASN B C 1
ATOM 6823 O O . ASN B 1 346 ? 2.049 -14.854 -74.450 1.00 45.17 422 ASN B O 1
ATOM 6828 N N . GLU B 1 347 ? 1.105 -13.816 -76.210 1.00 29.16 423 GLU B N 1
ATOM 6829 C CA . GLU B 1 347 ? 2.288 -13.167 -76.684 1.00 36.56 423 GLU B CA 1
ATOM 6830 C C . GLU B 1 347 ? 2.848 -12.211 -75.654 1.00 39.36 423 GLU B C 1
ATOM 6831 O O . GLU B 1 347 ? 4.022 -12.263 -75.349 1.00 37.34 423 GLU B O 1
ATOM 6837 N N . THR B 1 348 ? 2.010 -11.290 -75.168 1.00 39.35 424 THR B N 1
ATOM 6838 C CA . THR B 1 348 ? 2.497 -10.305 -74.185 1.00 30.95 424 THR B CA 1
ATOM 6839 C C . THR B 1 348 ? 2.786 -10.969 -72.866 1.00 26.91 424 THR B C 1
ATOM 6840 O O . THR B 1 348 ? 3.794 -10.657 -72.235 1.00 30.09 424 THR B O 1
ATOM 6844 N N . ILE B 1 349 ? 1.972 -11.953 -72.475 1.00 30.55 425 ILE B N 1
ATOM 6845 C CA . ILE B 1 349 ? 2.310 -12.711 -71.334 1.00 33.24 425 ILE B CA 1
ATOM 6846 C C . ILE B 1 349 ? 3.673 -13.342 -71.517 1.00 35.29 425 ILE B C 1
ATOM 6847 O O . ILE B 1 349 ? 4.540 -13.245 -70.630 1.00 33.81 425 ILE B O 1
ATOM 6852 N N . GLU B 1 350 ? 3.897 -13.950 -72.680 1.00 38.79 426 GLU B N 1
ATOM 6853 C CA . GLU B 1 350 ? 5.209 -14.606 -72.945 1.00 35.83 426 GLU B CA 1
ATOM 6854 C C . GLU B 1 350 ? 6.368 -13.642 -72.824 1.00 30.46 426 GLU B C 1
ATOM 6855 O O . GLU B 1 350 ? 7.379 -13.941 -72.135 1.00 34.80 426 GLU B O 1
ATOM 6857 N N . LYS B 1 351 ? 6.198 -12.457 -73.428 1.00 29.73 427 LYS B N 1
ATOM 6858 C CA . LYS B 1 351 ? 7.219 -11.412 -73.370 1.00 30.28 427 LYS B CA 1
ATOM 6859 C C . LYS B 1 351 ? 7.539 -11.015 -71.897 1.00 29.42 427 LYS B C 1
ATOM 6860 O O . LYS B 1 351 ? 8.678 -10.835 -71.512 1.00 28.50 427 LYS B O 1
ATOM 6866 N N . MET B 1 352 ? 6.478 -10.912 -71.065 1.00 30.18 428 MET B N 1
ATOM 6867 C CA . MET B 1 352 ? 6.658 -10.508 -69.686 1.00 28.25 428 MET B CA 1
ATOM 6868 C C . MET B 1 352 ? 7.357 -11.581 -68.834 1.00 26.51 428 MET B C 1
ATOM 6869 O O . MET B 1 352 ? 8.275 -11.285 -68.068 1.00 24.72 428 MET B O 1
ATOM 6874 N N . ILE B 1 353 ? 6.906 -12.813 -69.021 1.00 33.33 429 ILE B N 1
ATOM 6875 C CA . ILE B 1 353 ? 7.499 -13.984 -68.386 1.00 37.07 429 ILE B CA 1
ATOM 6876 C C . ILE B 1 353 ? 8.996 -14.055 -68.726 1.00 32.18 429 ILE B C 1
ATOM 6877 O O . ILE B 1 353 ? 9.817 -14.177 -67.835 1.00 35.15 429 ILE B O 1
ATOM 6882 N N . ASN B 1 354 ? 9.341 -13.898 -70.000 1.00 34.10 430 ASN B N 1
ATOM 6883 C CA . ASN B 1 354 ? 10.770 -13.901 -70.442 1.00 31.74 430 ASN B CA 1
ATOM 6884 C C . ASN B 1 354 ? 11.588 -12.763 -69.930 1.00 35.85 430 ASN B C 1
ATOM 6885 O O . ASN B 1 354 ? 12.775 -12.946 -69.532 1.00 32.20 430 ASN B O 1
ATOM 6890 N N . ILE B 1 355 ? 10.991 -11.564 -69.802 1.00 29.37 431 ILE B N 1
ATOM 6891 C CA . ILE B 1 355 ? 11.740 -10.520 -69.185 1.00 25.06 431 ILE B CA 1
ATOM 6892 C C . ILE B 1 355 ? 12.034 -10.927 -67.700 1.00 27.69 431 ILE B C 1
ATOM 6893 O O . ILE B 1 355 ? 13.136 -10.704 -67.172 1.00 29.42 431 ILE B O 1
ATOM 6898 N N . ILE B 1 356 ? 11.020 -11.441 -67.011 1.00 27.86 432 ILE B N 1
ATOM 6899 C CA . ILE B 1 356 ? 11.214 -11.810 -65.571 1.00 29.10 432 ILE B CA 1
ATOM 6900 C C . ILE B 1 356 ? 12.319 -12.884 -65.442 1.00 33.21 432 ILE B C 1
ATOM 6901 O O . ILE B 1 356 ? 13.282 -12.717 -64.625 1.00 32.32 432 ILE B O 1
ATOM 6906 N N . LYS B 1 357 ? 12.217 -13.916 -66.281 1.00 33.50 433 LYS B N 1
ATOM 6907 C CA . LYS B 1 357 ? 13.256 -15.017 -66.267 1.00 37.06 433 LYS B CA 1
ATOM 6908 C C . LYS B 1 357 ? 14.620 -14.510 -66.567 1.00 36.22 433 LYS B C 1
ATOM 6909 O O . LYS B 1 357 ? 15.575 -14.716 -65.789 1.00 42.66 433 LYS B O 1
ATOM 6915 N N . GLU B 1 358 ? 14.730 -13.729 -67.622 1.00 38.08 434 GLU B N 1
ATOM 6916 C CA . GLU B 1 358 ? 16.022 -13.267 -68.046 1.00 44.75 434 GLU B CA 1
ATOM 6917 C C . GLU B 1 358 ? 16.683 -12.388 -67.004 1.00 44.74 434 GLU B C 1
ATOM 6918 O O . GLU B 1 358 ? 17.898 -12.402 -66.852 1.00 47.44 434 GLU B O 1
ATOM 6924 N N . HIS B 1 359 ? 15.898 -11.653 -66.239 1.00 42.09 435 HIS B N 1
ATOM 6925 C CA . HIS B 1 359 ? 16.481 -10.763 -65.229 1.00 42.90 435 HIS B CA 1
ATOM 6926 C C . HIS B 1 359 ? 16.703 -11.481 -63.866 1.00 40.38 435 HIS B C 1
ATOM 6927 O O . HIS B 1 359 ? 17.286 -10.899 -62.978 1.00 43.54 435 HIS B O 1
ATOM 6934 N N . LYS B 1 360 ? 16.210 -12.707 -63.739 1.00 47.02 436 LYS B N 1
ATOM 6935 C CA . LYS B 1 360 ? 16.430 -13.567 -62.595 1.00 55.27 436 LYS B CA 1
ATOM 6936 C C . LYS B 1 360 ? 15.663 -12.937 -61.432 1.00 57.54 436 LYS B C 1
ATOM 6937 O O . LYS B 1 360 ? 16.175 -12.799 -60.331 1.00 59.97 436 LYS B O 1
ATOM 6939 N N . ILE B 1 361 ? 14.424 -12.545 -61.738 1.00 52.61 437 ILE B N 1
ATOM 6940 C CA . ILE B 1 361 ? 13.472 -11.925 -60.815 1.00 51.03 437 ILE B CA 1
ATOM 6941 C C . ILE B 1 361 ? 12.536 -13.063 -60.497 1.00 48.25 437 ILE B C 1
ATOM 6942 O O . ILE B 1 361 ? 12.252 -13.874 -61.366 1.00 44.88 437 ILE B O 1
ATOM 6947 N N . GLU B 1 362 ? 12.027 -13.129 -59.268 1.00 52.03 438 GLU B N 1
ATOM 6948 C CA . GLU B 1 362 ? 11.117 -14.219 -58.930 1.00 51.30 438 GLU B CA 1
ATOM 6949 C C . GLU B 1 362 ? 9.886 -14.065 -59.773 1.00 48.34 438 GLU B C 1
ATOM 6950 O O . GLU B 1 362 ? 9.418 -12.932 -59.997 1.00 42.09 438 GLU B O 1
ATOM 6956 N N . LEU B 1 363 ? 9.435 -15.202 -60.296 1.00 40.36 439 LEU B N 1
ATOM 6957 C CA . LEU B 1 363 ? 8.313 -15.281 -61.151 1.00 44.17 439 LEU B CA 1
ATOM 6958 C C . LEU B 1 363 ? 7.103 -15.430 -60.307 1.00 51.10 439 LEU B C 1
ATOM 6959 O O . LEU B 1 363 ? 7.045 -16.362 -59.527 1.00 53.52 439 LEU B O 1
ATOM 6964 N N . PRO B 1 364 ? 6.115 -14.519 -60.443 1.00 61.02 440 PRO B N 1
ATOM 6965 C CA . PRO B 1 364 ? 4.940 -14.664 -59.579 1.00 63.88 440 PRO B CA 1
ATOM 6966 C C . PRO B 1 364 ? 4.134 -15.880 -59.995 1.00 59.83 440 PRO B C 1
ATOM 6967 O O . PRO B 1 364 ? 4.143 -16.231 -61.169 1.00 55.79 440 PRO B O 1
ATOM 6971 N N . ASN B 1 365 ? 3.486 -16.522 -59.022 1.00 66.60 441 ASN B N 1
ATOM 6972 C CA . ASN B 1 365 ? 2.694 -17.738 -59.272 1.00 73.30 441 ASN B CA 1
ATOM 6973 C C . ASN B 1 365 ? 1.259 -17.546 -58.758 1.00 70.63 441 ASN B C 1
ATOM 6974 O O . ASN B 1 365 ? 1.110 -17.066 -57.641 1.00 69.28 441 ASN B O 1
ATOM 6979 N N . PRO B 1 366 ? 0.222 -17.830 -59.565 1.00 59.86 442 PRO B N 1
ATOM 6980 C CA . PRO B 1 366 ? 0.372 -18.013 -60.996 1.00 60.06 442 PRO B CA 1
ATOM 6981 C C . PRO B 1 366 ? 0.880 -16.701 -61.694 1.00 69.14 442 PRO B C 1
ATOM 6982 O O . PRO B 1 366 ? 0.796 -15.590 -61.103 1.00 58.11 442 PRO B O 1
ATOM 6986 N N . PRO B 1 367 ? 1.469 -16.845 -62.899 1.00 66.83 443 PRO B N 1
ATOM 6987 C CA . PRO B 1 367 ? 1.830 -15.760 -63.835 1.00 60.71 443 PRO B CA 1
ATOM 6988 C C . PRO B 1 367 ? 0.692 -15.066 -64.615 1.00 48.17 443 PRO B C 1
ATOM 6989 O O . PRO B 1 367 ? 0.631 -15.153 -65.831 1.00 46.48 443 PRO B O 1
ATOM 6993 N N . THR B 1 368 ? -0.182 -14.327 -63.935 1.00 43.61 444 THR B N 1
ATOM 6994 C CA . THR B 1 368 ? -1.268 -13.597 -64.628 1.00 42.55 444 THR B CA 1
ATOM 6995 C C . THR B 1 368 ? -0.668 -12.271 -65.115 1.00 30.70 444 THR B C 1
ATOM 6996 O O . THR B 1 368 ? 0.334 -11.813 -64.531 1.00 35.97 444 THR B O 1
ATOM 7000 N N . ALA B 1 369 ? -1.245 -11.724 -66.174 1.00 30.28 445 ALA B N 1
ATOM 7001 C CA . ALA B 1 369 ? -0.851 -10.423 -66.681 1.00 30.91 445 ALA B CA 1
ATOM 7002 C C . ALA B 1 369 ? -0.703 -9.346 -65.575 1.00 28.87 445 ALA B C 1
ATOM 7003 O O . ALA B 1 369 ? 0.327 -8.727 -65.462 1.00 27.06 445 ALA B O 1
ATOM 7005 N N . ALA B 1 370 ? -1.692 -9.236 -64.684 1.00 31.69 446 ALA B N 1
ATOM 7006 C CA . ALA B 1 370 ? -1.624 -8.250 -63.608 1.00 25.80 446 ALA B CA 1
ATOM 7007 C C . ALA B 1 370 ? -0.493 -8.505 -62.688 1.00 23.79 446 ALA B C 1
ATOM 7008 O O . ALA B 1 370 ? 0.206 -7.602 -62.369 1.00 23.30 446 ALA B O 1
ATOM 7010 N N . LYS B 1 371 ? -0.223 -9.792 -62.322 1.00 25.09 447 LYS B N 1
ATOM 7011 C CA . LYS B 1 371 ? 0.893 -10.104 -61.441 1.00 26.16 447 LYS B CA 1
ATOM 7012 C C . LYS B 1 371 ? 2.277 -9.938 -62.062 1.00 20.41 447 LYS B C 1
ATOM 7013 O O . LYS B 1 371 ? 3.187 -9.437 -61.430 1.00 23.05 447 LYS B O 1
ATOM 7019 N N . LEU B 1 372 ? 2.361 -10.222 -63.338 1.00 27.53 448 LEU B N 1
ATOM 7020 C CA . LEU B 1 372 ? 3.583 -10.007 -64.135 1.00 25.26 448 LEU B CA 1
ATOM 7021 C C . LEU B 1 372 ? 3.896 -8.530 -64.211 1.00 21.92 448 LEU B C 1
ATOM 7022 O O . LEU B 1 372 ? 4.974 -8.091 -63.903 1.00 24.35 448 LEU B O 1
ATOM 7027 N N . LEU B 1 373 ? 2.890 -7.733 -64.581 1.00 23.60 449 LEU B N 1
ATOM 7028 C CA . LEU B 1 373 ? 3.051 -6.282 -64.603 1.00 22.80 449 LEU B CA 1
ATOM 7029 C C . LEU B 1 373 ? 3.452 -5.726 -63.286 1.00 18.88 449 LEU B C 1
ATOM 7030 O O . LEU B 1 373 ? 4.342 -4.899 -63.189 1.00 18.50 449 LEU B O 1
ATOM 7035 N N . ASP B 1 374 ? 2.859 -6.261 -62.210 1.00 25.06 450 ASP B N 1
ATOM 7036 C CA . ASP B 1 374 ? 3.222 -5.870 -60.846 1.00 26.35 450 ASP B CA 1
ATOM 7037 C C . ASP B 1 374 ? 4.671 -6.117 -60.508 1.00 21.22 450 ASP B C 1
ATOM 7038 O O . ASP B 1 374 ? 5.339 -5.290 -60.006 1.00 20.21 450 ASP B O 1
ATOM 7043 N N . GLN B 1 375 ? 5.148 -7.292 -60.902 1.00 25.47 451 GLN B N 1
ATOM 7044 C CA . GLN B 1 375 ? 6.524 -7.673 -60.698 1.00 26.79 451 GLN B CA 1
ATOM 7045 C C . GLN B 1 375 ? 7.512 -6.850 -61.492 1.00 23.54 451 GLN B C 1
ATOM 7046 O O . GLN B 1 375 ? 8.546 -6.343 -60.960 1.00 21.14 451 GLN B O 1
ATOM 7052 N N . LEU B 1 376 ? 7.155 -6.587 -62.745 1.00 24.28 452 LEU B N 1
ATOM 7053 C CA . LEU B 1 376 ? 7.974 -5.708 -63.583 1.00 22.33 452 LEU B CA 1
ATOM 7054 C C . LEU B 1 376 ? 8.049 -4.304 -63.011 1.00 20.35 452 LEU B C 1
ATOM 7055 O O . LEU B 1 376 ? 9.083 -3.699 -62.992 1.00 21.62 452 LEU B O 1
ATOM 7060 N N . ALA B 1 377 ? 6.902 -3.711 -62.589 1.00 19.48 453 ALA B N 1
ATOM 7061 C CA . ALA B 1 377 ? 6.962 -2.386 -61.997 1.00 22.54 453 ALA B CA 1
ATOM 7062 C C . ALA B 1 377 ? 7.874 -2.388 -60.736 1.00 19.67 453 ALA B C 1
ATOM 7063 O O . ALA B 1 377 ? 8.668 -1.507 -60.494 1.00 22.87 453 ALA B O 1
ATOM 7065 N N . SER B 1 378 ? 7.714 -3.390 -59.919 1.00 23.87 454 SER B N 1
ATOM 7066 C CA . SER B 1 378 ? 8.465 -3.441 -58.661 1.00 27.54 454 SER B CA 1
ATOM 7067 C C . SER B 1 378 ? 9.965 -3.510 -58.872 1.00 26.56 454 SER B C 1
ATOM 7068 O O . SER B 1 378 ? 10.755 -2.728 -58.309 1.00 29.73 454 SER B O 1
ATOM 7071 N N . HIS B 1 379 ? 10.354 -4.342 -59.801 1.00 28.82 455 HIS B N 1
ATOM 7072 C CA . HIS B 1 379 ? 11.747 -4.341 -60.207 1.00 29.09 455 HIS B CA 1
ATOM 7073 C C . HIS B 1 379 ? 12.269 -3.135 -60.981 1.00 26.43 455 HIS B C 1
ATOM 7074 O O . HIS B 1 379 ? 13.298 -2.596 -60.629 1.00 32.36 455 HIS B O 1
ATOM 7081 N N . PHE B 1 380 ? 11.545 -2.633 -61.996 1.00 22.78 456 PHE B N 1
ATOM 7082 C CA . PHE B 1 380 ? 12.115 -1.642 -62.898 1.00 23.72 456 PHE B CA 1
ATOM 7083 C C . PHE B 1 380 ? 11.795 -0.173 -62.605 1.00 27.41 456 PHE B C 1
ATOM 7084 O O . PHE B 1 380 ? 12.431 0.713 -63.148 1.00 25.77 456 PHE B O 1
ATOM 7092 N N . ILE B 1 381 ? 10.738 0.111 -61.800 1.00 22.53 457 ILE B N 1
ATOM 7093 C CA . ILE B 1 381 ? 10.252 1.476 -61.677 1.00 24.79 457 ILE B CA 1
ATOM 7094 C C . ILE B 1 381 ? 10.066 1.930 -60.198 1.00 22.48 457 ILE B C 1
ATOM 7095 O O . ILE B 1 381 ? 10.251 3.089 -59.948 1.00 26.72 457 ILE B O 1
ATOM 7100 N N . GLU B 1 382 ? 9.682 1.023 -59.270 1.00 21.47 458 GLU B N 1
ATOM 7101 C CA . GLU B 1 382 ? 9.340 1.457 -57.896 1.00 25.30 458 GLU B CA 1
ATOM 7102 C C . GLU B 1 382 ? 10.530 2.038 -57.152 1.00 28.22 458 GLU B C 1
ATOM 7103 O O . GLU B 1 382 ? 10.359 2.869 -56.266 1.00 26.70 458 GLU B O 1
ATOM 7109 N N . ASN B 1 383 ? 11.765 1.775 -57.604 1.00 31.38 459 ASN B N 1
ATOM 7110 C CA . ASN B 1 383 ? 12.982 2.432 -57.040 1.00 33.68 459 ASN B CA 1
ATOM 7111 C C . ASN B 1 383 ? 13.518 3.570 -57.860 1.00 33.93 459 ASN B C 1
ATOM 7112 O O . ASN B 1 383 ? 14.643 4.007 -57.654 1.00 35.56 459 ASN B O 1
ATOM 7117 N N . LYS B 1 384 ? 12.719 4.062 -58.815 1.00 34.20 460 LYS B N 1
ATOM 7118 C CA . LYS B 1 384 ? 13.227 5.030 -59.790 1.00 32.92 460 LYS B CA 1
ATOM 7119 C C . LYS B 1 384 ? 13.799 6.248 -59.077 1.00 33.18 460 LYS B C 1
ATOM 7120 O O . LYS B 1 384 ? 14.905 6.694 -59.385 1.00 28.62 460 LYS B O 1
ATOM 7126 N N . TYR B 1 385 ? 13.066 6.785 -58.096 1.00 30.73 461 TYR B N 1
ATOM 7127 C CA . TYR B 1 385 ? 13.504 7.948 -57.318 1.00 29.50 461 TYR B CA 1
ATOM 7128 C C . TYR B 1 385 ? 13.531 7.566 -55.838 1.00 32.23 461 TYR B C 1
ATOM 7129 O O . TYR B 1 385 ? 12.539 7.003 -55.343 1.00 34.40 461 TYR B O 1
ATOM 7138 N N . ASN B 1 386 ? 14.634 7.879 -55.150 1.00 29.70 462 ASN B N 1
ATOM 7139 C CA . ASN B 1 386 ? 14.718 7.782 -53.684 1.00 29.95 462 ASN B CA 1
ATOM 7140 C C . ASN B 1 386 ? 14.871 9.101 -52.979 1.00 29.68 462 ASN B C 1
ATOM 7141 O O . ASN B 1 386 ? 14.592 9.188 -51.778 1.00 35.56 462 ASN B O 1
ATOM 7146 N N . ASP B 1 387 ? 15.092 10.160 -53.715 1.00 28.14 463 ASP B N 1
ATOM 7147 C CA . ASP B 1 387 ? 15.349 11.462 -53.154 1.00 27.61 463 ASP B CA 1
ATOM 7148 C C . ASP B 1 387 ? 14.110 12.359 -53.101 1.00 23.19 463 ASP B C 1
ATOM 7149 O O . ASP B 1 387 ? 14.208 13.524 -52.687 1.00 22.42 463 ASP B O 1
ATOM 7154 N N . LYS B 1 388 ? 12.962 11.836 -53.552 1.00 21.42 464 LYS B N 1
ATOM 7155 C CA . LYS B 1 388 ? 11.674 12.598 -53.512 1.00 21.50 464 LYS B CA 1
ATOM 7156 C C . LYS B 1 388 ? 10.574 11.551 -53.690 1.00 17.37 464 LYS B C 1
ATOM 7157 O O . LYS B 1 388 ? 10.829 10.433 -54.165 1.00 17.70 464 LYS B O 1
ATOM 7163 N N . PRO B 1 389 ? 9.423 11.824 -53.085 1.00 15.55 465 PRO B N 1
ATOM 7164 C CA . PRO B 1 389 ? 8.338 10.931 -53.435 1.00 14.43 465 PRO B CA 1
ATOM 7165 C C . PRO B 1 389 ? 7.975 11.087 -54.931 1.00 16.38 465 PRO B C 1
ATOM 7166 O O . PRO B 1 389 ? 8.253 12.130 -55.580 1.00 16.22 465 PRO B O 1
ATOM 7170 N N . PHE B 1 390 ? 7.335 10.074 -55.443 1.00 14.79 466 PHE B N 1
ATOM 7171 C CA . PHE B 1 390 ? 6.902 10.125 -56.901 1.00 14.10 466 PHE B CA 1
ATOM 7172 C C . PHE B 1 390 ? 5.656 9.269 -57.074 1.00 13.85 466 PHE B C 1
ATOM 7173 O O . PHE B 1 390 ? 5.396 8.366 -56.259 1.00 13.71 466 PHE B O 1
ATOM 7181 N N . PHE B 1 391 ? 4.916 9.603 -58.128 1.00 12.00 467 PHE B N 1
ATOM 7182 C CA . PHE B 1 391 ? 3.750 8.815 -58.505 1.00 12.45 467 PHE B CA 1
ATOM 7183 C C . PHE B 1 391 ? 3.996 7.871 -59.649 1.00 13.70 467 PHE B C 1
ATOM 7184 O O . PHE B 1 391 ? 4.611 8.304 -60.643 1.00 13.27 467 PHE B O 1
ATOM 7192 N N . ILE B 1 392 ? 3.558 6.608 -59.558 1.00 12.18 468 ILE B N 1
ATOM 7193 C CA . ILE B 1 392 ? 3.365 5.785 -60.723 1.00 13.46 468 ILE B CA 1
ATOM 7194 C C . ILE B 1 392 ? 1.916 5.902 -61.143 1.00 15.31 468 ILE B C 1
ATOM 7195 O O . ILE B 1 392 ? 1.068 5.837 -60.260 1.00 13.19 468 ILE B O 1
ATOM 7200 N N . VAL B 1 393 ? 1.653 6.195 -62.455 1.00 13.44 469 VAL B N 1
ATOM 7201 C CA . VAL B 1 393 ? 0.331 6.540 -62.946 1.00 12.87 469 VAL B CA 1
ATOM 7202 C C . VAL B 1 393 ? -0.098 5.697 -64.130 1.00 14.14 469 VAL B C 1
ATOM 7203 O O . VAL B 1 393 ? 0.762 5.010 -64.802 1.00 12.96 469 VAL B O 1
ATOM 7207 N N . GLU B 1 394 ? -1.416 5.822 -64.388 1.00 13.74 470 GLU B N 1
ATOM 7208 C CA . GLU B 1 394 ? -2.026 5.263 -65.587 1.00 15.16 470 GLU B CA 1
ATOM 7209 C C . GLU B 1 394 ? -1.910 3.764 -65.735 1.00 13.57 470 GLU B C 1
ATOM 7210 O O . GLU B 1 394 ? -1.639 3.240 -66.818 1.00 13.91 470 GLU B O 1
ATOM 7216 N N . HIS B 1 395 ? -2.134 3.043 -64.636 1.00 12.70 471 HIS B N 1
ATOM 7217 C CA . HIS B 1 395 ? -2.083 1.610 -64.654 1.00 13.77 471 HIS B CA 1
ATOM 7218 C C . HIS B 1 395 ? -3.052 1.028 -65.631 1.00 13.22 471 HIS B C 1
ATOM 7219 O O . HIS B 1 395 ? -4.212 1.478 -65.769 1.00 14.78 471 HIS B O 1
ATOM 7226 N N . PRO B 1 396 ? -2.699 -0.115 -66.218 1.00 13.25 472 PRO B N 1
ATOM 7227 C CA . PRO B 1 396 ? -3.600 -0.845 -67.035 1.00 14.17 472 PRO B CA 1
ATOM 7228 C C . PRO B 1 396 ? -4.926 -1.209 -66.336 1.00 13.84 472 PRO B C 1
ATOM 7229 O O . PRO B 1 396 ? -4.919 -1.523 -65.082 1.00 13.89 472 PRO B O 1
ATOM 7233 N N . GLN B 1 397 ? -6.014 -1.175 -67.126 1.00 14.15 473 GLN B N 1
ATOM 7234 C CA . GLN B 1 397 ? -7.325 -1.732 -66.669 1.00 16.48 473 GLN B CA 1
ATOM 7235 C C . GLN B 1 397 ? -7.248 -3.101 -66.068 1.00 19.07 473 GLN B C 1
ATOM 7236 O O . GLN B 1 397 ? -7.892 -3.402 -65.003 1.00 19.10 473 GLN B O 1
ATOM 7242 N N . ILE B 1 398 ? -6.368 -3.927 -66.614 1.00 20.34 474 ILE B N 1
ATOM 7243 C CA A ILE B 1 398 ? -6.273 -5.306 -66.114 0.50 21.86 474 ILE B CA 1
ATOM 7244 C CA B ILE B 1 398 ? -6.286 -5.289 -66.129 0.50 20.31 474 ILE B CA 1
ATOM 7245 C C . ILE B 1 398 ? -5.690 -5.427 -64.714 1.00 22.44 474 ILE B C 1
ATOM 7246 O O . ILE B 1 398 ? -5.900 -6.454 -64.079 1.00 21.18 474 ILE B O 1
ATOM 7255 N N . MET B 1 399 ? -4.959 -4.418 -64.202 1.00 18.40 475 MET B N 1
ATOM 7256 C CA . MET B 1 399 ? -4.400 -4.381 -62.850 1.00 21.38 475 MET B CA 1
ATOM 7257 C C . MET B 1 399 ? -5.297 -3.555 -61.906 1.00 16.79 475 MET B C 1
ATOM 7258 O O . MET B 1 399 ? -4.969 -3.426 -60.755 1.00 16.32 475 MET B O 1
ATOM 7263 N N . SER B 1 400 ? -6.360 -2.968 -62.443 1.00 16.01 476 SER B N 1
ATOM 7264 C CA . SER B 1 400 ? -7.080 -1.865 -61.728 1.00 15.26 476 SER B CA 1
ATOM 7265 C C . SER B 1 400 ? -8.574 -1.978 -61.958 1.00 15.40 476 SER B C 1
ATOM 7266 O O . SER B 1 400 ? -9.203 -1.123 -62.556 1.00 14.71 476 SER B O 1
ATOM 7269 N N . PRO B 1 401 ? -9.169 -3.076 -61.491 1.00 18.97 477 PRO B N 1
ATOM 7270 C CA . PRO B 1 401 ? -10.551 -3.295 -61.863 1.00 18.35 477 PRO B CA 1
ATOM 7271 C C . PRO B 1 401 ? -11.639 -2.335 -61.241 1.00 17.99 477 PRO B C 1
ATOM 7272 O O . PRO B 1 401 ? -12.753 -2.380 -61.762 1.00 19.58 477 PRO B O 1
ATOM 7276 N N . LEU B 1 402 ? -11.270 -1.452 -60.316 1.00 16.48 478 LEU B N 1
ATOM 7277 C CA . LEU B 1 402 ? -12.235 -0.422 -59.802 1.00 15.74 478 LEU B CA 1
ATOM 7278 C C . LEU B 1 402 ? -11.911 0.949 -60.338 1.00 15.66 478 LEU B C 1
ATOM 7279 O O . LEU B 1 402 ? -12.617 1.910 -60.036 1.00 15.54 478 LEU B O 1
ATOM 7284 N N . ALA B 1 403 ? -10.935 1.094 -61.237 1.00 13.74 479 ALA B N 1
ATOM 7285 C CA . ALA B 1 403 ? -10.551 2.417 -61.778 1.00 11.96 479 ALA B CA 1
ATOM 7286 C C . ALA B 1 403 ? -11.157 2.737 -63.124 1.00 14.91 479 ALA B C 1
ATOM 7287 O O . ALA B 1 403 ? -11.159 1.912 -64.061 1.00 14.33 479 ALA B O 1
ATOM 7289 N N . LYS B 1 404 ? -11.664 3.969 -63.239 1.00 13.54 480 LYS B N 1
ATOM 7290 C CA . LYS B 1 404 ? -12.246 4.447 -64.501 1.00 12.80 480 LYS B CA 1
ATOM 7291 C C . LYS B 1 404 ? -11.226 4.448 -65.595 1.00 12.29 480 LYS B C 1
ATOM 7292 O O . LYS B 1 404 ? -10.018 4.686 -65.389 1.00 12.09 480 LYS B O 1
ATOM 7298 N N . TYR B 1 405 ? -11.719 4.157 -66.790 1.00 12.92 481 TYR B N 1
ATOM 7299 C CA . TYR B 1 405 ? -10.810 4.146 -67.930 1.00 15.78 481 TYR B CA 1
ATOM 7300 C C . TYR B 1 405 ? -10.189 5.494 -68.243 1.00 15.26 481 TYR B C 1
ATOM 7301 O O . TYR B 1 405 ? -10.768 6.534 -68.072 1.00 15.55 481 TYR B O 1
ATOM 7310 N N . HIS B 1 406 ? -8.957 5.457 -68.705 1.00 14.10 482 HIS B N 1
ATOM 7311 C CA . HIS B 1 406 ? -8.227 6.681 -69.119 1.00 14.48 482 HIS B CA 1
ATOM 7312 C C . HIS B 1 406 ? -8.987 7.261 -70.331 1.00 16.08 482 HIS B C 1
ATOM 7313 O O . HIS B 1 406 ? -9.551 6.504 -71.166 1.00 17.69 482 HIS B O 1
ATOM 7320 N N . ARG B 1 407 ? -9.049 8.587 -70.404 1.00 15.59 483 ARG B N 1
ATOM 7321 C CA . ARG B 1 407 ? -9.746 9.240 -71.529 1.00 20.79 483 ARG B CA 1
ATOM 7322 C C . ARG B 1 407 ? -9.053 9.254 -72.840 1.00 19.92 483 ARG B C 1
ATOM 7323 O O . ARG B 1 407 ? -9.706 9.309 -73.865 1.00 21.36 483 ARG B O 1
ATOM 7331 N N . THR B 1 408 ? -7.751 9.146 -72.841 1.00 19.23 484 THR B N 1
ATOM 7332 C CA . THR B 1 408 ? -6.929 9.257 -74.038 1.00 18.25 484 THR B CA 1
ATOM 7333 C C . THR B 1 408 ? -6.056 8.055 -74.375 1.00 20.88 484 THR B C 1
ATOM 7334 O O . THR B 1 408 ? -5.757 7.861 -75.550 1.00 19.96 484 THR B O 1
ATOM 7338 N N . LYS B 1 409 ? -5.577 7.256 -73.402 1.00 16.14 485 LYS B N 1
ATOM 7339 C CA . LYS B 1 409 ? -4.713 6.150 -73.638 1.00 19.03 485 LYS B CA 1
ATOM 7340 C C . LYS B 1 409 ? -5.460 4.841 -73.531 1.00 19.12 485 LYS B C 1
ATOM 7341 O O . LYS B 1 409 ? -5.887 4.447 -72.472 1.00 18.20 485 LYS B O 1
ATOM 7347 N N . PRO B 1 410 ? -5.639 4.109 -74.659 1.00 18.57 486 PRO B N 1
ATOM 7348 C CA . PRO B 1 410 ? -6.255 2.764 -74.642 1.00 19.43 486 PRO B CA 1
ATOM 7349 C C . PRO B 1 410 ? -5.662 1.825 -73.610 1.00 17.77 486 PRO B C 1
ATOM 7350 O O . PRO B 1 410 ? -4.437 1.682 -73.445 1.00 18.32 486 PRO B O 1
ATOM 7354 N N . GLY B 1 411 ? -6.563 1.184 -72.918 1.00 14.93 487 GLY B N 1
ATOM 7355 C CA . GLY B 1 411 ? -6.268 0.103 -71.981 1.00 14.39 487 GLY B CA 1
ATOM 7356 C C . GLY B 1 411 ? -5.826 0.491 -70.596 1.00 12.94 487 GLY B C 1
ATOM 7357 O O . GLY B 1 411 ? -5.624 -0.375 -69.796 1.00 14.47 487 GLY B O 1
ATOM 7358 N N . LEU B 1 412 ? -5.693 1.810 -70.368 1.00 13.73 488 LEU B N 1
ATOM 7359 C CA . LEU B 1 412 ? -5.140 2.334 -69.123 1.00 12.63 488 LEU B CA 1
ATOM 7360 C C . LEU B 1 412 ? -6.308 2.918 -68.257 1.00 14.57 488 LEU B C 1
ATOM 7361 O O . LEU B 1 412 ? -7.509 2.943 -68.665 1.00 13.88 488 LEU B O 1
ATOM 7366 N N . THR B 1 413 ? -5.922 3.457 -67.076 1.00 14.24 489 THR B N 1
ATOM 7367 C CA . THR B 1 413 ? -6.927 3.962 -66.099 1.00 12.70 489 THR B CA 1
ATOM 7368 C C . THR B 1 413 ? -6.445 5.281 -65.547 1.00 13.00 489 THR B C 1
ATOM 7369 O O . THR B 1 413 ? -5.261 5.633 -65.695 1.00 12.91 489 THR B O 1
ATOM 7373 N N . GLU B 1 414 ? -7.329 6.008 -64.862 1.00 13.61 490 GLU B N 1
ATOM 7374 C CA . GLU B 1 414 ? -7.015 7.224 -64.098 1.00 15.12 490 GLU B CA 1
ATOM 7375 C C . GLU B 1 414 ? -6.660 6.808 -62.669 1.00 16.98 490 GLU B C 1
ATOM 7376 O O . GLU B 1 414 ? -7.470 6.933 -61.708 1.00 16.51 490 GLU B O 1
ATOM 7382 N N . ARG B 1 415 ? -5.475 6.271 -62.544 1.00 13.35 491 ARG B N 1
ATOM 7383 C CA . ARG B 1 415 ? -4.918 5.735 -61.291 1.00 12.21 491 ARG B CA 1
ATOM 7384 C C . ARG B 1 415 ? -3.564 6.371 -60.992 1.00 12.63 491 ARG B C 1
ATOM 7385 O O . ARG B 1 415 ? -2.744 6.674 -61.911 1.00 13.52 491 ARG B O 1
ATOM 7393 N N . LEU B 1 416 ? -3.209 6.505 -59.695 1.00 12.02 492 LEU B N 1
ATOM 7394 C CA . LEU B 1 416 ? -1.940 7.011 -59.252 1.00 11.48 492 LEU B CA 1
ATOM 7395 C C . LEU B 1 416 ? -1.593 6.228 -57.990 1.00 13.70 492 LEU B C 1
ATOM 7396 O O . LEU B 1 416 ? -2.476 5.864 -57.179 1.00 13.17 492 LEU B O 1
ATOM 7401 N N . GLU B 1 417 ? -0.311 5.895 -57.820 1.00 11.55 493 GLU B N 1
ATOM 7402 C CA . GLU B 1 417 ? 0.202 5.307 -56.571 1.00 12.68 493 GLU B CA 1
ATOM 7403 C C . GLU B 1 417 ? 1.396 6.122 -56.185 1.00 14.57 493 GLU B C 1
ATOM 7404 O O . GLU B 1 417 ? 2.235 6.360 -57.024 1.00 16.07 493 GLU B O 1
ATOM 7410 N N . MET B 1 418 ? 1.570 6.497 -54.918 1.00 11.50 494 MET B N 1
ATOM 7411 C CA . MET B 1 418 ? 2.728 7.224 -54.514 1.00 12.31 494 MET B CA 1
ATOM 7412 C C . MET B 1 418 ? 3.662 6.382 -53.746 1.00 13.09 494 MET B C 1
ATOM 7413 O O . MET B 1 418 ? 3.246 5.634 -52.883 1.00 11.69 494 MET B O 1
ATOM 7418 N N . PHE B 1 419 ? 4.976 6.596 -54.022 1.00 11.90 495 PHE B N 1
ATOM 7419 C CA . PHE B 1 419 ? 6.072 5.773 -53.494 1.00 13.80 495 PHE B CA 1
ATOM 7420 C C . PHE B 1 419 ? 7.003 6.685 -52.757 1.00 15.02 495 PHE B C 1
ATOM 7421 O O . PHE B 1 419 ? 7.277 7.802 -53.212 1.00 14.48 495 PHE B O 1
ATOM 7429 N N . ILE B 1 420 ? 7.448 6.212 -51.579 1.00 14.66 496 ILE B N 1
ATOM 7430 C CA . ILE B 1 420 ? 8.539 6.922 -50.781 1.00 14.69 496 ILE B CA 1
ATOM 7431 C C . ILE B 1 420 ? 9.633 5.852 -50.597 1.00 15.25 496 ILE B C 1
ATOM 7432 O O . ILE B 1 420 ? 9.351 4.761 -50.126 1.00 13.39 496 ILE B O 1
ATOM 7437 N N . CYS B 1 421 ? 10.883 6.115 -51.036 1.00 19.49 497 CYS B N 1
ATOM 7438 C CA . CYS B 1 421 ? 11.938 5.046 -51.022 1.00 19.99 497 CYS B CA 1
ATOM 7439 C C . CYS B 1 421 ? 11.557 3.668 -51.427 1.00 18.72 497 CYS B C 1
ATOM 7440 O O . CYS B 1 421 ? 11.863 2.734 -50.751 1.00 20.89 497 CYS B O 1
ATOM 7443 N N . GLY B 1 422 ? 10.883 3.525 -52.581 1.00 20.32 498 GLY B N 1
ATOM 7444 C CA . GLY B 1 422 ? 10.545 2.271 -53.128 1.00 23.47 498 GLY B CA 1
ATOM 7445 C C . GLY B 1 422 ? 9.364 1.593 -52.478 1.00 19.09 498 GLY B C 1
ATOM 7446 O O . GLY B 1 422 ? 9.015 0.475 -52.884 1.00 19.67 498 GLY B O 1
ATOM 7447 N N . LYS B 1 423 ? 8.696 2.277 -51.547 1.00 15.33 499 LYS B N 1
ATOM 7448 C CA . LYS B 1 423 ? 7.540 1.677 -50.847 1.00 13.91 499 LYS B CA 1
ATOM 7449 C C . LYS B 1 423 ? 6.207 2.439 -51.096 1.00 12.17 499 LYS B C 1
ATOM 7450 O O . LYS B 1 423 ? 6.195 3.638 -50.977 1.00 15.05 499 LYS B O 1
ATOM 7456 N N . GLU B 1 424 ? 5.181 1.689 -51.412 1.00 11.88 500 GLU B N 1
ATOM 7457 C CA . GLU B 1 424 ? 3.878 2.300 -51.716 1.00 13.14 500 GLU B CA 1
ATOM 7458 C C . GLU B 1 424 ? 3.288 2.872 -50.427 1.00 13.18 500 GLU B C 1
ATOM 7459 O O . GLU B 1 424 ? 3.201 2.162 -49.390 1.00 13.01 500 GLU B O 1
ATOM 7465 N N . VAL B 1 425 ? 2.851 4.161 -50.422 1.00 11.32 501 VAL B N 1
ATOM 7466 C CA . VAL B 1 425 ? 2.212 4.755 -49.236 1.00 11.01 501 VAL B CA 1
ATOM 7467 C C . VAL B 1 425 ? 0.786 5.246 -49.585 1.00 10.11 501 VAL B C 1
ATOM 7468 O O . VAL B 1 425 ? 0.068 5.620 -48.669 1.00 11.10 501 VAL B O 1
ATOM 7472 N N . LEU B 1 426 ? 0.388 5.239 -50.878 1.00 9.67 502 LEU B N 1
ATOM 7473 C CA . LEU B 1 426 ? -0.943 5.823 -51.275 1.00 12.30 502 LEU B CA 1
ATOM 7474 C C . LEU B 1 426 ? -1.322 5.185 -52.567 1.00 11.54 502 LEU B C 1
ATOM 7475 O O . LEU B 1 426 ? -0.471 4.951 -53.427 1.00 11.94 502 LEU B O 1
ATOM 7480 N N . ASN B 1 427 ? -2.597 4.896 -52.740 1.00 10.25 503 ASN B N 1
ATOM 7481 C CA . ASN B 1 427 ? -3.132 4.410 -53.969 1.00 9.65 503 ASN B CA 1
ATOM 7482 C C . ASN B 1 427 ? -4.464 5.158 -54.161 1.00 11.64 503 ASN B C 1
ATOM 7483 O O . ASN B 1 427 ? -5.231 5.292 -53.219 1.00 10.95 503 ASN B O 1
ATOM 7488 N N . ALA B 1 428 ? -4.722 5.646 -55.355 1.00 9.85 504 ALA B N 1
ATOM 7489 C CA . ALA B 1 428 ? -5.910 6.507 -55.589 1.00 9.76 504 ALA B CA 1
ATOM 7490 C C . ALA B 1 428 ? -6.349 6.387 -57.056 1.00 9.95 504 ALA B C 1
ATOM 7491 O O . ALA B 1 428 ? -5.512 6.083 -57.910 1.00 10.26 504 ALA B O 1
ATOM 7493 N N . TYR B 1 429 ? -7.612 6.613 -57.297 1.00 9.96 505 TYR B N 1
ATOM 7494 C CA . TYR B 1 429 ? -8.100 6.564 -58.660 1.00 10.67 505 TYR B CA 1
ATOM 7495 C C . TYR B 1 429 ? -9.511 7.151 -58.686 1.00 11.39 505 TYR B C 1
ATOM 7496 O O . TYR B 1 429 ? -10.265 7.122 -57.701 1.00 12.19 505 TYR B O 1
ATOM 7505 N N . THR B 1 430 ? -9.891 7.519 -59.916 1.00 11.26 506 THR B N 1
ATOM 7506 C CA . THR B 1 430 ? -11.256 7.854 -60.220 1.00 11.69 506 THR B CA 1
ATOM 7507 C C . THR B 1 430 ? -12.003 6.522 -60.269 1.00 12.07 506 THR B C 1
ATOM 7508 O O . THR B 1 430 ? -11.548 5.531 -60.875 1.00 10.96 506 THR B O 1
ATOM 7512 N N . GLU B 1 431 ? -13.163 6.431 -59.682 1.00 11.23 507 GLU B N 1
ATOM 7513 C CA . GLU B 1 431 ? -13.923 5.162 -59.573 1.00 11.52 507 GLU B CA 1
ATOM 7514 C C . GLU B 1 431 ? -14.666 4.818 -60.885 1.00 11.65 507 GLU B C 1
ATOM 7515 O O . GLU B 1 431 ? -15.260 5.674 -61.517 1.00 12.93 507 GLU B O 1
ATOM 7521 N N . LEU B 1 432 ? -14.548 3.541 -61.246 1.00 11.74 508 LEU B N 1
ATOM 7522 C CA . LEU B 1 432 ? -15.286 3.084 -62.424 1.00 12.47 508 LEU B CA 1
ATOM 7523 C C . LEU B 1 432 ? -16.749 2.989 -61.941 1.00 11.78 508 LEU B C 1
ATOM 7524 O O . LEU B 1 432 ? -17.111 2.120 -61.196 1.00 15.82 508 LEU B O 1
ATOM 7529 N N . ASN B 1 433 ? -17.602 3.904 -62.395 1.00 12.56 509 ASN B N 1
ATOM 7530 C CA . ASN B 1 433 ? -18.964 3.972 -61.913 1.00 12.98 509 ASN B CA 1
ATOM 7531 C C . ASN B 1 433 ? -20.084 3.543 -62.864 1.00 14.35 509 ASN B C 1
ATOM 7532 O O . ASN B 1 433 ? -21.236 3.502 -62.423 1.00 16.47 509 ASN B O 1
ATOM 7537 N N . ASP B 1 434 ? -19.789 3.200 -64.141 1.00 14.55 510 ASP B N 1
ATOM 7538 C CA . ASP B 1 434 ? -20.796 2.587 -65.025 1.00 15.93 510 ASP B CA 1
ATOM 7539 C C . ASP B 1 434 ? -20.903 1.112 -64.727 1.00 15.67 510 ASP B C 1
ATOM 7540 O O . ASP B 1 434 ? -19.910 0.426 -64.932 1.00 15.76 510 ASP B O 1
ATOM 7545 N N . PRO B 1 435 ? -22.003 0.642 -64.139 1.00 15.24 511 PRO B N 1
ATOM 7546 C CA . PRO B 1 435 ? -22.162 -0.735 -63.765 1.00 16.20 511 PRO B CA 1
ATOM 7547 C C . PRO B 1 435 ? -22.112 -1.714 -64.934 1.00 19.20 511 PRO B C 1
ATOM 7548 O O . PRO B 1 435 ? -21.747 -2.901 -64.739 1.00 20.89 511 PRO B O 1
ATOM 7552 N N . PHE B 1 436 ? -22.326 -1.195 -66.122 1.00 18.78 512 PHE B N 1
ATOM 7553 C CA . PHE B 1 436 ? -22.220 -1.994 -67.300 1.00 22.40 512 PHE B CA 1
ATOM 7554 C C . PHE B 1 436 ? -20.793 -2.246 -67.769 1.00 26.63 512 PHE B C 1
ATOM 7555 O O . PHE B 1 436 ? -20.597 -2.967 -68.692 1.00 25.77 512 PHE B O 1
ATOM 7563 N N . LYS B 1 437 ? -19.827 -1.550 -67.209 1.00 21.90 513 LYS B N 1
ATOM 7564 C CA . LYS B 1 437 ? -18.424 -1.691 -67.535 1.00 23.60 513 LYS B CA 1
ATOM 7565 C C . LYS B 1 437 ? -17.651 -2.327 -66.402 1.00 25.94 513 LYS B C 1
ATOM 7566 O O . LYS B 1 437 ? -16.519 -2.730 -66.668 1.00 28.93 513 LYS B O 1
ATOM 7572 N N . GLN B 1 438 ? -18.207 -2.387 -65.169 1.00 21.69 514 GLN B N 1
ATOM 7573 C CA . GLN B 1 438 ? -17.559 -2.955 -63.986 1.00 24.07 514 GLN B CA 1
ATOM 7574 C C . GLN B 1 438 ? -17.652 -4.430 -64.143 1.00 25.54 514 GLN B C 1
ATOM 7575 O O . GLN B 1 438 ? -18.755 -5.006 -64.066 1.00 25.62 514 GLN B O 1
ATOM 7581 N N . LYS B 1 439 ? -16.500 -5.066 -64.345 1.00 25.63 515 LYS B N 1
ATOM 7582 C CA . LYS B 1 439 ? -16.466 -6.577 -64.552 1.00 28.28 515 LYS B CA 1
ATOM 7583 C C . LYS B 1 439 ? -17.069 -7.432 -63.479 1.00 29.93 515 LYS B C 1
ATOM 7584 O O . LYS B 1 439 ? -17.576 -8.503 -63.753 1.00 30.57 515 LYS B O 1
ATOM 7590 N N . GLU B 1 440 ? -16.998 -6.990 -62.246 1.00 25.82 516 GLU B N 1
ATOM 7591 C CA . GLU B 1 440 ? -17.669 -7.641 -61.137 1.00 28.78 516 GLU B CA 1
ATOM 7592 C C . GLU B 1 440 ? -19.186 -7.718 -61.360 1.00 31.65 516 GLU B C 1
ATOM 7593 O O . GLU B 1 440 ? -19.809 -8.683 -60.862 1.00 34.67 516 GLU B O 1
ATOM 7599 N N . CYS B 1 441 ? -19.800 -6.774 -62.086 1.00 28.66 517 CYS B N 1
ATOM 7600 C CA . CYS B 1 441 ? -21.288 -6.781 -62.229 1.00 35.14 517 CYS B CA 1
ATOM 7601 C C . CYS B 1 441 ? -21.747 -7.714 -63.360 1.00 43.59 517 CYS B C 1
ATOM 7602 O O . CYS B 1 441 ? -22.617 -7.339 -64.133 1.00 43.15 517 CYS B O 1
ATOM 7605 N N . PHE B 1 442 ? -21.181 -8.943 -63.317 1.00 52.18 518 PHE B N 1
ATOM 7606 C CA . PHE B 1 442 ? -21.254 -10.081 -64.289 1.00 54.25 518 PHE B CA 1
ATOM 7607 C C . PHE B 1 442 ? -21.251 -9.685 -65.743 1.00 54.99 518 PHE B C 1
ATOM 7608 O O . PHE B 1 442 ? -20.444 -8.871 -66.125 1.00 58.70 518 PHE B O 1
ATOM 7616 N N . SER B 1 461 ? -23.966 -8.660 -56.173 1.00 40.15 537 SER B N 1
ATOM 7617 C CA . SER B 1 461 ? -23.169 -8.137 -55.120 1.00 31.46 537 SER B CA 1
ATOM 7618 C C . SER B 1 461 ? -23.748 -6.831 -54.563 1.00 28.67 537 SER B C 1
ATOM 7619 O O . SER B 1 461 ? -24.401 -6.066 -55.269 1.00 24.93 537 SER B O 1
ATOM 7622 N N . ALA B 1 462 ? -23.503 -6.603 -53.294 1.00 25.74 538 ALA B N 1
ATOM 7623 C CA . ALA B 1 462 ? -23.906 -5.335 -52.592 1.00 27.21 538 ALA B CA 1
ATOM 7624 C C . ALA B 1 462 ? -23.242 -4.133 -53.295 1.00 22.42 538 ALA B C 1
ATOM 7625 O O . ALA B 1 462 ? -23.934 -3.099 -53.450 1.00 18.92 538 ALA B O 1
ATOM 7627 N N . PHE B 1 463 ? -21.996 -4.277 -53.782 1.00 20.48 539 PHE B N 1
ATOM 7628 C CA . PHE B 1 463 ? -21.390 -3.160 -54.557 1.00 17.52 539 PHE B CA 1
ATOM 7629 C C . PHE B 1 463 ? -22.167 -2.852 -55.828 1.00 17.97 539 PHE B C 1
ATOM 7630 O O . PHE B 1 463 ? -22.481 -1.704 -56.139 1.00 15.90 539 PHE B O 1
ATOM 7638 N N . CYS B 1 464 ? -22.348 -3.875 -56.647 1.00 18.82 540 CYS B N 1
ATOM 7639 C CA A CYS B 1 464 ? -23.007 -3.728 -57.930 0.50 19.72 540 CYS B CA 1
ATOM 7640 C CA B CYS B 1 464 ? -23.007 -3.728 -57.930 0.50 19.72 540 CYS B CA 1
ATOM 7641 C C . CYS B 1 464 ? -24.422 -3.152 -57.768 1.00 18.41 540 CYS B C 1
ATOM 7642 O O . CYS B 1 464 ? -24.780 -2.290 -58.508 1.00 17.41 540 CYS B O 1
ATOM 7647 N N . THR B 1 465 ? -25.152 -3.605 -56.751 1.00 16.33 541 THR B N 1
ATOM 7648 C CA . THR B 1 465 ? -26.465 -2.988 -56.435 1.00 15.64 541 THR B CA 1
ATOM 7649 C C . THR B 1 465 ? -26.360 -1.494 -56.096 1.00 15.26 541 THR B C 1
ATOM 7650 O O . THR B 1 465 ? -27.070 -0.625 -56.650 1.00 17.40 541 THR B O 1
ATOM 7654 N N . SER B 1 466 ? -25.346 -1.139 -55.337 1.00 14.96 542 SER B N 1
ATOM 7655 C CA . SER B 1 466 ? -25.235 0.271 -55.054 1.00 17.05 542 SER B CA 1
ATOM 7656 C C . SER B 1 466 ? -24.873 1.081 -56.254 1.00 14.50 542 SER B C 1
ATOM 7657 O O . SER B 1 466 ? -25.432 2.152 -56.428 1.00 14.50 542 SER B O 1
ATOM 7660 N N . LEU B 1 467 ? -24.091 0.585 -57.184 1.00 14.10 543 LEU B N 1
ATOM 7661 C CA . LEU B 1 467 ? -23.799 1.284 -58.418 1.00 15.11 543 LEU B CA 1
ATOM 7662 C C . LEU B 1 467 ? -25.035 1.520 -59.298 1.00 17.07 543 LEU B C 1
ATOM 7663 O O . LEU B 1 467 ? -25.069 2.470 -60.079 1.00 17.89 543 LEU B O 1
ATOM 7668 N N . GLU B 1 468 ? -25.991 0.614 -59.233 1.00 15.40 544 GLU B N 1
ATOM 7669 C CA . GLU B 1 468 ? -27.243 0.721 -59.952 1.00 15.58 544 GLU B CA 1
ATOM 7670 C C . GLU B 1 468 ? -28.055 1.853 -59.457 1.00 17.25 544 GLU B C 1
ATOM 7671 O O . GLU B 1 468 ? -28.926 2.344 -60.155 1.00 17.05 544 GLU B O 1
ATOM 7677 N N . TYR B 1 469 ? -27.822 2.315 -58.230 1.00 14.88 545 TYR B N 1
ATOM 7678 C CA . TYR B 1 469 ? -28.604 3.463 -57.725 1.00 13.80 545 TYR B CA 1
ATOM 7679 C C . TYR B 1 469 ? -27.947 4.793 -58.103 1.00 15.49 545 TYR B C 1
ATOM 7680 O O . TYR B 1 469 ? -28.542 5.845 -57.899 1.00 15.78 545 TYR B O 1
ATOM 7689 N N . GLY B 1 470 ? -26.736 4.758 -58.607 1.00 13.28 546 GLY B N 1
ATOM 7690 C CA . GLY B 1 470 ? -26.073 5.970 -59.143 1.00 14.00 546 GLY B CA 1
ATOM 7691 C C . GLY B 1 470 ? -24.970 6.410 -58.202 1.00 13.54 546 GLY B C 1
ATOM 7692 O O . GLY B 1 470 ? -25.240 7.027 -57.211 1.00 16.03 546 GLY B O 1
ATOM 7693 N N . LEU B 1 471 ? -23.717 6.081 -58.582 1.00 12.22 547 LEU B N 1
ATOM 7694 C CA . LEU B 1 471 ? -22.552 6.627 -57.918 1.00 13.36 547 LEU B CA 1
ATOM 7695 C C . LEU B 1 471 ? -22.148 7.757 -58.823 1.00 13.91 547 LEU B C 1
ATOM 7696 O O . LEU B 1 471 ? -21.860 7.531 -60.005 1.00 14.04 547 LEU B O 1
ATOM 7701 N N . PRO B 1 472 ? -22.065 8.999 -58.307 1.00 13.18 548 PRO B N 1
ATOM 7702 C CA . PRO B 1 472 ? -21.528 10.046 -59.092 1.00 12.87 548 PRO B CA 1
ATOM 7703 C C . PRO B 1 472 ? -20.078 9.816 -59.515 1.00 13.97 548 PRO B C 1
ATOM 7704 O O . PRO B 1 472 ? -19.406 8.958 -58.907 1.00 13.94 548 PRO B O 1
ATOM 7708 N N . PRO B 1 473 ? -19.612 10.568 -60.519 1.00 13.41 549 PRO B N 1
ATOM 7709 C CA . PRO B 1 473 ? -18.158 10.574 -60.772 1.00 14.58 549 PRO B CA 1
ATOM 7710 C C . PRO B 1 473 ? -17.466 10.894 -59.398 1.00 15.06 549 PRO B C 1
ATOM 7711 O O . PRO B 1 473 ? -17.921 11.775 -58.671 1.00 14.48 549 PRO B O 1
ATOM 7715 N N . THR B 1 474 ? -16.472 10.093 -59.053 1.00 11.49 550 THR B N 1
ATOM 7716 C CA . THR B 1 474 ? -15.924 10.111 -57.683 1.00 11.52 550 THR B CA 1
ATOM 7717 C C . THR B 1 474 ? -14.424 9.735 -57.752 1.00 11.53 550 THR B C 1
ATOM 7718 O O . THR B 1 474 ? -14.086 8.851 -58.502 1.00 12.13 550 THR B O 1
ATOM 7722 N N . GLY B 1 475 ? -13.662 10.375 -56.884 1.00 9.84 551 GLY B N 1
ATOM 7723 C CA . GLY B 1 475 ? -12.278 10.049 -56.668 1.00 10.17 551 GLY B CA 1
ATOM 7724 C C . GLY B 1 475 ? -12.100 9.338 -55.334 1.00 11.12 551 GLY B C 1
ATOM 7725 O O . GLY B 1 475 ? -12.631 9.858 -54.329 1.00 11.39 551 GLY B O 1
ATOM 7726 N N . GLY B 1 476 ? -11.290 8.277 -55.239 1.00 10.36 552 GLY B N 1
ATOM 7727 C CA . GLY B 1 476 ? -11.064 7.556 -53.936 1.00 9.40 552 GLY B CA 1
ATOM 7728 C C . GLY B 1 476 ? -9.549 7.458 -53.765 1.00 9.57 552 GLY B C 1
ATOM 7729 O O . GLY B 1 476 ? -8.751 7.441 -54.744 1.00 11.49 552 GLY B O 1
ATOM 7730 N N . LEU B 1 477 ? -9.128 7.477 -52.503 1.00 8.93 553 LEU B N 1
ATOM 7731 C CA . LEU B 1 477 ? -7.720 7.525 -52.130 1.00 8.34 553 LEU B CA 1
ATOM 7732 C C . LEU B 1 477 ? -7.537 6.764 -50.813 1.00 9.65 553 LEU B C 1
ATOM 7733 O O . LEU B 1 477 ? -8.338 6.939 -49.880 1.00 10.01 553 LEU B O 1
ATOM 7738 N N . GLY B 1 478 ? -6.422 6.009 -50.721 1.00 9.30 554 GLY B N 1
ATOM 7739 C CA . GLY B 1 478 ? -6.043 5.350 -49.506 1.00 10.13 554 GLY B CA 1
ATOM 7740 C C . GLY B 1 478 ? -4.614 5.672 -49.158 1.00 8.86 554 GLY B C 1
ATOM 7741 O O . GLY B 1 478 ? -3.782 5.713 -50.043 1.00 10.53 554 GLY B O 1
ATOM 7742 N N . LEU B 1 479 ? -4.359 5.929 -47.874 1.00 8.81 555 LEU B N 1
ATOM 7743 C CA . LEU B 1 479 ? -3.042 6.112 -47.327 1.00 11.59 555 LEU B CA 1
ATOM 7744 C C . LEU B 1 479 ? -2.700 5.032 -46.330 1.00 12.22 555 LEU B C 1
ATOM 7745 O O . LEU B 1 479 ? -3.510 4.682 -45.439 1.00 10.60 555 LEU B O 1
ATOM 7750 N N . GLY B 1 480 ? -1.425 4.607 -46.369 1.00 11.02 556 GLY B N 1
ATOM 7751 C CA . GLY B 1 480 ? -0.834 3.714 -45.352 1.00 12.95 556 GLY B CA 1
ATOM 7752 C C . GLY B 1 480 ? -0.193 4.504 -44.251 1.00 12.72 556 GLY B C 1
ATOM 7753 O O . GLY B 1 480 ? 0.980 4.963 -44.379 1.00 12.50 556 GLY B O 1
ATOM 7754 N N . ILE B 1 481 ? -0.881 4.692 -43.129 1.00 10.63 557 ILE B N 1
ATOM 7755 C CA . ILE B 1 481 ? -0.458 5.543 -42.055 1.00 10.92 557 ILE B CA 1
ATOM 7756 C C . ILE B 1 481 ? 0.841 5.048 -41.405 1.00 10.55 557 ILE B C 1
ATOM 7757 O O . ILE B 1 481 ? 1.666 5.847 -41.097 1.00 10.76 557 ILE B O 1
ATOM 7762 N N . ASP B 1 482 ? 0.941 3.747 -41.172 1.00 10.92 558 ASP B N 1
ATOM 7763 C CA . ASP B 1 482 ? 2.166 3.184 -40.533 1.00 10.95 558 ASP B CA 1
ATOM 7764 C C . ASP B 1 482 ? 3.402 3.426 -41.394 1.00 10.63 558 ASP B C 1
ATOM 7765 O O . ASP B 1 482 ? 4.460 3.847 -40.895 1.00 11.39 558 ASP B O 1
ATOM 7770 N N . ARG B 1 483 ? 3.278 3.199 -42.708 1.00 11.08 559 ARG B N 1
ATOM 7771 C CA . ARG B 1 483 ? 4.467 3.364 -43.603 1.00 11.25 559 ARG B CA 1
ATOM 7772 C C . ARG B 1 483 ? 4.819 4.861 -43.658 1.00 12.24 559 ARG B C 1
ATOM 7773 O O . ARG B 1 483 ? 5.967 5.213 -43.611 1.00 12.62 559 ARG B O 1
ATOM 7781 N N . ILE B 1 484 ? 3.822 5.774 -43.658 1.00 11.32 560 ILE B N 1
ATOM 7782 C CA . ILE B 1 484 ? 4.112 7.181 -43.727 1.00 10.58 560 ILE B CA 1
ATOM 7783 C C . ILE B 1 484 ? 4.834 7.558 -42.408 1.00 10.90 560 ILE B C 1
ATOM 7784 O O . ILE B 1 484 ? 5.853 8.293 -42.412 1.00 12.08 560 ILE B O 1
ATOM 7789 N N . THR B 1 485 ? 4.398 7.017 -41.280 1.00 9.92 561 THR B N 1
ATOM 7790 C CA . THR B 1 485 ? 5.029 7.259 -39.994 1.00 9.90 561 THR B CA 1
ATOM 7791 C C . THR B 1 485 ? 6.438 6.783 -39.966 1.00 10.60 561 THR B C 1
ATOM 7792 O O . THR B 1 485 ? 7.321 7.505 -39.428 1.00 11.54 561 THR B O 1
ATOM 7796 N N . MET B 1 486 ? 6.670 5.614 -40.563 1.00 11.15 562 MET B N 1
ATOM 7797 C CA . MET B 1 486 ? 8.055 5.055 -40.628 1.00 12.10 562 MET B CA 1
ATOM 7798 C C . MET B 1 486 ? 8.949 6.104 -41.256 1.00 12.25 562 MET B C 1
ATOM 7799 O O . MET B 1 486 ? 10.027 6.465 -40.747 1.00 11.94 562 MET B O 1
ATOM 7804 N N . PHE B 1 487 ? 8.568 6.636 -42.406 1.00 11.41 563 PHE B N 1
ATOM 7805 C CA . PHE B 1 487 ? 9.483 7.587 -43.079 1.00 13.43 563 PHE B CA 1
ATOM 7806 C C . PHE B 1 487 ? 9.677 8.874 -42.342 1.00 15.28 563 PHE B C 1
ATOM 7807 O O . PHE B 1 487 ? 10.764 9.416 -42.391 1.00 16.55 563 PHE B O 1
ATOM 7815 N N . LEU B 1 488 ? 8.661 9.371 -41.612 1.00 12.51 564 LEU B N 1
ATOM 7816 C CA . LEU B 1 488 ? 8.703 10.609 -40.892 1.00 13.99 564 LEU B CA 1
ATOM 7817 C C . LEU B 1 488 ? 9.277 10.526 -39.480 1.00 14.37 564 LEU B C 1
ATOM 7818 O O . LEU B 1 488 ? 9.475 11.578 -38.876 1.00 17.26 564 LEU B O 1
ATOM 7823 N N . THR B 1 489 ? 9.618 9.299 -39.025 1.00 14.66 565 THR B N 1
ATOM 7824 C CA . THR B 1 489 ? 10.247 9.048 -37.745 1.00 14.44 565 THR B CA 1
ATOM 7825 C C . THR B 1 489 ? 11.577 8.309 -37.912 1.00 15.86 565 THR B C 1
ATOM 7826 O O . THR B 1 489 ? 12.217 7.863 -36.910 1.00 17.64 565 THR B O 1
ATOM 7830 N N . ASN B 1 490 ? 12.013 8.163 -39.146 1.00 15.23 566 ASN B N 1
ATOM 7831 C CA . ASN B 1 490 ? 13.282 7.492 -39.422 1.00 18.54 566 ASN B CA 1
ATOM 7832 C C . ASN B 1 490 ? 13.391 6.085 -38.925 1.00 19.72 566 ASN B C 1
ATOM 7833 O O . ASN B 1 490 ? 14.391 5.687 -38.345 1.00 20.16 566 ASN B O 1
ATOM 7838 N N . LYS B 1 491 ? 12.365 5.315 -39.199 1.00 14.63 567 LYS B N 1
ATOM 7839 C CA . LYS B 1 491 ? 12.353 3.873 -38.925 1.00 15.97 567 LYS B CA 1
ATOM 7840 C C . LYS B 1 491 ? 12.267 3.004 -40.174 1.00 16.57 567 LYS B C 1
ATOM 7841 O O . LYS B 1 491 ? 11.705 3.412 -41.227 1.00 19.65 567 LYS B O 1
ATOM 7847 N N . ASN B 1 492 ? 12.920 1.832 -40.070 1.00 14.98 568 ASN B N 1
ATOM 7848 C CA . ASN B 1 492 ? 13.048 0.868 -41.135 1.00 16.02 568 ASN B CA 1
ATOM 7849 C C . ASN B 1 492 ? 12.134 -0.289 -40.972 1.00 15.17 568 ASN B C 1
ATOM 7850 O O . ASN B 1 492 ? 11.980 -1.075 -41.848 1.00 16.52 568 ASN B O 1
ATOM 7855 N N . SER B 1 493 ? 11.499 -0.377 -39.819 1.00 17.40 569 SER B N 1
ATOM 7856 C CA . SER B 1 493 ? 10.577 -1.472 -39.589 1.00 18.61 569 SER B CA 1
ATOM 7857 C C . SER B 1 493 ? 9.225 -0.917 -39.089 1.00 16.80 569 SER B C 1
ATOM 7858 O O . SER B 1 493 ? 9.186 -0.074 -38.241 1.00 15.50 569 SER B O 1
ATOM 7861 N N . ILE B 1 494 ? 8.177 -1.500 -39.592 1.00 16.99 570 ILE B N 1
ATOM 7862 C CA . ILE B 1 494 ? 6.805 -1.068 -39.220 1.00 17.65 570 ILE B CA 1
ATOM 7863 C C . ILE B 1 494 ? 6.503 -1.361 -37.736 1.00 15.81 570 ILE B C 1
ATOM 7864 O O . ILE B 1 494 ? 5.752 -0.661 -37.073 1.00 13.68 570 ILE B O 1
ATOM 7869 N N . LYS B 1 495 ? 7.230 -2.324 -37.139 1.00 16.97 571 LYS B N 1
ATOM 7870 C CA . LYS B 1 495 ? 6.989 -2.664 -35.703 1.00 17.59 571 LYS B CA 1
ATOM 7871 C C . LYS B 1 495 ? 7.488 -1.565 -34.905 1.00 15.87 571 LYS B C 1
ATOM 7872 O O . LYS B 1 495 ? 7.067 -1.348 -33.761 1.00 16.79 571 LYS B O 1
ATOM 7878 N N . ASP B 1 496 ? 8.413 -0.766 -35.417 1.00 16.44 572 ASP B N 1
ATOM 7879 C CA . ASP B 1 496 ? 8.864 0.440 -34.682 1.00 15.32 572 ASP B CA 1
ATOM 7880 C C . ASP B 1 496 ? 7.882 1.599 -34.557 1.00 15.07 572 ASP B C 1
ATOM 7881 O O . ASP B 1 496 ? 8.142 2.501 -33.753 1.00 13.89 572 ASP B O 1
ATOM 7886 N N . VAL B 1 497 ? 6.781 1.570 -35.294 1.00 13.19 573 VAL B N 1
ATOM 7887 C CA . VAL B 1 497 ? 5.811 2.669 -35.255 1.00 12.16 573 VAL B CA 1
ATOM 7888 C C . VAL B 1 497 ? 4.429 2.226 -34.794 1.00 13.00 573 VAL B C 1
ATOM 7889 O O . VAL B 1 497 ? 3.497 3.006 -34.784 1.00 13.06 573 VAL B O 1
ATOM 7893 N N . ILE B 1 498 ? 4.356 1.008 -34.277 1.00 12.73 574 ILE B N 1
ATOM 7894 C CA . ILE B 1 498 ? 3.118 0.451 -33.739 1.00 12.40 574 ILE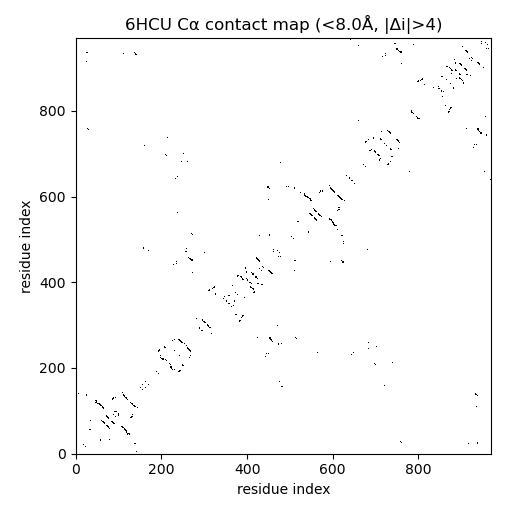 B CA 1
ATOM 7895 C C . ILE B 1 498 ? 3.433 0.189 -32.241 1.00 14.13 574 ILE B C 1
ATOM 7896 O O 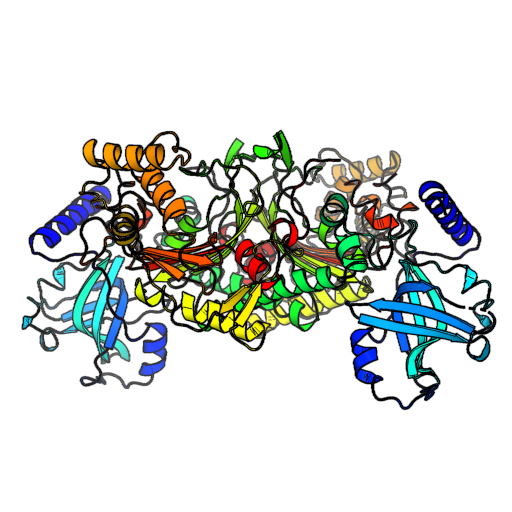. ILE B 1 498 ? 4.409 -0.504 -31.886 1.00 14.67 574 ILE B O 1
ATOM 7901 N N . LEU B 1 499 ? 2.612 0.665 -31.338 1.00 12.71 575 LEU B N 1
ATOM 7902 C CA . LEU B 1 499 ? 2.947 0.546 -29.938 1.00 12.95 575 LEU B CA 1
ATOM 7903 C C . LEU B 1 499 ? 3.128 -0.882 -29.461 1.00 13.15 575 LEU B C 1
ATOM 7904 O O . LEU B 1 499 ? 4.107 -1.183 -28.763 1.00 13.46 575 LEU B O 1
ATOM 7909 N N . PHE B 1 500 ? 2.192 -1.723 -29.786 1.00 14.22 576 PHE B N 1
ATOM 7910 C CA . PHE B 1 500 ? 2.205 -3.137 -29.295 1.00 14.97 576 PHE B CA 1
ATOM 7911 C C . PHE B 1 500 ? 1.991 -4.063 -30.483 1.00 16.86 576 PHE B C 1
ATOM 7912 O O . PHE B 1 500 ? 0.940 -4.613 -30.686 1.00 20.01 576 PHE B O 1
ATOM 7920 N N . PRO B 1 501 ? 2.984 -4.290 -31.283 1.00 18.58 577 PRO B N 1
ATOM 7921 C CA . PRO B 1 501 ? 2.736 -5.124 -32.487 1.00 21.04 577 PRO B CA 1
ATOM 7922 C C . PRO B 1 501 ? 2.541 -6.619 -32.051 1.00 24.64 577 PRO B C 1
ATOM 7923 O O . PRO B 1 501 ? 3.149 -7.027 -31.046 1.00 24.73 577 PRO B O 1
ATOM 7927 N N . THR B 1 502 ? 1.667 -7.349 -32.762 1.00 25.63 578 THR B N 1
ATOM 7928 C CA . THR B 1 502 ? 1.375 -8.775 -32.425 1.00 24.34 578 THR B CA 1
ATOM 7929 C C . THR B 1 502 ? 2.645 -9.611 -32.670 1.00 24.02 578 THR B C 1
ATOM 7930 O O . THR B 1 502 ? 3.223 -9.559 -33.731 1.00 24.72 578 THR B O 1
ATOM 7934 N N . MET B 1 503 ? 3.145 -10.231 -31.594 1.00 26.06 579 MET B N 1
ATOM 7935 C CA . MET B 1 503 ? 4.518 -10.881 -31.623 1.00 32.62 579 MET B CA 1
ATOM 7936 C C . MET B 1 503 ? 4.290 -12.412 -31.420 1.00 31.20 579 MET B C 1
ATOM 7937 O O . MET B 1 503 ? 3.359 -12.799 -30.690 1.00 30.48 579 MET B O 1
ATOM 7942 N N . ARG B 1 504 ? 5.189 -13.244 -31.969 1.00 35.47 580 ARG B N 1
ATOM 7943 C CA . ARG B 1 504 ? 5.257 -14.690 -31.574 1.00 45.48 580 ARG B CA 1
ATOM 7944 C C . ARG B 1 504 ? 5.432 -14.795 -30.054 1.00 44.68 580 ARG B C 1
ATOM 7945 O O . ARG B 1 504 ? 6.343 -14.181 -29.512 1.00 39.82 580 ARG B O 1
ATOM 7953 N N . PRO B 1 505 ? 4.542 -15.503 -29.349 1.00 50.97 581 PRO B N 1
ATOM 7954 C CA . PRO B 1 505 ? 4.626 -15.458 -27.880 1.00 51.57 581 PRO B CA 1
ATOM 7955 C C . PRO B 1 505 ? 5.966 -15.998 -27.307 1.00 55.31 581 PRO B C 1
ATOM 7956 O O . PRO B 1 505 ? 6.709 -16.739 -28.024 1.00 43.11 581 PRO B O 1
ATOM 7960 N N . ALA B 1 506 ? 6.283 -15.569 -26.074 1.00 59.09 582 ALA B N 1
ATOM 7961 C CA . ALA B 1 506 ? 7.591 -15.868 -25.415 1.00 68.44 582 ALA B CA 1
ATOM 7962 C C . ALA B 1 506 ? 7.772 -17.345 -25.040 1.00 66.11 582 ALA B C 1
ATOM 7963 O O . ALA B 1 506 ? 8.620 -18.029 -25.623 1.00 75.88 582 ALA B O 1
#

B-factor: mean 26.95, std 13.8, range [7.74, 95.21]

Solvent-accessible surface area: 40939 Å² total